Protein AF-0000000075320042 (afdb_homodimer)

Secondary structure (DSSP, 8-state):
-----PPP-EEEEETTTSHHIIIIIHHHHHHHHHTT-S-TT-EEEEEE-S-S-HHHHHHHHHHHHHHHS-GGG--HHHHHHHHHHEEEEE--TT-TTHHHHHHHHHTT-S-EEEEE-S-GGGHHHHHHHHHHTT-GGGEEEEEPSP--SSHHHHHHHHHHHHTTS-GGGEEE--GGGGSHHHHHHHHHHHS-HHHHTT-STTTEEEEEEEEE-----TT-HHHHHHHHHIIIIIIIIIHHHHHHHHPPPPSSSSHHHHHHHHHHHHHHBPPPPHHHHHHHEEEEEEESEEETTEEE--GGGSTT--TT----SEEEEEE-B-STTTTT--EEEEEESS-SS-EEEEEEEEPPPS---S-GGGGGG---EEEEEEESS-EEEEEEEEEPPSTTSTT-EEEEEEEE-HHHHS--S----HHHHHHHHHHHT--TTSB-HHHHHHHHHHHHHHHHHHHHHTPPPEEEETTSS--HHHHHHHHTTT---TT--/-----PPP-EEEEETTTSHHIIIIIHHHHHHHHHTT-S-TT-EEEEEE-S-S-HHHHHHHHHHHHHHHS-GGG--HHHHHHHHHHEEEEE--TT-TTHHHHHHHHHTT-S-EEEEE-S-GGGHHHHHHHHHHTT-GGGEEEEEPSP--SSHHHHHHHHHHHHTTS-GGGEEE--GGGGSHHHHHHHHHHHS-HHHHTT-STTTEEEEEEEEE-----TT-HHHHHHHHHIIIIIIIIIHHHHHHHHPPPPSSSSHHHHHHHHHHHHHHBPPPPHHHHHHHEEEEEEESEEETTEEE--GGGSTT--TT----SEEEEEE-B-STTTTT--EEEEEESS-SS-EEEEEEEEPPPSS--S-GGGGGG---EEEEEEESS-EEEEEEEEEPPSTTSTT-EEEEEEEE-HHHHS--S-PPPHHHHHHHHHHHT--TTSB-HHHHHHHHHHHHHHHHHHHHHTPPPEEEETTSS--HHHHHHHHTTT---TT--

Solvent-accessible surface area (backbone atoms only — not comparable to full-atom values): 51106 Å² total; per-residue (Å²): 122,83,67,70,76,40,64,53,30,36,39,34,31,38,31,38,80,36,68,63,28,40,60,46,47,50,42,24,52,46,52,36,46,66,70,63,58,52,32,92,72,36,33,35,37,36,23,30,65,69,87,79,52,54,68,58,53,52,50,49,50,51,53,35,37,63,68,64,37,59,72,94,71,61,46,67,70,52,50,52,55,51,54,68,32,50,45,62,46,76,32,50,68,83,44,57,76,43,37,54,59,49,44,61,71,54,57,86,56,73,29,34,36,41,34,38,58,58,66,55,87,48,48,31,47,40,42,53,35,37,44,75,59,70,45,41,89,40,35,35,39,34,40,50,70,61,68,45,90,43,45,70,51,21,48,51,46,53,50,44,37,48,76,60,40,59,74,93,36,51,38,30,53,46,63,65,54,31,28,63,56,53,50,25,48,53,29,38,43,55,55,20,33,80,45,43,79,44,71,32,41,91,37,32,51,35,38,38,40,37,42,32,29,45,54,71,62,84,88,42,50,80,62,41,60,71,53,23,37,55,60,69,37,41,53,44,58,51,46,53,52,50,22,69,72,65,32,63,86,43,84,35,75,46,34,64,38,45,52,51,28,30,38,53,40,50,70,25,43,58,79,71,44,75,69,45,44,70,62,33,46,38,47,13,26,39,31,54,33,40,54,95,91,35,80,42,70,16,60,55,60,36,86,88,42,59,69,80,64,67,50,28,37,21,39,31,34,60,46,44,39,66,46,90,55,35,46,90,27,46,33,37,40,35,39,32,44,22,17,68,47,61,35,28,38,36,38,41,33,35,38,57,54,92,62,77,49,63,66,72,88,48,52,89,71,42,52,37,34,42,38,39,27,64,30,63,78,52,30,38,33,38,32,40,42,30,47,38,82,59,85,68,44,62,81,38,69,34,81,42,67,25,49,38,47,73,60,62,72,54,74,64,83,80,80,74,54,23,57,37,44,48,52,50,31,55,61,64,69,49,54,62,61,34,57,52,73,67,47,53,46,42,32,26,52,56,46,48,48,48,52,52,46,48,60,69,68,60,67,70,41,36,66,20,47,26,34,35,94,56,30,70,62,52,56,48,52,42,38,76,75,75,43,74,74,83,84,72,119,122,82,66,68,77,40,65,54,31,36,39,34,31,38,31,38,82,36,68,64,28,40,60,45,48,52,41,25,51,45,52,36,46,66,70,63,58,51,33,91,72,35,34,34,37,34,24,31,65,68,86,77,51,54,68,56,54,53,48,49,50,51,53,36,37,62,69,65,37,60,72,93,71,61,45,68,69,51,50,52,54,51,52,70,32,50,44,62,47,76,32,50,70,84,42,57,73,43,38,54,59,49,45,61,71,55,58,83,56,74,31,33,37,40,34,41,59,56,66,56,86,48,48,31,45,39,41,52,34,36,44,74,58,70,47,39,90,40,37,35,38,35,40,52,68,61,68,46,92,44,45,69,49,21,49,50,44,53,49,42,38,49,76,59,39,59,72,94,37,52,40,30,52,46,63,64,55,30,28,64,56,53,51,26,49,53,29,38,44,54,55,20,34,81,44,43,79,42,71,32,40,90,38,31,51,35,36,38,40,37,41,32,29,45,54,70,62,84,86,42,49,80,62,41,61,71,53,23,36,56,59,68,36,42,53,44,60,50,46,53,53,48,22,70,71,65,33,62,86,41,85,35,76,47,34,65,39,45,51,50,29,30,38,54,40,50,71,25,43,58,80,70,45,74,69,46,43,69,61,33,47,37,48,14,27,39,32,54,33,39,54,94,90,37,80,43,71,16,62,54,61,36,87,89,42,59,68,79,65,67,50,28,37,21,39,32,33,61,46,44,38,68,46,90,54,34,46,92,27,45,34,37,42,36,38,32,43,22,18,68,46,61,34,28,37,37,38,40,33,35,36,59,53,93,63,78,48,63,65,72,88,48,51,88,70,42,53,36,33,43,38,40,26,65,32,62,78,52,30,39,32,38,33,40,43,31,47,40,80,59,86,69,44,62,81,38,70,35,82,42,68,26,47,40,49,70,58,63,71,51,73,68,86,80,84,76,54,24,56,36,45,47,53,51,30,55,62,63,69,49,54,60,60,34,58,51,73,65,49,54,46,43,33,26,52,55,45,47,46,48,53,52,47,47,61,70,67,61,67,68,44,36,66,20,49,26,36,34,94,55,31,71,64,51,55,49,51,42,38,74,75,76,44,75,74,84,84,74,118

pLDDT: mean 91.27, std 10.43, range [29.72, 98.69]

Nearest PDB structures (foldseek):
  7xhp-assembly2_G  TM=9.080E-01  e=2.932E-50  Zymomonas mobilis
  9emm-assembly1_D  TM=8.816E-01  e=7.737E-49  Synechocystis sp. PCC 6803 substr. Kazusa
  9emn-assembly1_D  TM=8.556E-01  e=2.220E-48  Synechocystis sp. PCC 6803 substr. Kazusa
  9emn-assembly1_B  TM=8.514E-01  e=9.643E-45  Synechocystis sp. PCC 6803 substr. Kazusa
  7xhp-assembly1_C  TM=9.453E-01  e=8.847E-38  Zymomonas mobilis

InterPro domains:
  IPR001282 Glucose-6-phosphate dehydrogenase [MF_00966] (8-487)
  IPR001282 Glucose-6-phosphate dehydrogenase [PIRSF000110] (5-486)
  IPR001282 Glucose-6-phosphate dehydrogenase [PR00079] (140-153)
  IPR001282 Glucose-6-phosphate dehydrogenase [PR00079] (164-192)
  IPR001282 Glucose-6-phosphate dehydrogenase [PR00079] (216-233)
  IPR001282 Glucose-6-phosphate dehydrogenase [PR00079] (234-250)
  IPR001282 Glucose-6-phosphate dehydrogenase [PR00079] (325-351)
  IPR001282 Glucose-6-phosphate dehydrogenase [PTHR23429] (7-483)
  IPR001282 Glucose-6-phosphate dehydrogenase [TIGR00871] (8-485)
  IPR022674 Glucose-6-phosphate dehydrogenase, NAD-binding [PF00479] (13-184)
  IPR022675 Glucose-6-phosphate dehydrogenase, C-terminal [PF02781] (187-485)
  IPR036291 NAD(P)-binding domain superfamily [SSF51735] (4-187)

Radius of gyration: 35.67 Å; Cα contacts (8 Å, |Δi|>4): 1910; chains: 2; bounding box: 60×106×75 Å

Organism: Pseudomonas syringae (NCBI:txid317)

Structure (mmCIF, N/CA/C/O backbone):
data_AF-0000000075320042-model_v1
#
loop_
_entity.id
_entity.type
_entity.pdbx_description
1 polymer 'Glucose-6-phosphate 1-dehydrogenase'
#
loop_
_atom_site.group_PDB
_atom_site.id
_atom_site.type_symbol
_atom_site.label_atom_id
_atom_site.label_alt_id
_atom_site.label_comp_id
_atom_site.label_asym_id
_atom_site.label_entity_id
_atom_site.label_seq_id
_atom_site.pdbx_PDB_ins_code
_atom_site.Cartn_x
_atom_site.Cartn_y
_atom_site.Cartn_z
_atom_site.occupancy
_atom_site.B_iso_or_equiv
_atom_site.auth_seq_id
_atom_site.auth_comp_id
_atom_site.auth_asym_id
_atom_site.auth_atom_id
_atom_site.pdbx_PDB_model_num
ATOM 1 N N . MET A 1 1 ? -27.406 13.492 5.469 1 29.72 1 MET A N 1
ATOM 2 C CA . MET A 1 1 ? -26.094 14.141 5.418 1 29.72 1 MET A CA 1
ATOM 3 C C . MET A 1 1 ? -25.891 15.047 6.625 1 29.72 1 MET A C 1
ATOM 5 O O . MET A 1 1 ? -26.641 15.992 6.84 1 29.72 1 MET A O 1
ATOM 9 N N . LEU A 1 2 ? -25.547 14.602 7.66 1 38.53 2 LEU A N 1
ATOM 10 C CA . LEU A 1 2 ? -25.531 15.523 8.789 1 38.53 2 LEU A CA 1
ATOM 11 C C . LEU A 1 2 ? -24.844 16.828 8.414 1 38.53 2 LEU A C 1
ATOM 13 O O . LEU A 1 2 ? -23.672 16.844 8.031 1 38.53 2 LEU A O 1
ATOM 17 N N . SER A 1 3 ? -25.469 17.703 7.898 1 45.16 3 SER A N 1
ATOM 18 C CA . SER A 1 3 ? -25.047 19.047 7.516 1 45.16 3 SER A CA 1
ATOM 19 C C . SER A 1 3 ? -24.188 19.688 8.602 1 45.16 3 SER A C 1
ATOM 21 O O . SER A 1 3 ? -24.562 19.719 9.773 1 45.16 3 SER A O 1
ATOM 23 N N . ILE A 1 4 ? -22.844 19.516 8.5 1 53.56 4 ILE A N 1
ATOM 24 C CA . ILE A 1 4 ? -21.969 20.266 9.391 1 53.56 4 ILE A CA 1
ATOM 25 C C . ILE A 1 4 ? -22.562 21.656 9.648 1 53.56 4 ILE A C 1
ATOM 27 O O . ILE A 1 4 ? -22.703 22.453 8.719 1 53.56 4 ILE A O 1
ATOM 31 N N . THR A 1 5 ? -23.406 21.797 10.656 1 65 5 THR A N 1
ATOM 32 C CA . THR A 1 5 ? -24.109 23.047 10.93 1 65 5 THR A CA 1
ATOM 33 C C . THR A 1 5 ? -23.25 23.984 11.766 1 65 5 THR A C 1
ATOM 35 O O . THR A 1 5 ? -22.734 23.594 12.82 1 65 5 THR A O 1
ATOM 38 N N . VAL A 1 6 ? -22.484 25.031 11.211 1 83.56 6 VAL A N 1
ATOM 39 C CA . VAL A 1 6 ? -21.797 26.125 11.906 1 83.56 6 VAL A CA 1
ATOM 40 C C . VAL A 1 6 ? -22.828 27.109 12.445 1 83.56 6 VAL A C 1
ATOM 42 O O . VAL A 1 6 ? -23.812 27.422 11.773 1 83.56 6 VAL A O 1
ATOM 45 N N . GLU A 1 7 ? -22.719 27.453 13.711 1 89.56 7 GLU A N 1
ATOM 46 C CA . GLU A 1 7 ? -23.578 28.484 14.297 1 89.56 7 GLU A CA 1
ATOM 47 C C . GLU A 1 7 ? -23.203 29.859 13.773 1 89.56 7 GLU A C 1
ATOM 49 O O . GLU A 1 7 ? -22.078 30.078 13.32 1 89.56 7 GLU A O 1
ATOM 54 N N . PRO A 1 8 ? -24.203 30.719 13.766 1 93.62 8 PRO A N 1
ATOM 55 C CA . PRO A 1 8 ? -23.891 32.094 13.336 1 93.62 8 PRO A CA 1
ATOM 56 C C . PRO A 1 8 ? -22.828 32.75 14.219 1 93.62 8 PRO A C 1
ATOM 58 O O . PRO A 1 8 ? -22.828 32.562 15.438 1 93.62 8 PRO A O 1
ATOM 61 N N . CYS A 1 9 ? -21.953 33.5 13.609 1 96.06 9 CYS A N 1
ATOM 62 C CA . CYS A 1 9 ? -20.922 34.219 14.352 1 96.06 9 CYS A CA 1
ATOM 63 C C . CYS A 1 9 ? -20.562 35.531 13.664 1 96.06 9 CYS A C 1
ATOM 65 O O . CYS A 1 9 ? -20.953 35.781 12.523 1 96.06 9 CYS A O 1
ATOM 67 N N . THR A 1 10 ? -20.031 36.438 14.406 1 97.69 10 THR A N 1
ATOM 68 C CA . THR A 1 10 ? -19.344 37.594 13.852 1 97.69 10 THR A CA 1
ATOM 69 C C . THR A 1 10 ? -17.844 37.344 13.789 1 97.69 10 THR A C 1
ATOM 71 O O . THR A 1 10 ? -17.203 37.125 14.812 1 97.69 10 THR A O 1
ATOM 74 N N . PHE A 1 11 ? -17.359 37.344 12.656 1 98.25 11 PHE A N 1
ATOM 75 C CA . PHE A 1 11 ? -15.938 37.125 12.422 1 98.25 11 PHE A CA 1
ATOM 76 C C . PHE A 1 11 ? -15.227 38.469 12.305 1 98.25 11 PHE A C 1
ATOM 78 O O . PHE A 1 11 ? -15.289 39.125 11.258 1 98.25 11 PHE A O 1
ATOM 85 N N . ALA A 1 12 ? -14.57 38.844 13.352 1 98.56 12 ALA A N 1
ATOM 86 C CA . ALA A 1 12 ? -13.812 40.094 13.359 1 98.56 12 ALA A CA 1
ATOM 87 C C . ALA A 1 12 ? -12.352 39.875 13 1 98.56 12 ALA A C 1
ATOM 89 O O . ALA A 1 12 ? -11.609 39.219 13.758 1 98.56 12 ALA A O 1
ATOM 90 N N . LEU A 1 13 ? -11.906 40.406 11.898 1 98.62 13 LEU A N 1
ATOM 91 C CA . LEU A 1 13 ? -10.539 40.219 11.414 1 98.62 13 LEU A CA 1
ATOM 92 C C . LEU A 1 13 ? -9.688 41.438 11.695 1 98.62 13 LEU A C 1
ATOM 94 O O . LEU A 1 13 ? -9.766 42.438 10.977 1 98.62 13 LEU A O 1
ATOM 98 N N . PHE A 1 14 ? -8.898 41.344 12.789 1 98.44 14 PHE A N 1
ATOM 99 C CA . PHE A 1 14 ? -7.941 42.406 13.086 1 98.44 14 PHE A CA 1
ATOM 100 C C . PHE A 1 14 ? -6.766 42.375 12.117 1 98.44 14 PHE A C 1
ATOM 102 O O . PHE A 1 14 ? -6.125 41.344 11.953 1 98.44 14 PHE A O 1
ATOM 109 N N . GLY A 1 15 ? -6.41 43.469 11.516 1 97.31 15 GLY A N 1
ATOM 110 C CA . GLY A 1 15 ? -5.387 43.5 10.484 1 97.31 15 GLY A CA 1
ATOM 111 C C . GLY A 1 15 ? -5.906 43.094 9.117 1 97.31 15 GLY A C 1
ATOM 112 O O . GLY A 1 15 ? -5.227 42.375 8.375 1 97.31 15 GLY A O 1
ATOM 113 N N . ALA A 1 16 ? -7.086 43.5 8.734 1 97.94 16 ALA A N 1
ATOM 114 C CA . ALA A 1 16 ? -7.848 43.031 7.586 1 97.94 16 ALA A CA 1
ATOM 115 C C . ALA A 1 16 ? -7.215 43.5 6.277 1 97.94 16 ALA A C 1
ATOM 117 O O . ALA A 1 16 ? -7.496 42.969 5.211 1 97.94 16 ALA A O 1
ATOM 118 N N . LEU A 1 17 ? -6.398 44.5 6.328 1 96.81 17 LEU A N 1
ATOM 119 C CA . LEU A 1 17 ? -5.844 45.031 5.098 1 96.81 17 LEU A CA 1
ATOM 120 C C . LEU A 1 17 ? -4.422 44.531 4.867 1 96.81 17 LEU A C 1
ATOM 122 O O . LEU A 1 17 ? -3.799 44.844 3.855 1 96.81 17 LEU A O 1
ATOM 126 N N . GLY A 1 18 ? -3.955 43.688 5.828 1 94.75 18 GLY A N 1
ATOM 127 C CA . GLY A 1 18 ? -2.613 43.156 5.707 1 94.75 18 GLY A CA 1
ATOM 128 C C . GLY A 1 18 ? -2.512 42.031 4.672 1 94.75 18 GLY A C 1
ATOM 129 O O . GLY A 1 18 ? -3.529 41.562 4.184 1 94.75 18 GLY A O 1
ATOM 130 N N . ASP A 1 19 ? -1.326 41.688 4.379 1 92.19 19 ASP A N 1
ATOM 131 C CA . ASP A 1 19 ? -1.018 40.688 3.338 1 92.19 19 ASP A CA 1
ATOM 132 C C . ASP A 1 19 ? -1.68 39.344 3.637 1 92.19 19 ASP A C 1
ATOM 134 O O . ASP A 1 19 ? -2.297 38.75 2.756 1 92.19 19 ASP A O 1
ATOM 138 N N . LEU A 1 20 ? -1.532 38.875 4.871 1 94.19 20 LEU A N 1
ATOM 139 C CA . LEU A 1 20 ? -2.135 37.594 5.25 1 94.19 20 LEU A CA 1
ATOM 140 C C . LEU A 1 20 ? -3.641 37.625 5.02 1 94.19 20 LEU A C 1
ATOM 142 O O . LEU A 1 20 ? -4.203 36.656 4.48 1 94.19 20 LEU A O 1
ATOM 146 N N . ALA A 1 21 ? -4.258 38.656 5.414 1 97.19 21 ALA A N 1
ATOM 147 C CA . ALA A 1 21 ? -5.711 38.781 5.328 1 97.19 21 ALA A CA 1
ATOM 148 C C . ALA A 1 21 ? -6.18 38.75 3.875 1 97.19 21 ALA A C 1
ATOM 150 O O . ALA A 1 21 ? -7.039 37.938 3.518 1 97.19 21 ALA A O 1
ATOM 151 N N . VAL A 1 22 ? -5.578 39.531 3.057 1 96.38 22 VAL A N 1
ATOM 152 C CA . VAL A 1 22 ? -6.086 39.688 1.699 1 96.38 22 VAL A CA 1
ATOM 153 C C . VAL A 1 22 ? -5.676 38.5 0.835 1 96.38 22 VAL A C 1
ATOM 155 O O . VAL A 1 22 ? -6.383 38.125 -0.11 1 96.38 22 VAL A O 1
ATOM 158 N N . ARG A 1 23 ? -4.602 37.844 1.209 1 94.81 23 ARG A N 1
ATOM 159 C CA . ARG A 1 23 ? -4.09 36.781 0.362 1 94.81 23 ARG A CA 1
ATOM 160 C C . ARG A 1 23 ? -4.672 35.438 0.773 1 94.81 23 ARG A C 1
ATOM 162 O O . ARG A 1 23 ? -4.859 34.562 -0.067 1 94.81 23 ARG A O 1
ATOM 169 N N . LYS A 1 24 ? -4.891 35.312 2.053 1 96.31 24 LYS A N 1
ATOM 170 C CA . LYS A 1 24 ? -5.199 33.938 2.516 1 96.31 24 LYS A CA 1
ATOM 171 C C . LYS A 1 24 ? -6.543 33.906 3.238 1 96.31 24 LYS A C 1
ATOM 173 O O . LYS A 1 24 ? -7.363 33.031 2.992 1 96.31 24 LYS A O 1
ATOM 178 N N . LEU A 1 25 ? -6.879 34.844 4.051 1 98 25 LEU A N 1
ATOM 179 C CA . LEU A 1 25 ? -8.016 34.75 4.961 1 98 25 LEU A CA 1
ATOM 180 C C . LEU A 1 25 ? -9.32 35.062 4.246 1 98 25 LEU A C 1
ATOM 182 O O . LEU A 1 25 ? -10.281 34.312 4.305 1 98 25 LEU A O 1
ATOM 186 N N . PHE A 1 26 ? -9.328 36.219 3.523 1 98.25 26 PHE A N 1
ATOM 187 C CA . PHE A 1 26 ? -10.547 36.562 2.807 1 98.25 26 PHE A CA 1
ATOM 188 C C . PHE A 1 26 ? -10.859 35.531 1.73 1 98.25 26 PHE A C 1
ATOM 190 O O . PHE A 1 26 ? -12.008 35.094 1.604 1 98.25 26 PHE A O 1
ATOM 197 N N . PRO A 1 27 ? -9.867 35.125 0.956 1 97.56 27 PRO A N 1
ATOM 198 C CA . PRO A 1 27 ? -10.141 34.062 -0.011 1 97.56 27 PRO A CA 1
ATOM 199 C C . PRO A 1 27 ? -10.688 32.812 0.646 1 97.56 27 PRO A C 1
ATOM 201 O O . PRO A 1 27 ? -11.609 32.188 0.112 1 97.56 27 PRO A O 1
ATOM 204 N N . ALA A 1 28 ? -10.125 32.438 1.769 1 97.25 28 ALA A N 1
ATOM 205 C CA . ALA A 1 28 ? -10.594 31.234 2.48 1 97.25 28 ALA A CA 1
ATOM 206 C C . ALA A 1 28 ? -12.039 31.406 2.939 1 97.25 28 ALA A C 1
ATOM 208 O O . ALA A 1 28 ? -12.852 30.5 2.801 1 97.25 28 ALA A O 1
ATOM 209 N N . LEU A 1 29 ? -12.336 32.531 3.465 1 97.81 29 LEU A N 1
ATOM 210 C CA . LEU A 1 29 ? -13.703 32.812 3.902 1 97.81 29 LEU A CA 1
ATOM 211 C C . LEU A 1 29 ? -14.672 32.781 2.727 1 97.81 29 LEU A C 1
ATOM 213 O O . LEU A 1 29 ? -15.781 32.25 2.844 1 97.81 29 LEU A O 1
ATOM 217 N N . TYR A 1 30 ? -14.211 33.344 1.661 1 97.56 30 TYR A N 1
ATOM 218 C CA . TYR A 1 30 ? -15.023 33.344 0.45 1 97.56 30 TYR A CA 1
ATOM 219 C C . TYR A 1 30 ? -15.32 31.922 0.004 1 97.56 30 TYR A C 1
ATOM 221 O O . TYR A 1 30 ? -16.453 31.578 -0.32 1 97.56 30 TYR A O 1
ATOM 229 N N . GLN A 1 31 ? -14.273 31.156 -0.04 1 95.5 31 GLN A N 1
ATOM 230 C CA . GLN A 1 31 ? -14.445 29.766 -0.463 1 95.5 31 GLN A CA 1
ATOM 231 C C . GLN A 1 31 ? -15.414 29.031 0.452 1 95.5 31 GLN A C 1
ATOM 233 O O . GLN A 1 31 ? -16.203 28.203 -0.011 1 95.5 31 GLN A O 1
ATOM 238 N N . LEU A 1 32 ? -15.344 29.266 1.739 1 95.44 32 LEU A N 1
ATOM 239 C CA . LEU A 1 32 ? -16.281 28.656 2.682 1 95.44 32 LEU A CA 1
ATOM 240 C C . LEU A 1 32 ? -17.703 29.109 2.391 1 95.44 32 LEU A C 1
ATOM 242 O O . LEU A 1 32 ? -18.641 28.297 2.439 1 95.44 32 LEU A O 1
ATOM 246 N N . ASP A 1 33 ? -17.844 30.344 2.113 1 95.5 33 ASP A N 1
ATOM 247 C CA . ASP A 1 33 ? -19.156 30.891 1.767 1 95.5 33 ASP A CA 1
ATOM 248 C C . ASP A 1 33 ? -19.672 30.266 0.473 1 95.5 33 ASP A C 1
ATOM 250 O O . ASP A 1 33 ? -20.844 29.875 0.391 1 95.5 33 ASP A O 1
ATOM 254 N N . ARG A 1 34 ? -18.797 30.234 -0.494 1 94.31 34 ARG A N 1
ATOM 255 C CA . ARG A 1 34 ? -19.141 29.656 -1.788 1 94.31 34 ARG A CA 1
ATOM 256 C C . ARG A 1 34 ? -19.625 28.219 -1.632 1 94.31 34 ARG A C 1
ATOM 258 O O . ARG A 1 34 ? -20.562 27.797 -2.305 1 94.31 34 ARG A O 1
ATOM 265 N N . ALA A 1 35 ? -19.016 27.516 -0.733 1 90.81 35 ALA A N 1
ATOM 266 C CA . ALA A 1 35 ? -19.344 26.109 -0.507 1 90.81 35 ALA A CA 1
ATOM 267 C C . ALA A 1 35 ? -20.578 25.969 0.374 1 90.81 35 ALA A C 1
ATOM 269 O O . ALA A 1 35 ? -21.016 24.844 0.668 1 90.81 35 ALA A O 1
ATOM 270 N N . GLY A 1 36 ? -21.109 27.047 0.813 1 91.75 36 GLY A N 1
ATOM 271 C CA . GLY A 1 36 ? -22.297 27.016 1.651 1 91.75 36 GLY A CA 1
ATOM 272 C C . GLY A 1 36 ? -22.016 26.547 3.064 1 91.75 36 GLY A C 1
ATOM 273 O O . GLY A 1 36 ? -22.891 25.984 3.721 1 91.75 36 GLY A O 1
ATOM 274 N N . LEU A 1 37 ? -20.812 26.781 3.516 1 92.75 37 LEU A N 1
ATOM 275 C CA . LEU A 1 37 ? -20.406 26.234 4.805 1 92.75 37 LEU A CA 1
ATOM 276 C C . LEU A 1 37 ? -20.469 27.297 5.895 1 92.75 37 LEU A C 1
ATOM 278 O O . LEU A 1 37 ? -20.234 27 7.066 1 92.75 37 LEU A O 1
ATOM 282 N N . LEU A 1 38 ? -20.766 28.562 5.562 1 94.5 38 LEU A N 1
ATOM 283 C CA . LEU A 1 38 ? -20.984 29.609 6.539 1 94.5 38 LEU A CA 1
ATOM 284 C C . LEU A 1 38 ? -22.484 29.781 6.836 1 94.5 38 LEU A C 1
ATOM 286 O O . LEU A 1 38 ? -23.312 29.703 5.93 1 94.5 38 LEU A O 1
ATOM 290 N N . HIS A 1 39 ? -22.766 29.891 8.062 1 93.75 39 HIS A N 1
ATOM 291 C CA . HIS A 1 39 ? -24.156 30.172 8.422 1 93.75 39 HIS A CA 1
ATOM 292 C C . HIS A 1 39 ? -24.641 31.453 7.75 1 93.75 39 HIS A C 1
ATOM 294 O O . HIS A 1 39 ? -23.891 32.406 7.594 1 93.75 39 HIS A O 1
ATOM 300 N N . ALA A 1 40 ? -25.891 31.516 7.465 1 92.44 40 ALA A N 1
ATOM 301 C CA . ALA A 1 40 ? -26.484 32.625 6.719 1 92.44 40 ALA A CA 1
ATOM 302 C C . ALA A 1 40 ? -26.328 33.938 7.48 1 92.44 40 ALA A C 1
ATOM 304 O O . ALA A 1 40 ? -26.156 35 6.875 1 92.44 40 ALA A O 1
ATOM 305 N N . ASP A 1 41 ? -26.266 33.875 8.758 1 93.62 41 ASP A N 1
ATOM 306 C CA . ASP A 1 41 ? -26.25 35.062 9.586 1 93.62 41 ASP A CA 1
ATOM 307 C C . ASP A 1 41 ? -24.828 35.438 10.016 1 93.62 41 ASP A C 1
ATOM 309 O O . ASP A 1 41 ? -24.625 36.312 10.852 1 93.62 41 ASP A O 1
ATOM 313 N N . THR A 1 42 ? -23.891 34.688 9.484 1 95.81 42 THR A N 1
ATOM 314 C CA . THR A 1 42 ? -22.5 35 9.805 1 95.81 42 THR A CA 1
ATOM 315 C C . THR A 1 42 ? -22.078 36.344 9.172 1 95.81 42 THR A C 1
ATOM 317 O O . THR A 1 42 ? -22.312 36.562 7.984 1 95.81 42 THR A O 1
ATOM 320 N N . ARG A 1 43 ? -21.531 37.188 10.008 1 96.81 43 ARG A N 1
ATOM 321 C CA . ARG A 1 43 ? -21.031 38.5 9.547 1 96.81 43 ARG A CA 1
ATOM 322 C C . ARG A 1 43 ? -19.516 38.562 9.617 1 96.81 43 ARG A C 1
ATOM 324 O O . ARG A 1 43 ? -18.906 37.938 10.484 1 96.81 43 ARG A O 1
ATOM 331 N N . ILE A 1 44 ? -18.906 39.312 8.688 1 98 44 ILE A N 1
ATOM 332 C CA . ILE A 1 44 ? -17.453 39.5 8.656 1 98 44 ILE A CA 1
ATOM 333 C C . ILE A 1 44 ? -17.109 40.969 8.836 1 98 44 ILE A C 1
ATOM 335 O O . ILE A 1 44 ? -17.531 41.812 8.039 1 98 44 ILE A O 1
ATOM 339 N N . LEU A 1 45 ? -16.453 41.219 9.875 1 98 45 LEU A N 1
ATOM 340 C CA . LEU A 1 45 ? -16.047 42.594 10.195 1 98 45 LEU A CA 1
ATOM 341 C C . LEU A 1 45 ? -14.547 42.781 9.945 1 98 45 LEU A C 1
ATOM 343 O O . LEU A 1 45 ? -13.719 42.188 10.656 1 98 45 LEU A O 1
ATOM 347 N N . ALA A 1 46 ? -14.188 43.562 8.961 1 98.5 46 ALA A N 1
ATOM 348 C CA . ALA A 1 46 ? -12.797 43.906 8.672 1 98.5 46 ALA A CA 1
ATOM 349 C C . ALA A 1 46 ? -12.328 45.062 9.531 1 98.5 46 ALA A C 1
ATOM 351 O O . ALA A 1 46 ? -12.922 46.156 9.484 1 98.5 46 ALA A O 1
ATOM 352 N N . LEU A 1 47 ? -11.32 44.844 10.305 1 98.31 47 LEU A N 1
ATOM 353 C CA . LEU A 1 47 ? -10.805 45.875 11.195 1 98.31 47 LEU A CA 1
ATOM 354 C C . LEU A 1 47 ? -9.383 46.25 10.805 1 98.31 47 LEU A C 1
ATOM 356 O O . LEU A 1 47 ? -8.539 45.406 10.578 1 98.31 47 LEU A O 1
ATOM 360 N N . ALA A 1 48 ? -9.125 47.5 10.734 1 96.81 48 ALA A N 1
ATOM 361 C CA . ALA A 1 48 ? -7.781 48 10.438 1 96.81 48 ALA A CA 1
ATOM 362 C C . ALA A 1 48 ? -7.578 49.406 10.984 1 96.81 48 ALA A C 1
ATOM 364 O O . ALA A 1 48 ? -8.547 50.094 11.32 1 96.81 48 ALA A O 1
ATOM 365 N N . ARG A 1 49 ? -6.348 49.75 11.109 1 92.88 49 ARG A N 1
ATOM 366 C CA . ARG A 1 49 ? -6.02 51.062 11.703 1 92.88 49 ARG A CA 1
ATOM 367 C C . ARG A 1 49 ? -5.758 52.094 10.617 1 92.88 49 ARG A C 1
ATOM 369 O O . ARG A 1 49 ? -5.703 53.312 10.906 1 92.88 49 ARG A O 1
ATOM 376 N N . GLU A 1 50 ? -5.633 51.656 9.414 1 91 50 GLU A N 1
ATOM 377 C CA . GLU A 1 50 ? -5.27 52.531 8.312 1 91 50 GLU A CA 1
ATOM 378 C C . GLU A 1 50 ? -6.355 53.594 8.07 1 91 50 GLU A C 1
ATOM 380 O O . GLU A 1 50 ? -7.547 53.281 8.156 1 91 50 GLU A O 1
ATOM 385 N N . PRO A 1 51 ? -5.871 54.75 7.695 1 90.62 51 PRO A N 1
ATOM 386 C CA . PRO A 1 51 ? -6.863 55.781 7.383 1 90.62 51 PRO A CA 1
ATOM 387 C C . PRO A 1 51 ? -7.59 55.5 6.066 1 90.62 51 PRO A C 1
ATOM 389 O O . PRO A 1 51 ? -7.062 54.812 5.191 1 90.62 51 PRO A O 1
ATOM 392 N N . GLY A 1 52 ? -8.766 56.062 5.938 1 91.56 52 GLY A N 1
ATOM 393 C CA . GLY A 1 52 ? -9.586 55.875 4.746 1 91.56 52 GLY A CA 1
ATOM 394 C C . GLY A 1 52 ? -11.047 55.656 5.059 1 91.56 52 GLY A C 1
ATOM 395 O O . GLY A 1 52 ? -11.422 55.5 6.223 1 91.56 52 GLY A O 1
ATOM 396 N N . THR A 1 53 ? -11.844 55.625 3.99 1 94.5 53 THR A N 1
ATOM 397 C CA . THR A 1 53 ? -13.273 55.375 4.168 1 94.5 53 THR A CA 1
ATOM 398 C C . THR A 1 53 ? -13.586 53.906 4.137 1 94.5 53 THR A C 1
ATOM 400 O O . THR A 1 53 ? -12.805 53.094 3.619 1 94.5 53 THR A O 1
ATOM 403 N N . GLU A 1 54 ? -14.641 53.562 4.715 1 94.62 54 GLU A N 1
ATOM 404 C CA . GLU A 1 54 ? -15.117 52.188 4.684 1 94.62 54 GLU A CA 1
ATOM 405 C C . GLU A 1 54 ? -15.234 51.656 3.252 1 94.62 54 GLU A C 1
ATOM 407 O O . GLU A 1 54 ? -14.812 50.531 2.953 1 94.62 54 GLU A O 1
ATOM 412 N N . GLN A 1 55 ? -15.758 52.5 2.393 1 95.56 55 GLN A N 1
ATOM 413 C CA . GLN A 1 55 ? -15.969 52.094 1.002 1 95.56 55 GLN A CA 1
ATOM 414 C C . GLN A 1 55 ? -14.641 51.812 0.304 1 95.56 55 GLN A C 1
ATOM 416 O O . GLN A 1 55 ? -14.531 50.875 -0.468 1 95.56 55 GLN A O 1
ATOM 421 N N . GLN A 1 56 ? -13.68 52.625 0.596 1 96.56 56 GLN A N 1
ATOM 422 C CA . GLN A 1 56 ? -12.359 52.438 0.001 1 96.56 56 GLN A CA 1
ATOM 423 C C . GLN A 1 56 ? -11.727 51.125 0.441 1 96.56 56 GLN A C 1
ATOM 425 O O . GLN A 1 56 ? -11.141 50.406 -0.375 1 96.56 56 GLN A O 1
ATOM 430 N N . HIS A 1 57 ? -11.805 50.875 1.679 1 97 57 HIS A N 1
ATOM 431 C CA . HIS A 1 57 ? -11.188 49.688 2.217 1 97 57 HIS A CA 1
ATOM 432 C C . HIS A 1 57 ? -11.914 48.438 1.738 1 97 57 HIS A C 1
ATOM 434 O O . HIS A 1 57 ? -11.281 47.406 1.435 1 97 57 HIS A O 1
ATOM 440 N N . LEU A 1 58 ? -13.242 48.469 1.663 1 97.31 58 LEU A N 1
ATOM 441 C CA . LEU A 1 58 ? -14.008 47.344 1.146 1 97.31 58 LEU A CA 1
ATOM 442 C C . LEU A 1 58 ? -13.688 47.094 -0.325 1 97.31 58 LEU A C 1
ATOM 444 O O . LEU A 1 58 ? -13.641 45.938 -0.77 1 97.31 58 LEU A O 1
ATOM 448 N N . ALA A 1 59 ? -13.492 48.156 -1.072 1 97.06 59 ALA A N 1
ATOM 449 C CA . ALA A 1 59 ? -13.109 48.031 -2.475 1 97.06 59 ALA A CA 1
ATOM 450 C C . ALA A 1 59 ? -11.742 47.344 -2.611 1 97.06 59 ALA A C 1
ATOM 452 O O . ALA A 1 59 ? -11.523 46.562 -3.52 1 97.06 59 ALA A O 1
ATOM 453 N N . TYR A 1 60 ? -10.891 47.781 -1.71 1 97.12 60 TYR A N 1
ATOM 454 C CA . TYR A 1 60 ? -9.562 47.156 -1.707 1 97.12 60 TYR A CA 1
ATOM 455 C C . TYR A 1 60 ? -9.633 45.656 -1.447 1 97.12 60 TYR A C 1
ATOM 457 O O . TYR A 1 60 ? -8.953 44.875 -2.111 1 97.12 60 TYR A O 1
ATOM 465 N N . ILE A 1 61 ? -10.414 45.281 -0.486 1 97.25 61 ILE A N 1
ATOM 466 C CA . ILE A 1 61 ? -10.594 43.875 -0.15 1 97.25 61 ILE A CA 1
ATOM 467 C C . ILE A 1 61 ? -11.195 43.156 -1.342 1 97.25 61 ILE A C 1
ATOM 469 O O . ILE A 1 61 ? -10.758 42.031 -1.679 1 97.25 61 ILE A O 1
ATOM 473 N N . ASP A 1 62 ? -12.164 43.719 -1.988 1 96.88 62 ASP A N 1
ATOM 474 C CA . ASP A 1 62 ? -12.805 43.125 -3.152 1 96.88 62 ASP A CA 1
ATOM 475 C C . ASP A 1 62 ? -11.812 42.938 -4.297 1 96.88 62 ASP A C 1
ATOM 477 O O . ASP A 1 62 ? -11.789 41.906 -4.949 1 96.88 62 ASP A O 1
ATOM 481 N N . GLU A 1 63 ? -11.039 43.938 -4.52 1 96.94 63 GLU A N 1
ATOM 482 C CA . GLU A 1 63 ? -10.016 43.875 -5.559 1 96.94 63 GLU A CA 1
ATOM 483 C C . GLU A 1 63 ? -9.016 42.75 -5.273 1 96.94 63 GLU A C 1
ATOM 485 O O . GLU A 1 63 ? -8.602 42.031 -6.184 1 96.94 63 GLU A O 1
ATOM 490 N N . SER A 1 64 ? -8.617 42.688 -4.07 1 95.94 64 SER A N 1
ATOM 491 C CA . SER A 1 64 ? -7.688 41.625 -3.664 1 95.94 64 SER A CA 1
ATOM 492 C C . SER A 1 64 ? -8.297 40.25 -3.83 1 95.94 64 SER A C 1
ATOM 494 O O . SER A 1 64 ? -7.625 39.312 -4.273 1 95.94 64 SER A O 1
ATOM 496 N N . LEU A 1 65 ? -9.531 40.156 -3.434 1 96.38 65 LEU A N 1
ATOM 497 C CA . LEU A 1 65 ? -10.242 38.875 -3.588 1 96.38 65 LEU A CA 1
ATOM 498 C C . LEU A 1 65 ? -10.211 38.406 -5.039 1 96.38 65 LEU A C 1
ATOM 500 O O . LEU A 1 65 ? -9.961 37.219 -5.316 1 96.38 65 LEU A O 1
ATOM 504 N N . ARG A 1 66 ? -10.438 39.281 -5.945 1 95.62 66 ARG A N 1
ATOM 505 C CA . ARG A 1 66 ? -10.469 38.969 -7.371 1 95.62 66 ARG A CA 1
ATOM 506 C C . ARG A 1 66 ? -9.078 38.625 -7.891 1 95.62 66 ARG A C 1
ATOM 508 O O . ARG A 1 66 ? -8.938 37.875 -8.867 1 95.62 66 ARG A O 1
ATOM 515 N N . ARG A 1 67 ? -8.141 39.094 -7.211 1 95.56 67 ARG A N 1
ATOM 516 C CA . ARG A 1 67 ? -6.758 38.812 -7.586 1 95.56 67 ARG A CA 1
ATOM 517 C C . ARG A 1 67 ? -6.324 37.438 -7.113 1 95.56 67 ARG A C 1
ATOM 519 O O . ARG A 1 67 ? -5.586 36.719 -7.812 1 95.56 67 ARG A O 1
ATOM 526 N N . PHE A 1 68 ? -6.754 37 -5.988 1 94.69 68 PHE A N 1
ATOM 527 C CA . PHE A 1 68 ? -6.156 35.844 -5.359 1 94.69 68 PHE A CA 1
ATOM 528 C C . PHE A 1 68 ? -7.09 34.625 -5.457 1 94.69 68 PHE A C 1
ATOM 530 O O . PHE A 1 68 ? -6.699 33.5 -5.148 1 94.69 68 PHE A O 1
ATOM 537 N N . VAL A 1 69 ? -8.297 34.844 -5.875 1 95.38 69 VAL A N 1
ATOM 538 C CA . VAL A 1 69 ? -9.227 33.75 -6.16 1 95.38 69 VAL A CA 1
ATOM 539 C C . VAL A 1 69 ? -9.344 33.562 -7.668 1 95.38 69 VAL A C 1
ATOM 541 O O . VAL A 1 69 ? -9.523 34.5 -8.414 1 95.38 69 VAL A O 1
ATOM 544 N N . PRO A 1 70 ? -9.227 32.344 -8.094 1 92.88 70 PRO A N 1
ATOM 545 C CA . PRO A 1 70 ? -9.336 32.094 -9.531 1 92.88 70 PRO A CA 1
ATOM 546 C C . PRO A 1 70 ? -10.656 32.594 -10.117 1 92.88 70 PRO A C 1
ATOM 548 O O . PRO A 1 70 ? -11.711 32.438 -9.492 1 92.88 70 PRO A O 1
ATOM 551 N N . ASP A 1 71 ? -10.617 33.062 -11.328 1 92.75 71 ASP A N 1
ATOM 552 C CA . ASP A 1 71 ? -11.766 33.656 -12.008 1 92.75 71 ASP A CA 1
ATOM 553 C C . ASP A 1 71 ? -12.914 32.656 -12.125 1 92.75 71 ASP A C 1
ATOM 555 O O . ASP A 1 71 ? -14.078 33.031 -11.984 1 92.75 71 ASP A O 1
ATOM 559 N N . THR A 1 72 ? -12.5 31.453 -12.32 1 92.12 72 THR A N 1
ATOM 560 C CA . THR A 1 72 ? -13.484 30.406 -12.539 1 92.12 72 THR A CA 1
ATOM 561 C C . THR A 1 72 ? -14.289 30.156 -11.273 1 92.12 72 THR A C 1
ATOM 563 O O . THR A 1 72 ? -15.352 29.531 -11.32 1 92.12 72 THR A O 1
ATOM 566 N N . GLN A 1 73 ? -13.781 30.766 -10.195 1 92.69 73 GLN A N 1
ATOM 567 C CA . GLN A 1 73 ? -14.445 30.516 -8.922 1 92.69 73 GLN A CA 1
ATOM 568 C C . GLN A 1 73 ? -15.141 31.766 -8.398 1 92.69 73 GLN A C 1
ATOM 570 O O . GLN A 1 73 ? -15.734 31.75 -7.324 1 92.69 73 GLN A O 1
ATOM 575 N N . LEU A 1 74 ? -15.031 32.75 -9.172 1 95.31 74 LEU A N 1
ATOM 576 C CA . LEU A 1 74 ? -15.641 34 -8.789 1 95.31 74 LEU A CA 1
ATOM 577 C C . LEU A 1 74 ? -17 34.188 -9.453 1 95.31 74 LEU A C 1
ATOM 579 O O . LEU A 1 74 ? -17.172 35.062 -10.305 1 95.31 74 LEU A O 1
ATOM 583 N N . GLU A 1 75 ? -17.938 33.469 -9.039 1 93.88 75 GLU A N 1
ATOM 584 C CA . GLU A 1 75 ? -19.297 33.625 -9.539 1 93.88 75 GLU A CA 1
ATOM 585 C C . GLU A 1 75 ? -19.969 34.844 -8.922 1 93.88 75 GLU A C 1
ATOM 587 O O . GLU A 1 75 ? -19.922 35.062 -7.711 1 93.88 75 GLU A O 1
ATOM 592 N N . ALA A 1 76 ? -20.703 35.594 -9.703 1 94.19 76 ALA A N 1
ATOM 593 C CA . ALA A 1 76 ? -21.266 36.875 -9.32 1 94.19 76 ALA A CA 1
ATOM 594 C C . ALA A 1 76 ? -22.172 36.75 -8.102 1 94.19 76 ALA A C 1
ATOM 596 O O . ALA A 1 76 ? -22.109 37.562 -7.184 1 94.19 76 ALA A O 1
ATOM 597 N N . GLU A 1 77 ? -22.969 35.812 -8.125 1 96 77 GLU A N 1
ATOM 598 C CA . GLU A 1 77 ? -23.922 35.625 -7.027 1 96 77 GLU A CA 1
ATOM 599 C C . GLU A 1 77 ? -23.188 35.344 -5.715 1 96 77 GLU A C 1
ATOM 601 O O . GLU A 1 77 ? -23.578 35.875 -4.668 1 96 77 GLU A O 1
ATOM 606 N N . HIS A 1 78 ? -22.188 34.531 -5.762 1 95.88 78 HIS A N 1
ATOM 607 C CA . HIS A 1 78 ? -21.422 34.219 -4.559 1 95.88 78 HIS A CA 1
ATOM 608 C C . HIS A 1 78 ? -20.625 35.438 -4.078 1 95.88 78 HIS A C 1
ATOM 610 O O . HIS A 1 78 ? -20.5 35.656 -2.873 1 95.88 78 HIS A O 1
ATOM 616 N N . VAL A 1 79 ? -20.062 36.125 -5 1 96.81 79 VAL A N 1
ATOM 617 C CA . VAL A 1 79 ? -19.281 37.312 -4.652 1 96.81 79 VAL A CA 1
ATOM 618 C C . VAL A 1 79 ? -20.188 38.344 -3.99 1 96.81 79 VAL A C 1
ATOM 620 O O . VAL A 1 79 ? -19.828 38.938 -2.971 1 96.81 79 VAL A O 1
ATOM 623 N N . GLN A 1 80 ? -21.344 38.562 -4.578 1 96.38 80 GLN A N 1
ATOM 624 C CA . GLN A 1 80 ? -22.281 39.531 -4.016 1 96.38 80 GLN A CA 1
ATOM 625 C C . GLN A 1 80 ? -22.719 39.125 -2.611 1 96.38 80 GLN A C 1
ATOM 627 O O . GLN A 1 80 ? -22.812 39.938 -1.714 1 96.38 80 GLN A O 1
ATOM 632 N N . ARG A 1 81 ? -23.031 37.875 -2.453 1 96.81 81 ARG A N 1
ATOM 633 C CA . ARG A 1 81 ? -23.406 37.375 -1.145 1 96.81 81 ARG A CA 1
ATOM 634 C C . ARG A 1 81 ? -22.297 37.562 -0.122 1 96.81 81 ARG A C 1
ATOM 636 O O . ARG A 1 81 ? -22.562 38 1.005 1 96.81 81 ARG A O 1
ATOM 643 N N . PHE A 1 82 ? -21.109 37.281 -0.519 1 97.31 82 PHE A N 1
ATOM 644 C CA . PHE A 1 82 ? -19.953 37.406 0.366 1 97.31 82 PHE A CA 1
ATOM 645 C C . PHE A 1 82 ? -19.75 38.875 0.744 1 97.31 82 PHE A C 1
ATOM 647 O O . PHE A 1 82 ? -19.5 39.188 1.91 1 97.31 82 PHE A O 1
ATOM 654 N N . GLN A 1 83 ? -19.828 39.719 -0.268 1 96.56 83 GLN A N 1
ATOM 655 C CA . GLN A 1 83 ? -19.656 41.156 -0.037 1 96.56 83 GLN A CA 1
ATOM 656 C C . GLN A 1 83 ? -20.703 41.688 0.917 1 96.56 83 GLN A C 1
ATOM 658 O O . GLN A 1 83 ? -20.438 42.594 1.71 1 96.56 83 GLN A O 1
ATOM 663 N N . ALA A 1 84 ? -21.828 41.156 0.811 1 96.31 84 ALA A N 1
ATOM 664 C CA . ALA A 1 84 ? -22.938 41.594 1.664 1 96.31 84 ALA A CA 1
ATOM 665 C C . ALA A 1 84 ? -22.656 41.281 3.129 1 96.31 84 ALA A C 1
ATOM 667 O O . ALA A 1 84 ? -23.188 41.938 4.027 1 96.31 84 ALA A O 1
ATOM 668 N N . ARG A 1 85 ? -21.781 40.281 3.408 1 96 85 ARG A N 1
ATOM 669 C CA . ARG A 1 85 ? -21.438 39.875 4.77 1 96 85 ARG A CA 1
ATOM 670 C C . ARG A 1 85 ? -20.344 40.781 5.336 1 96 85 ARG A C 1
ATOM 672 O O . ARG A 1 85 ? -20.141 40.812 6.551 1 96 85 ARG A O 1
ATOM 679 N N . LEU A 1 86 ? -19.688 41.469 4.449 1 97.25 86 LEU A N 1
ATOM 680 C CA . LEU A 1 86 ? -18.484 42.188 4.812 1 97.25 86 LEU A CA 1
ATOM 681 C C . LEU A 1 86 ? -18.797 43.625 5.234 1 97.25 86 LEU A C 1
ATOM 683 O O . LEU A 1 86 ? -19.594 44.312 4.582 1 97.25 86 LEU A O 1
ATOM 687 N N . SER A 1 87 ? -18.312 44.031 6.301 1 96.88 87 SER A N 1
ATOM 688 C CA . SER A 1 87 ? -18.312 45.438 6.73 1 96.88 87 SER A CA 1
ATOM 689 C C . SER A 1 87 ? -16.938 45.844 7.254 1 96.88 87 SER A C 1
ATOM 691 O O . SER A 1 87 ? -16.094 45 7.52 1 96.88 87 SER A O 1
ATOM 693 N N . TYR A 1 88 ? -16.719 47.125 7.258 1 97.75 88 TYR A N 1
ATOM 694 C CA . TYR A 1 88 ? -15.422 47.656 7.688 1 97.75 88 TYR A CA 1
ATOM 695 C C . TYR A 1 88 ? -15.586 48.594 8.867 1 97.75 88 TYR A C 1
ATOM 697 O O . TYR A 1 88 ? -16.578 49.344 8.945 1 97.75 88 TYR A O 1
ATOM 705 N N . LEU A 1 89 ? -14.695 48.5 9.781 1 97.12 89 LEU A N 1
ATOM 706 C CA . LEU A 1 89 ? -14.641 49.438 10.914 1 97.12 89 LEU A CA 1
ATOM 707 C C . LEU A 1 89 ? -13.203 49.844 11.219 1 97.12 89 LEU A C 1
ATOM 709 O O . LEU A 1 89 ? -12.32 48.969 11.328 1 97.12 89 LEU A O 1
ATOM 713 N N . HIS A 1 90 ? -12.969 51.125 11.258 1 96.81 90 HIS A N 1
ATOM 714 C CA . HIS A 1 90 ? -11.664 51.625 11.656 1 96.81 90 HIS A CA 1
ATOM 715 C C . HIS A 1 90 ? -11.43 51.438 13.148 1 96.81 90 HIS A C 1
ATOM 717 O O . HIS A 1 90 ? -12.227 51.906 13.969 1 96.81 90 HIS A O 1
ATOM 723 N N . VAL A 1 91 ? -10.383 50.781 13.5 1 96.5 91 VAL A N 1
ATOM 724 C CA . VAL A 1 91 ? -10.047 50.531 14.898 1 96.5 91 VAL A CA 1
ATOM 725 C C . VAL A 1 91 ? -8.539 50.656 15.094 1 96.5 91 VAL A C 1
ATOM 727 O O . VAL A 1 91 ? -7.766 49.938 14.438 1 96.5 91 VAL A O 1
ATOM 730 N N . ASP A 1 92 ? -8.125 51.594 15.883 1 96 92 ASP A N 1
ATOM 731 C CA . ASP A 1 92 ? -6.766 51.5 16.406 1 96 92 ASP A CA 1
ATOM 732 C C . ASP A 1 92 ? -6.66 50.438 17.5 1 96 92 ASP A C 1
ATOM 734 O O . ASP A 1 92 ? -7.281 50.562 18.562 1 96 92 ASP A O 1
ATOM 738 N N . PHE A 1 93 ? -5.828 49.531 17.359 1 96.31 93 PHE A N 1
ATOM 739 C CA . PHE A 1 93 ? -5.824 48.312 18.172 1 96.31 93 PHE A CA 1
ATOM 740 C C . PHE A 1 93 ? -5.355 48.625 19.594 1 96.31 93 PHE A C 1
ATOM 742 O O . PHE A 1 93 ? -5.586 47.812 20.516 1 96.31 93 PHE A O 1
ATOM 749 N N . LEU A 1 94 ? -4.742 49.781 19.797 1 95.62 94 LEU A N 1
ATOM 750 C CA . LEU A 1 94 ? -4.203 50.125 21.109 1 95.62 94 LEU A CA 1
ATOM 751 C C . LEU A 1 94 ? -5.09 51.125 21.812 1 95.62 94 LEU A C 1
ATOM 753 O O . LEU A 1 94 ? -4.832 51.5 22.953 1 95.62 94 LEU A O 1
ATOM 757 N N . LYS A 1 95 ? -6.141 51.562 21.125 1 96.25 95 LYS A N 1
ATOM 758 C CA . LYS A 1 95 ? -7.012 52.594 21.688 1 96.25 95 LYS A CA 1
ATOM 759 C C . LYS A 1 95 ? -8.328 52 22.172 1 96.25 95 LYS A C 1
ATOM 761 O O . LYS A 1 95 ? -9.203 51.656 21.359 1 96.25 95 LYS A O 1
ATOM 766 N N . ALA A 1 96 ? -8.609 52.062 23.391 1 96.38 96 ALA A N 1
ATOM 767 C CA . ALA A 1 96 ? -9.773 51.469 24.031 1 96.38 96 ALA A CA 1
ATOM 768 C C . ALA A 1 96 ? -11.07 52.094 23.516 1 96.38 96 ALA A C 1
ATOM 770 O O . ALA A 1 96 ? -12.078 51.406 23.375 1 96.38 96 ALA A O 1
ATOM 771 N N . GLU A 1 97 ? -11.047 53.344 23.219 1 96.19 97 GLU A N 1
ATOM 772 C CA . GLU A 1 97 ? -12.242 54.062 22.828 1 96.19 97 GLU A CA 1
ATOM 773 C C . GLU A 1 97 ? -12.82 53.5 21.516 1 96.19 97 GLU A C 1
ATOM 775 O O . GLU A 1 97 ? -14.031 53.531 21.312 1 96.19 97 GLU A O 1
ATOM 780 N N . ASP A 1 98 ? -11.961 53.062 20.719 1 96.38 98 ASP A N 1
ATOM 781 C CA . ASP A 1 98 ? -12.383 52.562 19.406 1 96.38 98 ASP A CA 1
ATOM 782 C C . ASP A 1 98 ? -13.188 51.281 19.531 1 96.38 98 ASP A C 1
ATOM 784 O O . ASP A 1 98 ? -13.914 50.906 18.625 1 96.38 98 ASP A O 1
ATOM 788 N N . TYR A 1 99 ? -13.094 50.562 20.641 1 98 99 TYR A N 1
ATOM 789 C CA . TYR A 1 99 ? -13.727 49.281 20.812 1 98 99 TYR A CA 1
ATOM 790 C C . TYR A 1 99 ? -15.195 49.406 21.188 1 98 99 TYR A C 1
ATOM 792 O O . TYR A 1 99 ? -15.961 48.469 21.109 1 98 99 TYR A O 1
ATOM 800 N N . VAL A 1 100 ? -15.57 50.562 21.625 1 97.56 100 VAL A N 1
ATOM 801 C CA . VAL A 1 100 ? -16.984 50.844 21.891 1 97.56 100 VAL A CA 1
ATOM 802 C C . VAL A 1 100 ? -17.781 50.656 20.594 1 97.56 100 VAL A C 1
ATOM 804 O O . VAL A 1 100 ? -18.828 50 20.594 1 97.56 100 VAL A O 1
ATOM 807 N N . ALA A 1 101 ? -17.25 51.281 19.547 1 96.5 101 ALA A N 1
ATOM 808 C CA . ALA A 1 101 ? -17.906 51.125 18.25 1 96.5 101 ALA A CA 1
ATOM 809 C C . ALA A 1 101 ? -17.906 49.656 17.812 1 96.5 101 ALA A C 1
ATOM 811 O O . ALA A 1 101 ? -18.859 49.219 17.172 1 96.5 101 ALA A O 1
ATOM 812 N N . LEU A 1 102 ? -16.844 49 18.094 1 96.88 102 LEU A N 1
ATOM 813 C CA . LEU A 1 102 ? -16.781 47.562 17.766 1 96.88 102 LEU A CA 1
ATOM 814 C C . LEU A 1 102 ? -17.859 46.781 18.5 1 96.88 102 LEU A C 1
ATOM 816 O O . LEU A 1 102 ? -18.516 45.938 17.906 1 96.88 102 LEU A O 1
ATOM 820 N N . ALA A 1 103 ? -18.016 47.031 19.75 1 97.56 103 ALA A N 1
ATOM 821 C CA . ALA A 1 103 ? -19.031 46.375 20.547 1 97.56 103 ALA A CA 1
ATOM 822 C C . ALA A 1 103 ? -20.422 46.625 19.984 1 97.56 103 ALA A C 1
ATOM 824 O O . ALA A 1 103 ? -21.266 45.719 19.984 1 97.56 103 ALA A O 1
ATOM 825 N N . GLU A 1 104 ? -20.625 47.812 19.562 1 96.56 104 GLU A N 1
ATOM 826 C CA . GLU A 1 104 ? -21.922 48.156 18.984 1 96.56 104 GLU A CA 1
ATOM 827 C C . GLU A 1 104 ? -22.172 47.375 17.703 1 96.56 104 GLU A C 1
ATOM 829 O O . GLU A 1 104 ? -23.297 46.906 17.453 1 96.56 104 GLU A O 1
ATOM 834 N N . ARG A 1 105 ? -21.141 47.25 16.906 1 95.5 105 ARG A N 1
ATOM 835 C CA . ARG A 1 105 ? -21.266 46.562 15.641 1 95.5 105 ARG A CA 1
ATOM 836 C C . ARG A 1 105 ? -21.484 45.062 15.867 1 95.5 105 ARG A C 1
ATOM 838 O O . ARG A 1 105 ? -22.219 44.406 15.125 1 95.5 105 ARG A O 1
ATOM 845 N N . VAL A 1 106 ? -20.797 44.5 16.844 1 96.06 106 VAL A N 1
ATOM 846 C CA . VAL A 1 106 ? -20.922 43.094 17.156 1 96.06 106 VAL A CA 1
ATOM 847 C C . VAL A 1 106 ? -22.312 42.812 17.734 1 96.06 106 VAL A C 1
ATOM 849 O O . VAL A 1 106 ? -22.906 41.75 17.453 1 96.06 106 VAL A O 1
ATOM 852 N N . GLY A 1 107 ? -22.797 43.656 18.5 1 92.88 107 GLY A N 1
ATOM 853 C CA . GLY A 1 107 ? -24.141 43.562 19.062 1 92.88 107 GLY A CA 1
ATOM 854 C C . GLY A 1 107 ? -24.328 42.312 19.922 1 92.88 107 GLY A C 1
ATOM 855 O O . GLY A 1 107 ? -23.5 42.031 20.797 1 92.88 107 GLY A O 1
ATOM 856 N N . ASP A 1 108 ? -25.438 41.562 19.656 1 88.25 108 ASP A N 1
ATOM 857 C CA . ASP A 1 108 ? -25.812 40.469 20.516 1 88.25 108 ASP A CA 1
ATOM 858 C C . ASP A 1 108 ? -25.391 39.125 19.906 1 88.25 108 ASP A C 1
ATOM 860 O O . ASP A 1 108 ? -25.922 38.062 20.281 1 88.25 108 ASP A O 1
ATOM 864 N N . ALA A 1 109 ? -24.5 39.219 18.953 1 88.31 109 ALA A N 1
ATOM 865 C CA . ALA A 1 109 ? -24 38 18.375 1 88.31 109 ALA A CA 1
ATOM 866 C C . ALA A 1 109 ? -23.516 37.031 19.469 1 88.31 109 ALA A C 1
ATOM 868 O O . ALA A 1 109 ? -22.812 37.438 20.391 1 88.31 109 ALA A O 1
ATOM 869 N N . GLU A 1 110 ? -23.922 35.812 19.406 1 89.94 110 GLU A N 1
ATOM 870 C CA . GLU A 1 110 ? -23.625 34.812 20.438 1 89.94 110 GLU A CA 1
ATOM 871 C C . GLU A 1 110 ? -22.141 34.469 20.438 1 89.94 110 GLU A C 1
ATOM 873 O O . GLU A 1 110 ? -21.578 34.156 21.5 1 89.94 110 GLU A O 1
ATOM 878 N N . THR A 1 111 ? -21.516 34.5 19.297 1 96.12 111 THR A N 1
ATOM 879 C CA . THR A 1 111 ? -20.109 34.125 19.203 1 96.12 111 THR A CA 1
ATOM 880 C C . THR A 1 111 ? -19.328 35.156 18.375 1 96.12 111 THR A C 1
ATOM 882 O O . THR A 1 111 ? -19.75 35.531 17.281 1 96.12 111 THR A O 1
ATOM 885 N N . LEU A 1 112 ? -18.297 35.656 18.969 1 98.06 112 LEU A N 1
ATOM 886 C CA . LEU A 1 112 ? -17.344 36.531 18.281 1 98.06 112 LEU A CA 1
ATOM 887 C C . LEU A 1 112 ? -16.031 35.812 18.047 1 98.06 112 LEU A C 1
ATOM 889 O O . LEU A 1 112 ? -15.406 35.312 18.984 1 98.06 112 LEU A O 1
ATOM 893 N N . ILE A 1 113 ? -15.656 35.688 16.828 1 98.44 113 ILE A N 1
ATOM 894 C CA . ILE A 1 113 ? -14.32 35.188 16.484 1 98.44 113 ILE A CA 1
ATOM 895 C C . ILE A 1 113 ? -13.398 36.375 16.203 1 98.44 113 ILE A C 1
ATOM 897 O O . ILE A 1 113 ? -13.617 37.125 15.266 1 98.44 113 ILE A O 1
ATOM 901 N N . ALA A 1 114 ? -12.5 36.562 17.062 1 98.69 114 ALA A N 1
ATOM 902 C CA . ALA A 1 114 ? -11.5 37.594 16.875 1 98.69 114 ALA A CA 1
ATOM 903 C C . ALA A 1 114 ? -10.211 37.031 16.297 1 98.69 114 ALA A C 1
ATOM 905 O O . ALA A 1 114 ? -9.406 36.438 17.016 1 98.69 114 ALA A O 1
ATOM 906 N N . TYR A 1 115 ? -10.008 37.219 15.047 1 98.69 115 TYR A N 1
ATOM 907 C CA . TYR A 1 115 ? -8.812 36.75 14.359 1 98.69 115 TYR A CA 1
ATOM 908 C C . TYR A 1 115 ? -7.727 37.812 14.352 1 98.69 115 TYR A C 1
ATOM 910 O O . TYR A 1 115 ? -7.918 38.906 13.812 1 98.69 115 TYR A O 1
ATOM 918 N N . PHE A 1 116 ? -6.598 37.469 14.93 1 98.06 116 PHE A N 1
ATOM 919 C CA . PHE A 1 116 ? -5.504 38.438 15.039 1 98.06 116 PHE A CA 1
ATOM 920 C C . PHE A 1 116 ? -4.508 38.25 13.898 1 98.06 116 PHE A C 1
ATOM 922 O O . PHE A 1 116 ? -3.471 37.625 14.07 1 98.06 116 PHE A O 1
ATOM 929 N N . ALA A 1 117 ? -4.781 38.812 12.797 1 96.38 117 ALA A N 1
ATOM 930 C CA . ALA A 1 117 ? -3.811 38.906 11.711 1 96.38 117 ALA A CA 1
ATOM 931 C C . ALA A 1 117 ? -2.889 40.125 11.891 1 96.38 117 ALA A C 1
ATOM 933 O O . ALA A 1 117 ? -2.746 40.938 10.984 1 96.38 117 ALA A O 1
ATOM 934 N N . THR A 1 118 ? -2.285 40.219 13.117 1 94.69 118 THR A N 1
ATOM 935 C CA . THR A 1 118 ? -1.433 41.312 13.578 1 94.69 118 THR A CA 1
ATOM 936 C C . THR A 1 118 ? -0.158 40.781 14.219 1 94.69 118 THR A C 1
ATOM 938 O O . THR A 1 118 ? -0.031 39.562 14.438 1 94.69 118 THR A O 1
ATOM 941 N N . PRO A 1 119 ? 0.807 41.625 14.383 1 90.81 119 PRO A N 1
ATOM 942 C CA . PRO A 1 119 ? 1.969 41.156 15.148 1 90.81 119 PRO A CA 1
ATOM 943 C C . PRO A 1 119 ? 1.605 40.719 16.562 1 90.81 119 PRO A C 1
ATOM 945 O O . PRO A 1 119 ? 0.689 41.281 17.172 1 90.81 119 PRO A O 1
ATOM 948 N N . ALA A 1 120 ? 2.348 39.875 17.094 1 93.12 120 ALA A N 1
ATOM 949 C CA . ALA A 1 120 ? 2.066 39.281 18.391 1 93.12 120 ALA A CA 1
ATOM 950 C C . ALA A 1 120 ? 2.115 40.312 19.5 1 93.12 120 ALA A C 1
ATOM 952 O O . ALA A 1 120 ? 1.462 40.156 20.531 1 93.12 120 ALA A O 1
ATOM 953 N N . SER A 1 121 ? 2.771 41.344 19.266 1 91.06 121 SER A N 1
ATOM 954 C CA . SER A 1 121 ? 2.988 42.375 20.281 1 91.06 121 SER A CA 1
ATOM 955 C C . SER A 1 121 ? 1.682 43.062 20.656 1 91.06 121 SER A C 1
ATOM 957 O O . SER A 1 121 ? 1.578 43.688 21.719 1 91.06 121 SER A O 1
ATOM 959 N N . VAL A 1 122 ? 0.701 42.969 19.812 1 95 122 VAL A N 1
ATOM 960 C CA . VAL A 1 122 ? -0.514 43.75 20.078 1 95 122 VAL A CA 1
ATOM 961 C C . VAL A 1 122 ? -1.616 42.812 20.562 1 95 122 VAL A C 1
ATOM 963 O O . VAL A 1 122 ? -2.707 43.25 20.922 1 95 122 VAL A O 1
ATOM 966 N N . TYR A 1 123 ? -1.377 41.5 20.641 1 97.5 123 TYR A N 1
ATOM 967 C CA . TYR A 1 123 ? -2.387 40.531 21.031 1 97.5 123 TYR A CA 1
ATOM 968 C C . TYR A 1 123 ? -2.982 40.875 22.391 1 97.5 123 TYR A C 1
ATOM 970 O O . TYR A 1 123 ? -4.203 40.906 22.547 1 97.5 123 TYR A O 1
ATOM 978 N N . GLY A 1 124 ? -2.1 41.062 23.328 1 96.81 124 GLY A N 1
ATOM 979 C CA . GLY A 1 124 ? -2.543 41.375 24.688 1 96.81 124 GLY A CA 1
ATOM 980 C C . GLY A 1 124 ? -3.418 42.625 24.75 1 96.81 124 GLY A C 1
ATOM 981 O O . GLY A 1 124 ? -4.453 42.625 25.422 1 96.81 124 GLY A O 1
ATOM 982 N N . ALA A 1 125 ? -2.998 43.625 24.062 1 97.5 125 ALA A N 1
ATOM 983 C CA . ALA A 1 125 ? -3.74 44.875 24.047 1 97.5 125 ALA A CA 1
ATOM 984 C C . ALA A 1 125 ? -5.125 44.688 23.438 1 97.5 125 ALA A C 1
ATOM 986 O O . ALA A 1 125 ? -6.109 45.25 23.938 1 97.5 125 ALA A O 1
ATOM 987 N N . ILE A 1 126 ? -5.188 43.969 22.391 1 98.12 126 ILE A N 1
ATOM 988 C CA . ILE A 1 126 ? -6.477 43.688 21.766 1 98.12 126 ILE A CA 1
ATOM 989 C C . ILE A 1 126 ? -7.398 43 22.75 1 98.12 126 ILE A C 1
ATOM 991 O O . ILE A 1 126 ? -8.555 43.375 22.906 1 98.12 126 ILE A O 1
ATOM 995 N N . CYS A 1 127 ? -6.895 41.969 23.406 1 98.25 127 CYS A N 1
ATOM 996 C CA . CYS A 1 127 ? -7.695 41.219 24.359 1 98.25 127 CYS A CA 1
ATOM 997 C C . CYS A 1 127 ? -8.156 42.094 25.5 1 98.25 127 CYS A C 1
ATOM 999 O O . CYS A 1 127 ? -9.297 42 25.953 1 98.25 127 CYS A O 1
ATOM 1001 N N . GLU A 1 128 ? -7.254 42.906 26.016 1 98 128 GLU A N 1
ATOM 1002 C CA . GLU A 1 128 ? -7.582 43.812 27.094 1 98 128 GLU A CA 1
ATOM 1003 C C . GLU A 1 128 ? -8.711 44.75 26.688 1 98 128 GLU A C 1
ATOM 1005 O O . GLU A 1 128 ? -9.648 44.969 27.453 1 98 128 GLU A O 1
ATOM 1010 N N . ASN A 1 129 ? -8.578 45.312 25.484 1 98.19 129 ASN A N 1
ATOM 1011 C CA . ASN A 1 129 ? -9.586 46.25 25 1 98.19 129 ASN A CA 1
ATOM 1012 C C . ASN A 1 129 ? -10.914 45.562 24.719 1 98.19 129 ASN A C 1
ATOM 1014 O O . ASN A 1 129 ? -11.984 46.156 24.938 1 98.19 129 ASN A O 1
ATOM 1018 N N . LEU A 1 130 ? -10.914 44.344 24.203 1 98.25 130 LEU A N 1
ATOM 1019 C CA . LEU A 1 130 ? -12.141 43.562 24.047 1 98.25 130 LEU A CA 1
ATOM 1020 C C . LEU A 1 130 ? -12.812 43.344 25.391 1 98.25 130 LEU A C 1
ATOM 1022 O O . LEU A 1 130 ? -14.039 43.406 25.5 1 98.25 130 LEU A O 1
ATOM 1026 N N . ALA A 1 131 ? -11.992 43.031 26.375 1 97.88 131 ALA A N 1
ATOM 1027 C CA . ALA A 1 131 ? -12.5 42.812 27.734 1 97.88 131 ALA A CA 1
ATOM 1028 C C . ALA A 1 131 ? -13.148 44.062 28.281 1 97.88 131 ALA A C 1
ATOM 1030 O O . ALA A 1 131 ? -14.172 44 28.969 1 97.88 131 ALA A O 1
ATOM 1031 N N . SER A 1 132 ? -12.594 45.188 28.016 1 97.38 132 SER A N 1
ATOM 1032 C CA . SER A 1 132 ? -13.055 46.469 28.547 1 97.38 132 SER A CA 1
ATOM 1033 C C . SER A 1 132 ? -14.469 46.781 28.062 1 97.38 132 SER A C 1
ATOM 1035 O O . SER A 1 132 ? -15.188 47.562 28.688 1 97.38 132 SER A O 1
ATOM 1037 N N . VAL A 1 133 ? -14.844 46.25 26.938 1 97.19 133 VAL A N 1
ATOM 1038 C CA . VAL A 1 133 ? -16.188 46.5 26.422 1 97.19 133 VAL A CA 1
ATOM 1039 C C . VAL A 1 133 ? -17.047 45.25 26.562 1 97.19 133 VAL A C 1
ATOM 1041 O O . VAL A 1 133 ? -18.031 45.062 25.828 1 97.19 133 VAL A O 1
ATOM 1044 N N . ASN A 1 134 ? -16.641 44.281 27.328 1 96.25 134 ASN A N 1
ATOM 1045 C CA . ASN A 1 134 ? -17.375 43.062 27.734 1 96.25 134 ASN A CA 1
ATOM 1046 C C . ASN A 1 134 ? -17.625 42.156 26.547 1 96.25 134 ASN A C 1
ATOM 1048 O O . ASN A 1 134 ? -18.719 41.594 26.406 1 96.25 134 ASN A O 1
ATOM 1052 N N . LEU A 1 135 ? -16.641 41.969 25.672 1 97.12 135 LEU A N 1
ATOM 1053 C CA . LEU A 1 135 ? -16.797 41.094 24.516 1 97.12 135 LEU A CA 1
ATOM 1054 C C . LEU A 1 135 ? -16.062 39.75 24.734 1 97.12 135 LEU A C 1
ATOM 1056 O O . LEU A 1 135 ? -16.312 38.781 24.016 1 97.12 135 LEU A O 1
ATOM 1060 N N . THR A 1 136 ? -15.203 39.656 25.656 1 96.06 136 THR A N 1
ATOM 1061 C CA . THR A 1 136 ? -14.297 38.5 25.797 1 96.06 136 THR A CA 1
ATOM 1062 C C . THR A 1 136 ? -15.07 37.25 26.172 1 96.06 136 THR A C 1
ATOM 1064 O O . THR A 1 136 ? -14.672 36.125 25.812 1 96.06 136 THR A O 1
ATOM 1067 N N . ASP A 1 137 ? -16.234 37.344 26.812 1 94.94 137 ASP A N 1
ATOM 1068 C CA . ASP A 1 137 ? -16.969 36.188 27.344 1 94.94 137 ASP A CA 1
ATOM 1069 C C . ASP A 1 137 ? -17.531 35.344 26.219 1 94.94 137 ASP A C 1
ATOM 1071 O O . ASP A 1 137 ? -17.828 34.156 26.406 1 94.94 137 ASP A O 1
ATOM 1075 N N . ARG A 1 138 ? -17.672 35.812 25.078 1 95.88 138 ARG A N 1
ATOM 1076 C CA . ARG A 1 138 ? -18.219 35.062 23.953 1 95.88 138 ARG A CA 1
ATOM 1077 C C . ARG A 1 138 ? -17.266 35.094 22.766 1 95.88 138 ARG A C 1
ATOM 1079 O O . ARG A 1 138 ? -17.703 35.031 21.609 1 95.88 138 ARG A O 1
ATOM 1086 N N . THR A 1 139 ? -15.992 35.344 23.109 1 97.81 139 THR A N 1
ATOM 1087 C CA . THR A 1 139 ? -15.008 35.531 22.047 1 97.81 139 THR A CA 1
ATOM 1088 C C . THR A 1 139 ? -14.094 34.312 21.953 1 97.81 139 THR A C 1
ATOM 1090 O O . THR A 1 139 ? -13.648 33.781 22.969 1 97.81 139 THR A O 1
ATOM 1093 N N . ARG A 1 140 ? -13.883 33.812 20.781 1 98.19 140 ARG A N 1
ATOM 1094 C CA . ARG A 1 140 ? -12.773 32.906 20.422 1 98.19 140 ARG A CA 1
ATOM 1095 C C . ARG A 1 140 ? -11.648 33.688 19.75 1 98.19 140 ARG A C 1
ATOM 1097 O O . ARG A 1 140 ? -11.867 34.375 18.75 1 98.19 140 ARG A O 1
ATOM 1104 N N . ALA A 1 141 ? -10.508 33.625 20.297 1 98.62 141 ALA A N 1
ATOM 1105 C CA . ALA A 1 141 ? -9.375 34.375 19.75 1 98.62 141 ALA A CA 1
ATOM 1106 C C . ALA A 1 141 ? -8.484 33.469 18.906 1 98.62 141 ALA A C 1
ATOM 1108 O O . ALA A 1 141 ? -8.117 32.375 19.328 1 98.62 141 ALA A O 1
ATOM 1109 N N . VAL A 1 142 ? -8.164 33.875 17.703 1 98.56 142 VAL A N 1
ATOM 1110 C CA . VAL A 1 142 ? -7.293 33.156 16.797 1 98.56 142 VAL A CA 1
ATOM 1111 C C . VAL A 1 142 ? -5.957 33.875 16.656 1 98.56 142 VAL A C 1
ATOM 1113 O O . VAL A 1 142 ? -5.918 35.031 16.234 1 98.56 142 VAL A O 1
ATOM 1116 N N . LEU A 1 143 ? -4.922 33.219 17.016 1 97.81 143 LEU A N 1
ATOM 1117 C CA . LEU A 1 143 ? -3.58 33.781 16.984 1 97.81 143 LEU A CA 1
ATOM 1118 C C . LEU A 1 143 ? -2.744 33.188 15.867 1 97.81 143 LEU A C 1
ATOM 1120 O O . LEU A 1 143 ? -2.756 31.969 15.672 1 97.81 143 LEU A O 1
ATOM 1124 N N . GLU A 1 144 ? -2.072 33.969 15.188 1 93.31 144 GLU A N 1
ATOM 1125 C CA . GLU A 1 144 ? -1.17 33.531 14.125 1 93.31 144 GLU A CA 1
ATOM 1126 C C . GLU A 1 144 ? 0.256 33.375 14.648 1 93.31 144 GLU A C 1
ATOM 1128 O O . GLU A 1 144 ? 0.642 34.031 15.625 1 93.31 144 GLU A O 1
ATOM 1133 N N . LYS A 1 145 ? 0.907 32.531 14.023 1 88.25 145 LYS A N 1
ATOM 1134 C CA . LYS A 1 145 ? 2.33 32.406 14.32 1 88.25 145 LYS A CA 1
ATOM 1135 C C . LYS A 1 145 ? 3.113 33.594 13.773 1 88.25 145 LYS A C 1
ATOM 1137 O O . LYS A 1 145 ? 2.68 34.25 12.82 1 88.25 145 LYS A O 1
ATOM 1142 N N . PRO A 1 146 ? 4.18 33.906 14.266 1 90 146 PRO A N 1
ATOM 1143 C CA . PRO A 1 146 ? 4.852 33.281 15.414 1 90 146 PRO A CA 1
ATOM 1144 C C . PRO A 1 146 ? 4.355 33.812 16.75 1 90 146 PRO A C 1
ATOM 1146 O O . PRO A 1 146 ? 4.07 35.031 16.859 1 90 146 PRO A O 1
ATOM 1149 N N . ILE A 1 147 ? 4.305 33 17.656 1 93.06 147 ILE A N 1
ATOM 1150 C CA . ILE A 1 147 ? 3.998 33.406 19.031 1 93.06 147 ILE A CA 1
ATOM 1151 C C . ILE A 1 147 ? 5.285 33.469 19.844 1 93.06 147 ILE A C 1
ATOM 1153 O O . ILE A 1 147 ? 5.695 32.5 20.469 1 93.06 147 ILE A O 1
ATOM 1157 N N . GLY A 1 148 ? 5.898 34.656 19.797 1 92.19 148 GLY A N 1
ATOM 1158 C CA . GLY A 1 148 ? 7.184 34.875 20.438 1 92.19 148 GLY A CA 1
ATOM 1159 C C . GLY A 1 148 ? 8.367 34.562 19.531 1 92.19 148 GLY A C 1
ATOM 1160 O O . GLY A 1 148 ? 8.195 34 18.453 1 92.19 148 GLY A O 1
ATOM 1161 N N . HIS A 1 149 ? 9.562 35.062 19.953 1 94.25 149 HIS A N 1
ATOM 1162 C CA . HIS A 1 149 ? 10.797 34.75 19.25 1 94.25 149 HIS A CA 1
ATOM 1163 C C . HIS A 1 149 ? 11.742 33.906 20.109 1 94.25 149 HIS A C 1
ATOM 1165 O O . HIS A 1 149 ? 12.836 33.562 19.672 1 94.25 149 HIS A O 1
ATOM 1171 N N . ASP A 1 150 ? 11.422 33.594 21.234 1 96.25 150 ASP A N 1
ATOM 1172 C CA . ASP A 1 150 ? 12.031 32.688 22.203 1 96.25 150 ASP A CA 1
ATOM 1173 C C . ASP A 1 150 ? 11.031 32.281 23.281 1 96.25 150 ASP A C 1
ATOM 1175 O O . ASP A 1 150 ? 9.867 32.688 23.234 1 96.25 150 ASP A O 1
ATOM 1179 N N . LEU A 1 151 ? 11.453 31.469 24.188 1 97.56 151 LEU A N 1
ATOM 1180 C CA . LEU A 1 151 ? 10.555 30.969 25.219 1 97.56 151 LEU A CA 1
ATOM 1181 C C . LEU A 1 151 ? 10.016 32.094 26.078 1 97.56 151 LEU A C 1
ATOM 1183 O O . LEU A 1 151 ? 8.812 32.188 26.344 1 97.56 151 LEU A O 1
ATOM 1187 N N . ALA A 1 152 ? 10.859 33 26.484 1 97.81 152 ALA A N 1
ATOM 1188 C CA . ALA A 1 152 ? 10.469 34.094 27.359 1 97.81 152 ALA A CA 1
ATOM 1189 C C . ALA A 1 152 ? 9.43 35 26.688 1 97.81 152 ALA A C 1
ATOM 1191 O O . ALA A 1 152 ? 8.406 35.312 27.297 1 97.81 152 ALA A O 1
ATOM 1192 N N . SER A 1 153 ? 9.734 35.438 25.5 1 96.62 153 SER A N 1
ATOM 1193 C CA . SER A 1 153 ? 8.797 36.281 24.781 1 96.62 153 SER A CA 1
ATOM 1194 C C . SER A 1 153 ? 7.492 35.562 24.484 1 96.62 153 SER A C 1
ATOM 1196 O O . SER A 1 153 ? 6.418 36.156 24.484 1 96.62 153 SER A O 1
ATOM 1198 N N . SER A 1 154 ? 7.547 34.281 24.141 1 96.81 154 SER A N 1
ATOM 1199 C CA . SER A 1 154 ? 6.352 33.469 23.906 1 96.81 154 SER A CA 1
ATOM 1200 C C . SER A 1 154 ? 5.469 33.438 25.156 1 96.81 154 SER A C 1
ATOM 1202 O O . SER A 1 154 ? 4.25 33.594 25.047 1 96.81 154 SER A O 1
ATOM 1204 N N . ARG A 1 155 ? 6.047 33.219 26.312 1 97.69 155 ARG A N 1
ATOM 1205 C CA . ARG A 1 155 ? 5.312 33.188 27.578 1 97.69 155 ARG A CA 1
ATOM 1206 C C . ARG A 1 155 ? 4.629 34.531 27.828 1 97.69 155 ARG A C 1
ATOM 1208 O O . ARG A 1 155 ? 3.473 34.594 28.25 1 97.69 155 ARG A O 1
ATOM 1215 N N . ARG A 1 156 ? 5.332 35.562 27.531 1 97.38 156 ARG A N 1
ATOM 1216 C CA . ARG A 1 156 ? 4.766 36.906 27.719 1 97.38 156 ARG A CA 1
ATOM 1217 C C . ARG A 1 156 ? 3.518 37.094 26.859 1 97.38 156 ARG A C 1
ATOM 1219 O O . ARG A 1 156 ? 2.496 37.562 27.344 1 97.38 156 ARG A O 1
ATOM 1226 N N . VAL A 1 157 ? 3.66 36.719 25.641 1 96.69 157 VAL A N 1
ATOM 1227 C CA . VAL A 1 157 ? 2.543 36.875 24.703 1 96.69 157 VAL A CA 1
ATOM 1228 C C . VAL A 1 157 ? 1.37 36 25.172 1 96.69 157 VAL A C 1
ATOM 1230 O O . VAL A 1 157 ? 0.236 36.5 25.25 1 96.69 157 VAL A O 1
ATOM 1233 N N . ASN A 1 158 ? 1.61 34.781 25.469 1 97.06 158 ASN A N 1
ATOM 1234 C CA . ASN A 1 158 ? 0.563 33.844 25.875 1 97.06 158 ASN A CA 1
ATOM 1235 C C . ASN A 1 158 ? -0.073 34.25 27.188 1 97.06 158 ASN A C 1
ATOM 1237 O O . ASN A 1 158 ? -1.284 34.094 27.375 1 97.06 158 ASN A O 1
ATOM 1241 N N . ASP A 1 159 ? 0.735 34.688 28.109 1 97.38 159 ASP A N 1
ATOM 1242 C CA . ASP A 1 159 ? 0.224 35.125 29.406 1 97.38 159 ASP A CA 1
ATOM 1243 C C . ASP A 1 159 ? -0.658 36.344 29.266 1 97.38 159 ASP A C 1
ATOM 1245 O O . ASP A 1 159 ? -1.661 36.5 29.969 1 97.38 159 ASP A O 1
ATOM 1249 N N . ALA A 1 160 ? -0.219 37.25 28.375 1 97.38 160 ALA A N 1
ATOM 1250 C CA . ALA A 1 160 ? -1.008 38.438 28.125 1 97.38 160 ALA A CA 1
ATOM 1251 C C . ALA A 1 160 ? -2.404 38.094 27.625 1 97.38 160 ALA A C 1
ATOM 1253 O O . ALA A 1 160 ? -3.393 38.719 28.031 1 97.38 160 ALA A O 1
ATOM 1254 N N . VAL A 1 161 ? -2.492 37.125 26.781 1 97.69 161 VAL A N 1
ATOM 1255 C CA . VAL A 1 161 ? -3.768 36.688 26.234 1 97.69 161 VAL A CA 1
ATOM 1256 C C . VAL A 1 161 ? -4.562 35.969 27.312 1 97.69 161 VAL A C 1
ATOM 1258 O O . VAL A 1 161 ? -5.766 36.156 27.453 1 97.69 161 VAL A O 1
ATOM 1261 N N . ALA A 1 162 ? -3.896 35.188 28.109 1 97.25 162 ALA A N 1
ATOM 1262 C CA . ALA A 1 162 ? -4.512 34.312 29.109 1 97.25 162 ALA A CA 1
ATOM 1263 C C . ALA A 1 162 ? -5.156 35.125 30.234 1 97.25 162 ALA A C 1
ATOM 1265 O O . ALA A 1 162 ? -6.039 34.625 30.938 1 97.25 162 ALA A O 1
ATOM 1266 N N . GLN A 1 163 ? -4.742 36.281 30.391 1 97.62 163 GLN A N 1
ATOM 1267 C CA . GLN A 1 163 ? -5.328 37.156 31.406 1 97.62 163 GLN A CA 1
ATOM 1268 C C . GLN A 1 163 ? -6.805 37.438 31.109 1 97.62 163 GLN A C 1
ATOM 1270 O O . GLN A 1 163 ? -7.586 37.656 32.031 1 97.62 163 GLN A O 1
ATOM 1275 N N . PHE A 1 164 ? -7.152 37.281 29.828 1 97.81 164 PHE A N 1
ATOM 1276 C CA . PHE A 1 164 ? -8.484 37.75 29.453 1 97.81 164 PHE A CA 1
ATOM 1277 C C . PHE A 1 164 ? -9.297 36.594 28.844 1 97.81 164 PHE A C 1
ATOM 1279 O O . PHE A 1 164 ? -10.523 36.656 28.797 1 97.81 164 PHE A O 1
ATOM 1286 N N . LEU A 1 165 ? -8.625 35.625 28.328 1 97.75 165 LEU A N 1
ATOM 1287 C CA . LEU A 1 165 ? -9.289 34.5 27.641 1 97.75 165 LEU A CA 1
ATOM 1288 C C . LEU A 1 165 ? -8.789 33.156 28.172 1 97.75 165 LEU A C 1
ATOM 1290 O O . LEU A 1 165 ? -7.586 32.969 28.328 1 97.75 165 LEU A O 1
ATOM 1294 N N . PRO A 1 166 ? -9.719 32.281 28.453 1 97.12 166 PRO A N 1
ATOM 1295 C CA . PRO A 1 166 ? -9.281 30.922 28.812 1 97.12 166 PRO A CA 1
ATOM 1296 C C . PRO A 1 166 ? -8.688 30.156 27.625 1 97.12 166 PRO A C 1
ATOM 1298 O O . PRO A 1 166 ? -9.008 30.453 26.469 1 97.12 166 PRO A O 1
ATOM 1301 N N . GLU A 1 167 ? -7.871 29.172 27.922 1 96.62 167 GLU A N 1
ATOM 1302 C CA . GLU A 1 167 ? -7.188 28.391 26.906 1 96.62 167 GLU A CA 1
ATOM 1303 C C . GLU A 1 167 ? -8.188 27.719 25.969 1 96.62 167 GLU A C 1
ATOM 1305 O O . GLU A 1 167 ? -7.918 27.547 24.766 1 96.62 167 GLU A O 1
ATOM 1310 N N . SER A 1 168 ? -9.344 27.391 26.422 1 96.12 168 SER A N 1
ATOM 1311 C CA . SER A 1 168 ? -10.359 26.672 25.656 1 96.12 168 SER A CA 1
ATOM 1312 C C . SER A 1 168 ? -10.93 27.562 24.547 1 96.12 168 SER A C 1
ATOM 1314 O O . SER A 1 168 ? -11.625 27.062 23.656 1 96.12 168 SER A O 1
ATOM 1316 N N . ARG A 1 169 ? -10.617 28.828 24.531 1 97.44 169 ARG A N 1
ATOM 1317 C CA . ARG A 1 169 ? -11.148 29.734 23.516 1 97.44 169 ARG A CA 1
ATOM 1318 C C . ARG A 1 169 ? -10.016 30.422 22.766 1 97.44 169 ARG A C 1
ATOM 1320 O O . ARG A 1 169 ? -10.242 31.453 22.109 1 97.44 169 ARG A O 1
ATOM 1327 N N . VAL A 1 170 ? -8.789 29.938 22.969 1 98.12 170 VAL A N 1
ATOM 1328 C CA . VAL A 1 170 ? -7.633 30.453 22.234 1 98.12 170 VAL A CA 1
ATOM 1329 C C . VAL A 1 170 ? -7.203 29.453 21.172 1 98.12 170 VAL A C 1
ATOM 1331 O O . VAL A 1 170 ? -6.961 28.281 21.469 1 98.12 170 VAL A O 1
ATOM 1334 N N . TYR A 1 171 ? -7.172 29.859 19.922 1 98.25 171 TYR A N 1
ATOM 1335 C CA . TYR A 1 171 ? -6.816 29.031 18.781 1 98.25 171 TYR A CA 1
ATOM 1336 C C . TYR A 1 171 ? -5.516 29.516 18.141 1 98.25 171 TYR A C 1
ATOM 1338 O O . TYR A 1 171 ? -5.477 30.578 17.531 1 98.25 171 TYR A O 1
ATOM 1346 N N . ARG A 1 172 ? -4.492 28.781 18.328 1 97.81 172 ARG A N 1
ATOM 1347 C CA . ARG A 1 172 ? -3.207 29.141 17.734 1 97.81 172 ARG A CA 1
ATOM 1348 C C . ARG A 1 172 ? -2.99 28.422 16.422 1 97.81 172 ARG A C 1
ATOM 1350 O O . ARG A 1 172 ? -2.904 27.188 16.391 1 97.81 172 ARG A O 1
ATOM 1357 N N . ILE A 1 173 ? -2.785 29.125 15.367 1 96.06 173 ILE A N 1
ATOM 1358 C CA . ILE A 1 173 ? -2.811 28.578 14.008 1 96.06 173 ILE A CA 1
ATOM 1359 C C . ILE A 1 173 ? -1.414 28.109 13.617 1 96.06 173 ILE A C 1
ATOM 1361 O O . ILE A 1 173 ? -0.429 28.828 13.805 1 96.06 173 ILE A O 1
ATOM 1365 N N . ASP A 1 174 ? -1.35 26.969 13.117 1 94.25 174 ASP A N 1
ATOM 1366 C CA . ASP A 1 174 ? -0.324 26.422 12.219 1 94.25 174 ASP A CA 1
ATOM 1367 C C . ASP A 1 174 ? -0.944 25.859 10.945 1 94.25 174 ASP A C 1
ATOM 1369 O O . ASP A 1 174 ? -1.593 24.812 10.977 1 94.25 174 ASP A O 1
ATOM 1373 N N . HIS A 1 175 ? -0.701 26.469 9.859 1 91.94 175 HIS A N 1
ATOM 1374 C CA . HIS A 1 175 ? -1.468 26.188 8.656 1 91.94 175 HIS A CA 1
ATOM 1375 C C . HIS A 1 175 ? -1.107 24.828 8.086 1 91.94 175 HIS A C 1
ATOM 1377 O O . HIS A 1 175 ? -1.852 24.266 7.27 1 91.94 175 HIS A O 1
ATOM 1383 N N . TYR A 1 176 ? -0.019 24.188 8.492 1 91 176 TYR A N 1
ATOM 1384 C CA . TYR A 1 176 ? 0.283 22.828 8.055 1 91 176 TYR A CA 1
ATOM 1385 C C . TYR A 1 176 ? -0.724 21.828 8.633 1 91 176 TYR A C 1
ATOM 1387 O O . TYR A 1 176 ? -0.993 20.797 8.031 1 91 176 TYR A O 1
ATOM 1395 N N . LEU A 1 177 ? -1.234 22.156 9.766 1 92.81 177 LEU A N 1
ATOM 1396 C CA . LEU A 1 177 ? -2.164 21.266 10.445 1 92.81 177 LEU A CA 1
ATOM 1397 C C . LEU A 1 177 ? -3.518 21.25 9.742 1 92.81 177 LEU A C 1
ATOM 1399 O O . LEU A 1 177 ? -4.336 20.359 9.977 1 92.81 177 LEU A O 1
ATOM 1403 N N . GLY A 1 178 ? -3.721 22.234 8.898 1 91 178 GLY A N 1
ATOM 1404 C CA . GLY A 1 178 ? -4.969 22.312 8.148 1 91 178 GLY A CA 1
ATOM 1405 C C . GLY A 1 178 ? -4.91 21.578 6.82 1 91 178 GLY A C 1
ATOM 1406 O O . GLY A 1 178 ? -5.934 21.422 6.152 1 91 178 GLY A O 1
ATOM 1407 N N . LYS A 1 179 ? -3.719 21.125 6.465 1 88.5 179 LYS A N 1
ATOM 1408 C CA . LYS A 1 179 ? -3.562 20.422 5.191 1 88.5 179 LYS A CA 1
ATOM 1409 C C . LYS A 1 179 ? -4.188 19.031 5.25 1 88.5 179 LYS A C 1
ATOM 1411 O O . LYS A 1 179 ? -4.078 18.344 6.262 1 88.5 179 LYS A O 1
ATOM 1416 N N . ASP A 1 180 ? -4.773 18.672 4.156 1 84.25 180 ASP A N 1
ATOM 1417 C CA . ASP A 1 180 ? -5.492 17.406 4.07 1 84.25 180 ASP A CA 1
ATOM 1418 C C . ASP A 1 180 ? -4.547 16.219 4.293 1 84.25 180 ASP A C 1
ATOM 1420 O O . ASP A 1 180 ? -4.918 15.234 4.938 1 84.25 180 ASP A O 1
ATOM 1424 N N . THR A 1 181 ? -3.406 16.297 3.717 1 83.69 181 THR A N 1
ATOM 1425 C CA . THR A 1 181 ? -2.449 15.195 3.826 1 83.69 181 THR A CA 1
ATOM 1426 C C . THR A 1 181 ? -2.031 14.984 5.277 1 83.69 181 THR A C 1
ATOM 1428 O O . THR A 1 181 ? -1.758 13.859 5.695 1 83.69 181 THR A O 1
ATOM 1431 N N . VAL A 1 182 ? -1.967 16.094 5.988 1 87.56 182 VAL A N 1
ATOM 1432 C CA . VAL A 1 182 ? -1.605 15.992 7.398 1 87.56 182 VAL A CA 1
ATOM 1433 C C . VAL A 1 182 ? -2.732 15.312 8.172 1 87.56 182 VAL A C 1
ATOM 1435 O O . VAL A 1 182 ? -2.48 14.484 9.047 1 87.56 182 VAL A O 1
ATOM 1438 N N . GLN A 1 183 ? -3.924 15.625 7.844 1 86.69 183 GLN A N 1
ATOM 1439 C CA . GLN A 1 183 ? -5.07 14.953 8.445 1 86.69 183 GLN A CA 1
ATOM 1440 C C . GLN A 1 183 ? -5.09 13.469 8.086 1 86.69 183 GLN A C 1
ATOM 1442 O O . GLN A 1 183 ? -5.414 12.625 8.93 1 86.69 183 GLN A O 1
ATOM 1447 N N . ASN A 1 184 ? -4.781 13.242 6.992 1 86.44 184 ASN A N 1
ATOM 1448 C CA . ASN A 1 184 ? -4.762 11.852 6.539 1 86.44 184 ASN A CA 1
ATOM 1449 C C . ASN A 1 184 ? -3.682 11.039 7.254 1 86.44 184 ASN A C 1
ATOM 1451 O O . ASN A 1 184 ? -3.805 9.828 7.395 1 86.44 184 ASN A O 1
ATOM 14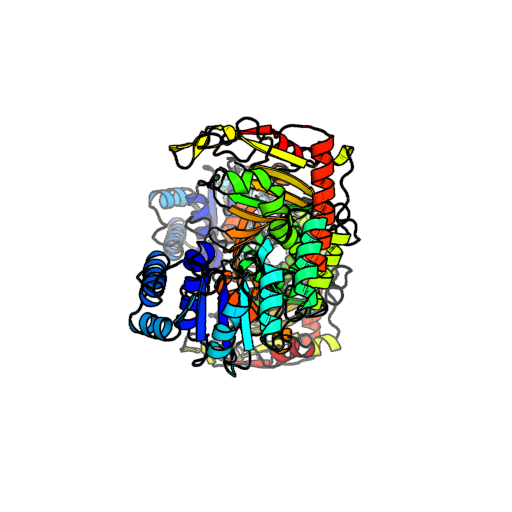55 N N . LEU A 1 185 ? -2.635 11.742 7.574 1 88.69 185 LEU A N 1
ATOM 1456 C CA . LEU A 1 185 ? -1.59 11.07 8.336 1 88.69 185 LEU A CA 1
ATOM 1457 C C . LEU A 1 185 ? -2.158 10.461 9.617 1 88.69 185 LEU A C 1
ATOM 1459 O O . LEU A 1 185 ? -1.794 9.344 9.984 1 88.69 185 LEU A O 1
ATOM 1463 N N . ILE A 1 186 ? -3.088 11.109 10.203 1 88.94 186 ILE A N 1
ATOM 1464 C CA . ILE A 1 186 ? -3.715 10.609 11.422 1 88.94 186 ILE A CA 1
ATOM 1465 C C . ILE A 1 186 ? -4.539 9.359 11.102 1 88.94 186 ILE A C 1
ATOM 1467 O O . ILE A 1 186 ? -4.441 8.352 11.797 1 88.94 186 ILE A O 1
ATOM 1471 N N . ALA A 1 187 ? -5.309 9.445 10.062 1 87.62 187 ALA A N 1
ATOM 1472 C CA . ALA A 1 187 ? -6.113 8.297 9.648 1 87.62 187 ALA A CA 1
ATOM 1473 C C . ALA A 1 187 ? -5.227 7.109 9.281 1 87.62 187 ALA A C 1
ATOM 1475 O O . ALA A 1 187 ? -5.488 5.98 9.703 1 87.62 187 ALA A O 1
ATOM 1476 N N . LEU A 1 188 ? -4.223 7.352 8.562 1 88.19 188 LEU A N 1
ATOM 1477 C CA . LEU A 1 188 ? -3.312 6.309 8.102 1 88.19 188 LEU A CA 1
ATOM 1478 C C . LEU A 1 188 ? -2.697 5.566 9.281 1 88.19 188 LEU A C 1
ATOM 1480 O O . LEU A 1 188 ? -2.588 4.336 9.266 1 88.19 188 LEU A O 1
ATOM 1484 N N . ARG A 1 189 ? -2.316 6.285 10.297 1 92 189 ARG A N 1
ATOM 1485 C CA . ARG A 1 189 ? -1.608 5.719 11.438 1 92 189 ARG A CA 1
ATOM 1486 C C . ARG A 1 189 ? -2.559 4.926 12.328 1 92 189 ARG A C 1
ATOM 1488 O O . ARG A 1 189 ? -2.207 3.85 12.82 1 92 189 ARG A O 1
ATOM 1495 N N . PHE A 1 190 ? -3.779 5.516 12.492 1 91.19 190 PHE A N 1
ATOM 1496 C CA . PHE A 1 190 ? -4.52 4.988 13.633 1 91.19 190 PHE A CA 1
ATOM 1497 C C . PHE A 1 190 ? -5.746 4.215 13.172 1 91.19 190 PHE A C 1
ATOM 1499 O O . PHE A 1 190 ? -6.402 3.541 13.969 1 91.19 190 PHE A O 1
ATOM 1506 N N . ALA A 1 191 ? -6.059 4.34 11.883 1 88.56 191 ALA A N 1
ATOM 1507 C CA . ALA A 1 191 ? -7.195 3.572 11.383 1 88.56 191 ALA A CA 1
ATOM 1508 C C . ALA A 1 191 ? -6.734 2.303 10.672 1 88.56 191 ALA A C 1
ATOM 1510 O O . ALA A 1 191 ? -7.555 1.466 10.289 1 88.56 191 ALA A O 1
ATOM 1511 N N . ASN A 1 192 ? -5.445 2.119 10.492 1 89.75 192 ASN A N 1
ATOM 1512 C CA . ASN A 1 192 ? -4.902 0.985 9.75 1 89.75 192 ASN A CA 1
ATOM 1513 C C . ASN A 1 192 ? -3.949 0.16 10.609 1 89.75 192 ASN A C 1
ATOM 1515 O O . ASN A 1 192 ? -2.83 0.593 10.898 1 89.75 192 ASN A O 1
ATOM 1519 N N . SER A 1 193 ? -4.348 -1.028 10.883 1 90 193 SER A N 1
ATOM 1520 C CA . SER A 1 193 ? -3.52 -1.904 11.703 1 90 193 SER A CA 1
ATOM 1521 C C . SER A 1 193 ? -2.209 -2.244 11 1 90 193 SER A C 1
ATOM 1523 O O . SER A 1 193 ? -1.173 -2.4 11.648 1 90 193 SER A O 1
ATOM 1525 N N . LEU A 1 194 ? -2.234 -2.328 9.727 1 88.94 194 LEU A N 1
ATOM 1526 C CA . LEU A 1 194 ? -1.062 -2.65 8.922 1 88.94 194 LEU A CA 1
ATOM 1527 C C . LEU A 1 194 ? 0.075 -1.674 9.203 1 88.94 194 LEU A C 1
ATOM 1529 O O . LEU A 1 194 ? 1.244 -2.066 9.219 1 88.94 194 LEU A O 1
ATOM 1533 N N . PHE A 1 195 ? -0.26 -0.44 9.453 1 90.62 195 PHE A N 1
ATOM 1534 C CA . PHE A 1 195 ? 0.763 0.579 9.656 1 90.62 195 PHE A CA 1
ATOM 1535 C C . PHE A 1 195 ? 1.06 0.766 11.141 1 90.62 195 PHE A C 1
ATOM 1537 O O . PHE A 1 195 ? 2.223 0.806 11.547 1 90.62 195 PHE A O 1
ATOM 1544 N N . GLU A 1 196 ? 0.045 0.841 11.906 1 91.38 196 GLU A N 1
ATOM 1545 C CA . GLU A 1 196 ? 0.238 1.186 13.312 1 91.38 196 GLU A CA 1
ATOM 1546 C C . GLU A 1 196 ? 1.082 0.135 14.023 1 91.38 196 GLU A C 1
ATOM 1548 O O . GLU A 1 196 ? 1.884 0.466 14.906 1 91.38 196 GLU A O 1
ATOM 1553 N N . THR A 1 197 ? 0.925 -1.116 13.656 1 91.38 197 THR A N 1
ATOM 1554 C CA . THR A 1 197 ? 1.66 -2.188 14.32 1 91.38 197 THR A CA 1
ATOM 1555 C C . THR A 1 197 ? 3.152 -2.088 14.016 1 91.38 197 THR A C 1
ATOM 1557 O O . THR A 1 197 ? 3.979 -2.643 14.75 1 91.38 197 THR A O 1
ATOM 1560 N N . GLN A 1 198 ? 3.479 -1.356 12.992 1 93.5 198 GLN A N 1
ATOM 1561 C CA . GLN A 1 198 ? 4.871 -1.244 12.562 1 93.5 198 GLN A CA 1
ATOM 1562 C C . GLN A 1 198 ? 5.41 0.161 12.82 1 93.5 198 GLN A C 1
ATOM 1564 O O . GLN A 1 198 ? 6.551 0.465 12.461 1 93.5 198 GLN A O 1
ATOM 1569 N N . TRP A 1 199 ? 4.637 0.991 13.469 1 95.69 199 TRP A N 1
ATOM 1570 C CA . TRP A 1 199 ? 4.969 2.404 13.609 1 95.69 199 TRP A CA 1
ATOM 1571 C C . TRP A 1 199 ? 5.84 2.641 14.836 1 95.69 199 TRP A C 1
ATOM 1573 O O . TRP A 1 199 ? 5.465 3.396 15.742 1 95.69 199 TRP A O 1
ATOM 1583 N N . ASN A 1 200 ? 7.023 2.014 14.859 1 96.75 200 ASN A N 1
ATOM 1584 C CA . ASN A 1 200 ? 7.91 2.113 16.016 1 96.75 200 ASN A CA 1
ATOM 1585 C C . ASN A 1 200 ? 9.352 1.791 15.641 1 96.75 200 ASN A C 1
ATOM 1587 O O . ASN A 1 200 ? 9.648 1.514 14.477 1 96.75 200 ASN A O 1
ATOM 1591 N N . GLN A 1 201 ? 10.203 1.795 16.641 1 96.88 201 GLN A N 1
ATOM 1592 C CA . GLN A 1 201 ? 11.648 1.665 16.453 1 96.88 201 GLN A CA 1
ATOM 1593 C C . GLN A 1 201 ? 12.016 0.264 15.977 1 96.88 201 GLN A C 1
ATOM 1595 O O . GLN A 1 201 ? 13.102 0.056 15.43 1 96.88 201 GLN A O 1
ATOM 1600 N N . ASN A 1 202 ? 11.164 -0.707 16.094 1 95.19 202 ASN A N 1
ATOM 1601 C CA . ASN A 1 202 ? 11.461 -2.07 15.68 1 95.19 202 ASN A CA 1
ATOM 1602 C C . ASN A 1 202 ? 11.383 -2.223 14.164 1 95.19 202 ASN A C 1
ATOM 1604 O O . ASN A 1 202 ? 12.031 -3.104 13.586 1 95.19 202 ASN A O 1
ATOM 1608 N N . HIS A 1 203 ? 10.609 -1.354 13.555 1 95.44 203 HIS A N 1
ATOM 1609 C CA . HIS A 1 203 ? 10.336 -1.577 12.141 1 95.44 203 HIS A CA 1
ATOM 1610 C C . HIS A 1 203 ? 10.758 -0.373 11.297 1 95.44 203 HIS A C 1
ATOM 1612 O O . HIS A 1 203 ? 10.969 -0.495 10.094 1 95.44 203 HIS A O 1
ATOM 1618 N N . ILE A 1 204 ? 10.797 0.796 11.852 1 96.69 204 ILE A N 1
ATOM 1619 C CA . ILE A 1 204 ? 11.156 2.012 11.125 1 96.69 204 ILE A CA 1
ATOM 1620 C C . ILE A 1 204 ? 12.633 2.334 11.352 1 96.69 204 ILE A C 1
ATOM 1622 O O . ILE A 1 204 ? 13.094 2.391 12.492 1 96.69 204 ILE A O 1
ATOM 1626 N N . SER A 1 205 ? 13.391 2.498 10.242 1 95.69 205 SER A N 1
ATOM 1627 C CA . SER A 1 205 ? 14.812 2.814 10.289 1 95.69 205 SER A CA 1
ATOM 1628 C C . SER A 1 205 ? 15.039 4.285 10.625 1 95.69 205 SER A C 1
ATOM 1630 O O . SER A 1 205 ? 15.883 4.609 11.469 1 95.69 205 SER A O 1
ATOM 1632 N N . HIS A 1 206 ? 14.391 5.148 9.969 1 97.12 206 HIS A N 1
ATOM 1633 C CA . HIS A 1 206 ? 14.469 6.586 10.203 1 97.12 206 HIS A CA 1
ATOM 1634 C C . HIS A 1 206 ? 13.359 7.328 9.477 1 97.12 206 HIS A C 1
ATOM 1636 O O . HIS A 1 206 ? 12.672 6.754 8.625 1 97.12 206 HIS A O 1
ATOM 1642 N N . VAL A 1 207 ? 13.156 8.578 9.852 1 98.12 207 VAL A N 1
ATOM 1643 C CA . VAL A 1 207 ? 12.125 9.43 9.266 1 98.12 207 VAL A CA 1
ATOM 1644 C C . VAL A 1 207 ? 12.758 10.727 8.758 1 98.12 207 VAL A C 1
ATOM 1646 O O . VAL A 1 207 ? 13.617 11.305 9.422 1 98.12 207 VAL A O 1
ATOM 1649 N N . GLU A 1 208 ? 12.375 11.148 7.539 1 98 208 GLU A N 1
ATOM 1650 C CA . GLU A 1 208 ? 12.805 12.422 6.973 1 98 208 GLU A CA 1
ATOM 1651 C C . GLU A 1 208 ? 11.633 13.391 6.844 1 98 208 GLU A C 1
ATOM 1653 O O . GLU A 1 208 ? 10.578 13.023 6.324 1 98 208 GLU A O 1
ATOM 1658 N N . ILE A 1 209 ? 11.797 14.516 7.34 1 97.94 209 ILE A N 1
ATOM 1659 C CA . ILE A 1 209 ? 10.852 15.602 7.117 1 97.94 209 ILE A CA 1
ATOM 1660 C C . ILE A 1 209 ? 11.555 16.766 6.41 1 97.94 209 ILE A C 1
ATOM 1662 O O . ILE A 1 209 ? 12.461 17.375 6.973 1 97.94 209 ILE A O 1
ATOM 1666 N N . THR A 1 210 ? 11.156 17.047 5.168 1 97.69 210 THR A N 1
ATOM 1667 C CA . THR A 1 210 ? 11.789 18.094 4.375 1 97.69 210 THR A CA 1
ATOM 1668 C C . THR A 1 210 ? 10.766 19.156 3.963 1 97.69 210 THR A C 1
ATOM 1670 O O . THR A 1 210 ? 9.703 18.828 3.426 1 97.69 210 THR A O 1
ATOM 1673 N N . VAL A 1 211 ? 11.047 20.328 4.277 1 97.19 211 VAL A N 1
ATOM 1674 C CA . VAL A 1 211 ? 10.289 21.469 3.779 1 97.19 211 VAL A CA 1
ATOM 1675 C C . VAL A 1 211 ? 11.219 22.422 3.033 1 97.19 211 VAL A C 1
ATOM 1677 O O . VAL A 1 211 ? 11.969 23.188 3.654 1 97.19 211 VAL A O 1
ATOM 1680 N N . ALA A 1 212 ? 11.148 22.406 1.725 1 96.75 212 ALA A N 1
ATOM 1681 C CA . ALA A 1 212 ? 12 23.203 0.851 1 96.75 212 ALA A CA 1
ATOM 1682 C C . ALA A 1 212 ? 11.203 24.328 0.188 1 96.75 212 ALA A C 1
ATOM 1684 O O . ALA A 1 212 ? 10.109 24.094 -0.328 1 96.75 212 ALA A O 1
ATOM 1685 N N . GLU A 1 213 ? 11.75 25.484 0.285 1 95.25 213 GLU A N 1
ATOM 1686 C CA . GLU A 1 213 ? 11.156 26.641 -0.396 1 95.25 213 GLU A CA 1
ATOM 1687 C C . GLU A 1 213 ? 12.031 27.109 -1.549 1 95.25 213 GLU A C 1
ATOM 1689 O O . GLU A 1 213 ? 13.258 27.172 -1.416 1 95.25 213 GLU A O 1
ATOM 1694 N N . LYS A 1 214 ? 11.383 27.422 -2.559 1 93.5 214 LYS A N 1
ATOM 1695 C CA . LYS A 1 214 ? 12.109 27.938 -3.717 1 93.5 214 LYS A CA 1
ATOM 1696 C C . LYS A 1 214 ? 12.367 29.438 -3.59 1 93.5 214 LYS A C 1
ATOM 1698 O O . LYS A 1 214 ? 13.352 29.938 -4.121 1 93.5 214 LYS A O 1
ATOM 1703 N N . VAL A 1 215 ? 11.562 30.125 -2.83 1 90.94 215 VAL A N 1
ATOM 1704 C CA . VAL A 1 215 ? 11.594 31.578 -2.729 1 90.94 215 VAL A CA 1
ATOM 1705 C C . VAL A 1 215 ? 12.664 32 -1.727 1 90.94 215 VAL A C 1
ATOM 1707 O O . VAL A 1 215 ? 13.023 31.234 -0.833 1 90.94 215 VAL A O 1
ATOM 1710 N N . GLY A 1 216 ? 13.164 33.156 -2.008 1 91.44 216 GLY A N 1
ATOM 1711 C CA . GLY A 1 216 ? 14.094 33.75 -1.058 1 91.44 216 GLY A CA 1
ATOM 1712 C C . GLY A 1 216 ? 13.406 34.562 0.021 1 91.44 216 GLY A C 1
ATOM 1713 O O . GLY A 1 216 ? 12.461 34.094 0.653 1 91.44 216 GLY A O 1
ATOM 1714 N N . ILE A 1 217 ? 13.977 35.75 0.279 1 88.62 217 ILE A N 1
ATOM 1715 C CA . ILE A 1 217 ? 13.461 36.562 1.371 1 88.62 217 ILE A CA 1
ATOM 1716 C C . ILE A 1 217 ? 12.383 37.5 0.843 1 88.62 217 ILE A C 1
ATOM 1718 O O . ILE A 1 217 ? 11.586 38.031 1.616 1 88.62 217 ILE A O 1
ATOM 1722 N N . GLU A 1 218 ? 12.266 37.625 -0.363 1 82.44 218 GLU A N 1
ATOM 1723 C CA . GLU A 1 218 ? 11.219 38.375 -1.043 1 82.44 218 GLU A CA 1
ATOM 1724 C C . GLU A 1 218 ? 10.945 39.719 -0.344 1 82.44 218 GLU A C 1
ATOM 1726 O O . GLU A 1 218 ? 9.797 40.031 -0.039 1 82.44 218 GLU A O 1
ATOM 1731 N N . GLY A 1 219 ? 11.945 40.406 -0.119 1 79 219 GLY A N 1
ATOM 1732 C CA . GLY A 1 219 ? 11.812 41.75 0.397 1 79 219 GLY A CA 1
ATOM 1733 C C . GLY A 1 219 ? 11.539 41.812 1.889 1 79 219 GLY A C 1
ATOM 1734 O O . GLY A 1 219 ? 11.336 42.875 2.455 1 79 219 GLY A O 1
ATOM 1735 N N . ARG A 1 220 ? 11.469 40.719 2.607 1 82.38 220 ARG A N 1
ATOM 1736 C CA . ARG A 1 220 ? 11.195 40.688 4.039 1 82.38 220 ARG A CA 1
ATOM 1737 C C . ARG A 1 220 ? 12.484 40.5 4.84 1 82.38 220 ARG A C 1
ATOM 1739 O O . ARG A 1 220 ? 12.508 39.719 5.805 1 82.38 220 ARG A O 1
ATOM 1746 N N . TRP A 1 221 ? 13.5 41.156 4.43 1 85.06 221 TRP A N 1
ATOM 1747 C CA . TRP A 1 221 ? 14.828 40.969 5.012 1 85.06 221 TRP A CA 1
ATOM 1748 C C . TRP A 1 221 ? 14.828 41.375 6.484 1 85.06 221 TRP A C 1
ATOM 1750 O O . TRP A 1 221 ? 15.391 40.656 7.324 1 85.06 221 TRP A O 1
ATOM 1760 N N . GLY A 1 222 ? 14.266 42.531 6.816 1 82 222 GLY A N 1
ATOM 1761 C CA . GLY A 1 222 ? 14.273 43 8.188 1 82 222 GLY A CA 1
ATOM 1762 C C . GLY A 1 222 ? 13.664 42 9.172 1 82 222 GLY A C 1
ATOM 1763 O O . GLY A 1 222 ? 14.234 41.75 10.227 1 82 222 GLY A O 1
ATOM 1764 N N . TYR A 1 223 ? 12.648 41.406 8.914 1 81.69 223 TYR A N 1
ATOM 1765 C CA . TYR A 1 223 ? 11.961 40.438 9.742 1 81.69 223 TYR A CA 1
ATOM 1766 C C . TYR A 1 223 ? 12.727 39.125 9.773 1 81.69 223 TYR A C 1
ATOM 1768 O O . TYR A 1 223 ? 13.016 38.594 10.844 1 81.69 223 TYR A O 1
ATOM 1776 N N . PHE A 1 224 ? 13.086 38.656 8.602 1 90.38 224 PHE A N 1
ATOM 1777 C CA . PHE A 1 224 ? 13.688 37.312 8.492 1 90.38 224 PHE A CA 1
ATOM 1778 C C . PHE A 1 224 ? 15.047 37.281 9.18 1 90.38 224 PHE A C 1
ATOM 1780 O O . PHE A 1 224 ? 15.422 36.281 9.773 1 90.38 224 PHE A O 1
ATOM 1787 N N . ASP A 1 225 ? 15.789 38.375 9.031 1 92 225 ASP A N 1
ATOM 1788 C CA . ASP A 1 225 ? 17.141 38.406 9.586 1 92 225 ASP A CA 1
ATOM 1789 C C . ASP A 1 225 ? 17.125 38.25 11.102 1 92 225 ASP A C 1
ATOM 1791 O O . ASP A 1 225 ? 18.125 37.875 11.711 1 92 225 ASP A O 1
ATOM 1795 N N . GLN A 1 226 ? 16 38.531 11.648 1 87.19 226 GLN A N 1
ATOM 1796 C CA . GLN A 1 226 ? 15.859 38.375 13.094 1 87.19 226 GLN A CA 1
ATOM 1797 C C . GLN A 1 226 ? 15.328 37 13.445 1 87.19 226 GLN A C 1
ATOM 1799 O O . GLN A 1 226 ? 15.531 36.5 14.562 1 87.19 226 GLN A O 1
ATOM 1804 N N . ALA A 1 227 ? 14.641 36.406 12.656 1 90.62 227 ALA A N 1
ATOM 1805 C CA . ALA A 1 227 ? 13.969 35.125 12.93 1 90.62 227 ALA A CA 1
ATOM 1806 C C . ALA A 1 227 ? 14.844 33.938 12.523 1 90.62 227 ALA A C 1
ATOM 1808 O O . ALA A 1 227 ? 15.297 33.188 13.375 1 90.62 227 ALA A O 1
ATOM 1809 N N . GLY A 1 228 ? 15.195 33.906 11.148 1 93.81 228 GLY A N 1
ATOM 1810 C CA . GLY A 1 228 ? 15.906 32.75 10.609 1 93.81 228 GLY A CA 1
ATOM 1811 C C . GLY A 1 228 ? 15 31.578 10.336 1 93.81 228 GLY A C 1
ATOM 1812 O O . GLY A 1 228 ? 13.836 31.578 10.734 1 93.81 228 GLY A O 1
ATOM 1813 N N . GLN A 1 229 ? 15.57 30.625 9.719 1 95.38 229 GLN A N 1
ATOM 1814 C CA . GLN A 1 229 ? 14.805 29.453 9.289 1 95.38 229 GLN A CA 1
ATOM 1815 C C . GLN A 1 229 ? 14.414 28.578 10.484 1 95.38 229 GLN A C 1
ATOM 1817 O O . GLN A 1 229 ? 13.367 27.938 10.469 1 95.38 229 GLN A O 1
ATOM 1822 N N . LEU A 1 230 ? 15.211 28.516 11.492 1 95.81 230 LEU A N 1
ATOM 1823 C CA . LEU A 1 230 ? 14.93 27.719 12.68 1 95.81 230 LEU A CA 1
ATOM 1824 C C . LEU A 1 230 ? 13.641 28.188 13.359 1 95.81 230 LEU A C 1
ATOM 1826 O O . LEU A 1 230 ? 12.75 27.375 13.633 1 95.81 230 LEU A O 1
ATOM 1830 N N . ARG A 1 231 ? 13.484 29.484 13.547 1 95.12 231 ARG A N 1
ATOM 1831 C CA . ARG A 1 231 ? 12.297 30.047 14.195 1 95.12 231 ARG A CA 1
ATOM 1832 C C . ARG A 1 231 ? 11.102 30.031 13.25 1 95.12 231 ARG A C 1
ATOM 1834 O O . ARG A 1 231 ? 9.969 29.828 13.68 1 95.12 231 ARG A O 1
ATOM 1841 N N . ASP A 1 232 ? 11.359 30.141 12.023 1 93 232 ASP A N 1
ATOM 1842 C CA . ASP A 1 232 ? 10.289 30.297 11.039 1 93 232 ASP A CA 1
ATOM 1843 C C . ASP A 1 232 ? 9.664 28.953 10.688 1 93 232 ASP A C 1
ATOM 1845 O O . ASP A 1 232 ? 8.477 28.875 10.344 1 93 232 ASP A O 1
ATOM 1849 N N . MET A 1 233 ? 10.508 27.906 10.711 1 95.88 233 MET A N 1
ATOM 1850 C CA . MET A 1 233 ? 10.008 26.672 10.125 1 95.88 233 MET A CA 1
ATOM 1851 C C . MET A 1 233 ? 10.156 25.516 11.102 1 95.88 233 MET A C 1
ATOM 1853 O O . MET A 1 233 ? 9.266 24.672 11.211 1 95.88 233 MET A O 1
ATOM 1857 N N . ILE A 1 234 ? 11.195 25.406 11.82 1 97 234 ILE A N 1
ATOM 1858 C CA . ILE A 1 234 ? 11.469 24.25 12.664 1 97 234 ILE A CA 1
ATOM 1859 C C . ILE A 1 234 ? 10.617 24.328 13.93 1 97 234 ILE A C 1
ATOM 1861 O O . ILE A 1 234 ? 9.898 23.375 14.266 1 97 234 ILE A O 1
ATOM 1865 N N . GLN A 1 235 ? 10.703 25.438 14.617 1 96.12 235 GLN A N 1
ATOM 1866 C CA . GLN A 1 235 ? 10.07 25.625 15.922 1 96.12 235 GLN A CA 1
ATOM 1867 C C . GLN A 1 235 ? 8.57 25.359 15.844 1 96.12 235 GLN A C 1
ATOM 1869 O O . GLN A 1 235 ? 7.969 24.875 16.812 1 96.12 235 GLN A O 1
ATOM 1874 N N . ASN A 1 236 ? 7.949 25.438 14.727 1 94.56 236 ASN A N 1
ATOM 1875 C CA . ASN A 1 236 ? 6.512 25.266 14.547 1 94.56 236 ASN A CA 1
ATOM 1876 C C . ASN A 1 236 ? 6.203 24.125 13.586 1 94.56 236 ASN A C 1
ATOM 1878 O O . ASN A 1 236 ? 6.23 22.953 13.969 1 94.56 236 ASN A O 1
ATOM 1882 N N . HIS A 1 237 ? 6.246 24.422 12.281 1 95.38 237 HIS A N 1
ATOM 1883 C CA . HIS A 1 237 ? 5.758 23.5 11.25 1 95.38 237 HIS A CA 1
ATOM 1884 C C . HIS A 1 237 ? 6.414 22.141 11.367 1 95.38 237 HIS A C 1
ATOM 1886 O O . HIS A 1 237 ? 5.73 21.125 11.523 1 95.38 237 HIS A O 1
ATOM 1892 N N . LEU A 1 238 ? 7.695 22.109 11.359 1 97.94 238 LEU A N 1
ATOM 1893 C CA . LEU A 1 238 ? 8.383 20.828 11.289 1 97.94 238 LEU A CA 1
ATOM 1894 C C . LEU A 1 238 ? 8.234 20.062 12.602 1 97.94 238 LEU A C 1
ATOM 1896 O O . LEU A 1 238 ? 8.102 18.844 12.594 1 97.94 238 LEU A O 1
ATOM 1900 N N . LEU A 1 239 ? 8.297 20.781 13.734 1 97.94 239 LEU A N 1
ATOM 1901 C CA . LEU A 1 239 ? 8.102 20.078 15.008 1 97.94 239 LEU A CA 1
ATOM 1902 C C . LEU A 1 239 ? 6.672 19.562 15.125 1 97.94 239 LEU A C 1
ATOM 1904 O O . LEU A 1 239 ? 6.441 18.5 15.711 1 97.94 239 LEU A O 1
ATOM 1908 N N . GLN A 1 240 ? 5.68 20.312 14.609 1 97 240 GLN A N 1
ATOM 1909 C CA . GLN A 1 240 ? 4.305 19.812 14.602 1 97 240 GLN A CA 1
ATOM 1910 C C . GLN A 1 240 ? 4.184 18.531 13.781 1 97 240 GLN A C 1
ATOM 1912 O O . GLN A 1 240 ? 3.531 17.578 14.211 1 97 240 GLN A O 1
ATOM 1917 N N . LEU A 1 241 ? 4.805 18.547 12.641 1 97.5 241 LEU A N 1
ATOM 1918 C CA . LEU A 1 241 ? 4.793 17.344 11.812 1 97.5 241 LEU A CA 1
ATOM 1919 C C . LEU A 1 241 ? 5.48 16.188 12.531 1 97.5 241 LEU A C 1
ATOM 1921 O O . LEU A 1 241 ? 4.98 15.055 12.516 1 97.5 241 LEU A O 1
ATOM 1925 N N . LEU A 1 242 ? 6.621 16.484 13.117 1 98.5 242 LEU A N 1
ATOM 1926 C CA . LEU A 1 242 ? 7.344 15.477 13.875 1 98.5 242 LEU A CA 1
ATOM 1927 C C . LEU A 1 242 ? 6.453 14.875 14.953 1 98.5 242 LEU A C 1
ATOM 1929 O O . LEU A 1 242 ? 6.395 13.648 15.109 1 98.5 242 LEU A O 1
ATOM 1933 N N . CYS A 1 243 ? 5.738 15.719 15.68 1 98.06 243 CYS A N 1
ATOM 1934 C CA . CYS A 1 243 ? 4.863 15.266 16.75 1 98.06 243 CYS A CA 1
ATOM 1935 C C . CYS A 1 243 ? 3.76 14.359 16.219 1 98.06 243 CYS A C 1
ATOM 1937 O O . CYS A 1 243 ? 3.467 13.312 16.797 1 98.06 243 CYS A O 1
ATOM 1939 N N . LEU A 1 244 ? 3.158 14.719 15.109 1 96.88 244 LEU A N 1
ATOM 1940 C CA . LEU A 1 244 ? 2.066 13.953 14.531 1 96.88 244 LEU A CA 1
ATOM 1941 C C . LEU A 1 244 ? 2.551 12.578 14.086 1 96.88 244 LEU A C 1
ATOM 1943 O O . LEU A 1 244 ? 1.82 11.586 14.203 1 96.88 244 LEU A O 1
ATOM 1947 N N . ILE A 1 245 ? 3.754 12.516 13.641 1 97.5 245 ILE A N 1
ATOM 1948 C CA . ILE A 1 245 ? 4.332 11.258 13.195 1 97.5 245 ILE A CA 1
ATOM 1949 C C . ILE A 1 245 ? 4.695 10.398 14.398 1 97.5 245 ILE A C 1
ATOM 1951 O O . ILE A 1 245 ? 4.5 9.18 14.391 1 97.5 245 ILE A O 1
ATOM 1955 N N . ALA A 1 246 ? 5.129 11.023 15.477 1 98.31 246 ALA A N 1
ATOM 1956 C CA . ALA A 1 246 ? 5.801 10.273 16.531 1 98.31 246 ALA A CA 1
ATOM 1957 C C . ALA A 1 246 ? 4.859 10.008 17.703 1 98.31 246 ALA A C 1
ATOM 1959 O O . ALA A 1 246 ? 5.152 9.18 18.562 1 98.31 246 ALA A O 1
ATOM 1960 N N . MET A 1 247 ? 3.76 10.688 17.797 1 97.38 247 MET A N 1
ATOM 1961 C CA . MET A 1 247 ? 2.922 10.594 19 1 97.38 247 MET A CA 1
ATOM 1962 C C . MET A 1 247 ? 2.301 9.211 19.125 1 97.38 247 MET A C 1
ATOM 1964 O O . MET A 1 247 ? 2.17 8.492 18.125 1 97.38 247 MET A O 1
ATOM 1968 N N . ASP A 1 248 ? 1.954 8.859 20.344 1 96 248 ASP A N 1
ATOM 1969 C CA . ASP A 1 248 ? 1.187 7.648 20.625 1 96 248 ASP A CA 1
ATOM 1970 C C . ASP A 1 248 ? -0.274 7.82 20.203 1 96 248 ASP A C 1
ATOM 1972 O O . ASP A 1 248 ? -0.734 8.945 19.984 1 96 248 ASP A O 1
ATOM 1976 N N . PRO A 1 249 ? -0.975 6.699 20.016 1 92.31 249 PRO A N 1
ATOM 1977 C CA . PRO A 1 249 ? -2.404 6.836 19.719 1 92.31 249 PRO A CA 1
ATOM 1978 C C . PRO A 1 249 ? -3.164 7.562 20.828 1 92.31 249 PRO A C 1
ATOM 1980 O O . PRO A 1 249 ? -3.066 7.188 22 1 92.31 249 PRO A O 1
ATOM 1983 N N . PRO A 1 250 ? -3.816 8.594 20.438 1 93.62 250 PRO A N 1
ATOM 1984 C CA . PRO A 1 250 ? -4.641 9.258 21.453 1 93.62 250 PRO A CA 1
ATOM 1985 C C . PRO A 1 250 ? -5.836 8.406 21.891 1 93.62 250 PRO A C 1
ATOM 1987 O O . PRO A 1 250 ? -6.227 7.477 21.172 1 93.62 250 PRO A O 1
ATOM 1990 N N . SER A 1 251 ? -6.375 8.727 23.062 1 91.94 251 SER A N 1
ATOM 1991 C CA . SER A 1 251 ? -7.52 7.977 23.578 1 91.94 251 SER A CA 1
ATOM 1992 C C . SER A 1 251 ? -8.758 8.211 22.719 1 91.94 251 SER A C 1
ATOM 1994 O O . SER A 1 251 ? -9.617 7.336 22.609 1 91.94 251 SER A O 1
ATOM 1996 N N . ASP A 1 252 ? -8.852 9.352 22.141 1 90.12 252 ASP A N 1
ATOM 1997 C CA . ASP A 1 252 ? -9.906 9.758 21.203 1 90.12 252 ASP A CA 1
ATOM 1998 C C . ASP A 1 252 ? -9.453 10.93 20.344 1 90.12 252 ASP A C 1
ATOM 2000 O O . ASP A 1 252 ? -8.297 11.352 20.422 1 90.12 252 ASP A O 1
ATOM 2004 N N . LEU A 1 253 ? -10.375 11.484 19.531 1 88.56 253 LEU A N 1
ATOM 2005 C CA . LEU A 1 253 ? -9.984 12.523 18.578 1 88.56 253 LEU A CA 1
ATOM 2006 C C . LEU A 1 253 ? -10.242 13.906 19.156 1 88.56 253 LEU A C 1
ATOM 2008 O O . LEU A 1 253 ? -10.258 14.898 18.406 1 88.56 253 LEU A O 1
ATOM 2012 N N . SER A 1 254 ? -10.414 13.938 20.422 1 91.5 254 SER A N 1
ATOM 2013 C CA . SER A 1 254 ? -10.562 15.25 21.031 1 91.5 254 SER A CA 1
ATOM 2014 C C . SER A 1 254 ? -9.266 16.047 20.984 1 91.5 254 SER A C 1
ATOM 2016 O O . SER A 1 254 ? -8.18 15.461 20.906 1 91.5 254 SER A O 1
ATOM 2018 N N . ALA A 1 255 ? -9.391 17.344 21.062 1 93.62 255 ALA A N 1
ATOM 2019 C CA . ALA A 1 255 ? -8.234 18.234 20.984 1 93.62 255 ALA A CA 1
ATOM 2020 C C . ALA A 1 255 ? -7.223 17.922 22.078 1 93.62 255 ALA A C 1
ATOM 2022 O O . ALA A 1 255 ? -6.027 17.781 21.812 1 93.62 255 ALA A O 1
ATOM 2023 N N . ASP A 1 256 ? -7.672 17.781 23.25 1 94.44 256 ASP A N 1
ATOM 2024 C CA . ASP A 1 256 ? -6.773 17.578 24.375 1 94.44 256 ASP A CA 1
ATOM 2025 C C . ASP A 1 256 ? -6.051 16.234 24.266 1 94.44 256 ASP A C 1
ATOM 2027 O O . ASP A 1 256 ? -4.871 16.125 24.594 1 94.44 256 ASP A O 1
ATOM 2031 N N . SER A 1 257 ? -6.773 15.234 23.859 1 94.62 257 SER A N 1
ATOM 2032 C CA . SER A 1 257 ? -6.16 13.922 23.719 1 94.62 257 SER A CA 1
ATOM 2033 C C . SER A 1 257 ? -5.023 13.945 22.703 1 94.62 257 SER A C 1
ATOM 2035 O O . SER A 1 257 ? -3.965 13.359 22.922 1 94.62 257 SER A O 1
ATOM 2037 N N . ILE A 1 258 ? -5.25 14.594 21.625 1 94.19 258 ILE A N 1
ATOM 2038 C CA . ILE A 1 258 ? -4.242 14.688 20.578 1 94.19 258 ILE A CA 1
ATOM 2039 C C . ILE A 1 258 ? -3.072 15.547 21.062 1 94.19 258 ILE A C 1
ATOM 2041 O O . ILE A 1 258 ? -1.913 15.141 20.953 1 94.19 258 ILE A O 1
ATOM 2045 N N . ARG A 1 259 ? -3.346 16.719 21.609 1 96.94 259 ARG A N 1
ATOM 2046 C CA . ARG A 1 259 ? -2.318 17.656 22.047 1 96.94 259 ARG A CA 1
ATOM 2047 C C . ARG A 1 259 ? -1.488 17.078 23.188 1 96.94 259 ARG A C 1
ATOM 2049 O O . ARG A 1 259 ? -0.285 17.344 23.281 1 96.94 259 ARG A O 1
ATOM 2056 N N . ASP A 1 260 ? -2.119 16.25 24.016 1 97.31 260 ASP A N 1
ATOM 2057 C CA . ASP A 1 260 ? -1.388 15.594 25.078 1 97.31 260 ASP A CA 1
ATOM 2058 C C . ASP A 1 260 ? -0.31 14.664 24.531 1 97.31 260 ASP A C 1
ATOM 2060 O O . ASP A 1 260 ? 0.82 14.648 25.016 1 97.31 260 ASP A O 1
ATOM 2064 N N . GLU A 1 261 ? -0.692 13.93 23.578 1 97.44 261 GLU A N 1
ATOM 2065 C CA . GLU A 1 261 ? 0.259 12.992 22.984 1 97.44 261 GLU A CA 1
ATOM 2066 C C . GLU A 1 261 ? 1.375 13.734 22.25 1 97.44 261 GLU A C 1
ATOM 2068 O O . GLU A 1 261 ? 2.523 13.289 22.25 1 97.44 261 GLU A O 1
ATOM 2073 N N . LYS A 1 262 ? 1.051 14.859 21.656 1 97.88 262 LYS A N 1
ATOM 2074 C CA . LYS A 1 262 ? 2.072 15.672 21 1 97.88 262 LYS A CA 1
ATOM 2075 C C . LYS A 1 262 ? 3.074 16.219 22.016 1 97.88 262 LYS A C 1
ATOM 2077 O O . LYS A 1 262 ? 4.281 16.203 21.781 1 97.88 262 LYS A O 1
ATOM 2082 N N . VAL A 1 263 ? 2.596 16.672 23.094 1 98.12 263 VAL A N 1
ATOM 2083 C CA . VAL A 1 263 ? 3.438 17.266 24.141 1 98.12 263 VAL A CA 1
ATOM 2084 C C . VAL A 1 263 ? 4.398 16.203 24.688 1 98.12 263 VAL A C 1
ATOM 2086 O O . VAL A 1 263 ? 5.559 16.516 24.984 1 98.12 263 VAL A O 1
ATOM 2089 N N . LYS A 1 264 ? 3.91 14.969 24.797 1 98.12 264 LYS A N 1
ATOM 2090 C CA . LYS A 1 264 ? 4.773 13.883 25.25 1 98.12 264 LYS A CA 1
ATOM 2091 C C . LYS A 1 264 ? 5.992 13.734 24.344 1 98.12 264 LYS A C 1
ATOM 2093 O O . LYS A 1 264 ? 7.102 13.5 24.812 1 98.12 264 LYS A O 1
ATOM 2098 N N . VAL A 1 265 ? 5.781 13.898 23.094 1 98.44 265 VAL A N 1
ATOM 2099 C CA . VAL A 1 265 ? 6.871 13.789 22.125 1 98.44 265 VAL A CA 1
ATOM 2100 C C . VAL A 1 265 ? 7.859 14.93 22.328 1 98.44 265 VAL A C 1
ATOM 2102 O O . VAL A 1 265 ? 9.07 14.711 22.375 1 98.44 265 VAL A O 1
ATOM 2105 N N . LEU A 1 266 ? 7.375 16.141 22.469 1 98.44 266 LEU A N 1
ATOM 2106 C CA . LEU A 1 266 ? 8.227 17.312 22.656 1 98.44 266 LEU A CA 1
ATOM 2107 C C . LEU A 1 266 ? 9.055 17.188 23.938 1 98.44 266 LEU A C 1
ATOM 2109 O O . LEU A 1 266 ? 10.242 17.516 23.938 1 98.44 266 LEU A O 1
ATOM 2113 N N . LYS A 1 267 ? 8.414 16.625 24.969 1 97.94 267 LYS A N 1
ATOM 2114 C CA . LYS A 1 267 ? 9.109 16.438 26.234 1 97.94 267 LYS A CA 1
ATOM 2115 C C . LYS A 1 267 ? 10.211 15.398 26.109 1 97.94 267 LYS A C 1
ATOM 2117 O O . LYS A 1 267 ? 11.211 15.453 26.828 1 97.94 267 LYS A O 1
ATOM 2122 N N . ALA A 1 268 ? 10.023 14.547 25.156 1 98.19 268 ALA A N 1
ATOM 2123 C CA . ALA A 1 268 ? 10.938 13.406 25.031 1 98.19 268 ALA A CA 1
ATOM 2124 C C . ALA A 1 268 ? 12.062 13.719 24.047 1 98.19 268 ALA A C 1
ATOM 2126 O O . ALA A 1 268 ? 12.977 12.914 23.859 1 98.19 268 ALA A O 1
ATOM 2127 N N . LEU A 1 269 ? 12.055 14.859 23.406 1 98.06 269 LEU A N 1
ATOM 2128 C CA . LEU A 1 269 ? 13.133 15.227 22.5 1 98.06 269 LEU A CA 1
ATOM 2129 C C . LEU A 1 269 ? 14.461 15.32 23.25 1 98.06 269 LEU A C 1
ATOM 2131 O O . LEU A 1 269 ? 14.539 15.961 24.297 1 98.06 269 LEU A O 1
ATOM 2135 N N . ALA A 1 270 ? 15.445 14.68 22.703 1 97.19 270 ALA A N 1
ATOM 2136 C CA . ALA A 1 270 ? 16.766 14.727 23.328 1 97.19 270 ALA A CA 1
ATOM 2137 C C . ALA A 1 270 ? 17.344 16.141 23.297 1 97.19 270 ALA A C 1
ATOM 2139 O O . ALA A 1 270 ? 17.312 16.797 22.25 1 97.19 270 ALA A O 1
ATOM 2140 N N . PRO A 1 271 ? 17.828 16.594 24.375 1 94.56 271 PRO A N 1
ATOM 2141 C CA . PRO A 1 271 ? 18.469 17.906 24.375 1 94.56 271 PRO A CA 1
ATOM 2142 C C . PRO A 1 271 ? 19.766 17.938 23.562 1 94.56 271 PRO A C 1
ATOM 2144 O O . PRO A 1 271 ? 20.344 16.875 23.297 1 94.56 271 PRO A O 1
ATOM 2147 N N . PHE A 1 272 ? 20.141 19.156 23.203 1 91 272 PHE A N 1
ATOM 2148 C CA . PHE A 1 272 ? 21.375 19.312 22.438 1 91 272 PHE A CA 1
ATOM 2149 C C . PHE A 1 272 ? 22.547 19.625 23.359 1 91 272 PHE A C 1
ATOM 2151 O O . PHE A 1 272 ? 22.516 20.609 24.109 1 91 272 PHE A O 1
ATOM 2158 N N . THR A 1 273 ? 23.5 18.766 23.406 1 89.75 273 THR A N 1
ATOM 2159 C CA . THR A 1 273 ? 24.797 19.047 24 1 89.75 273 THR A CA 1
ATOM 2160 C C . THR A 1 273 ? 25.719 19.719 23 1 89.75 273 THR A C 1
ATOM 2162 O O . THR A 1 273 ? 25.453 19.703 21.797 1 89.75 273 THR A O 1
ATOM 2165 N N . PRO A 1 274 ? 26.703 20.344 23.531 1 88.69 274 PRO A N 1
ATOM 2166 C CA . PRO A 1 274 ? 27.641 20.953 22.594 1 88.69 274 PRO A CA 1
ATOM 2167 C C . PRO A 1 274 ? 28.156 19.953 21.547 1 88.69 274 PRO A C 1
ATOM 2169 O O . PRO A 1 274 ? 28.281 20.297 20.375 1 88.69 274 PRO A O 1
ATOM 2172 N N . GLU A 1 275 ? 28.375 18.812 21.984 1 88.44 275 GLU A N 1
ATOM 2173 C CA . GLU A 1 275 ? 28.844 17.766 21.078 1 88.44 275 GLU A CA 1
ATOM 2174 C C . GLU A 1 275 ? 27.797 17.438 20.031 1 88.44 275 GLU A C 1
ATOM 2176 O O . GLU A 1 275 ? 28.109 17.312 18.844 1 88.44 275 GLU A O 1
ATOM 2181 N N . ARG A 1 276 ? 26.594 17.297 20.406 1 89.69 276 ARG A N 1
ATOM 2182 C CA . ARG A 1 276 ? 25.516 16.953 19.484 1 89.69 276 ARG A CA 1
ATOM 2183 C C . ARG A 1 276 ? 25.234 18.094 18.516 1 89.69 276 ARG A C 1
ATOM 2185 O O . ARG A 1 276 ? 24.906 17.859 17.344 1 89.69 276 ARG A O 1
ATOM 2192 N N . LEU A 1 277 ? 25.406 19.266 19.016 1 91.25 277 LEU A N 1
ATOM 2193 C CA . LEU A 1 277 ? 25.188 20.438 18.172 1 91.25 277 LEU A CA 1
ATOM 2194 C C . LEU A 1 277 ? 26.156 20.453 17 1 91.25 277 LEU A C 1
ATOM 2196 O O . LEU A 1 277 ? 25.781 20.812 15.883 1 91.25 277 LEU A O 1
ATOM 2200 N N . ALA A 1 278 ? 27.312 20.031 17.297 1 88.5 278 ALA A N 1
ATOM 2201 C CA . ALA A 1 278 ? 28.359 20.062 16.281 1 88.5 278 ALA A CA 1
ATOM 2202 C C . ALA A 1 278 ? 28.141 18.984 15.234 1 88.5 278 ALA A C 1
ATOM 2204 O O . ALA A 1 278 ? 28.5 19.156 14.07 1 88.5 278 ALA A O 1
ATOM 2205 N N . THR A 1 279 ? 27.484 17.969 15.656 1 90.69 279 THR A N 1
ATOM 2206 C CA . THR A 1 279 ? 27.422 16.828 14.758 1 90.69 279 THR A CA 1
ATOM 2207 C C . THR A 1 279 ? 26 16.641 14.219 1 90.69 279 THR A C 1
ATOM 2209 O O . THR A 1 279 ? 25.797 15.984 13.195 1 90.69 279 THR A O 1
ATOM 2212 N N . GLN A 1 280 ? 25.016 17.25 14.852 1 94.25 280 GLN A N 1
ATOM 2213 C CA . GLN A 1 280 ? 23.656 16.875 14.508 1 94.25 280 GLN A CA 1
ATOM 2214 C C . GLN A 1 280 ? 22.875 18.094 13.984 1 94.25 280 GLN A C 1
ATOM 2216 O O . GLN A 1 280 ? 21.688 17.984 13.703 1 94.25 280 GLN A O 1
ATOM 2221 N N . VAL A 1 281 ? 23.547 19.219 13.836 1 95.62 281 VAL A N 1
ATOM 2222 C CA . VAL A 1 281 ? 22.859 20.406 13.344 1 95.62 281 VAL A CA 1
ATOM 2223 C C . VAL A 1 281 ? 23.703 21.094 12.281 1 95.62 281 VAL A C 1
ATOM 2225 O O . VAL A 1 281 ? 24.906 21.266 12.461 1 95.62 281 VAL A O 1
ATOM 2228 N N . VAL A 1 282 ? 23.094 21.422 11.203 1 96.38 282 VAL A N 1
ATOM 2229 C CA . VAL A 1 282 ? 23.75 22.156 10.117 1 96.38 282 VAL A CA 1
ATOM 2230 C C . VAL A 1 282 ? 22.953 23.422 9.797 1 96.38 282 VAL A C 1
ATOM 2232 O O . VAL A 1 282 ? 21.75 23.359 9.539 1 96.38 282 VAL A O 1
ATOM 2235 N N . ARG A 1 283 ? 23.594 24.547 9.852 1 96.75 283 ARG A N 1
ATOM 2236 C CA . ARG A 1 283 ? 23.031 25.828 9.43 1 96.75 283 ARG A CA 1
ATOM 2237 C C . ARG A 1 283 ? 23.656 26.297 8.117 1 96.75 283 ARG A C 1
ATOM 2239 O O . ARG A 1 283 ? 24.859 26.109 7.902 1 96.75 283 ARG A O 1
ATOM 2246 N N . GLY A 1 284 ? 22.844 26.828 7.27 1 97.69 284 GLY A N 1
ATOM 2247 C CA . GLY A 1 284 ? 23.328 27.328 6 1 97.69 284 GLY A CA 1
ATOM 2248 C C . GLY A 1 284 ? 22.781 28.703 5.645 1 97.69 284 GLY A C 1
ATOM 2249 O O . GLY A 1 284 ? 21.812 29.156 6.262 1 97.69 284 GLY A O 1
ATOM 2250 N N . GLN A 1 285 ? 23.422 29.344 4.73 1 97.88 285 GLN A N 1
ATOM 2251 C CA . GLN A 1 285 ? 23.016 30.625 4.172 1 97.88 285 GLN A CA 1
ATOM 2252 C C . GLN A 1 285 ? 23.281 30.672 2.672 1 97.88 285 GLN A C 1
ATOM 2254 O O . GLN A 1 285 ? 24.406 30.391 2.225 1 97.88 285 GLN A O 1
ATOM 2259 N N . TYR A 1 286 ? 22.25 30.984 1.943 1 97.56 286 TYR A N 1
ATOM 2260 C CA . TYR A 1 286 ? 22.422 30.812 0.504 1 97.56 286 TYR A CA 1
ATOM 2261 C C . TYR A 1 286 ? 23.25 31.938 -0.089 1 97.56 286 TYR A C 1
ATOM 2263 O O . TYR A 1 286 ? 23.172 33.094 0.363 1 97.56 286 TYR A O 1
ATOM 2271 N N . THR A 1 287 ? 24.141 31.609 -0.993 1 97.44 287 THR A N 1
ATOM 2272 C CA . THR A 1 287 ? 24.906 32.531 -1.83 1 97.44 287 THR A CA 1
ATOM 2273 C C . THR A 1 287 ? 24.266 32.656 -3.209 1 97.44 287 THR A C 1
ATOM 2275 O O . THR A 1 287 ? 23.25 32.031 -3.496 1 97.44 287 THR A O 1
ATOM 2278 N N . ALA A 1 288 ? 24.844 33.531 -3.938 1 97.38 288 ALA A N 1
ATOM 2279 C CA . ALA A 1 288 ? 24.312 33.75 -5.281 1 97.38 288 ALA A CA 1
ATOM 2280 C C . ALA A 1 288 ? 24.297 32.438 -6.074 1 97.38 288 ALA A C 1
ATOM 2282 O O . ALA A 1 288 ? 25.172 31.594 -5.914 1 97.38 288 ALA A O 1
ATOM 2283 N N . GLY A 1 289 ? 23.25 32.312 -6.824 1 96.5 289 GLY A N 1
ATOM 2284 C CA . GLY A 1 289 ? 23.078 31.141 -7.676 1 96.5 289 GLY A CA 1
ATOM 2285 C C . GLY A 1 289 ? 21.969 31.297 -8.695 1 96.5 289 GLY A C 1
ATOM 2286 O O . GLY A 1 289 ? 21.812 32.375 -9.289 1 96.5 289 GLY A O 1
ATOM 2287 N N . TYR A 1 290 ? 21.328 30.188 -9 1 94.88 290 TYR A N 1
ATOM 2288 C CA . TYR A 1 290 ? 20.266 30.234 -9.992 1 94.88 290 TYR A CA 1
ATOM 2289 C C . TYR A 1 290 ? 18.984 29.609 -9.445 1 94.88 290 TYR A C 1
ATOM 2291 O O . TYR A 1 290 ? 19.031 28.625 -8.719 1 94.88 290 TYR A O 1
ATOM 2299 N N . SER A 1 291 ? 17.906 30.234 -9.68 1 91.12 291 SER A N 1
ATOM 2300 C CA . SER A 1 291 ? 16.578 29.734 -9.375 1 91.12 291 SER A CA 1
ATOM 2301 C C . SER A 1 291 ? 15.641 29.891 -10.562 1 91.12 291 SER A C 1
ATOM 2303 O O . SER A 1 291 ? 15.461 31 -11.078 1 91.12 291 SER A O 1
ATOM 2305 N N . ASP A 1 292 ? 15.086 28.766 -11.016 1 89.06 292 ASP A N 1
ATOM 2306 C CA . ASP A 1 292 ? 14.219 28.734 -12.188 1 89.06 292 ASP A CA 1
ATOM 2307 C C . ASP A 1 292 ? 14.906 29.359 -13.398 1 89.06 292 ASP A C 1
ATOM 2309 O O . ASP A 1 292 ? 14.32 30.188 -14.102 1 89.06 292 ASP A O 1
ATOM 2313 N N . GLY A 1 293 ? 16.141 29.094 -13.57 1 89.56 293 GLY A N 1
ATOM 2314 C CA . GLY A 1 293 ? 16.906 29.516 -14.734 1 89.56 293 GLY A CA 1
ATOM 2315 C C . GLY A 1 293 ? 17.359 30.969 -14.648 1 89.56 293 GLY A C 1
ATOM 2316 O O . GLY A 1 293 ? 18 31.484 -15.57 1 89.56 293 GLY A O 1
ATOM 2317 N N . LYS A 1 294 ? 17.062 31.672 -13.625 1 94.5 294 LYS A N 1
ATOM 2318 C CA . LYS A 1 294 ? 17.453 33.062 -13.469 1 94.5 294 LYS A CA 1
ATOM 2319 C C . LYS A 1 294 ? 18.469 33.25 -12.344 1 94.5 294 LYS A C 1
ATOM 2321 O O . LYS A 1 294 ? 18.391 32.562 -11.32 1 94.5 294 LYS A O 1
ATOM 2326 N N . ALA A 1 295 ? 19.344 34.156 -12.594 1 95.38 295 ALA A N 1
ATOM 2327 C CA . ALA A 1 295 ? 20.328 34.5 -11.555 1 95.38 295 ALA A CA 1
ATOM 2328 C C . ALA A 1 295 ? 19.656 35.188 -10.375 1 95.38 295 ALA A C 1
ATOM 2330 O O . ALA A 1 295 ? 18.828 36.094 -10.555 1 95.38 295 ALA A O 1
ATOM 2331 N N . VAL A 1 296 ? 19.953 34.812 -9.164 1 95.69 296 VAL A N 1
ATOM 2332 C CA . VAL A 1 296 ? 19.406 35.406 -7.953 1 95.69 296 VAL A CA 1
ATOM 2333 C C . VAL A 1 296 ? 20.531 35.75 -6.988 1 95.69 296 VAL A C 1
ATOM 2335 O O . VAL A 1 296 ? 21.547 35.062 -6.938 1 95.69 296 VAL A O 1
ATOM 2338 N N . PRO A 1 297 ? 20.438 36.812 -6.285 1 95.19 297 PRO A N 1
ATOM 2339 C CA . PRO A 1 297 ? 21.484 37.219 -5.355 1 95.19 297 PRO A CA 1
ATOM 2340 C C . PRO A 1 297 ? 21.547 36.312 -4.109 1 95.19 297 PRO A C 1
ATOM 2342 O O . PRO A 1 297 ? 20.594 35.625 -3.801 1 95.19 297 PRO A O 1
ATOM 2345 N N . GLY A 1 298 ? 22.734 36.406 -3.506 1 96 298 GLY A N 1
ATOM 2346 C CA . GLY A 1 298 ? 22.859 35.781 -2.197 1 96 298 GLY A CA 1
ATOM 2347 C C . GLY A 1 298 ? 22.141 36.531 -1.103 1 96 298 GLY A C 1
ATOM 2348 O O . GLY A 1 298 ? 21.719 37.688 -1.307 1 96 298 GLY A O 1
ATOM 2349 N N . TYR A 1 299 ? 22.047 35.844 0.037 1 96.5 299 TYR A N 1
ATOM 2350 C CA . TYR A 1 299 ? 21.344 36.406 1.174 1 96.5 299 TYR A CA 1
ATOM 2351 C C . TYR A 1 299 ? 21.969 37.75 1.581 1 96.5 299 TYR A C 1
ATOM 2353 O O . TYR A 1 299 ? 21.25 38.719 1.823 1 96.5 299 TYR A O 1
ATOM 2361 N N . LEU A 1 300 ? 23.281 37.812 1.63 1 95.19 300 LEU A N 1
ATOM 2362 C CA . LEU A 1 300 ? 23.984 39 2.082 1 95.19 300 LEU A CA 1
ATOM 2363 C C . LEU A 1 300 ? 24.062 40.031 0.971 1 95.19 300 LEU A C 1
ATOM 2365 O O . LEU A 1 300 ? 24.531 41.156 1.194 1 95.19 300 LEU A O 1
ATOM 2369 N N . GLU A 1 301 ? 23.531 39.625 -0.192 1 94.06 301 GLU A N 1
ATOM 2370 C CA . GLU A 1 301 ? 23.578 40.5 -1.351 1 94.06 301 GLU A CA 1
ATOM 2371 C C . GLU A 1 301 ? 22.188 41.031 -1.698 1 94.06 301 GLU A C 1
ATOM 2373 O O . GLU A 1 301 ? 22.031 41.812 -2.637 1 94.06 301 GLU A O 1
ATOM 2378 N N . GLU A 1 302 ? 21.234 40.594 -0.982 1 92.69 302 GLU A N 1
ATOM 2379 C CA . GLU A 1 302 ? 19.875 41.062 -1.215 1 92.69 302 GLU A CA 1
ATOM 2380 C C . GLU A 1 302 ? 19.75 42.562 -0.923 1 92.69 302 GLU A C 1
ATOM 2382 O O . GLU A 1 302 ? 20.594 43.125 -0.217 1 92.69 302 GLU A O 1
ATOM 2387 N N . GLU A 1 303 ? 18.734 43.094 -1.466 1 87.44 303 GLU A N 1
ATOM 2388 C CA . GLU A 1 303 ? 18.516 44.5 -1.247 1 87.44 303 GLU A CA 1
ATOM 2389 C C . GLU A 1 303 ? 18.312 44.812 0.234 1 87.44 303 GLU A C 1
ATOM 2391 O O . GLU A 1 303 ? 17.531 44.125 0.912 1 87.44 303 GLU A O 1
ATOM 2396 N N . ASN A 1 304 ? 19.047 45.781 0.772 1 85.44 304 ASN A N 1
ATOM 2397 C CA . ASN A 1 304 ? 18.953 46.25 2.146 1 85.44 304 ASN A CA 1
ATOM 2398 C C . ASN A 1 304 ? 19.422 45.219 3.143 1 85.44 304 ASN A C 1
ATOM 2400 O O . ASN A 1 304 ? 19.031 45.219 4.309 1 85.44 304 ASN A O 1
ATOM 2404 N N . SER A 1 305 ? 20.297 44.438 2.617 1 87.75 305 SER A N 1
ATOM 2405 C CA . SER A 1 305 ? 20.766 43.344 3.463 1 87.75 305 SER A CA 1
ATOM 2406 C C . SER A 1 305 ? 21.797 43.844 4.473 1 87.75 305 SER A C 1
ATOM 2408 O O . SER A 1 305 ? 22.5 44.812 4.223 1 87.75 305 SER A O 1
ATOM 2410 N N . ASN A 1 306 ? 21.719 43.25 5.613 1 88.5 306 ASN A N 1
ATOM 2411 C CA . ASN A 1 306 ? 22.859 43.281 6.527 1 88.5 306 ASN A CA 1
ATOM 2412 C C . ASN A 1 306 ? 23.984 42.375 6.051 1 88.5 306 ASN A C 1
ATOM 2414 O O . ASN A 1 306 ? 23.906 41.156 6.211 1 88.5 306 ASN A O 1
ATOM 2418 N N . THR A 1 307 ? 25 42.906 5.637 1 90.69 307 THR A N 1
ATOM 2419 C CA . THR A 1 307 ? 26.047 42.156 4.957 1 90.69 307 THR A CA 1
ATOM 2420 C C . THR A 1 307 ? 26.844 41.312 5.953 1 90.69 307 THR A C 1
ATOM 2422 O O . THR A 1 307 ? 27.625 40.438 5.559 1 90.69 307 THR A O 1
ATOM 2425 N N . GLN A 1 308 ? 26.656 41.531 7.16 1 91.38 308 GLN A N 1
ATOM 2426 C CA . GLN A 1 308 ? 27.391 40.812 8.18 1 91.38 308 GLN A CA 1
ATOM 2427 C C . GLN A 1 308 ? 26.469 39.844 8.945 1 91.38 308 GLN A C 1
ATOM 2429 O O . GLN A 1 308 ? 26.828 39.344 10.016 1 91.38 308 GLN A O 1
ATOM 2434 N N . SER A 1 309 ? 25.297 39.594 8.398 1 94.31 309 SER A N 1
ATOM 2435 C CA . SER A 1 309 ? 24.297 38.781 9.078 1 94.31 309 SER A CA 1
ATOM 2436 C C . SER A 1 309 ? 24.766 37.312 9.18 1 94.31 309 SER A C 1
ATOM 2438 O O . SER A 1 309 ? 25.344 36.781 8.242 1 94.31 309 SER A O 1
ATOM 2440 N N . ASP A 1 310 ? 24.547 36.75 10.336 1 93.06 310 ASP A N 1
ATOM 2441 C CA . ASP A 1 310 ? 24.797 35.312 10.539 1 93.06 310 ASP A CA 1
ATOM 2442 C C . ASP A 1 310 ? 23.5 34.531 10.625 1 93.06 310 ASP A C 1
ATOM 2444 O O . ASP A 1 310 ? 23.469 33.438 11.188 1 93.06 310 ASP A O 1
ATOM 2448 N N . THR A 1 311 ? 22.453 35.094 10.062 1 94.94 311 THR A N 1
ATOM 2449 C CA . THR A 1 311 ? 21.156 34.438 10.102 1 94.94 311 THR A CA 1
ATOM 2450 C C . THR A 1 311 ? 21.094 33.281 9.125 1 94.94 311 THR A C 1
ATOM 2452 O O . THR A 1 311 ? 21.578 33.375 7.996 1 94.94 311 THR A O 1
ATOM 2455 N N . GLU A 1 312 ? 20.625 32.125 9.594 1 96.56 312 GLU A N 1
ATOM 2456 C CA . GLU A 1 312 ? 20.562 30.922 8.758 1 96.56 312 GLU A CA 1
ATOM 2457 C C . GLU A 1 312 ? 19.328 30.922 7.867 1 96.56 312 GLU A C 1
ATOM 2459 O O . GLU A 1 312 ? 18.234 31.266 8.32 1 96.56 312 GLU A O 1
ATOM 2464 N N . THR A 1 313 ? 19.5 30.609 6.605 1 97.5 313 THR A N 1
ATOM 2465 C CA . THR A 1 313 ? 18.406 30.453 5.656 1 97.5 313 THR A CA 1
ATOM 2466 C C . THR A 1 313 ? 18.141 28.984 5.367 1 97.5 313 THR A C 1
ATOM 2468 O O . THR A 1 313 ? 17.312 28.641 4.531 1 97.5 313 THR A O 1
ATOM 2471 N N . PHE A 1 314 ? 18.922 28.141 6.016 1 97.69 314 PHE A N 1
ATOM 2472 C CA . PHE A 1 314 ? 18.844 26.688 5.914 1 97.69 314 PHE A CA 1
ATOM 2473 C C . PHE A 1 314 ? 19.172 26.047 7.254 1 97.69 314 PHE A C 1
ATOM 2475 O O . PHE A 1 314 ? 20.094 26.469 7.949 1 97.69 314 PHE A O 1
ATOM 2482 N N . VAL A 1 315 ? 18.406 25 7.586 1 97.81 315 VAL A N 1
ATOM 2483 C CA . VAL A 1 315 ? 18.688 24.203 8.781 1 97.81 315 VAL A CA 1
ATOM 2484 C C . VAL A 1 315 ? 18.422 22.719 8.492 1 97.81 315 VAL A C 1
ATOM 2486 O O . VAL A 1 315 ? 17.391 22.375 7.914 1 97.81 315 VAL A O 1
ATOM 2489 N N . ALA A 1 316 ? 19.344 21.891 8.773 1 97.69 316 ALA A N 1
ATOM 2490 C CA . ALA A 1 316 ? 19.172 20.453 8.836 1 97.69 316 ALA A CA 1
ATOM 2491 C C . ALA A 1 316 ? 19.625 19.891 10.18 1 97.69 316 ALA A C 1
ATOM 2493 O O . ALA A 1 316 ? 20.641 20.328 10.727 1 97.69 316 ALA A O 1
ATOM 2494 N N . LEU A 1 317 ? 18.859 19.016 10.734 1 97.38 317 LEU A N 1
ATOM 2495 C CA . LEU A 1 317 ? 19.281 18.469 12.023 1 97.38 317 LEU A CA 1
ATOM 2496 C C . LEU A 1 317 ? 18.75 17.062 12.219 1 97.38 317 LEU A C 1
ATOM 2498 O O . LEU A 1 317 ? 17.828 16.625 11.508 1 97.38 317 LEU A O 1
ATOM 2502 N N . ARG A 1 318 ? 19.375 16.312 13.039 1 97.38 318 ARG A N 1
ATOM 2503 C CA . ARG A 1 318 ? 18.922 15.016 13.523 1 97.38 318 ARG A CA 1
ATOM 2504 C C . ARG A 1 318 ? 18.297 15.141 14.906 1 97.38 318 ARG A C 1
ATOM 2506 O O . ARG A 1 318 ? 18.922 15.664 15.836 1 97.38 318 ARG A O 1
ATOM 2513 N N . ALA A 1 319 ? 17.047 14.812 15.039 1 97.88 319 ALA A N 1
ATOM 2514 C CA . ALA A 1 319 ? 16.359 14.781 16.312 1 97.88 319 ALA A CA 1
ATOM 2515 C C . ALA A 1 319 ? 16.172 13.352 16.812 1 97.88 319 ALA A C 1
ATOM 2517 O O . ALA A 1 319 ? 15.867 12.453 16.031 1 97.88 319 ALA A O 1
ATOM 2518 N N . ASP A 1 320 ? 16.422 13.203 18.094 1 97.56 320 ASP A N 1
ATOM 2519 C CA . ASP A 1 320 ? 16.188 11.922 18.75 1 97.56 320 ASP A CA 1
ATOM 2520 C C . ASP A 1 320 ? 15.07 12.039 19.797 1 97.56 320 ASP A C 1
ATOM 2522 O O . ASP A 1 320 ? 14.984 13.047 20.5 1 97.56 320 ASP A O 1
ATOM 2526 N N . ILE A 1 321 ? 14.234 11.125 19.781 1 98.25 321 ILE A N 1
ATOM 2527 C CA . ILE A 1 321 ? 13.148 11.07 20.75 1 98.25 321 ILE A CA 1
ATOM 2528 C C . ILE A 1 321 ? 13.438 9.984 21.781 1 98.25 321 ILE A C 1
ATOM 2530 O O . ILE A 1 321 ? 13.586 8.812 21.438 1 98.25 321 ILE A O 1
ATOM 2534 N N . ARG A 1 322 ? 13.5 10.312 23.078 1 97.44 322 ARG A N 1
ATOM 2535 C CA . ARG A 1 322 ? 13.891 9.414 24.156 1 97.44 322 ARG A CA 1
ATOM 2536 C C . ARG A 1 322 ? 12.664 8.781 24.812 1 97.44 322 ARG A C 1
ATOM 2538 O O . ARG A 1 322 ? 12.359 9.062 25.984 1 97.44 322 ARG A O 1
ATOM 2545 N N . ASN A 1 323 ? 12.016 7.863 24.188 1 97.12 323 ASN A N 1
ATOM 2546 C CA . ASN A 1 323 ? 10.914 7.082 24.734 1 97.12 323 ASN A CA 1
ATOM 2547 C C . ASN A 1 323 ? 10.906 5.66 24.188 1 97.12 323 ASN A C 1
ATOM 2549 O O . ASN A 1 323 ? 11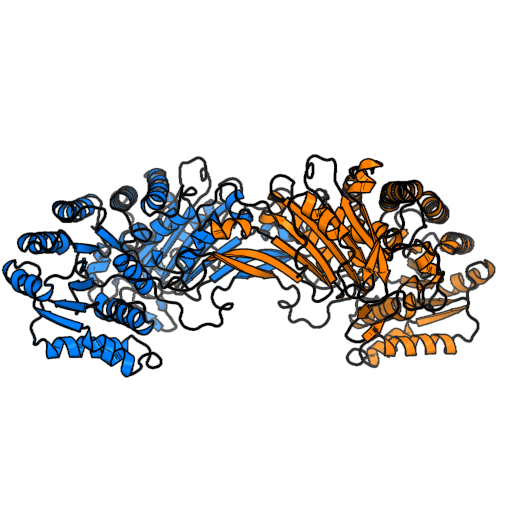.766 5.293 23.375 1 97.12 323 ASN A O 1
ATOM 2553 N N . TRP A 1 324 ? 10.047 4.887 24.672 1 95.06 324 TRP A N 1
ATOM 2554 C CA . TRP A 1 324 ? 10.023 3.467 24.344 1 95.06 324 TRP A CA 1
ATOM 2555 C C . TRP A 1 324 ? 9.734 3.252 22.859 1 95.06 324 TRP A C 1
ATOM 2557 O O . TRP A 1 324 ? 10.289 2.348 22.234 1 95.06 324 TRP A O 1
ATOM 2567 N N . ARG A 1 325 ? 8.914 4.039 22.25 1 96.94 325 ARG A N 1
ATOM 2568 C CA . ARG A 1 325 ? 8.43 3.844 20.891 1 96.94 325 ARG A CA 1
ATOM 2569 C C . ARG A 1 325 ? 9.523 4.168 19.875 1 96.94 325 ARG A C 1
ATOM 2571 O O . ARG A 1 325 ? 9.609 3.523 18.828 1 96.94 325 ARG A O 1
ATOM 2578 N N . TRP A 1 326 ? 10.375 5.152 20.188 1 98 326 TRP A N 1
ATOM 2579 C CA . TRP A 1 326 ? 11.195 5.715 19.109 1 98 326 TRP A CA 1
ATOM 2580 C C . TRP A 1 326 ? 12.672 5.656 19.469 1 98 326 TRP A C 1
ATOM 2582 O O . TRP A 1 326 ? 13.531 6.086 18.688 1 98 326 TRP A O 1
ATOM 2592 N N . SER A 1 327 ? 13 5.141 20.656 1 96.69 327 SER A N 1
ATOM 2593 C CA . SER A 1 327 ? 14.398 5.117 21.062 1 96.69 327 SER A CA 1
ATOM 2594 C C . SER A 1 327 ? 15.281 4.48 19.984 1 96.69 327 SER A C 1
ATOM 2596 O O . SER A 1 327 ? 14.969 3.4 19.484 1 96.69 327 SER A O 1
ATOM 2598 N N . GLY A 1 328 ? 16.312 5.254 19.578 1 95.62 328 GLY A N 1
ATOM 2599 C CA . GLY A 1 328 ? 17.266 4.734 18.609 1 95.62 328 GLY A CA 1
ATOM 2600 C C . GLY A 1 328 ? 16.906 5.066 17.188 1 95.62 328 GLY A C 1
ATOM 2601 O O . GLY A 1 328 ? 17.703 4.855 16.266 1 95.62 328 GLY A O 1
ATOM 2602 N N . THR A 1 329 ? 15.75 5.555 16.891 1 97.62 329 THR A N 1
ATOM 2603 C CA . THR A 1 329 ? 15.305 5.91 15.547 1 97.62 329 THR A CA 1
ATOM 2604 C C . THR A 1 329 ? 15.492 7.402 15.289 1 97.62 329 THR A C 1
ATOM 2606 O O . THR A 1 329 ? 14.828 8.234 15.906 1 97.62 329 THR A O 1
ATOM 2609 N N . PRO A 1 330 ? 16.328 7.738 14.367 1 98 330 PRO A N 1
ATOM 2610 C CA . PRO A 1 330 ? 16.578 9.156 14.117 1 98 330 PRO A CA 1
ATOM 2611 C C . PRO A 1 330 ? 15.484 9.812 13.273 1 98 330 PRO A C 1
ATOM 2613 O O . PRO A 1 330 ? 14.953 9.188 12.352 1 98 330 PRO A O 1
ATOM 2616 N N . PHE A 1 331 ? 15.18 11.023 13.562 1 98.56 331 PHE A N 1
ATOM 2617 C CA . PHE A 1 331 ? 14.352 11.906 12.758 1 98.56 331 PHE A CA 1
ATOM 2618 C C . PHE A 1 331 ? 15.188 13.016 12.125 1 98.56 331 PHE A C 1
ATOM 2620 O O . PHE A 1 331 ? 15.789 13.82 12.836 1 98.56 331 PHE A O 1
ATOM 2627 N N . TYR A 1 332 ? 15.266 13.055 10.82 1 98.38 332 TYR A N 1
ATOM 2628 C CA . TYR A 1 332 ? 16.016 14.094 10.125 1 98.38 332 TYR A CA 1
ATOM 2629 C C . TYR A 1 332 ? 15.086 15.195 9.625 1 98.38 332 TYR A C 1
ATOM 2631 O O . TYR A 1 332 ? 14.156 14.93 8.859 1 98.38 332 TYR A O 1
ATOM 2639 N N . LEU A 1 333 ? 15.32 16.359 10.07 1 98.31 333 LEU A N 1
ATOM 2640 C CA . LEU A 1 333 ? 14.555 17.531 9.648 1 98.31 333 LEU A CA 1
ATOM 2641 C C . LEU A 1 333 ? 15.398 18.438 8.766 1 98.31 333 LEU A C 1
ATOM 2643 O O . LEU A 1 333 ? 16.578 18.672 9.047 1 98.31 333 LEU A O 1
ATOM 2647 N N . ARG A 1 334 ? 14.805 18.875 7.711 1 97.62 334 ARG A N 1
ATOM 2648 C CA . ARG A 1 334 ? 15.516 19.75 6.781 1 97.62 334 ARG A CA 1
ATOM 2649 C C . ARG A 1 334 ? 14.586 20.812 6.211 1 97.62 334 ARG A C 1
ATOM 2651 O O . ARG A 1 334 ? 13.469 20.516 5.797 1 97.62 334 ARG A O 1
ATOM 2658 N N . THR A 1 335 ? 15.016 22.062 6.262 1 98 335 THR A N 1
ATOM 2659 C CA . THR A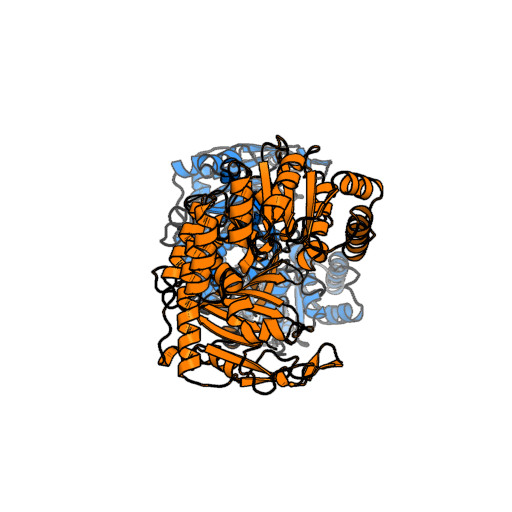 1 335 ? 14.273 23.156 5.668 1 98 335 THR A CA 1
ATOM 2660 C C . THR A 1 335 ? 15.219 24.25 5.184 1 98 335 THR A C 1
ATOM 2662 O O . THR A 1 335 ? 16.328 24.406 5.719 1 98 335 THR A O 1
ATOM 2665 N N . GLY A 1 336 ? 14.797 24.953 4.109 1 97.69 336 GLY A N 1
ATOM 2666 C CA . GLY A 1 336 ? 15.641 26.031 3.594 1 97.69 336 GLY A CA 1
ATOM 2667 C C . GLY A 1 336 ? 14.945 26.875 2.543 1 97.69 336 GLY A C 1
ATOM 2668 O O . GLY A 1 336 ? 13.906 26.484 2.014 1 97.69 336 GLY A O 1
ATOM 2669 N N . LYS A 1 337 ? 15.539 28.047 2.299 1 97 337 LYS A N 1
ATOM 2670 C CA . LYS A 1 337 ? 15.125 28.953 1.24 1 97 337 LYS A CA 1
ATOM 2671 C C . LYS A 1 337 ? 16.047 28.859 0.034 1 97 337 LYS A C 1
ATOM 2673 O O . LYS A 1 337 ? 17.203 28.438 0.162 1 97 337 LYS A O 1
ATOM 2678 N N . ARG A 1 338 ? 15.555 29.266 -1.127 1 97 338 ARG A N 1
ATOM 2679 C CA . ARG A 1 338 ? 16.297 29.203 -2.385 1 97 338 ARG A CA 1
ATOM 2680 C C . ARG A 1 338 ? 16.781 27.781 -2.652 1 97 338 ARG A C 1
ATOM 2682 O O . ARG A 1 338 ? 17.938 27.578 -3.029 1 97 338 ARG A O 1
ATOM 2689 N N . MET A 1 339 ? 15.945 26.812 -2.27 1 96.12 339 MET A N 1
ATOM 2690 C CA . MET A 1 339 ? 16.203 25.422 -2.602 1 96.12 339 MET A CA 1
ATOM 2691 C C . MET A 1 339 ? 15.742 25.094 -4.02 1 96.12 339 MET A C 1
ATOM 2693 O O . MET A 1 339 ? 15.094 25.922 -4.664 1 96.12 339 MET A O 1
ATOM 2697 N N . PRO A 1 340 ? 16.047 23.953 -4.582 1 94.12 340 PRO A N 1
ATOM 2698 C CA . PRO A 1 340 ? 15.805 23.719 -6.004 1 94.12 340 PRO A CA 1
ATOM 2699 C C . PRO A 1 340 ? 14.32 23.703 -6.355 1 94.12 340 PRO A C 1
ATOM 2701 O O . PRO A 1 340 ? 13.953 23.984 -7.5 1 94.12 340 PRO A O 1
ATOM 2704 N N . GLN A 1 341 ? 13.469 23.328 -5.402 1 93.62 341 GLN A N 1
ATOM 2705 C CA . GLN A 1 341 ? 12.031 23.25 -5.66 1 93.62 341 GLN A CA 1
ATOM 2706 C C . GLN A 1 341 ? 11.234 23.453 -4.375 1 93.62 341 GLN A C 1
ATOM 2708 O O . GLN A 1 341 ? 11.781 23.375 -3.275 1 93.62 341 GLN A O 1
ATOM 2713 N N . LYS A 1 342 ? 10.008 23.859 -4.523 1 94.19 342 LYS A N 1
ATOM 2714 C CA . LYS A 1 342 ? 9.062 23.828 -3.408 1 94.19 342 LYS A CA 1
ATOM 2715 C C . LYS A 1 342 ? 8.633 22.406 -3.086 1 94.19 342 LYS A C 1
ATOM 2717 O O . LYS A 1 342 ? 8.102 21.703 -3.949 1 94.19 342 LYS A O 1
ATOM 2722 N N . LEU A 1 343 ? 8.93 22.031 -1.886 1 94.38 343 LEU A N 1
ATOM 2723 C CA . LEU A 1 343 ? 8.664 20.641 -1.525 1 94.38 343 LEU A CA 1
ATOM 2724 C C . LEU A 1 343 ? 8.422 20.5 -0.026 1 94.38 343 LEU A C 1
ATOM 2726 O O . LEU A 1 343 ? 9.211 21 0.782 1 94.38 343 LEU A O 1
ATOM 2730 N N . SER A 1 344 ? 7.363 19.969 0.369 1 95.12 344 SER A N 1
ATOM 2731 C CA . SER A 1 344 ? 7.094 19.484 1.723 1 95.12 344 SER A CA 1
ATOM 2732 C C . SER A 1 344 ? 6.742 18 1.729 1 95.12 344 SER A C 1
ATOM 2734 O O . SER A 1 344 ? 5.715 17.609 1.183 1 95.12 344 SER A O 1
ATOM 2736 N N . GLN A 1 345 ? 7.629 17.25 2.381 1 95.38 345 GLN A N 1
ATOM 2737 C CA . GLN A 1 345 ? 7.504 15.797 2.238 1 95.38 345 GLN A CA 1
ATOM 2738 C C . GLN A 1 345 ? 7.988 15.078 3.494 1 95.38 345 GLN A C 1
ATOM 2740 O O . GLN A 1 345 ? 8.961 15.508 4.121 1 95.38 345 GLN A O 1
ATOM 2745 N N . ILE A 1 346 ? 7.277 14.078 3.848 1 96.56 346 ILE A N 1
ATOM 2746 C CA . ILE A 1 346 ? 7.672 13.148 4.898 1 96.56 346 ILE A CA 1
ATOM 2747 C C . ILE A 1 346 ? 7.973 11.781 4.293 1 96.56 346 ILE A C 1
ATOM 2749 O O . ILE A 1 346 ? 7.168 11.242 3.527 1 96.56 346 ILE A O 1
ATOM 2753 N N . VAL A 1 347 ? 9.141 11.258 4.59 1 96.12 347 VAL A N 1
ATOM 2754 C CA . VAL A 1 347 ? 9.492 9.922 4.117 1 96.12 347 VAL A CA 1
ATOM 2755 C C . VAL A 1 347 ? 9.797 9.023 5.309 1 96.12 347 VAL A C 1
ATOM 2757 O O . VAL A 1 347 ? 10.695 9.305 6.102 1 96.12 347 VAL A O 1
ATOM 2760 N N . ILE A 1 348 ? 9.062 8.016 5.492 1 96.44 348 ILE A N 1
ATOM 2761 C CA . ILE A 1 348 ? 9.289 6.988 6.508 1 96.44 348 ILE A CA 1
ATOM 2762 C C . ILE A 1 348 ? 10.008 5.797 5.883 1 96.44 348 ILE A C 1
ATOM 2764 O O . ILE A 1 348 ? 9.477 5.148 4.977 1 96.44 348 ILE A O 1
ATOM 2768 N N . HIS A 1 349 ? 11.195 5.574 6.363 1 95.38 349 HIS A N 1
ATOM 2769 C CA . HIS A 1 349 ? 11.992 4.445 5.883 1 95.38 349 HIS A CA 1
ATOM 2770 C C . HIS A 1 349 ? 11.852 3.24 6.805 1 95.38 349 HIS A C 1
ATOM 2772 O O . HIS A 1 349 ? 12.18 3.316 7.992 1 95.38 349 HIS A O 1
ATOM 2778 N N . PHE A 1 350 ? 11.367 2.16 6.25 1 94.19 350 PHE A N 1
ATOM 2779 C CA . PHE A 1 350 ? 11.266 0.93 7.027 1 94.19 350 PHE A CA 1
ATOM 2780 C C . PHE A 1 350 ? 12.578 0.161 7 1 94.19 350 PHE A C 1
ATOM 2782 O O . PHE A 1 350 ? 13.391 0.343 6.094 1 94.19 350 PHE A O 1
ATOM 2789 N N . LYS A 1 351 ? 12.766 -0.578 8.047 1 92.31 351 LYS A N 1
ATOM 2790 C CA . LYS A 1 351 ? 13.961 -1.42 8.102 1 92.31 351 LYS A CA 1
ATOM 2791 C C . LYS A 1 351 ? 13.922 -2.498 7.023 1 92.31 351 LYS A C 1
ATOM 2793 O O . LYS A 1 351 ? 12.852 -2.922 6.598 1 92.31 351 LYS A O 1
ATOM 2798 N N . GLU A 1 352 ? 15.086 -2.887 6.594 1 87.25 352 GLU A N 1
ATOM 2799 C CA . GLU A 1 352 ? 15.203 -3.98 5.633 1 87.25 352 GLU A CA 1
ATOM 2800 C C . GLU A 1 352 ? 14.844 -5.32 6.273 1 87.25 352 GLU A C 1
ATOM 2802 O O . GLU A 1 352 ? 14.961 -5.48 7.492 1 87.25 352 GLU A O 1
ATOM 2807 N N . PRO A 1 353 ? 14.367 -6.238 5.449 1 83.62 353 PRO A N 1
ATOM 2808 C CA . PRO A 1 353 ? 14.156 -7.578 6.008 1 83.62 353 PRO A CA 1
ATOM 2809 C C . PRO A 1 353 ? 15.445 -8.211 6.527 1 83.62 353 PRO A C 1
ATOM 2811 O O . PRO A 1 353 ? 16.516 -8.023 5.93 1 83.62 353 PRO A O 1
ATOM 2814 N N . PRO A 1 354 ? 15.312 -8.875 7.629 1 81.06 354 PRO A N 1
ATOM 2815 C CA . PRO A 1 354 ? 16.516 -9.492 8.203 1 81.06 354 PRO A CA 1
ATOM 2816 C C . PRO A 1 354 ? 17.125 -10.562 7.297 1 81.06 354 PRO A C 1
ATOM 2818 O O . PRO A 1 354 ? 18.328 -10.805 7.34 1 81.06 354 PRO A O 1
ATOM 2821 N N . HIS A 1 355 ? 16.219 -11.258 6.609 1 82.31 355 HIS A N 1
ATOM 2822 C CA . HIS A 1 355 ? 16.672 -12.32 5.723 1 82.31 355 HIS A CA 1
ATOM 2823 C C . HIS A 1 355 ? 16.312 -12.016 4.27 1 82.31 355 HIS A C 1
ATOM 2825 O O . HIS A 1 355 ? 15.156 -11.688 3.969 1 82.31 355 HIS A O 1
ATOM 2831 N N . TYR A 1 356 ? 17.344 -12.023 3.395 1 81.12 356 TYR A N 1
ATOM 2832 C CA . TYR A 1 356 ? 17.203 -11.664 1.987 1 81.12 356 TYR A CA 1
ATOM 2833 C C . TYR A 1 356 ? 17.531 -12.852 1.085 1 81.12 356 TYR A C 1
ATOM 2835 O O . TYR A 1 356 ? 18.625 -13.406 1.155 1 81.12 356 TYR A O 1
ATOM 2843 N N . ILE A 1 357 ? 16.5 -13.234 0.334 1 83.06 357 ILE A N 1
ATOM 2844 C CA . ILE A 1 357 ? 16.672 -14.477 -0.408 1 83.06 357 ILE A CA 1
ATOM 2845 C C . ILE A 1 357 ? 16.734 -14.18 -1.904 1 83.06 357 ILE A C 1
ATOM 2847 O O . ILE A 1 357 ? 16.719 -15.094 -2.727 1 83.06 357 ILE A O 1
ATOM 2851 N N . PHE A 1 358 ? 16.766 -12.945 -2.365 1 82.88 358 PHE A N 1
ATOM 2852 C CA . PHE A 1 358 ? 16.812 -12.57 -3.775 1 82.88 358 PHE A CA 1
ATOM 2853 C C . PHE A 1 358 ? 18.234 -12.211 -4.199 1 82.88 358 PHE A C 1
ATOM 2855 O O . PHE A 1 358 ? 19.188 -12.516 -3.496 1 82.88 358 PHE A O 1
ATOM 2862 N N . ALA A 1 359 ? 18.375 -11.695 -5.43 1 78.25 359 ALA A N 1
ATOM 2863 C CA . ALA A 1 359 ? 19.703 -11.375 -5.949 1 78.25 359 ALA A CA 1
ATOM 2864 C C . ALA A 1 359 ? 20.438 -10.406 -5.02 1 78.25 359 ALA A C 1
ATOM 2866 O O . ALA A 1 359 ? 19.938 -9.32 -4.727 1 78.25 359 ALA A O 1
ATOM 2867 N N . PRO A 1 360 ? 21.547 -10.773 -4.566 1 73.69 360 PRO A N 1
ATOM 2868 C CA . PRO A 1 360 ? 22.281 -9.984 -3.582 1 73.69 360 PRO A CA 1
ATOM 2869 C C . PRO A 1 360 ? 22.531 -8.547 -4.043 1 73.69 360 PRO A C 1
ATOM 2871 O O . PRO A 1 360 ? 22.578 -7.629 -3.219 1 73.69 360 PRO A O 1
ATOM 2874 N N . GLU A 1 361 ? 22.594 -8.391 -5.324 1 72.88 361 GLU A N 1
ATOM 2875 C CA . GLU A 1 361 ? 22.922 -7.066 -5.855 1 72.88 361 GLU A CA 1
ATOM 2876 C C . GLU A 1 361 ? 21.781 -6.082 -5.609 1 72.88 361 GLU A C 1
ATOM 2878 O O . GLU A 1 361 ? 21.969 -4.867 -5.684 1 72.88 361 GLU A O 1
ATOM 2883 N N . GLN A 1 362 ? 20.672 -6.707 -5.25 1 75.25 362 GLN A N 1
ATOM 2884 C CA . GLN A 1 362 ? 19.516 -5.828 -5.113 1 75.25 362 GLN A CA 1
ATOM 2885 C C . GLN A 1 362 ? 19.188 -5.555 -3.646 1 75.25 362 GLN A C 1
ATOM 2887 O O . GLN A 1 362 ? 18.281 -4.785 -3.336 1 75.25 362 GLN A O 1
ATOM 2892 N N . ARG A 1 363 ? 19.984 -6.039 -2.799 1 74.69 363 ARG A N 1
ATOM 2893 C CA . ARG A 1 363 ? 19.703 -5.973 -1.371 1 74.69 363 ARG A CA 1
ATOM 2894 C C . ARG A 1 363 ? 19.641 -4.531 -0.887 1 74.69 363 ARG A C 1
ATOM 2896 O O . ARG A 1 363 ? 18.75 -4.16 -0.122 1 74.69 363 ARG A O 1
ATOM 2903 N N . MET A 1 364 ? 20.594 -3.742 -1.345 1 65.19 364 MET A N 1
ATOM 2904 C CA . MET A 1 364 ? 20.719 -2.379 -0.835 1 65.19 364 MET A CA 1
ATOM 2905 C C . MET A 1 364 ? 19.562 -1.513 -1.316 1 65.19 364 MET A C 1
ATOM 2907 O O . MET A 1 364 ? 19.312 -0.434 -0.772 1 65.19 364 MET A O 1
ATOM 2911 N N . GLN A 1 365 ? 18.844 -2.109 -2.238 1 67.12 365 GLN A N 1
ATOM 2912 C CA . GLN A 1 365 ? 17.781 -1.3 -2.838 1 67.12 365 GLN A CA 1
ATOM 2913 C C . GLN A 1 365 ? 16.422 -1.648 -2.248 1 67.12 365 GLN A C 1
ATOM 2915 O O . GLN A 1 365 ? 15.422 -0.981 -2.533 1 67.12 365 GLN A O 1
ATOM 2920 N N . ILE A 1 366 ? 16.625 -2.576 -1.321 1 71.94 366 ILE A N 1
ATOM 2921 C CA . ILE A 1 366 ? 15.336 -3.121 -0.905 1 71.94 366 ILE A CA 1
ATOM 2922 C C . ILE A 1 366 ? 14.898 -2.469 0.405 1 71.94 366 ILE A C 1
ATOM 2924 O O . ILE A 1 366 ? 15.516 -2.688 1.451 1 71.94 366 ILE A O 1
ATOM 2928 N N . SER A 1 367 ? 14.172 -1.39 0.398 1 79.62 367 SER A N 1
ATOM 2929 C CA . SER A 1 367 ? 13.539 -0.814 1.582 1 79.62 367 SER A CA 1
ATOM 2930 C C . SER A 1 367 ? 12.18 -0.206 1.247 1 79.62 367 SER A C 1
ATOM 2932 O O . SER A 1 367 ? 12.023 0.444 0.212 1 79.62 367 SER A O 1
ATOM 2934 N N . ASN A 1 368 ? 11.273 -0.667 2.088 1 89.5 368 ASN A N 1
ATOM 2935 C CA . ASN A 1 368 ? 9.961 -0.037 1.931 1 89.5 368 ASN A CA 1
ATOM 2936 C C . ASN A 1 368 ? 9.977 1.411 2.41 1 89.5 368 ASN A C 1
ATOM 2938 O O . ASN A 1 368 ? 10.656 1.739 3.387 1 89.5 368 ASN A O 1
ATOM 2942 N N . ARG A 1 369 ? 9.328 2.234 1.672 1 91.75 369 ARG A N 1
ATOM 2943 C CA . ARG A 1 369 ? 9.219 3.641 2.051 1 91.75 369 ARG A CA 1
ATOM 2944 C C . ARG A 1 369 ? 7.781 4.129 1.944 1 91.75 369 ARG A C 1
ATOM 2946 O O . ARG A 1 369 ? 7.07 3.783 0.998 1 91.75 369 ARG A O 1
ATOM 2953 N N . LEU A 1 370 ? 7.344 4.742 2.928 1 91.62 370 LEU A N 1
ATOM 2954 C CA . LEU A 1 370 ? 6.086 5.484 2.885 1 91.62 370 LEU A CA 1
ATOM 2955 C C . LEU A 1 370 ? 6.344 6.977 2.695 1 91.62 370 LEU A C 1
ATOM 2957 O O . LEU A 1 370 ? 6.965 7.617 3.547 1 91.62 370 LEU A O 1
ATOM 2961 N N . ILE A 1 371 ? 5.895 7.531 1.567 1 91.5 371 ILE A N 1
ATOM 2962 C CA . ILE A 1 371 ? 6.152 8.922 1.206 1 91.5 371 ILE A CA 1
ATOM 2963 C C . ILE A 1 371 ? 4.855 9.727 1.305 1 91.5 371 ILE A C 1
ATOM 2965 O O . ILE A 1 371 ? 3.867 9.406 0.642 1 91.5 371 ILE A O 1
ATOM 2969 N N . ILE A 1 372 ? 4.863 10.719 2.127 1 91.31 372 ILE A N 1
ATOM 2970 C CA . ILE A 1 372 ? 3.738 11.633 2.287 1 91.31 372 ILE A CA 1
ATOM 2971 C C . ILE A 1 372 ? 4.125 13.016 1.775 1 91.31 372 ILE A C 1
ATOM 2973 O O . ILE A 1 372 ? 4.918 13.719 2.406 1 91.31 372 ILE A O 1
ATOM 2977 N N . ARG A 1 373 ? 3.523 13.375 0.693 1 91.12 373 ARG A N 1
ATOM 2978 C CA . ARG A 1 373 ? 3.807 14.672 0.091 1 91.12 373 ARG A CA 1
ATOM 2979 C C . ARG A 1 373 ? 2.732 15.695 0.457 1 91.12 373 ARG A C 1
ATOM 2981 O O . ARG A 1 373 ? 1.555 15.5 0.154 1 91.12 373 ARG A O 1
ATOM 2988 N N . LEU A 1 374 ? 3.154 16.703 1.134 1 90.38 374 LEU A N 1
ATOM 2989 C CA . LEU A 1 374 ? 2.227 17.75 1.569 1 90.38 374 LEU A CA 1
ATOM 2990 C C . LEU A 1 374 ? 2.064 18.812 0.494 1 90.38 374 LEU A C 1
ATOM 2992 O O . LEU A 1 374 ? 1.008 19.438 0.391 1 90.38 374 LEU A O 1
ATOM 2996 N N . GLN A 1 375 ? 3.131 19.125 -0.271 1 87.62 375 GLN A N 1
ATOM 2997 C CA . GLN A 1 375 ? 3.096 20.078 -1.383 1 87.62 375 GLN A CA 1
ATOM 2998 C C . GLN A 1 375 ? 4.383 20.016 -2.201 1 87.62 375 GLN A C 1
ATOM 3000 O O . GLN A 1 375 ? 5.457 19.75 -1.657 1 87.62 375 GLN A O 1
ATOM 3005 N N . PRO A 1 376 ? 4.406 20.172 -3.398 1 87.38 376 PRO A N 1
ATOM 3006 C CA . PRO A 1 376 ? 3.219 20.219 -4.258 1 87.38 376 PRO A CA 1
ATOM 3007 C C . PRO A 1 376 ? 2.619 18.844 -4.504 1 87.38 376 PRO A C 1
ATOM 3009 O O . PRO A 1 376 ? 3.145 17.844 -4.012 1 87.38 376 PRO A O 1
ATOM 3012 N N . ASP A 1 377 ? 1.521 18.75 -5.148 1 80.56 377 ASP A N 1
ATOM 3013 C CA . ASP A 1 377 ? 0.877 17.5 -5.543 1 80.56 377 ASP A CA 1
ATOM 3014 C C . ASP A 1 377 ? 0.663 16.594 -4.336 1 80.56 377 ASP A C 1
ATOM 3016 O O . ASP A 1 377 ? 1.242 15.5 -4.262 1 80.56 377 ASP A O 1
ATOM 3020 N N . GLU A 1 378 ? -0.146 16.984 -3.566 1 84.81 378 GLU A N 1
ATOM 3021 C CA . GLU A 1 378 ? -0.431 16.266 -2.324 1 84.81 378 GLU A CA 1
ATOM 3022 C C . GLU A 1 378 ? -0.786 14.805 -2.592 1 84.81 378 GLU A C 1
ATOM 3024 O O . GLU A 1 378 ? -1.499 14.5 -3.549 1 84.81 378 GLU A O 1
ATOM 3029 N N . GLY A 1 379 ? -0.122 13.922 -1.806 1 82.88 379 GLY A N 1
ATOM 3030 C CA . GLY A 1 379 ? -0.412 12.508 -1.969 1 82.88 379 GLY A CA 1
ATOM 3031 C C . GLY A 1 379 ? 0.399 11.625 -1.043 1 82.88 379 GLY A C 1
ATOM 3032 O O . GLY A 1 379 ? 1.275 12.102 -0.323 1 82.88 379 GLY A O 1
ATOM 3033 N N . ILE A 1 380 ? 0.017 10.375 -1.006 1 85.56 380 ILE A N 1
ATOM 3034 C CA . ILE A 1 380 ? 0.714 9.352 -0.235 1 85.56 380 ILE A CA 1
ATOM 3035 C C . ILE A 1 380 ? 1.12 8.203 -1.153 1 85.56 380 ILE A C 1
ATOM 3037 O O . ILE A 1 380 ? 0.33 7.758 -1.991 1 85.56 380 ILE A O 1
ATOM 3041 N N . SER A 1 381 ? 2.328 7.797 -1.062 1 85.44 381 SER A N 1
ATOM 3042 C CA . SER A 1 381 ? 2.84 6.691 -1.864 1 85.44 381 SER A CA 1
ATOM 3043 C C . SER A 1 381 ? 3.562 5.668 -0.997 1 85.44 381 SER A C 1
ATOM 3045 O O . SER A 1 381 ? 4.293 6.035 -0.072 1 85.44 381 SER A O 1
ATOM 3047 N N . LEU A 1 382 ? 3.283 4.48 -1.275 1 87.69 382 LEU A N 1
ATOM 3048 C CA . LEU A 1 382 ? 3.996 3.377 -0.637 1 87.69 382 LEU A CA 1
ATOM 3049 C C . LEU A 1 382 ? 4.879 2.646 -1.642 1 87.69 382 LEU A C 1
ATOM 3051 O O . LEU A 1 382 ? 4.391 2.123 -2.643 1 87.69 382 LEU A O 1
ATOM 3055 N N . GLN A 1 383 ? 6.125 2.666 -1.41 1 86.75 383 GLN A N 1
ATOM 3056 C CA . GLN A 1 383 ? 7.055 1.958 -2.283 1 86.75 383 GLN A CA 1
ATOM 3057 C C . GLN A 1 383 ? 7.336 0.551 -1.762 1 86.75 383 GLN A C 1
ATOM 3059 O O . GLN A 1 383 ? 7.836 0.385 -0.646 1 86.75 383 GLN A O 1
ATOM 3064 N N . VAL A 1 384 ? 7.004 -0.421 -2.58 1 86.38 384 VAL A N 1
ATOM 3065 C CA . VAL A 1 384 ? 7.219 -1.819 -2.223 1 86.38 384 VAL A CA 1
ATOM 3066 C C . VAL A 1 384 ? 7.984 -2.525 -3.34 1 86.38 384 VAL A C 1
ATOM 3068 O O . VAL A 1 384 ? 8 -2.059 -4.48 1 86.38 384 VAL A O 1
ATOM 3071 N N . MET A 1 385 ? 8.609 -3.555 -2.945 1 84 385 MET A N 1
ATOM 3072 C CA . MET A 1 385 ? 9.312 -4.371 -3.93 1 84 385 MET A CA 1
ATOM 3073 C C . MET A 1 385 ? 8.359 -5.367 -4.586 1 84 385 MET A C 1
ATOM 3075 O O . MET A 1 385 ? 7.523 -5.969 -3.914 1 84 385 MET A O 1
ATOM 3079 N N . THR A 1 386 ? 8.414 -5.457 -5.906 1 83 386 THR A N 1
ATOM 3080 C CA . THR A 1 386 ? 7.66 -6.441 -6.676 1 83 386 THR A CA 1
ATOM 3081 C C . THR A 1 386 ? 8.562 -7.145 -7.684 1 83 386 THR A C 1
ATOM 3083 O O . THR A 1 386 ? 9.68 -6.691 -7.953 1 83 386 THR A O 1
ATOM 3086 N N . LYS A 1 387 ? 8.047 -8.273 -8.125 1 82.81 387 LYS A N 1
ATOM 3087 C CA . LYS A 1 387 ? 8.781 -8.961 -9.188 1 82.81 387 LYS A CA 1
ATOM 3088 C C . LYS A 1 387 ? 8.727 -8.172 -10.492 1 82.81 387 LYS A C 1
ATOM 3090 O O . LYS A 1 387 ? 7.684 -7.633 -10.852 1 82.81 387 LYS A O 1
ATOM 3095 N N . ASP A 1 388 ? 9.922 -8.078 -11.086 1 77.25 388 ASP A N 1
ATOM 3096 C CA . ASP A 1 388 ? 9.945 -7.473 -12.414 1 77.25 388 ASP A CA 1
ATOM 3097 C C . ASP A 1 388 ? 9.211 -8.336 -13.43 1 77.25 388 ASP A C 1
ATOM 3099 O O . ASP A 1 388 ? 9.352 -9.562 -13.422 1 77.25 388 ASP A O 1
ATOM 3103 N N . GLN A 1 389 ? 8.469 -7.711 -14.234 1 72.94 389 GLN A N 1
ATOM 3104 C CA . GLN A 1 389 ? 7.684 -8.453 -15.211 1 72.94 389 GLN A CA 1
ATOM 3105 C C . GLN A 1 389 ? 8.555 -8.906 -16.375 1 72.94 389 GLN A C 1
ATOM 3107 O O . GLN A 1 389 ? 9.555 -8.266 -16.703 1 72.94 389 GLN A O 1
ATOM 3112 N N . GLY A 1 390 ? 8.211 -10.031 -16.938 1 73.62 390 GLY A N 1
ATOM 3113 C CA . GLY A 1 390 ? 8.93 -10.539 -18.094 1 73.62 390 GLY A CA 1
ATOM 3114 C C . GLY A 1 390 ? 9.477 -11.945 -17.891 1 73.62 390 GLY A C 1
ATOM 3115 O O . GLY A 1 390 ? 9.812 -12.328 -16.766 1 73.62 390 GLY A O 1
ATOM 3116 N N . LEU A 1 391 ? 9.594 -12.656 -18.922 1 79.62 391 LEU A N 1
ATOM 3117 C CA . LEU A 1 391 ? 10.062 -14.039 -18.906 1 79.62 391 LEU A CA 1
ATOM 3118 C C . LEU A 1 391 ? 11.57 -14.102 -18.734 1 79.62 391 LEU A C 1
ATOM 3120 O O . LEU A 1 391 ? 12.102 -15.086 -18.203 1 79.62 391 LEU A O 1
ATOM 3124 N N . ASP A 1 392 ? 12.219 -12.953 -19.047 1 72.56 392 ASP A N 1
ATOM 3125 C CA . ASP A 1 392 ? 13.68 -12.961 -19.094 1 72.56 392 ASP A CA 1
ATOM 3126 C C . ASP A 1 392 ? 14.273 -12.461 -17.781 1 72.56 392 ASP A C 1
ATOM 3128 O O . ASP A 1 392 ? 15.492 -12.492 -17.594 1 72.56 392 ASP A O 1
ATOM 3132 N N . LYS A 1 393 ? 13.422 -12.094 -16.922 1 71 393 LYS A N 1
ATOM 3133 C CA . LYS A 1 393 ? 13.969 -11.406 -15.758 1 71 393 LYS A CA 1
ATOM 3134 C C . LYS A 1 393 ? 13.93 -12.305 -14.523 1 71 393 LYS A C 1
ATOM 3136 O O . LYS A 1 393 ? 14.305 -11.875 -13.43 1 71 393 LYS A O 1
ATOM 3141 N N . GLY A 1 394 ? 13.609 -13.43 -14.664 1 69.81 394 GLY A N 1
ATOM 3142 C CA . GLY A 1 394 ? 13.555 -14.297 -13.5 1 69.81 394 GLY A CA 1
ATOM 3143 C C . GLY A 1 394 ? 12.836 -13.672 -12.32 1 69.81 394 GLY A C 1
ATOM 3144 O O . GLY A 1 394 ? 11.75 -13.117 -12.469 1 69.81 394 GLY A O 1
ATOM 3145 N N . MET A 1 395 ? 13.438 -13.797 -11.117 1 73.69 395 MET A N 1
ATOM 3146 C CA . MET A 1 395 ? 12.844 -13.258 -9.898 1 73.69 395 MET A CA 1
ATOM 3147 C C . MET A 1 395 ? 13.461 -11.914 -9.539 1 73.69 395 MET A C 1
ATOM 3149 O O . MET A 1 395 ? 13.578 -11.57 -8.359 1 73.69 395 MET A O 1
ATOM 3153 N N . GLN A 1 396 ? 13.82 -11.188 -10.516 1 75.81 396 GLN A N 1
ATOM 3154 C CA . GLN A 1 396 ? 14.344 -9.852 -10.273 1 75.81 396 GLN A CA 1
ATOM 3155 C C . GLN A 1 396 ? 13.266 -8.922 -9.719 1 75.81 396 GLN A C 1
ATOM 3157 O O . GLN A 1 396 ? 12.102 -9.016 -10.117 1 75.81 396 GLN A O 1
ATOM 3162 N N . LEU A 1 397 ? 13.727 -8.102 -8.789 1 77.31 397 LEU A N 1
ATOM 3163 C CA . LEU A 1 397 ? 12.789 -7.234 -8.086 1 77.31 397 LEU A CA 1
ATOM 3164 C C . LEU A 1 397 ? 12.82 -5.82 -8.656 1 77.31 397 LEU A C 1
ATOM 3166 O O . LEU A 1 397 ? 13.828 -5.395 -9.219 1 77.31 397 LEU A O 1
ATOM 3170 N N . ARG A 1 398 ? 11.789 -5.164 -8.57 1 74.5 398 ARG A N 1
ATOM 3171 C CA . ARG A 1 398 ? 11.711 -3.74 -8.883 1 74.5 398 ARG A CA 1
ATOM 3172 C C . ARG A 1 398 ? 10.875 -3 -7.84 1 74.5 398 ARG A C 1
ATOM 3174 O O . ARG A 1 398 ? 9.961 -3.578 -7.242 1 74.5 398 ARG A O 1
ATOM 3181 N N . SER A 1 399 ? 11.328 -1.791 -7.656 1 73.12 399 SER A N 1
ATOM 3182 C CA . SER A 1 399 ? 10.547 -0.939 -6.762 1 73.12 399 SER A CA 1
ATOM 3183 C C . SER A 1 399 ? 9.367 -0.305 -7.492 1 73.12 399 SER A C 1
ATOM 3185 O O . SER A 1 399 ? 9.516 0.201 -8.602 1 73.12 399 SER A O 1
ATOM 3187 N N . GLY A 1 400 ? 8.211 -0.629 -7.023 1 71.31 400 GLY A N 1
ATOM 3188 C CA . GLY A 1 400 ? 7.059 0.034 -7.617 1 71.31 400 GLY A CA 1
ATOM 3189 C C . GLY A 1 400 ? 6.219 0.79 -6.605 1 71.31 400 GLY A C 1
ATOM 3190 O O . GLY A 1 400 ? 6.184 0.43 -5.426 1 71.31 400 GLY A O 1
ATOM 3191 N N . PRO A 1 401 ? 5.797 2.078 -6.938 1 65.44 401 PRO A N 1
ATOM 3192 C CA . PRO A 1 401 ? 4.973 2.859 -6.012 1 65.44 401 PRO A CA 1
ATOM 3193 C C . PRO A 1 401 ? 3.506 2.436 -6.023 1 65.44 401 PRO A C 1
ATOM 3195 O O . PRO A 1 401 ? 2.973 2.078 -7.078 1 65.44 401 PRO A O 1
ATOM 3198 N N . LEU A 1 402 ? 3.109 2.029 -4.852 1 68.88 402 LEU A N 1
ATOM 3199 C CA . LEU A 1 402 ? 1.668 2.074 -4.637 1 68.88 402 LEU A CA 1
ATOM 3200 C C . LEU A 1 402 ? 1.221 3.479 -4.242 1 68.88 402 LEU A C 1
ATOM 3202 O O . LEU A 1 402 ? 1.762 4.066 -3.305 1 68.88 402 LEU A O 1
ATOM 3206 N N . GLN A 1 403 ? 0.486 4.109 -5.207 1 62.72 403 GLN A N 1
ATOM 3207 C CA . GLN A 1 403 ? 0.134 5.5 -4.926 1 62.72 403 GLN A CA 1
ATOM 3208 C C . GLN A 1 403 ? -1.323 5.621 -4.488 1 62.72 403 GLN A C 1
ATOM 3210 O O . GLN A 1 403 ? -2.195 4.93 -5.02 1 62.72 403 GLN A O 1
ATOM 3215 N N . LEU A 1 404 ? -1.476 6.055 -3.396 1 60.69 404 LEU A N 1
ATOM 3216 C CA . LEU A 1 404 ? -2.789 6.574 -3.033 1 60.69 404 LEU A CA 1
ATOM 3217 C C . LEU A 1 404 ? -2.875 8.07 -3.305 1 60.69 404 LEU A C 1
ATOM 3219 O O . LEU A 1 404 ? -2.031 8.844 -2.838 1 60.69 404 LEU A O 1
ATOM 3223 N N . ASN A 1 405 ? -3.404 8.344 -4.527 1 55.56 405 ASN A N 1
ATOM 3224 C CA . ASN A 1 405 ? -3.52 9.781 -4.75 1 55.56 405 ASN A CA 1
ATOM 3225 C C . ASN A 1 405 ? -4.852 10.32 -4.238 1 55.56 405 ASN A C 1
ATOM 3227 O O . ASN A 1 405 ? -5.914 9.836 -4.625 1 55.56 405 ASN A O 1
ATOM 3231 N N . PHE A 1 406 ? -4.836 10.883 -3.176 1 51.94 406 PHE A N 1
ATOM 3232 C CA . PHE A 1 406 ? -6.02 11.609 -2.727 1 51.94 406 PHE A CA 1
ATOM 3233 C C . PHE A 1 406 ? -6.66 12.375 -3.881 1 51.94 406 PHE A C 1
ATOM 3235 O O . PHE A 1 406 ? -7.875 12.562 -3.91 1 51.94 406 PHE A O 1
ATOM 3242 N N . SER A 1 407 ? -5.84 12.734 -4.867 1 47.72 407 SER A N 1
ATOM 3243 C CA . SER A 1 407 ? -6.43 13.578 -5.898 1 47.72 407 SER A CA 1
ATOM 3244 C C . SER A 1 407 ? -7.371 12.781 -6.797 1 47.72 407 SER A C 1
ATOM 3246 O O . SER A 1 407 ? -8.375 13.312 -7.281 1 47.72 407 SER A O 1
ATOM 3248 N N . ASP A 1 408 ? -7.012 11.555 -7.047 1 46 408 ASP A N 1
ATOM 3249 C CA . ASP A 1 408 ? -7.695 10.969 -8.195 1 46 408 ASP A CA 1
ATOM 3250 C C . ASP A 1 408 ? -9.039 10.367 -7.785 1 46 408 ASP A C 1
ATOM 3252 O O . ASP A 1 408 ? -9.852 10.016 -8.641 1 46 408 ASP A O 1
ATOM 3256 N N . THR A 1 409 ? -9.125 9.773 -6.699 1 42.56 409 THR A N 1
ATOM 3257 C CA . THR A 1 409 ? -10.406 9.094 -6.551 1 42.56 409 THR A CA 1
ATOM 3258 C C . THR A 1 409 ? -11.562 10.07 -6.758 1 42.56 409 THR A C 1
ATOM 3260 O O . THR A 1 409 ? -12.672 9.664 -7.086 1 42.56 409 THR A O 1
ATOM 3263 N N . TYR A 1 410 ? -11.82 10.891 -5.852 1 39.72 410 TYR A N 1
ATOM 3264 C CA . TYR A 1 410 ? -12.977 11.734 -6.102 1 39.72 410 TYR A CA 1
ATOM 3265 C C . TYR A 1 410 ? -12.68 12.766 -7.184 1 39.72 410 TYR A C 1
ATOM 3267 O O . TYR A 1 410 ? -11.867 13.68 -6.973 1 39.72 410 TYR A O 1
ATOM 3275 N N . ARG A 1 411 ? -12.688 12.258 -8.312 1 43.94 411 ARG A N 1
ATOM 3276 C CA . ARG A 1 411 ? -12.82 13.195 -9.422 1 43.94 411 ARG A CA 1
ATOM 3277 C C . ARG A 1 411 ? -13.375 14.539 -8.953 1 43.94 411 ARG A C 1
ATOM 3279 O O . ARG A 1 411 ? -13.797 15.359 -9.766 1 43.94 411 ARG A O 1
ATOM 3286 N N . SER A 1 412 ? -13.914 14.516 -7.828 1 45.91 412 SER A N 1
ATOM 3287 C CA . SER A 1 412 ? -14.305 15.898 -7.574 1 45.91 412 SER A CA 1
ATOM 3288 C C . SER A 1 412 ? -13.109 16.844 -7.656 1 45.91 412 SER A C 1
ATOM 3290 O O . SER A 1 412 ? -11.961 16.406 -7.512 1 45.91 412 SER A O 1
ATOM 3292 N N . ALA A 1 413 ? -13.297 18.406 -7.543 1 54.25 413 ALA A N 1
ATOM 3293 C CA . ALA A 1 413 ? -12.914 19.781 -7.801 1 54.25 413 ALA A CA 1
ATOM 3294 C C . ALA A 1 413 ? -11.695 20.188 -6.973 1 54.25 413 ALA A C 1
ATOM 3296 O O . ALA A 1 413 ? -11.156 19.359 -6.223 1 54.25 413 ALA A O 1
ATOM 3297 N N . ARG A 1 414 ? -11.594 21.109 -6.281 1 72.69 414 ARG A N 1
ATOM 3298 C CA . ARG A 1 414 ? -10.609 21.984 -5.656 1 72.69 414 ARG A CA 1
ATOM 3299 C C . ARG A 1 414 ? -10.18 21.453 -4.297 1 72.69 414 ARG A C 1
ATOM 3301 O O . ARG A 1 414 ? -11.023 21.062 -3.482 1 72.69 414 ARG A O 1
ATOM 3308 N N . VAL A 1 415 ? -8.898 21.062 -4.066 1 77.62 415 VAL A N 1
ATOM 3309 C CA . VAL A 1 415 ? -8.359 20.797 -2.738 1 77.62 415 VAL A CA 1
ATOM 3310 C C . VAL A 1 415 ? -8.422 22.062 -1.888 1 77.62 415 VAL A C 1
ATOM 3312 O O . VAL A 1 415 ? -7.824 23.094 -2.236 1 77.62 415 VAL A O 1
ATOM 3315 N N . PRO A 1 416 ? -9.219 21.906 -0.895 1 85.81 416 PRO A N 1
ATOM 3316 C CA . PRO A 1 416 ? -9.32 23.109 -0.066 1 85.81 416 PRO A CA 1
ATOM 3317 C C . PRO A 1 416 ? -7.984 23.531 0.528 1 85.81 416 PRO A C 1
ATOM 3319 O O . PRO A 1 416 ? -7.164 22.688 0.888 1 85.81 416 PRO A O 1
ATOM 3322 N N . ASP A 1 417 ? -7.902 24.781 0.664 1 88.38 417 ASP A N 1
ATOM 3323 C CA . ASP A 1 417 ? -6.723 25.344 1.317 1 88.38 417 ASP A CA 1
ATOM 3324 C C . ASP A 1 417 ? -6.746 25.062 2.82 1 88.38 417 ASP A C 1
ATOM 3326 O O . ASP A 1 417 ? -7.82 24.906 3.412 1 88.38 417 ASP A O 1
ATOM 3330 N N . ALA A 1 418 ? -5.598 25.094 3.455 1 91.69 418 ALA A N 1
ATOM 3331 C CA . ALA A 1 418 ? -5.449 24.812 4.883 1 91.69 418 ALA A CA 1
ATOM 3332 C C . ALA A 1 418 ? -6.254 25.812 5.719 1 91.69 418 ALA A C 1
ATOM 3334 O O . ALA A 1 418 ? -6.848 25.438 6.73 1 91.69 418 ALA A O 1
ATOM 3335 N N . TYR A 1 419 ? -6.297 27.031 5.293 1 96.06 419 TYR A N 1
ATOM 3336 C CA . TYR A 1 419 ? -6.984 28.062 6.062 1 96.06 419 TYR A CA 1
ATOM 3337 C C . TYR A 1 419 ? -8.492 27.844 6.039 1 96.06 419 TYR A C 1
ATOM 3339 O O . TYR A 1 419 ? -9.188 28.156 7.012 1 96.06 419 TYR A O 1
ATOM 3347 N N . GLU A 1 420 ? -9.016 27.359 4.969 1 95.06 420 GLU A N 1
ATOM 3348 C CA . GLU A 1 420 ? -10.445 27.047 4.918 1 95.06 420 GLU A CA 1
ATOM 3349 C C . GLU A 1 420 ? -10.844 26.094 6.039 1 95.06 420 GLU A C 1
ATOM 3351 O O . GLU A 1 420 ? -11.805 26.344 6.766 1 95.06 420 GLU A O 1
ATOM 3356 N N . ARG A 1 421 ? -10.031 25.125 6.148 1 93.25 421 ARG A N 1
ATOM 3357 C CA . ARG A 1 421 ? -10.281 24.125 7.172 1 93.25 421 ARG A CA 1
ATOM 3358 C C . ARG A 1 421 ? -10.141 24.719 8.57 1 93.25 421 ARG A C 1
ATOM 3360 O O . ARG A 1 421 ? -11 24.484 9.43 1 93.25 421 ARG A O 1
ATOM 3367 N N . LEU A 1 422 ? -9.133 25.406 8.805 1 96.06 422 LEU A N 1
ATOM 3368 C CA . LEU A 1 422 ? -8.859 25.953 10.133 1 96.06 422 LEU A CA 1
ATOM 3369 C C . LEU A 1 422 ? -9.938 26.953 10.539 1 96.06 422 LEU A C 1
ATOM 3371 O O . LEU A 1 422 ? -10.406 26.938 11.68 1 96.06 422 LEU A O 1
ATOM 3375 N N . LEU A 1 423 ? -10.336 27.781 9.578 1 96.88 423 LEU A N 1
ATOM 3376 C CA . LEU A 1 423 ? -11.375 28.766 9.883 1 96.88 423 LEU A CA 1
ATOM 3377 C C . LEU A 1 423 ? -12.695 28.078 10.211 1 96.88 423 LEU A C 1
ATOM 3379 O O . LEU A 1 423 ? -13.391 28.5 11.141 1 96.88 423 LEU A O 1
ATOM 3383 N N . LEU A 1 424 ? -12.977 27.109 9.453 1 94.5 424 LEU A N 1
ATOM 3384 C CA . LEU A 1 424 ? -14.203 26.344 9.719 1 94.5 424 LEU A CA 1
ATOM 3385 C C . LEU A 1 424 ? -14.164 25.719 11.102 1 94.5 424 LEU A C 1
ATOM 3387 O O . LEU A 1 424 ? -15.164 25.75 11.828 1 94.5 424 LEU A O 1
ATOM 3391 N N . GLU A 1 425 ? -13.062 25.188 11.461 1 93.75 425 GLU A N 1
ATOM 3392 C CA . GLU A 1 425 ? -12.93 24.547 12.758 1 93.75 425 GLU A CA 1
ATOM 3393 C C . GLU A 1 425 ? -13.047 25.562 13.898 1 93.75 425 GLU A C 1
ATOM 3395 O O . GLU A 1 425 ? -13.594 25.25 14.953 1 93.75 425 GLU A O 1
ATOM 3400 N N . VAL A 1 426 ? -12.523 26.719 13.695 1 96.12 426 VAL A N 1
ATOM 3401 C CA . VAL A 1 426 ? -12.68 27.766 14.695 1 96.12 426 VAL A CA 1
ATOM 3402 C C . VAL A 1 426 ? -14.156 28.078 14.875 1 96.12 426 VAL A C 1
ATOM 3404 O O . VAL A 1 426 ? -14.633 28.219 16 1 96.12 426 VAL A O 1
ATOM 3407 N N . MET A 1 427 ? -14.867 28.203 13.781 1 95.56 427 MET A N 1
ATOM 3408 C CA . MET A 1 427 ? -16.281 28.516 13.828 1 95.56 427 MET A CA 1
ATOM 3409 C C . MET A 1 427 ? -17.078 27.422 14.539 1 95.56 427 MET A C 1
ATOM 3411 O O . MET A 1 427 ? -18.062 27.703 15.219 1 95.56 427 MET A O 1
ATOM 3415 N N . ARG A 1 428 ? -16.547 26.25 14.438 1 92.69 428 ARG A N 1
ATOM 3416 C CA . ARG A 1 428 ? -17.219 25.094 15.055 1 92.69 428 ARG A CA 1
ATOM 3417 C C . ARG A 1 428 ? -16.797 24.953 16.516 1 92.69 428 ARG A C 1
ATOM 3419 O O . ARG A 1 428 ? -17.406 24.188 17.266 1 92.69 428 ARG A O 1
ATOM 3426 N N . GLY A 1 429 ? -15.797 25.641 16.891 1 93.88 429 GLY A N 1
ATOM 3427 C CA . GLY A 1 429 ? -15.297 25.562 18.266 1 93.88 429 GLY A CA 1
ATOM 3428 C C . GLY A 1 429 ? -14.422 24.344 18.516 1 93.88 429 GLY A C 1
ATOM 3429 O O . GLY A 1 429 ? -14.344 23.859 19.641 1 93.88 429 GLY A O 1
ATOM 3430 N N . ASN A 1 430 ? -13.82 23.828 17.469 1 92.81 430 ASN A N 1
ATOM 3431 C CA . ASN A 1 430 ? -12.969 22.656 17.562 1 92.81 430 ASN A CA 1
ATOM 3432 C C . ASN A 1 430 ? -11.492 23.031 17.562 1 92.81 430 ASN A C 1
ATOM 3434 O O . ASN A 1 430 ? -11 23.656 16.625 1 92.81 430 ASN A O 1
ATOM 3438 N N . GLN A 1 431 ? -10.727 22.625 18.578 1 95.31 431 GLN A N 1
ATOM 3439 C CA . GLN A 1 431 ? -9.336 23.047 18.734 1 95.31 431 GLN A CA 1
ATOM 3440 C C . GLN A 1 431 ? -8.383 21.938 18.297 1 95.31 431 GLN A C 1
ATOM 3442 O O . GLN A 1 431 ? -7.168 22.047 18.484 1 95.31 431 GLN A O 1
ATOM 3447 N N . ASN A 1 432 ? -8.867 20.875 17.672 1 90.25 432 ASN A N 1
ATOM 3448 C CA . ASN A 1 432 ? -8.078 19.688 17.359 1 90.25 432 ASN A CA 1
ATOM 3449 C C . ASN A 1 432 ? -6.906 20.031 16.438 1 90.25 432 ASN A C 1
ATOM 3451 O O . ASN A 1 432 ? -5.867 19.359 16.484 1 90.25 432 ASN A O 1
ATOM 3455 N N . LEU A 1 433 ? -7.082 21.094 15.664 1 93 433 LEU A N 1
ATOM 3456 C CA . LEU A 1 433 ? -6.07 21.422 14.664 1 93 433 LEU A CA 1
ATOM 3457 C C . LEU A 1 433 ? -5.258 22.641 15.086 1 93 433 LEU A C 1
ATOM 3459 O O . LEU A 1 433 ? -4.562 23.234 14.266 1 93 433 LEU A O 1
ATOM 3463 N N . PHE A 1 434 ? -5.34 23 16.344 1 96.88 434 PHE A N 1
ATOM 3464 C CA . PHE A 1 434 ? -4.668 24.188 16.828 1 96.88 434 PHE A CA 1
ATOM 3465 C C . PHE A 1 434 ? -3.68 23.859 17.938 1 96.88 434 PHE A C 1
ATOM 3467 O O . PHE A 1 434 ? -3.902 22.922 18.703 1 96.88 434 PHE A O 1
ATOM 3474 N N . VAL A 1 435 ? -2.641 24.594 17.984 1 97 435 VAL A N 1
ATOM 3475 C CA . VAL A 1 435 ? -1.53 24.312 18.891 1 97 435 VAL A CA 1
ATOM 3476 C C . VAL A 1 435 ? -1.854 24.828 20.281 1 97 435 VAL A C 1
ATOM 3478 O O . VAL A 1 435 ? -2.336 25.953 20.438 1 97 435 VAL A O 1
ATOM 3481 N N . ARG A 1 436 ? -1.664 24.016 21.266 1 97.06 436 ARG A N 1
ATOM 3482 C CA . ARG A 1 436 ? -1.912 24.406 22.641 1 97.06 436 ARG A CA 1
ATOM 3483 C C . ARG A 1 436 ? -0.728 25.188 23.219 1 97.06 436 ARG A C 1
ATOM 3485 O O . ARG A 1 436 ? 0.397 25.047 22.719 1 97.06 436 ARG A O 1
ATOM 3492 N N . LYS A 1 437 ? -0.937 25.922 24.219 1 96.62 437 LYS A N 1
ATOM 3493 C CA . LYS A 1 437 ? 0.069 26.781 24.828 1 96.62 437 LYS A CA 1
ATOM 3494 C C . LYS A 1 437 ? 1.301 25.984 25.25 1 96.62 437 LYS A C 1
ATOM 3496 O O . LYS A 1 437 ? 2.432 26.375 24.953 1 96.62 437 LYS A O 1
ATOM 3501 N N . ASP A 1 438 ? 1.138 24.859 25.906 1 96.62 438 ASP A N 1
ATOM 3502 C CA . ASP A 1 438 ? 2.271 24.094 26.422 1 96.62 438 ASP A CA 1
ATOM 3503 C C . ASP A 1 438 ? 3.062 23.453 25.281 1 96.62 438 ASP A C 1
ATOM 3505 O O . ASP A 1 438 ? 4.273 23.234 25.391 1 96.62 438 ASP A O 1
ATOM 3509 N N . GLU A 1 439 ? 2.432 23.094 24.172 1 96.75 439 GLU A N 1
ATOM 3510 C CA . GLU A 1 439 ? 3.15 22.625 22.984 1 96.75 439 GLU A CA 1
ATOM 3511 C C . GLU A 1 439 ? 4.18 23.656 22.516 1 96.75 439 GLU A C 1
ATOM 3513 O O . GLU A 1 439 ? 5.328 23.297 22.25 1 96.75 439 GLU A O 1
ATOM 3518 N N . ILE A 1 440 ? 3.705 24.875 22.453 1 96.81 440 ILE A N 1
ATOM 3519 C CA . ILE A 1 440 ? 4.566 25.969 22 1 96.81 440 ILE A CA 1
ATOM 3520 C C . ILE A 1 440 ? 5.727 26.141 22.984 1 96.81 440 ILE A C 1
ATOM 3522 O O . ILE A 1 440 ? 6.871 26.328 22.562 1 96.81 440 ILE A O 1
ATOM 3526 N N . GLU A 1 441 ? 5.434 26.062 24.234 1 96.94 441 GLU A N 1
ATOM 3527 C CA . GLU A 1 441 ? 6.453 26.281 25.25 1 96.94 441 GLU A CA 1
ATOM 3528 C C . GLU A 1 441 ? 7.535 25.203 25.188 1 96.94 441 GLU A C 1
ATOM 3530 O O . GLU A 1 441 ? 8.727 25.516 25.219 1 96.94 441 GLU A O 1
ATOM 3535 N N . TYR A 1 442 ? 7.117 23.984 25.078 1 97.38 442 TYR A N 1
ATOM 3536 C CA . TYR A 1 442 ? 8.102 22.906 25.016 1 97.38 442 TYR A CA 1
ATOM 3537 C C . TYR A 1 442 ? 8.875 22.953 23.703 1 97.38 442 TYR A C 1
ATOM 3539 O O . TYR A 1 442 ? 10.062 22.625 23.672 1 97.38 442 TYR A O 1
ATOM 3547 N N . ALA A 1 443 ? 8.234 23.328 22.656 1 97.69 443 ALA A N 1
ATOM 3548 C CA . ALA A 1 443 ? 8.938 23.516 21.391 1 97.69 443 ALA A CA 1
ATOM 3549 C C . ALA A 1 443 ? 10.016 24.578 21.5 1 97.69 443 ALA A C 1
ATOM 3551 O O . ALA A 1 443 ? 11.141 24.391 21.047 1 97.69 443 ALA A O 1
ATOM 3552 N N . TRP A 1 444 ? 9.664 25.703 22.156 1 97.44 444 TRP A N 1
ATOM 3553 C CA . TRP A 1 444 ? 10.625 26.797 22.344 1 97.44 444 TRP A CA 1
ATOM 3554 C C . TRP A 1 444 ? 11.758 26.359 23.266 1 97.44 444 TRP A C 1
ATOM 3556 O O . TRP A 1 444 ? 12.922 26.719 23.031 1 97.44 444 TRP A O 1
ATOM 3566 N N . GLN A 1 445 ? 11.438 25.641 24.281 1 97 445 GLN A N 1
ATOM 3567 C CA . GLN A 1 445 ? 12.469 25.172 25.188 1 97 445 GLN A CA 1
ATOM 3568 C C . GLN A 1 445 ? 13.547 24.391 24.438 1 97 445 GLN A C 1
ATOM 3570 O O . GLN A 1 445 ? 14.742 24.625 24.641 1 97 445 GLN A O 1
ATOM 3575 N N . TRP A 1 446 ? 13.125 23.531 23.609 1 97.19 446 TRP A N 1
ATOM 3576 C CA . TRP A 1 446 ? 14.039 22.703 22.828 1 97.19 446 TRP A CA 1
ATOM 3577 C C . TRP A 1 446 ? 14.805 23.547 21.812 1 97.19 446 TRP A C 1
ATOM 3579 O O . TRP A 1 446 ? 16.031 23.438 21.688 1 97.19 446 TRP A O 1
ATOM 3589 N N . CYS A 1 447 ? 14.164 24.469 21.141 1 96.44 447 CYS A N 1
ATOM 3590 C CA . CYS A 1 447 ? 14.773 25.312 20.109 1 96.44 447 CYS A CA 1
ATOM 3591 C C . CYS A 1 447 ? 15.719 26.328 20.734 1 96.44 447 CYS A C 1
ATOM 3593 O O . CYS A 1 447 ? 16.766 26.641 20.156 1 96.44 447 CYS A O 1
ATOM 3595 N N . ASP A 1 448 ? 15.328 26.891 21.891 1 96 448 ASP A N 1
ATOM 3596 C CA . ASP A 1 448 ? 16.172 27.859 22.562 1 96 448 ASP A CA 1
ATOM 3597 C C . ASP A 1 448 ? 17.516 27.234 22.953 1 96 448 ASP A C 1
ATOM 3599 O O . ASP A 1 448 ? 18.562 27.906 22.891 1 96 448 ASP A O 1
ATOM 3603 N N . GLN A 1 449 ? 17.422 26 23.328 1 94.25 449 GLN A N 1
ATOM 3604 C CA . GLN A 1 449 ? 18.656 25.297 23.641 1 94.25 449 GLN A CA 1
ATOM 3605 C C . GLN A 1 449 ? 19.547 25.172 22.406 1 94.25 449 GLN A C 1
ATOM 3607 O O . GLN A 1 449 ? 20.766 25.375 22.5 1 94.25 449 GLN A O 1
ATOM 3612 N N . LEU A 1 450 ? 18.953 24.859 21.375 1 94.12 450 LEU A N 1
ATOM 3613 C CA . LEU A 1 450 ? 19.672 24.75 20.109 1 94.12 450 LEU A CA 1
ATOM 3614 C C . LEU A 1 450 ? 20.281 26.094 19.703 1 94.12 450 LEU A C 1
ATOM 3616 O O . LEU A 1 450 ? 21.453 26.172 19.344 1 94.12 450 LEU A O 1
ATOM 3620 N N . ILE A 1 451 ? 19.5 27.156 19.812 1 93.44 451 ILE A N 1
ATOM 3621 C CA . ILE A 1 451 ? 19.906 28.5 19.422 1 93.44 451 ILE A CA 1
ATOM 3622 C C . ILE A 1 451 ? 21.047 28.969 20.328 1 93.44 451 ILE A C 1
ATOM 3624 O O . ILE A 1 451 ? 22.047 29.5 19.859 1 93.44 451 ILE A O 1
ATOM 3628 N N . ALA A 1 452 ? 20.906 28.734 21.609 1 93.31 452 ALA A N 1
ATOM 3629 C CA . ALA A 1 452 ? 21.938 29.109 22.562 1 93.31 452 ALA A CA 1
ATOM 3630 C C . ALA A 1 452 ? 23.25 28.375 22.266 1 93.31 452 ALA A C 1
ATOM 3632 O O . ALA A 1 452 ? 24.328 28.953 22.375 1 93.31 452 ALA A O 1
ATOM 3633 N N . GLY A 1 453 ? 23.047 27.188 21.922 1 91.5 453 GLY A N 1
ATOM 3634 C CA . GLY A 1 453 ? 24.219 26.375 21.609 1 91.5 453 GLY A CA 1
ATOM 3635 C C . GLY A 1 453 ? 25 26.875 20.406 1 91.5 453 GLY A C 1
ATOM 3636 O O . GLY A 1 453 ? 26.219 26.969 20.469 1 91.5 453 GLY A O 1
ATOM 3637 N N . TRP A 1 454 ? 24.359 27.125 19.359 1 88.5 454 TRP A N 1
ATOM 3638 C CA . TRP A 1 454 ? 25.078 27.547 18.172 1 88.5 454 TRP A CA 1
ATOM 3639 C C . TRP A 1 454 ? 25.641 28.953 18.344 1 88.5 454 TRP A C 1
ATOM 3641 O O . TRP A 1 454 ? 26.703 29.281 17.812 1 88.5 454 TRP A O 1
ATOM 3651 N N . LYS A 1 455 ? 24.906 29.828 19.109 1 89.62 455 LYS A N 1
ATOM 3652 C CA . LYS A 1 455 ? 25.438 31.156 19.391 1 89.62 455 LYS A CA 1
ATOM 3653 C C . LYS A 1 455 ? 26.734 31.062 20.203 1 89.62 455 LYS A C 1
ATOM 3655 O O . LYS A 1 455 ? 27.688 31.797 19.938 1 89.62 455 LYS A O 1
ATOM 3660 N N . LYS A 1 456 ? 26.734 30.203 21.109 1 90.69 456 LYS A N 1
ATOM 3661 C CA . LYS A 1 456 ? 27.938 29.984 21.922 1 90.69 456 LYS A CA 1
ATOM 3662 C C . LYS A 1 456 ? 29.078 29.422 21.094 1 90.69 456 LYS A C 1
ATOM 3664 O O . LYS A 1 456 ? 30.234 29.797 21.297 1 90.69 456 LYS A O 1
ATOM 3669 N N . ALA A 1 457 ? 28.719 28.578 20.25 1 87.75 457 ALA A N 1
ATOM 3670 C CA . ALA A 1 457 ? 29.75 27.969 19.391 1 87.75 457 ALA A CA 1
ATOM 3671 C C . ALA A 1 457 ? 30.344 29 18.438 1 87.75 457 ALA A C 1
ATOM 3673 O O . ALA A 1 457 ? 31.5 28.906 18.047 1 87.75 457 ALA A O 1
ATOM 3674 N N . GLY A 1 458 ? 29.516 30.016 18.031 1 84.31 458 GLY A N 1
ATOM 3675 C CA . GLY A 1 458 ? 29.984 31.109 17.203 1 84.31 458 GLY A CA 1
ATOM 3676 C C . GLY A 1 458 ? 30.203 30.719 15.75 1 84.31 458 GLY A C 1
ATOM 3677 O O . GLY A 1 458 ? 30.859 31.438 15 1 84.31 458 GLY A O 1
ATOM 3678 N N . ASP A 1 459 ? 29.734 29.672 15.383 1 83.62 459 ASP A N 1
ATOM 3679 C CA . ASP A 1 459 ? 29.953 29.219 14.008 1 83.62 459 ASP A CA 1
ATOM 3680 C C . ASP A 1 459 ? 29 29.938 13.047 1 83.62 459 ASP A C 1
ATOM 3682 O O . ASP A 1 459 ? 27.797 30.047 13.32 1 83.62 459 ASP A O 1
ATOM 3686 N N . ALA A 1 460 ? 29.562 30.438 11.977 1 91.06 460 ALA A N 1
ATOM 3687 C CA . ALA A 1 460 ? 28.766 31.047 10.922 1 91.06 460 ALA A CA 1
ATOM 3688 C C . ALA A 1 460 ? 28.031 29.984 10.117 1 91.06 460 ALA A C 1
ATOM 3690 O O . ALA A 1 460 ? 28.484 28.844 10.031 1 91.06 460 ALA A O 1
ATOM 3691 N N . PRO A 1 461 ? 26.859 30.328 9.578 1 95.88 461 PRO A N 1
ATOM 3692 C CA . PRO A 1 461 ? 26.188 29.375 8.688 1 95.88 461 PRO A CA 1
ATOM 3693 C C . PRO A 1 461 ? 27.031 29.031 7.469 1 95.88 461 PRO A C 1
ATOM 3695 O O . PRO A 1 461 ? 27.75 29.875 6.934 1 95.88 461 PRO A O 1
ATOM 3698 N N . LYS A 1 462 ? 26.984 27.812 7.094 1 96.5 462 LYS A N 1
ATOM 3699 C CA . LYS A 1 462 ? 27.719 27.359 5.922 1 96.5 462 LYS A CA 1
ATOM 3700 C C . LYS A 1 462 ? 27.078 27.859 4.633 1 96.5 462 LYS A C 1
ATOM 3702 O O . LYS A 1 462 ? 25.859 27.891 4.516 1 96.5 462 LYS A O 1
ATOM 3707 N N . PRO A 1 463 ? 27.922 28.312 3.732 1 97.12 463 PRO A N 1
ATOM 3708 C CA . PRO A 1 463 ? 27.344 28.781 2.469 1 97.12 463 PRO A CA 1
ATOM 3709 C C . PRO A 1 463 ? 26.781 27.641 1.616 1 97.12 463 PRO A C 1
ATOM 3711 O O . PRO A 1 463 ? 27.328 26.531 1.634 1 97.12 463 PRO A O 1
ATOM 3714 N N . TYR A 1 464 ? 25.719 27.875 0.962 1 97.62 464 TYR A N 1
ATOM 3715 C CA . TYR A 1 464 ? 25.219 26.984 -0.079 1 97.62 464 TYR A CA 1
ATOM 3716 C C . TYR A 1 464 ? 24.656 27.781 -1.252 1 97.62 464 TYR A C 1
ATOM 3718 O O . TYR A 1 464 ? 24.109 28.875 -1.064 1 97.62 464 TYR A O 1
ATOM 3726 N N . THR A 1 465 ? 24.828 27.297 -2.43 1 97.25 465 THR A N 1
ATOM 3727 C CA . THR A 1 465 ? 24.422 28 -3.639 1 97.25 465 THR A CA 1
ATOM 3728 C C . THR A 1 465 ? 22.906 28 -3.781 1 97.25 465 THR A C 1
ATOM 3730 O O . THR A 1 465 ? 22.266 26.953 -3.637 1 97.25 465 THR A O 1
ATOM 3733 N N . ALA A 1 466 ? 22.344 29.219 -4.102 1 97.06 466 ALA A N 1
ATOM 3734 C CA . ALA A 1 466 ? 20.922 29.25 -4.422 1 97.06 466 ALA A CA 1
ATOM 3735 C C . ALA A 1 466 ? 20.578 28.234 -5.512 1 97.06 466 ALA A C 1
ATOM 3737 O O . ALA A 1 466 ? 21.328 28.094 -6.492 1 97.06 466 ALA A O 1
ATOM 3738 N N . GLY A 1 467 ? 19.5 27.469 -5.238 1 95.88 467 GLY A N 1
ATOM 3739 C CA . GLY A 1 467 ? 19.109 26.453 -6.191 1 95.88 467 GLY A CA 1
ATOM 3740 C C . GLY A 1 467 ? 19.609 25.062 -5.824 1 95.88 467 GLY A C 1
ATOM 3741 O O . GLY A 1 467 ? 19.359 24.094 -6.539 1 95.88 467 GLY A O 1
ATOM 3742 N N . SER A 1 468 ? 20.297 24.953 -4.742 1 95 468 SER A N 1
ATOM 3743 C CA . SER A 1 468 ? 20.812 23.672 -4.301 1 95 468 SER A CA 1
ATOM 3744 C C . SER A 1 468 ? 20.062 23.156 -3.07 1 95 468 SER A C 1
ATOM 3746 O O . SER A 1 468 ? 19.219 23.859 -2.52 1 95 468 SER A O 1
ATOM 3748 N N . TRP A 1 469 ? 20.422 21.984 -2.627 1 95.5 469 TRP A N 1
ATOM 3749 C CA . TRP A 1 469 ? 19.703 21.328 -1.532 1 95.5 469 TRP A CA 1
ATOM 3750 C C . TRP A 1 469 ? 20.359 21.641 -0.193 1 95.5 469 TRP A C 1
ATOM 3752 O O . TRP A 1 469 ? 20.078 20.984 0.812 1 95.5 469 TRP A O 1
ATOM 3762 N N . GLY A 1 470 ? 21.266 22.594 -0.153 1 95.62 470 GLY A N 1
ATOM 3763 C CA . GLY A 1 470 ? 21.891 22.984 1.098 1 95.62 470 GLY A CA 1
ATOM 3764 C C . GLY A 1 470 ? 23.391 22.703 1.113 1 95.62 470 GLY A C 1
ATOM 3765 O O . GLY A 1 470 ? 23.969 22.312 0.093 1 95.62 470 GLY A O 1
ATOM 3766 N N . PRO A 1 471 ? 24.031 22.984 2.184 1 96.19 471 PRO A N 1
ATOM 3767 C CA . PRO A 1 471 ? 25.469 22.766 2.299 1 96.19 471 PRO A CA 1
ATOM 3768 C C . PRO A 1 471 ? 25.844 21.297 2.307 1 96.19 471 PRO A C 1
ATOM 3770 O O . PRO A 1 471 ? 25.016 20.438 2.654 1 96.19 471 PRO A O 1
ATOM 3773 N N . MET A 1 472 ? 27 21 1.937 1 92.25 472 MET A N 1
ATOM 3774 C CA . MET A 1 472 ? 27.516 19.641 1.894 1 92.25 472 MET A CA 1
ATOM 3775 C C . MET A 1 472 ? 27.422 18.984 3.264 1 92.25 472 MET A C 1
ATOM 3777 O O . MET A 1 472 ? 27.203 17.766 3.357 1 92.25 472 MET A O 1
ATOM 3781 N N . SER A 1 473 ? 27.562 19.734 4.211 1 92.81 473 SER A N 1
ATOM 3782 C CA . SER A 1 473 ? 27.516 19.203 5.57 1 92.81 473 SER A CA 1
ATOM 3783 C C . SER A 1 473 ? 26.156 18.594 5.871 1 92.81 473 SER A C 1
ATOM 3785 O O . SER A 1 473 ? 26.031 17.734 6.758 1 92.81 473 SER A O 1
ATOM 3787 N N . SER A 1 474 ? 25.125 19.078 5.223 1 93.94 474 SER A N 1
ATOM 3788 C CA . SER A 1 474 ? 23.812 18.484 5.422 1 93.94 474 SER A CA 1
ATOM 3789 C C . SER A 1 474 ? 23.75 17.062 4.879 1 93.94 474 SER A C 1
ATOM 3791 O O . SER A 1 474 ? 22.984 16.234 5.383 1 93.94 474 SER A O 1
ATOM 3793 N N . ILE A 1 475 ? 24.484 16.75 3.867 1 92.19 475 ILE A N 1
ATOM 3794 C CA . ILE A 1 475 ? 24.609 15.398 3.346 1 92.19 475 ILE A CA 1
ATOM 3795 C C . ILE A 1 475 ? 25.375 14.531 4.344 1 92.19 475 ILE A C 1
ATOM 3797 O O . ILE A 1 475 ? 25 13.391 4.602 1 92.19 475 ILE A O 1
ATOM 3801 N N . ALA A 1 476 ? 26.391 15.086 4.918 1 91.19 476 ALA A N 1
ATOM 3802 C CA . ALA A 1 476 ? 27.203 14.375 5.906 1 91.19 476 ALA A CA 1
ATOM 3803 C C . ALA A 1 476 ? 26.391 14.031 7.145 1 91.19 476 ALA A C 1
ATOM 3805 O O . ALA A 1 476 ? 26.609 12.992 7.77 1 91.19 476 ALA A O 1
ATOM 3806 N N . LEU A 1 477 ? 25.469 14.867 7.465 1 93.75 477 LEU A N 1
ATOM 3807 C CA . LEU A 1 477 ? 24.609 14.688 8.633 1 93.75 477 LEU A CA 1
ATOM 3808 C C . LEU A 1 477 ? 23.938 13.328 8.609 1 93.75 477 LEU A C 1
ATOM 3810 O O . LEU A 1 477 ? 23.953 12.594 9.602 1 93.75 477 LEU A O 1
ATOM 3814 N N . ILE A 1 478 ? 23.391 12.93 7.492 1 92.75 478 ILE A N 1
ATOM 3815 C CA . ILE A 1 478 ? 22.625 11.695 7.395 1 92.75 478 ILE A CA 1
ATOM 3816 C C . ILE A 1 478 ? 23.531 10.539 6.996 1 92.75 478 ILE A C 1
ATOM 3818 O O . ILE A 1 478 ? 23.344 9.398 7.43 1 92.75 478 ILE A O 1
ATOM 3822 N N . THR A 1 479 ? 24.625 10.82 6.281 1 91.19 479 THR A N 1
ATOM 3823 C CA . THR A 1 479 ? 25.547 9.789 5.809 1 91.19 479 THR A CA 1
ATOM 3824 C C . THR A 1 479 ? 26.344 9.203 6.969 1 91.19 479 THR A C 1
ATOM 3826 O O . THR A 1 479 ? 26.719 8.031 6.945 1 91.19 479 THR A O 1
ATOM 3829 N N . ARG A 1 480 ? 26.562 10 7.934 1 90.44 480 ARG A N 1
ATOM 3830 C CA . ARG A 1 480 ? 27.281 9.531 9.117 1 90.44 480 ARG A CA 1
ATOM 3831 C C . ARG A 1 480 ? 26.578 8.336 9.742 1 90.44 480 ARG A C 1
ATOM 3833 O O . ARG A 1 480 ? 27.219 7.461 10.328 1 90.44 480 ARG A O 1
ATOM 3840 N N . ASP A 1 481 ? 25.266 8.289 9.578 1 91 481 ASP A N 1
ATOM 3841 C CA . ASP A 1 481 ? 24.469 7.188 10.117 1 91 481 ASP A CA 1
ATOM 3842 C C . ASP A 1 481 ? 24.266 6.094 9.07 1 91 481 ASP A C 1
ATOM 3844 O O . ASP A 1 481 ? 23.438 5.195 9.258 1 91 481 ASP A O 1
ATOM 3848 N N . GLY A 1 482 ? 24.938 6.23 7.945 1 88.56 482 GLY A N 1
ATOM 3849 C CA . GLY A 1 482 ? 24.844 5.23 6.891 1 88.56 482 GLY A CA 1
ATOM 3850 C C . GLY A 1 482 ? 23.578 5.359 6.059 1 88.56 482 GLY A C 1
ATOM 3851 O O . GLY A 1 482 ? 23.094 4.375 5.5 1 88.56 482 GLY A O 1
ATOM 3852 N N . ARG A 1 483 ? 23.031 6.539 6.035 1 90 483 ARG A N 1
ATOM 3853 C CA . ARG A 1 483 ? 21.781 6.789 5.324 1 90 483 ARG A CA 1
ATOM 3854 C C . ARG A 1 483 ? 21.953 7.898 4.293 1 90 483 ARG A C 1
ATOM 3856 O O . ARG A 1 483 ? 23.016 8.523 4.215 1 90 483 ARG A O 1
ATOM 3863 N N . SER A 1 484 ? 20.938 8.062 3.404 1 88.06 484 SER A N 1
ATOM 3864 C CA . SER A 1 484 ? 20.938 9.117 2.4 1 88.06 484 SER A CA 1
ATOM 3865 C C . SER A 1 484 ? 19.578 9.805 2.312 1 88.06 484 SER A C 1
ATOM 3867 O O . SER A 1 484 ? 18.547 9.18 2.568 1 88.06 484 SER A O 1
ATOM 3869 N N . TRP A 1 485 ? 19.625 11.102 1.993 1 91.31 485 TRP A N 1
ATOM 3870 C CA . TRP A 1 485 ? 18.359 11.828 1.799 1 91.31 485 TRP A CA 1
ATOM 3871 C C . TRP A 1 485 ? 17.594 11.266 0.609 1 91.31 485 TRP A C 1
ATOM 3873 O O . TRP A 1 485 ? 18.188 10.953 -0.43 1 91.31 485 TRP A O 1
ATOM 3883 N N . TYR A 1 486 ? 16.344 11.094 0.767 1 88.25 486 TYR A N 1
ATOM 3884 C CA . TYR A 1 486 ? 15.492 10.633 -0.33 1 88.25 486 TYR A CA 1
ATOM 3885 C C . TYR A 1 486 ? 15.352 11.711 -1.398 1 88.25 486 TYR A C 1
ATOM 3887 O O . TYR A 1 486 ? 14.984 12.844 -1.095 1 88.25 486 TYR A O 1
ATOM 3895 N N . GLY A 1 487 ? 15.539 11.297 -2.682 1 72.25 487 GLY A N 1
ATOM 3896 C CA . GLY A 1 487 ? 15.258 12.164 -3.814 1 72.25 487 GLY A CA 1
ATOM 3897 C C . GLY A 1 487 ? 16.375 13.148 -4.102 1 72.25 487 GLY A C 1
ATOM 3898 O O . GLY A 1 487 ? 16.297 13.922 -5.055 1 72.25 487 GLY A O 1
ATOM 3899 N N . ASP A 1 488 ? 17.375 13.328 -3.248 1 63.5 488 ASP A N 1
ATOM 3900 C CA . ASP A 1 488 ? 18.438 14.297 -3.518 1 63.5 488 ASP A CA 1
ATOM 3901 C C . ASP A 1 488 ? 19.281 13.859 -4.715 1 63.5 488 ASP A C 1
ATOM 3903 O O . ASP A 1 488 ? 19.875 12.781 -4.703 1 63.5 488 ASP A O 1
ATOM 3907 N N . MET A 1 489 ? 18.625 13.695 -5.941 1 44.94 489 MET A N 1
ATOM 3908 C CA . MET A 1 489 ? 19.516 13.422 -7.066 1 44.94 489 MET A CA 1
ATOM 3909 C C . MET A 1 489 ? 20.453 14.594 -7.312 1 44.94 489 MET A C 1
ATOM 3911 O O . MET A 1 489 ? 20.094 15.75 -7.074 1 44.94 489 MET A O 1
ATOM 3915 N N . MET B 1 1 ? 22.734 -7.078 -19.984 1 29.83 1 MET B N 1
ATOM 3916 C CA . MET B 1 1 ? 21.469 -7.793 -19.875 1 29.83 1 MET B CA 1
ATOM 3917 C C . MET B 1 1 ? 21.703 -9.297 -19.797 1 29.83 1 MET B C 1
ATOM 3919 O O . MET B 1 1 ? 22.25 -9.898 -20.719 1 29.83 1 MET B O 1
ATOM 3923 N N . LEU B 1 2 ? 22 -9.805 -18.766 1 38.56 2 LEU B N 1
ATOM 3924 C CA . LEU B 1 2 ? 22.344 -11.227 -18.828 1 38.56 2 LEU B CA 1
ATOM 3925 C C . LEU B 1 2 ? 21.297 -11.992 -19.641 1 38.56 2 LEU B C 1
ATOM 3927 O O . LEU B 1 2 ? 20.109 -11.992 -19.297 1 38.56 2 LEU B O 1
ATOM 3931 N N . SER B 1 3 ? 21.422 -12.062 -20.828 1 45.47 3 SER B N 1
ATOM 3932 C CA . SER B 1 3 ? 20.594 -12.812 -21.781 1 45.47 3 SER B CA 1
ATOM 3933 C C . SER B 1 3 ? 20.266 -14.203 -21.25 1 45.47 3 SER B C 1
ATOM 3935 O O . SER B 1 3 ? 21.172 -14.945 -20.828 1 45.47 3 SER B O 1
ATOM 3937 N N . ILE B 1 4 ? 19.125 -14.32 -20.531 1 53.72 4 ILE B N 1
ATOM 3938 C CA . ILE B 1 4 ? 18.672 -15.664 -20.172 1 53.72 4 ILE B CA 1
ATOM 3939 C C . ILE B 1 4 ? 19.016 -16.641 -21.297 1 53.72 4 ILE B C 1
ATOM 3941 O O . ILE B 1 4 ? 18.5 -16.5 -22.406 1 53.72 4 ILE B O 1
ATOM 3945 N N . THR B 1 5 ? 20.203 -17.234 -21.266 1 65.44 5 THR B N 1
ATOM 3946 C CA . THR B 1 5 ? 20.656 -18.109 -22.344 1 65.44 5 THR B CA 1
ATOM 3947 C C . THR B 1 5 ? 20.141 -19.531 -22.125 1 65.44 5 THR B C 1
ATOM 3949 O O . THR B 1 5 ? 20.328 -20.109 -21.047 1 65.44 5 THR B O 1
ATOM 3952 N N . VAL B 1 6 ? 19.031 -20.047 -22.781 1 83.5 6 VAL B N 1
ATOM 3953 C CA . VAL B 1 6 ? 18.562 -21.438 -22.828 1 83.5 6 VAL B CA 1
ATOM 3954 C C . VAL B 1 6 ? 19.453 -22.25 -23.734 1 83.5 6 VAL B C 1
ATOM 3956 O O . VAL B 1 6 ? 19.891 -21.781 -24.797 1 83.5 6 VAL B O 1
ATOM 3959 N N . GLU B 1 7 ? 19.922 -23.406 -23.266 1 89.56 7 GLU B N 1
ATOM 3960 C CA . GLU B 1 7 ? 20.688 -24.312 -24.094 1 89.56 7 GLU B CA 1
ATOM 3961 C C . GLU B 1 7 ? 19.797 -25 -25.141 1 89.56 7 GLU B C 1
ATOM 3963 O O . GLU B 1 7 ? 18.594 -25.094 -24.953 1 89.56 7 GLU B O 1
ATOM 3968 N N . PRO B 1 8 ? 20.453 -25.359 -26.219 1 93.56 8 PRO B N 1
ATOM 3969 C CA . PRO B 1 8 ? 19.656 -26.094 -27.219 1 93.56 8 PRO B CA 1
ATOM 3970 C C . PRO B 1 8 ? 19.062 -27.391 -26.672 1 93.56 8 PRO B C 1
ATOM 3972 O O . PRO B 1 8 ? 19.703 -28.078 -25.891 1 93.56 8 PRO B O 1
ATOM 3975 N N . CYS B 1 9 ? 17.844 -27.672 -27.094 1 95.94 9 CYS B N 1
ATOM 3976 C CA . CYS B 1 9 ? 17.203 -28.906 -26.672 1 95.94 9 CYS B CA 1
ATOM 3977 C C . CYS B 1 9 ? 16.25 -29.422 -27.734 1 95.94 9 CYS B C 1
ATOM 3979 O O . CYS B 1 9 ? 15.961 -28.719 -28.703 1 95.94 9 CYS B O 1
ATOM 3981 N N . THR B 1 10 ? 15.992 -30.672 -27.688 1 97.69 10 THR B N 1
ATOM 3982 C CA . THR B 1 10 ? 14.875 -31.25 -28.438 1 97.69 10 THR B CA 1
ATOM 3983 C C . THR B 1 10 ? 13.641 -31.391 -27.547 1 97.69 10 THR B C 1
ATOM 3985 O O . THR B 1 10 ? 13.672 -32.094 -26.531 1 97.69 10 THR B O 1
ATOM 3988 N N . PHE B 1 11 ? 12.672 -30.703 -27.906 1 98.25 11 PHE B N 1
ATOM 3989 C CA . PHE B 1 11 ? 11.414 -30.734 -27.172 1 98.25 11 PHE B CA 1
ATOM 3990 C C . PHE B 1 11 ? 10.453 -31.75 -27.797 1 98.25 11 PHE B C 1
ATOM 3992 O O . PHE B 1 11 ? 9.836 -31.469 -28.828 1 98.25 11 PHE B O 1
ATOM 3999 N N . ALA B 1 12 ? 10.344 -32.875 -27.172 1 98.56 12 ALA B N 1
ATOM 4000 C CA . ALA B 1 12 ? 9.438 -33.906 -27.641 1 98.56 12 ALA B CA 1
ATOM 4001 C C . ALA B 1 12 ? 8.094 -33.844 -26.938 1 98.56 12 ALA B C 1
ATOM 4003 O O . ALA B 1 12 ? 8 -34.094 -25.734 1 98.56 12 ALA B O 1
ATOM 4004 N N . LEU B 1 13 ? 7.039 -33.562 -27.672 1 98.62 13 LEU B N 1
ATOM 4005 C CA . LEU B 1 13 ? 5.703 -33.406 -27.109 1 98.62 13 LEU B CA 1
ATOM 4006 C C . LEU B 1 13 ? 4.852 -34.625 -27.375 1 98.62 13 LEU B C 1
ATOM 4008 O O . LEU B 1 13 ? 4.34 -34.812 -28.469 1 98.62 13 LEU B O 1
ATOM 4012 N N . PHE B 1 14 ? 4.762 -35.5 -26.328 1 98.44 14 PHE B N 1
ATOM 4013 C CA . PHE B 1 14 ? 3.877 -36.656 -26.422 1 98.44 14 PHE B CA 1
ATOM 4014 C C . PHE B 1 14 ? 2.418 -36.219 -26.312 1 98.44 14 PHE B C 1
ATOM 4016 O O . PHE B 1 14 ? 2.033 -35.531 -25.359 1 98.44 14 PHE B O 1
ATOM 4023 N N . GLY B 1 15 ? 1.575 -36.656 -27.203 1 97.25 15 GLY B N 1
ATOM 4024 C CA . GLY B 1 15 ? 0.195 -36.188 -27.25 1 97.25 15 GLY B CA 1
ATOM 4025 C C . GLY B 1 15 ? 0.032 -34.844 -27.953 1 97.25 15 GLY B C 1
ATOM 4026 O O . GLY B 1 15 ? -0.744 -34 -27.516 1 97.25 15 GLY B O 1
ATOM 4027 N N . ALA B 1 16 ? 0.733 -34.594 -29.031 1 97.88 16 ALA B N 1
ATOM 4028 C CA . ALA B 1 16 ? 0.895 -33.312 -29.688 1 97.88 16 ALA B CA 1
ATOM 4029 C C . ALA B 1 16 ? -0.397 -32.906 -30.391 1 97.88 16 ALA B C 1
ATOM 4031 O O . ALA B 1 16 ? -0.578 -31.719 -30.703 1 97.88 16 ALA B O 1
ATOM 4032 N N . LEU B 1 17 ? -1.271 -33.781 -30.625 1 96.75 17 LEU B N 1
ATOM 4033 C CA . LEU B 1 17 ? -2.48 -33.438 -31.359 1 96.75 17 LEU B CA 1
ATOM 4034 C C . LEU B 1 17 ? -3.664 -33.25 -30.422 1 96.75 17 LEU B C 1
ATOM 4036 O O . LEU B 1 17 ? -4.77 -32.938 -30.859 1 96.75 17 LEU B O 1
ATOM 4040 N N . GLY B 1 18 ? -3.381 -33.469 -29.109 1 94.62 18 GLY B N 1
ATOM 4041 C CA . GLY B 1 18 ? -4.438 -33.312 -28.125 1 94.62 18 GLY B CA 1
ATOM 4042 C C . GLY B 1 18 ? -4.789 -31.844 -27.859 1 94.62 18 GLY B C 1
ATOM 4043 O O . GLY B 1 18 ? -4.066 -30.938 -28.281 1 94.62 18 GLY B O 1
ATOM 4044 N N . ASP B 1 19 ? -5.836 -31.656 -27.156 1 92.06 19 ASP B N 1
ATOM 4045 C CA . ASP B 1 19 ? -6.391 -30.328 -26.875 1 92.06 19 ASP B CA 1
ATOM 4046 C C . ASP B 1 19 ? -5.383 -29.453 -26.125 1 92.06 19 ASP B C 1
ATOM 4048 O O . ASP B 1 19 ? -5.172 -28.297 -26.484 1 92.06 19 ASP B O 1
ATOM 4052 N N . LEU B 1 20 ? -4.777 -30.016 -25.078 1 94.06 20 LEU B N 1
ATOM 4053 C CA . LEU B 1 20 ? -3.793 -29.266 -24.297 1 94.06 20 LEU B CA 1
ATOM 4054 C C . LEU B 1 20 ? -2.656 -28.781 -25.203 1 94.06 20 LEU B C 1
ATOM 4056 O O . LEU B 1 20 ? -2.248 -27.609 -25.109 1 94.06 20 LEU B O 1
ATOM 4060 N N . ALA B 1 21 ? -2.18 -29.625 -26.016 1 97.12 21 ALA B N 1
ATOM 4061 C CA . ALA B 1 21 ? -1.039 -29.312 -26.875 1 97.12 21 ALA B CA 1
ATOM 4062 C C . ALA B 1 21 ? -1.373 -28.188 -27.844 1 97.12 21 ALA B C 1
ATOM 4064 O O . ALA B 1 21 ? -0.658 -27.188 -27.922 1 97.12 21 ALA B O 1
ATOM 4065 N N . VAL B 1 22 ? -2.461 -28.297 -28.5 1 96.38 22 VAL B N 1
ATOM 4066 C CA . VAL B 1 22 ? -2.76 -27.375 -29.594 1 96.38 22 VAL B CA 1
ATOM 4067 C C . VAL B 1 22 ? -3.268 -26.062 -29.031 1 96.38 22 VAL B C 1
ATOM 4069 O O . VAL B 1 22 ? -3.049 -25 -29.625 1 96.38 22 VAL B O 1
ATOM 4072 N N . ARG B 1 23 ? -3.834 -26.109 -27.844 1 94.75 23 ARG B N 1
ATOM 4073 C CA . ARG B 1 23 ? -4.445 -24.891 -27.297 1 94.75 23 ARG B CA 1
ATOM 4074 C C . ARG B 1 23 ? -3.447 -24.109 -26.453 1 94.75 23 ARG B C 1
ATOM 4076 O O . ARG B 1 23 ? -3.514 -22.891 -26.391 1 94.75 23 ARG B O 1
ATOM 4083 N N . LYS B 1 24 ? -2.59 -24.844 -25.812 1 96.25 24 LYS B N 1
ATOM 4084 C CA . LYS B 1 24 ? -1.795 -24.156 -24.797 1 96.25 24 LYS B CA 1
ATOM 4085 C C . LYS B 1 24 ? -0.302 -24.328 -25.062 1 96.25 24 LYS B C 1
ATOM 4087 O O . LYS B 1 24 ? 0.457 -23.359 -25 1 96.25 24 LYS B O 1
ATOM 4092 N N . LEU B 1 25 ? 0.174 -25.453 -25.438 1 98 25 LEU B N 1
ATOM 4093 C CA . LEU B 1 25 ? 1.604 -25.75 -25.453 1 98 25 LEU B CA 1
ATOM 4094 C C . LEU B 1 25 ? 2.256 -25.188 -26.719 1 98 25 LEU B C 1
ATOM 4096 O O . LEU B 1 25 ? 3.258 -24.469 -26.641 1 98 25 LEU B O 1
ATOM 4100 N N . PHE B 1 26 ? 1.635 -25.484 -27.891 1 98.25 26 PHE B N 1
ATOM 4101 C CA . PHE B 1 26 ? 2.209 -24.969 -29.125 1 98.25 26 PHE B CA 1
ATOM 4102 C C . PHE B 1 26 ? 2.166 -23.438 -29.141 1 98.25 26 PHE B C 1
ATOM 4104 O O . PHE B 1 26 ? 3.158 -22.797 -29.484 1 98.25 26 PHE B O 1
ATOM 4111 N N . PRO B 1 27 ? 1.036 -22.859 -28.75 1 97.56 27 PRO B N 1
ATOM 4112 C CA . PRO B 1 27 ? 1.021 -21.391 -28.672 1 97.56 27 PRO B CA 1
ATOM 4113 C C . PRO B 1 27 ? 2.098 -20.844 -27.734 1 97.56 27 PRO B C 1
ATOM 4115 O O . PRO B 1 27 ? 2.734 -19.844 -28.047 1 97.56 27 PRO B O 1
ATOM 4118 N N . ALA B 1 28 ? 2.285 -21.484 -26.609 1 97.19 28 ALA B N 1
ATOM 4119 C CA . ALA B 1 28 ? 3.303 -21.047 -25.656 1 97.19 28 ALA B CA 1
ATOM 4120 C C . ALA B 1 28 ? 4.699 -21.156 -26.266 1 97.19 28 ALA B C 1
ATOM 4122 O O . ALA B 1 28 ? 5.516 -20.25 -26.125 1 97.19 28 ALA B O 1
ATOM 4123 N N . LEU B 1 29 ? 4.961 -22.219 -26.906 1 97.75 29 LEU B N 1
ATOM 4124 C CA . LEU B 1 29 ? 6.25 -22.422 -27.562 1 97.75 29 LEU B CA 1
ATOM 4125 C C . LEU B 1 29 ? 6.473 -21.359 -28.656 1 97.75 29 LEU B C 1
ATOM 4127 O O . LEU B 1 29 ? 7.574 -20.828 -28.781 1 97.75 29 LEU B O 1
ATOM 4131 N N . TYR B 1 30 ? 5.426 -21.125 -29.359 1 97.5 30 TYR B N 1
ATOM 4132 C CA . TYR B 1 30 ? 5.496 -20.109 -30.391 1 97.5 30 TYR B CA 1
ATOM 4133 C C . TYR B 1 30 ? 5.84 -18.75 -29.797 1 97.5 30 TYR B C 1
ATOM 4135 O O . TYR B 1 30 ? 6.707 -18.031 -30.312 1 97.5 30 TYR B O 1
ATOM 4143 N N . GLN B 1 31 ? 5.125 -18.422 -28.766 1 95.44 31 GLN B N 1
ATOM 4144 C CA . GLN B 1 31 ? 5.367 -17.141 -28.125 1 95.44 31 GLN B CA 1
ATOM 4145 C C . GLN B 1 31 ? 6.805 -17.031 -27.625 1 95.44 31 GLN B C 1
ATOM 4147 O O . GLN B 1 31 ? 7.418 -15.961 -27.719 1 95.44 31 GLN B O 1
ATOM 4152 N N . LEU B 1 32 ? 7.34 -18.094 -27.078 1 95.44 32 LEU B N 1
ATOM 4153 C CA . LEU B 1 32 ? 8.727 -18.109 -26.656 1 95.44 32 LEU B CA 1
ATOM 4154 C C . LEU B 1 32 ? 9.672 -17.891 -27.828 1 95.44 32 LEU B C 1
ATOM 4156 O O . LEU B 1 32 ? 10.656 -17.156 -27.719 1 95.44 32 LEU B O 1
ATOM 4160 N N . ASP B 1 33 ? 9.367 -18.531 -28.891 1 95.5 33 ASP B N 1
ATOM 4161 C CA . ASP B 1 33 ? 10.164 -18.375 -30.094 1 95.5 33 ASP B CA 1
ATOM 4162 C C . ASP B 1 33 ? 10.086 -16.938 -30.609 1 95.5 33 ASP B C 1
ATOM 4164 O O . ASP B 1 33 ? 11.109 -16.344 -30.984 1 95.5 33 ASP B O 1
ATOM 4168 N N . ARG B 1 34 ? 8.875 -16.469 -30.672 1 94.31 34 ARG B N 1
ATOM 4169 C CA . ARG B 1 34 ? 8.641 -15.094 -31.125 1 94.31 34 ARG B CA 1
ATOM 4170 C C . ARG B 1 34 ? 9.445 -14.094 -30.297 1 94.31 34 ARG B C 1
ATOM 4172 O O . ARG B 1 34 ? 9.984 -13.133 -30.828 1 94.31 34 ARG B O 1
ATOM 4179 N N . ALA B 1 35 ? 9.555 -14.359 -29.047 1 90.75 35 ALA B N 1
ATOM 4180 C CA . ALA B 1 35 ? 10.258 -13.461 -28.125 1 90.75 35 ALA B CA 1
ATOM 4181 C C . ALA B 1 35 ? 11.766 -13.688 -28.188 1 90.75 35 ALA B C 1
ATOM 4183 O O . ALA B 1 35 ? 12.531 -13.023 -27.484 1 90.75 35 ALA B O 1
ATOM 4184 N N . GLY B 1 36 ? 12.18 -14.625 -28.969 1 91.69 36 GLY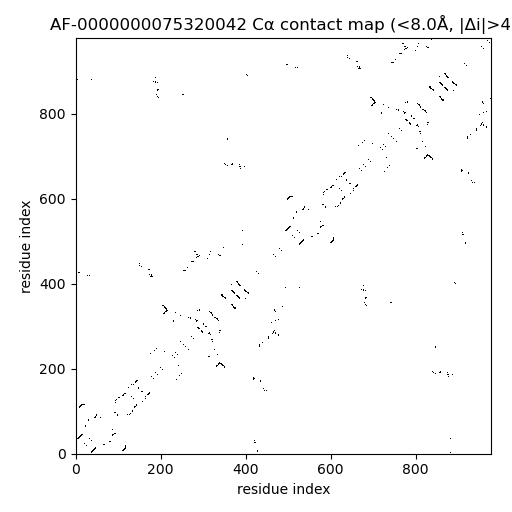 B N 1
ATOM 4185 C CA . GLY B 1 36 ? 13.594 -14.914 -29.109 1 91.69 36 GLY B CA 1
ATOM 4186 C C . GLY B 1 36 ? 14.188 -15.617 -27.906 1 91.69 36 GLY B C 1
ATOM 4187 O O . GLY B 1 36 ? 15.375 -15.477 -27.609 1 91.69 36 GLY B O 1
ATOM 4188 N N . LEU B 1 37 ? 13.344 -16.359 -27.219 1 92.69 37 LEU B N 1
ATOM 4189 C CA . LEU B 1 37 ? 13.781 -16.953 -25.953 1 92.69 37 LEU B CA 1
ATOM 4190 C C . LEU B 1 37 ? 14.148 -18.422 -26.141 1 92.69 37 LEU B C 1
ATOM 4192 O O . LEU B 1 37 ? 14.602 -19.078 -25.203 1 92.69 37 LEU B O 1
ATOM 4196 N N . LEU B 1 38 ? 13.945 -19 -27.328 1 94.5 38 LEU B N 1
ATOM 4197 C CA . LEU B 1 38 ? 14.383 -20.344 -27.641 1 94.5 38 LEU B CA 1
ATOM 4198 C C . LEU B 1 38 ? 15.734 -20.328 -28.344 1 94.5 38 LEU B C 1
ATOM 4200 O O . LEU B 1 38 ? 15.992 -19.469 -29.188 1 94.5 38 LEU B O 1
ATOM 4204 N N . HIS B 1 39 ? 16.562 -21.203 -27.953 1 93.75 39 HIS B N 1
ATOM 4205 C CA . HIS B 1 39 ? 17.844 -21.328 -28.656 1 93.75 39 HIS B CA 1
ATOM 4206 C C . HIS B 1 39 ? 17.625 -21.641 -30.125 1 93.75 39 HIS B C 1
ATOM 4208 O O . HIS B 1 39 ? 16.703 -22.359 -30.484 1 93.75 39 HIS B O 1
ATOM 4214 N N . ALA B 1 40 ? 18.516 -21.203 -30.938 1 92.56 40 ALA B N 1
ATOM 4215 C CA . ALA B 1 40 ? 18.375 -21.328 -32.406 1 92.56 40 ALA B CA 1
ATOM 4216 C C . ALA B 1 40 ? 18.328 -22.797 -32.812 1 92.56 40 ALA B C 1
ATOM 4218 O O . ALA B 1 40 ? 17.641 -23.156 -33.781 1 92.56 40 ALA B O 1
ATOM 4219 N N . ASP B 1 41 ? 18.938 -23.641 -32.062 1 93.62 41 ASP B N 1
ATOM 4220 C CA . ASP B 1 41 ? 19.062 -25.047 -32.438 1 93.62 41 ASP B CA 1
ATOM 4221 C C . ASP B 1 41 ? 18.016 -25.906 -31.75 1 93.62 41 ASP B C 1
ATOM 4223 O O . ASP B 1 41 ? 18.062 -27.125 -31.812 1 93.62 41 ASP B O 1
ATOM 4227 N N . THR B 1 42 ? 17.125 -25.25 -31.047 1 95.75 42 THR B N 1
ATOM 4228 C CA . THR B 1 42 ? 16.062 -25.984 -30.406 1 95.75 42 THR B CA 1
ATOM 4229 C C . THR B 1 42 ? 15.094 -26.562 -31.438 1 95.75 42 THR B C 1
ATOM 4231 O O . THR B 1 42 ? 14.648 -25.859 -32.344 1 95.75 42 THR B O 1
ATOM 4234 N N . ARG B 1 43 ? 14.852 -27.859 -31.297 1 96.81 43 ARG B N 1
ATOM 4235 C CA . ARG B 1 43 ? 13.914 -28.547 -32.188 1 96.81 43 ARG B CA 1
ATOM 4236 C C . ARG B 1 43 ? 12.664 -28.984 -31.422 1 96.81 43 ARG B C 1
ATOM 4238 O O . ARG B 1 43 ? 12.727 -29.281 -30.219 1 96.81 43 ARG B O 1
ATOM 4245 N N . ILE B 1 44 ? 11.523 -29.016 -32.125 1 97.94 44 ILE B N 1
ATOM 4246 C CA . ILE B 1 44 ? 10.258 -29.438 -31.531 1 97.94 44 ILE B CA 1
ATOM 4247 C C . ILE B 1 44 ? 9.727 -30.656 -32.281 1 97.94 44 ILE B C 1
ATOM 4249 O O . ILE B 1 44 ? 9.492 -30.594 -33.5 1 97.94 44 ILE B O 1
ATOM 4253 N N . LEU B 1 45 ? 9.641 -31.703 -31.578 1 97.94 45 LEU B N 1
ATOM 4254 C CA . LEU B 1 45 ? 9.141 -32.938 -32.125 1 97.94 45 LEU B CA 1
ATOM 4255 C C . LEU B 1 45 ? 7.73 -33.25 -31.641 1 97.94 45 LEU B C 1
ATOM 4257 O O . LEU B 1 45 ? 7.527 -33.5 -30.453 1 97.94 45 LEU B O 1
ATOM 4261 N N . ALA B 1 46 ? 6.754 -33.188 -32.531 1 98.5 46 ALA B N 1
ATOM 4262 C CA . ALA B 1 46 ? 5.371 -33.562 -32.219 1 98.5 46 ALA B CA 1
ATOM 4263 C C . ALA B 1 46 ? 5.148 -35.062 -32.344 1 98.5 46 ALA B C 1
ATOM 4265 O O . ALA B 1 46 ? 5.371 -35.625 -33.406 1 98.5 46 ALA B O 1
ATOM 4266 N N . LEU B 1 47 ? 4.75 -35.656 -31.25 1 98.31 47 LEU B N 1
ATOM 4267 C CA . LEU B 1 47 ? 4.531 -37.094 -31.219 1 98.31 47 LEU B CA 1
ATOM 4268 C C . LEU B 1 47 ? 3.061 -37.406 -30.984 1 98.31 47 LEU B C 1
ATOM 4270 O O . LEU B 1 47 ? 2.438 -36.844 -30.078 1 98.31 47 LEU B O 1
ATOM 4274 N N . ALA B 1 48 ? 2.514 -38.281 -31.75 1 96.75 48 ALA B N 1
ATOM 4275 C CA . ALA B 1 48 ? 1.133 -38.719 -31.562 1 96.75 48 ALA B CA 1
ATOM 4276 C C . ALA B 1 48 ? 0.916 -40.125 -32.156 1 96.75 48 ALA B C 1
ATOM 4278 O O . ALA B 1 48 ? 1.734 -40.594 -32.938 1 96.75 48 ALA B O 1
ATOM 4279 N N . ARG B 1 49 ? -0.127 -40.719 -31.703 1 92.88 49 ARG B N 1
ATOM 4280 C CA . ARG B 1 49 ? -0.403 -42.094 -32.125 1 92.88 49 ARG B CA 1
ATOM 4281 C C . ARG B 1 49 ? -1.398 -42.125 -33.281 1 92.88 49 ARG B C 1
ATOM 4283 O O . ARG B 1 49 ? -1.581 -43.156 -33.906 1 92.88 49 ARG B O 1
ATOM 4290 N N . GLU B 1 50 ? -2.01 -41.031 -33.531 1 91 50 GLU B N 1
ATOM 4291 C CA . GLU B 1 50 ? -3.066 -40.969 -34.531 1 91 50 GLU B CA 1
ATOM 4292 C C . GLU B 1 50 ? -2.52 -41.281 -35.938 1 91 50 GLU B C 1
ATOM 4294 O O . GLU B 1 50 ? -1.411 -40.844 -36.281 1 91 50 GLU B O 1
ATOM 4299 N N . PRO B 1 51 ? -3.367 -41.906 -36.688 1 90.62 51 PRO B N 1
ATOM 4300 C CA . PRO B 1 51 ? -2.93 -42.188 -38.062 1 90.62 51 PRO B CA 1
ATOM 4301 C C . PRO B 1 51 ? -2.928 -40.938 -38.938 1 90.62 51 PRO B C 1
ATOM 4303 O O . PRO B 1 51 ? -3.652 -39.969 -38.656 1 90.62 51 PRO B O 1
ATOM 4306 N N . GLY B 1 52 ? -2.137 -40.969 -39.938 1 91.56 52 GLY B N 1
ATOM 4307 C CA . GLY B 1 52 ? -2.02 -39.844 -40.875 1 91.56 52 GLY B CA 1
ATOM 4308 C C . GLY B 1 52 ? -0.588 -39.562 -41.281 1 91.56 52 GLY B C 1
ATOM 4309 O O . GLY B 1 52 ? 0.349 -40.156 -40.75 1 91.56 52 GLY B O 1
ATOM 4310 N N . THR B 1 53 ? -0.454 -38.625 -42.219 1 94.5 53 THR B N 1
ATOM 4311 C CA . THR B 1 53 ? 0.877 -38.281 -42.688 1 94.5 53 THR B CA 1
ATOM 4312 C C . THR B 1 53 ? 1.467 -37.156 -41.844 1 94.5 53 THR B C 1
ATOM 4314 O O . THR B 1 53 ? 0.734 -36.406 -41.188 1 94.5 53 THR B O 1
ATOM 4317 N N . GLU B 1 54 ? 2.717 -37.094 -41.844 1 94.56 54 GLU B N 1
ATOM 4318 C CA . GLU B 1 54 ? 3.416 -36 -41.156 1 94.56 54 GLU B CA 1
ATOM 4319 C C . GLU B 1 54 ? 2.906 -34.625 -41.625 1 94.56 54 GLU B C 1
ATOM 4321 O O . GLU B 1 54 ? 2.658 -33.75 -40.781 1 94.56 54 GLU B O 1
ATOM 4326 N N . GLN B 1 55 ? 2.729 -34.5 -42.906 1 95.5 55 GLN B N 1
ATOM 4327 C CA . GLN B 1 55 ? 2.291 -33.219 -43.469 1 95.5 55 GLN B CA 1
ATOM 4328 C C . GLN B 1 55 ? 0.899 -32.844 -42.969 1 95.5 55 GLN B C 1
ATOM 4330 O O . GLN B 1 55 ? 0.638 -31.672 -42.656 1 95.5 55 GLN B O 1
ATOM 4335 N N . GLN B 1 56 ? 0.059 -33.812 -42.875 1 96.56 56 GLN B N 1
ATOM 4336 C CA . GLN B 1 56 ? -1.302 -33.594 -42.406 1 96.56 56 GLN B CA 1
ATOM 4337 C C . GLN B 1 56 ? -1.308 -33.125 -40.969 1 96.56 56 GLN B C 1
ATOM 4339 O O . GLN B 1 56 ? -2.039 -32.188 -40.594 1 96.56 56 GLN B O 1
ATOM 4344 N N . HIS B 1 57 ? -0.565 -33.781 -40.188 1 96.94 57 HIS B N 1
ATOM 4345 C CA . HIS B 1 57 ? -0.533 -33.469 -38.75 1 96.94 57 HIS B CA 1
ATOM 4346 C C . HIS B 1 57 ? 0.119 -32.094 -38.5 1 96.94 57 HIS B C 1
ATOM 4348 O O . HIS B 1 57 ? -0.333 -31.344 -37.656 1 96.94 57 HIS B O 1
ATOM 4354 N N . LEU B 1 58 ? 1.187 -31.781 -39.25 1 97.31 58 LEU B N 1
ATOM 4355 C CA . LEU B 1 58 ? 1.825 -30.484 -39.125 1 97.31 58 LEU B CA 1
ATOM 4356 C C . LEU B 1 58 ? 0.879 -29.375 -39.562 1 97.31 58 LEU B C 1
ATOM 4358 O O . LEU B 1 58 ? 0.872 -28.281 -39 1 97.31 58 LEU B O 1
ATOM 4362 N N . ALA B 1 59 ? 0.099 -29.625 -40.594 1 97.06 59 ALA B N 1
ATOM 4363 C CA . ALA B 1 59 ? -0.902 -28.672 -41.031 1 97.06 59 ALA B CA 1
ATOM 4364 C C . ALA B 1 59 ? -1.96 -28.422 -39.969 1 97.06 59 ALA B C 1
ATOM 4366 O O . ALA B 1 59 ? -2.412 -27.297 -39.781 1 97.06 59 ALA B O 1
ATOM 4367 N N . TYR B 1 60 ? -2.314 -29.516 -39.344 1 97.06 60 TYR B N 1
ATOM 4368 C CA . TYR B 1 60 ? -3.287 -29.406 -38.25 1 97.06 60 TYR B CA 1
ATOM 4369 C C . TYR B 1 60 ? -2.754 -28.531 -37.125 1 97.06 60 TYR B C 1
ATOM 4371 O O . TYR B 1 60 ? -3.475 -27.688 -36.594 1 97.06 60 TYR B O 1
ATOM 4379 N N . ILE B 1 61 ? -1.536 -28.75 -36.781 1 97.19 61 ILE B N 1
ATOM 4380 C CA . ILE B 1 61 ? -0.896 -27.969 -35.719 1 97.19 61 ILE B CA 1
ATOM 4381 C C . ILE B 1 61 ? -0.826 -26.5 -36.125 1 97.19 61 ILE B C 1
ATOM 4383 O O . ILE B 1 61 ? -1.116 -25.609 -35.344 1 97.19 61 ILE B O 1
ATOM 4387 N N . ASP B 1 62 ? -0.469 -26.25 -37.344 1 96.88 62 ASP B N 1
ATOM 4388 C CA . ASP B 1 62 ? -0.382 -24.875 -37.875 1 96.88 62 ASP B CA 1
ATOM 4389 C C . ASP B 1 62 ? -1.746 -24.203 -37.844 1 96.88 62 ASP B C 1
ATOM 4391 O O . ASP B 1 62 ? -1.855 -23.031 -37.469 1 96.88 62 ASP B O 1
ATOM 4395 N N . GLU B 1 63 ? -2.723 -24.906 -38.25 1 96.94 63 GLU B N 1
ATOM 4396 C CA . GLU B 1 63 ? -4.082 -24.375 -38.25 1 96.94 63 GLU B CA 1
ATOM 4397 C C . GLU B 1 63 ? -4.52 -24.016 -36.812 1 96.94 63 GLU B C 1
ATOM 4399 O O . GLU B 1 63 ? -5.16 -23 -36.594 1 96.94 63 GLU B O 1
ATOM 4404 N N . SER B 1 64 ? -4.23 -24.891 -35.938 1 95.88 64 SER B N 1
ATOM 4405 C CA . SER B 1 64 ? -4.57 -24.672 -34.531 1 95.88 64 SER B CA 1
ATOM 4406 C C . SER B 1 64 ? -3.826 -23.453 -34 1 95.88 64 SER B C 1
ATOM 4408 O O . SER B 1 64 ? -4.398 -22.656 -33.25 1 95.88 64 SER B O 1
ATOM 4410 N N . LEU B 1 65 ? -2.566 -23.375 -34.344 1 96.31 65 LEU B N 1
ATOM 4411 C CA . LEU B 1 65 ? -1.767 -22.234 -33.906 1 96.31 65 LEU B CA 1
ATOM 4412 C C . LEU B 1 65 ? -2.414 -20.922 -34.344 1 96.31 65 LEU B C 1
ATOM 4414 O O . LEU B 1 65 ? -2.496 -19.969 -33.531 1 96.31 65 LEU B O 1
ATOM 4418 N N . ARG B 1 66 ? -2.887 -20.844 -35.5 1 95.56 66 ARG B N 1
ATOM 4419 C CA . ARG B 1 66 ? -3.506 -19.641 -36.062 1 95.56 66 ARG B CA 1
ATOM 4420 C C . ARG B 1 66 ? -4.848 -19.359 -35.406 1 95.56 66 ARG B C 1
ATOM 4422 O O . ARG B 1 66 ? -5.289 -18.219 -35.344 1 95.56 66 ARG B O 1
ATOM 4429 N N . ARG B 1 67 ? -5.391 -20.359 -34.875 1 95.5 67 ARG B N 1
ATOM 4430 C CA . ARG B 1 67 ? -6.672 -20.219 -34.188 1 95.5 67 ARG B CA 1
ATOM 4431 C C . ARG B 1 67 ? -6.48 -19.688 -32.781 1 95.5 67 ARG B C 1
ATOM 4433 O O . ARG B 1 67 ? -7.293 -18.906 -32.281 1 95.5 67 ARG B O 1
ATOM 4440 N N . PHE B 1 68 ? -5.465 -20.078 -32.125 1 94.62 68 PHE B N 1
ATOM 4441 C CA . PHE B 1 68 ? -5.383 -19.844 -30.688 1 94.62 68 PHE B CA 1
ATOM 4442 C C . PHE B 1 68 ? -4.375 -18.734 -30.375 1 94.62 68 PHE B C 1
ATOM 4444 O O . PHE B 1 68 ? -4.281 -18.266 -29.25 1 94.62 68 PHE B O 1
ATOM 4451 N N . VAL B 1 69 ? -3.625 -18.312 -31.359 1 95.31 69 VAL B N 1
ATOM 4452 C CA . VAL B 1 69 ? -2.746 -17.156 -31.219 1 95.31 69 VAL B CA 1
ATOM 4453 C C . VAL B 1 69 ? -3.363 -15.953 -31.938 1 95.31 69 VAL B C 1
ATOM 4455 O O . VAL B 1 69 ? -3.814 -16.078 -33.094 1 95.31 69 VAL B O 1
ATOM 4458 N N . PRO B 1 70 ? -3.4 -14.852 -31.25 1 92.75 70 PRO B N 1
ATOM 4459 C CA . PRO B 1 70 ? -3.977 -13.672 -31.906 1 92.75 70 PRO B CA 1
ATOM 4460 C C . PRO B 1 70 ? -3.285 -13.328 -33.219 1 92.75 70 PRO B C 1
ATOM 4462 O O . PRO B 1 70 ? -2.059 -13.406 -33.312 1 92.75 70 PRO B O 1
ATOM 4465 N N . ASP B 1 71 ? -4.031 -12.828 -34.156 1 92.69 71 ASP B N 1
ATOM 4466 C CA . ASP B 1 71 ? -3.555 -12.523 -35.5 1 92.69 71 ASP B CA 1
ATOM 4467 C C . ASP B 1 71 ? -2.432 -11.484 -35.469 1 92.69 71 ASP B C 1
ATOM 4469 O O . ASP B 1 71 ? -1.471 -11.578 -36.25 1 92.69 71 ASP B O 1
ATOM 4473 N N . THR B 1 72 ? -2.609 -10.609 -34.531 1 91.94 72 THR B N 1
ATOM 4474 C CA . THR B 1 72 ? -1.658 -9.508 -34.438 1 91.94 72 THR B CA 1
ATOM 4475 C C . THR B 1 72 ? -0.287 -10.016 -34 1 91.94 72 THR B C 1
ATOM 4477 O O . THR B 1 72 ? 0.714 -9.312 -34.125 1 91.94 72 THR B O 1
ATOM 4480 N N . GLN B 1 73 ? -0.314 -11.297 -33.594 1 92.62 73 GLN B N 1
ATOM 4481 C CA . GLN B 1 73 ? 0.94 -11.844 -33.094 1 92.62 73 GLN B CA 1
ATOM 4482 C C . GLN B 1 73 ? 1.495 -12.914 -34.031 1 92.62 73 GLN B C 1
ATOM 4484 O O . GLN B 1 73 ? 2.531 -13.516 -33.75 1 92.62 73 GLN B O 1
ATOM 4489 N N . LEU B 1 74 ? 0.798 -13.094 -35.031 1 95.31 74 LEU B N 1
ATOM 4490 C CA . LEU B 1 74 ? 1.214 -14.094 -36 1 95.31 74 LEU B CA 1
ATOM 4491 C C . LEU B 1 74 ? 1.975 -13.453 -37.156 1 95.31 74 LEU B C 1
ATOM 4493 O O . LEU B 1 74 ? 1.493 -13.438 -38.312 1 95.31 74 LEU B O 1
ATOM 4497 N N . GLU B 1 75 ? 3.125 -13.031 -36.938 1 93.94 75 GLU B N 1
ATOM 4498 C CA . GLU B 1 75 ? 3.979 -12.492 -37.969 1 93.94 75 GLU B CA 1
ATOM 4499 C C . GLU B 1 75 ? 4.562 -13.609 -38.844 1 93.94 75 GLU B C 1
ATOM 4501 O O . GLU B 1 75 ? 5.09 -14.594 -38.312 1 93.94 75 GLU B O 1
ATOM 4506 N N . ALA B 1 76 ? 4.621 -13.406 -40.125 1 94.25 76 ALA B N 1
ATOM 4507 C CA . ALA B 1 76 ? 4.98 -14.438 -41.094 1 94.25 76 ALA B CA 1
ATOM 4508 C C . ALA B 1 76 ? 6.387 -14.977 -40.812 1 94.25 76 ALA B C 1
ATOM 4510 O O . ALA B 1 76 ? 6.609 -16.188 -40.875 1 94.25 76 ALA B O 1
ATOM 4511 N N . GLU B 1 77 ? 7.262 -14.133 -40.594 1 96 77 GLU B N 1
ATOM 4512 C CA . GLU B 1 77 ? 8.641 -14.539 -40.344 1 96 77 GLU B CA 1
ATOM 4513 C C . GLU B 1 77 ? 8.758 -15.422 -39.125 1 96 77 GLU B C 1
ATOM 4515 O O . GLU B 1 77 ? 9.492 -16.406 -39.125 1 96 77 GLU B O 1
ATOM 4520 N N . HIS B 1 78 ? 8.078 -15.062 -38.094 1 95.94 78 HIS B N 1
ATOM 4521 C CA . HIS B 1 78 ? 8.117 -15.828 -36.844 1 95.94 78 HIS B CA 1
ATOM 4522 C C . HIS B 1 78 ? 7.418 -17.172 -37.031 1 95.94 78 HIS B C 1
ATOM 4524 O O . HIS B 1 78 ? 7.875 -18.188 -36.5 1 95.94 78 HIS B O 1
ATOM 4530 N N . VAL B 1 79 ? 6.328 -17.156 -37.719 1 96.81 79 VAL B N 1
ATOM 4531 C CA . VAL B 1 79 ? 5.586 -18.391 -37.938 1 96.81 79 VAL B CA 1
ATOM 4532 C C . VAL B 1 79 ? 6.438 -19.359 -38.781 1 96.81 79 VAL B C 1
ATOM 4534 O O . VAL B 1 79 ? 6.516 -20.547 -38.438 1 96.81 79 VAL B O 1
ATOM 4537 N N . GLN B 1 80 ? 7.047 -18.828 -39.812 1 96.38 80 GLN B N 1
ATOM 4538 C CA . GLN B 1 80 ? 7.902 -19.672 -40.625 1 96.38 80 GLN B CA 1
ATOM 4539 C C . GLN B 1 80 ? 9.062 -20.25 -39.844 1 96.38 80 GLN B C 1
ATOM 4541 O O . GLN B 1 80 ? 9.398 -21.422 -40 1 96.38 80 GLN B O 1
ATOM 4546 N N . ARG B 1 81 ? 9.672 -19.438 -39.062 1 96.81 81 ARG B N 1
ATOM 4547 C CA . ARG B 1 81 ? 10.773 -19.891 -38.219 1 96.81 81 ARG B CA 1
ATOM 4548 C C . ARG B 1 81 ? 10.312 -21 -37.25 1 96.81 81 ARG B C 1
ATOM 4550 O O . ARG B 1 81 ? 10.992 -22 -37.094 1 96.81 81 ARG B O 1
ATOM 4557 N N . PHE B 1 82 ? 9.188 -20.781 -36.656 1 97.31 82 PHE B N 1
ATOM 4558 C CA . PHE B 1 82 ? 8.641 -21.75 -35.719 1 97.31 82 PHE B CA 1
ATOM 4559 C C . PHE B 1 82 ? 8.328 -23.062 -36.438 1 97.31 82 PHE B C 1
ATOM 4561 O O . PHE B 1 82 ? 8.641 -24.141 -35.906 1 97.31 82 PHE B O 1
ATOM 4568 N N . GLN B 1 83 ? 7.699 -22.938 -37.562 1 96.56 83 GLN B N 1
ATOM 4569 C CA . GLN B 1 83 ? 7.34 -24.125 -38.344 1 96.56 83 GLN B CA 1
ATOM 4570 C C . GLN B 1 83 ? 8.578 -24.906 -38.75 1 96.56 83 GLN B C 1
ATOM 4572 O O . GLN B 1 83 ? 8.547 -26.141 -38.812 1 96.56 83 GLN B O 1
ATOM 4577 N N . ALA B 1 84 ? 9.578 -24.219 -39 1 96.25 84 ALA B N 1
ATOM 4578 C CA . ALA B 1 84 ? 10.828 -24.859 -39.406 1 96.25 84 ALA B CA 1
ATOM 4579 C C . ALA B 1 84 ? 11.406 -25.703 -38.281 1 96.25 84 ALA B C 1
ATOM 4581 O O . ALA B 1 84 ? 12.164 -26.641 -38.531 1 96.25 84 ALA B O 1
ATOM 4582 N N . ARG B 1 85 ? 11.047 -25.391 -37 1 96 85 ARG B N 1
ATOM 4583 C CA . ARG B 1 85 ? 11.531 -26.125 -35.844 1 96 85 ARG B CA 1
ATOM 4584 C C . ARG B 1 85 ? 10.703 -27.391 -35.625 1 96 85 ARG B C 1
ATOM 4586 O O . ARG B 1 85 ? 11.133 -28.297 -34.906 1 96 85 ARG B O 1
ATOM 4593 N N . LEU B 1 86 ? 9.555 -27.406 -36.219 1 97.25 86 LEU B N 1
ATOM 4594 C CA . LEU B 1 86 ? 8.562 -28.438 -35.906 1 97.25 86 LEU B CA 1
ATOM 4595 C C . LEU B 1 86 ? 8.719 -29.641 -36.844 1 97.25 86 LEU B C 1
ATOM 4597 O O . LEU B 1 86 ? 8.898 -29.484 -38.062 1 97.25 86 LEU B O 1
ATOM 4601 N N . SER B 1 87 ? 8.75 -30.766 -36.312 1 96.88 87 SER B N 1
ATOM 4602 C CA . SER B 1 87 ? 8.648 -32.031 -37.031 1 96.88 87 SER B CA 1
ATOM 4603 C C . SER B 1 87 ? 7.676 -32.969 -36.375 1 96.88 87 SER B C 1
ATOM 4605 O O . SER B 1 87 ? 7.293 -32.75 -35.219 1 96.88 87 SER B O 1
ATOM 4607 N N . TYR B 1 88 ? 7.188 -33.906 -37.125 1 97.69 88 TYR B N 1
ATOM 4608 C CA . TYR B 1 88 ? 6.211 -34.875 -36.625 1 97.69 88 TYR B CA 1
ATOM 4609 C C . TYR B 1 88 ? 6.727 -36.281 -36.719 1 97.69 88 TYR B C 1
ATOM 4611 O O . TYR B 1 88 ? 7.418 -36.625 -37.688 1 97.69 88 TYR B O 1
ATOM 4619 N N . LEU B 1 89 ? 6.457 -37.062 -35.75 1 97.06 89 LEU B N 1
ATOM 4620 C CA . LEU B 1 89 ? 6.77 -38.5 -35.75 1 97.06 89 LEU B CA 1
ATOM 4621 C C . LEU B 1 89 ? 5.629 -39.312 -35.156 1 97.06 89 LEU B C 1
ATOM 4623 O O . LEU B 1 89 ? 5.152 -39 -34.062 1 97.06 89 LEU B O 1
ATOM 4627 N N . HIS B 1 90 ? 5.168 -40.281 -35.875 1 96.81 90 HIS B N 1
ATOM 4628 C CA . HIS B 1 90 ? 4.164 -41.188 -35.375 1 96.81 90 HIS B CA 1
ATOM 4629 C C . HIS B 1 90 ? 4.77 -42.125 -34.344 1 96.81 90 HIS B C 1
ATOM 4631 O O . HIS B 1 90 ? 5.734 -42.844 -34.625 1 96.81 90 HIS B O 1
ATOM 4637 N N . VAL B 1 91 ? 4.219 -42.156 -33.156 1 96.44 91 VAL B N 1
ATOM 4638 C CA . VAL B 1 91 ? 4.695 -43.031 -32.094 1 96.44 91 VAL B CA 1
ATOM 4639 C C . VAL B 1 91 ? 3.506 -43.562 -31.312 1 96.44 91 VAL B C 1
ATOM 4641 O O . VAL B 1 91 ? 2.701 -42.812 -30.781 1 96.44 91 VAL B O 1
ATOM 4644 N N . ASP B 1 92 ? 3.34 -44.844 -31.344 1 95.94 92 ASP B N 1
ATOM 4645 C CA . ASP B 1 92 ? 2.486 -45.469 -30.328 1 95.94 92 ASP B CA 1
ATOM 4646 C C . ASP B 1 92 ? 3.188 -45.5 -28.984 1 95.94 92 ASP B C 1
ATOM 4648 O O . ASP B 1 92 ? 4.211 -46.188 -28.828 1 95.94 92 ASP B O 1
ATOM 4652 N N . PHE B 1 93 ? 2.637 -44.969 -27.984 1 96.19 93 PHE B N 1
ATOM 4653 C CA . PHE B 1 93 ? 3.316 -44.688 -26.734 1 96.19 93 PHE B CA 1
ATOM 4654 C C . PHE B 1 93 ? 3.574 -45.969 -25.969 1 96.19 93 PHE B C 1
ATOM 4656 O O . PHE B 1 93 ? 4.406 -46 -25.047 1 96.19 93 PHE B O 1
ATOM 4663 N N . LEU B 1 94 ? 2.896 -47.062 -26.344 1 95.5 94 LEU B N 1
ATOM 4664 C CA . LEU B 1 94 ? 3.031 -48.312 -25.625 1 95.5 94 LEU B CA 1
ATOM 4665 C C . LEU B 1 94 ? 3.893 -49.312 -26.406 1 95.5 94 LEU B C 1
ATOM 4667 O O . LEU B 1 94 ? 4.168 -50.406 -25.922 1 95.5 94 LEU B O 1
ATOM 4671 N N . LYS B 1 95 ? 4.32 -48.875 -27.578 1 96.19 95 LYS B N 1
ATOM 4672 C CA . LYS B 1 95 ? 5.094 -49.781 -28.438 1 96.19 95 LYS B CA 1
ATOM 4673 C C . LYS B 1 95 ? 6.57 -49.406 -28.438 1 96.19 95 LYS B C 1
ATOM 4675 O O . LYS B 1 95 ? 6.961 -48.406 -29.062 1 96.19 95 LYS B O 1
ATOM 4680 N N . ALA B 1 96 ? 7.395 -50.25 -27.984 1 96.31 96 ALA B N 1
ATOM 4681 C CA . ALA B 1 96 ? 8.82 -50 -27.812 1 96.31 96 ALA B CA 1
ATOM 4682 C C . ALA B 1 96 ? 9.508 -49.781 -29.156 1 96.31 96 ALA B C 1
ATOM 4684 O O . ALA B 1 96 ? 10.43 -48.969 -29.266 1 96.31 96 ALA B O 1
ATOM 4685 N N . GLU B 1 97 ? 9.062 -50.438 -30.172 1 96.19 97 GLU B N 1
ATOM 4686 C CA . GLU B 1 97 ? 9.695 -50.406 -31.484 1 96.19 97 GLU B CA 1
ATOM 4687 C C . GLU B 1 97 ? 9.641 -49 -32.062 1 96.19 97 GLU B C 1
ATOM 4689 O O . GLU B 1 97 ? 10.547 -48.594 -32.812 1 96.19 97 GLU B O 1
ATOM 4694 N N . ASP B 1 98 ? 8.625 -48.312 -31.75 1 96.38 98 ASP B N 1
ATOM 4695 C CA . ASP B 1 98 ? 8.438 -47 -32.312 1 96.38 98 ASP B CA 1
ATOM 4696 C C . ASP B 1 98 ? 9.461 -46 -31.766 1 96.38 98 ASP B C 1
ATOM 4698 O O . ASP B 1 98 ? 9.688 -44.938 -32.344 1 96.38 98 ASP B O 1
ATOM 4702 N N . TYR B 1 99 ? 10.102 -46.312 -30.656 1 97.94 99 TYR B N 1
ATOM 4703 C CA . TYR B 1 99 ? 11.016 -45.375 -29.984 1 97.94 99 TYR B CA 1
ATOM 4704 C C . TYR B 1 99 ? 12.391 -45.406 -30.641 1 97.94 99 TYR B C 1
ATOM 4706 O O . TYR B 1 99 ? 13.219 -44.531 -30.406 1 97.94 99 TYR B O 1
ATOM 4714 N N . VAL B 1 100 ? 12.664 -46.438 -31.391 1 97.56 100 VAL B N 1
ATOM 4715 C CA . VAL B 1 100 ? 13.914 -46.469 -32.156 1 97.56 100 VAL B CA 1
ATOM 4716 C C . VAL B 1 100 ? 13.977 -45.281 -33.125 1 97.56 100 VAL B C 1
ATOM 4718 O O . VAL B 1 100 ? 14.992 -44.594 -33.188 1 97.56 100 VAL B O 1
ATOM 4721 N N . ALA B 1 101 ? 12.859 -45.094 -33.812 1 96.5 101 ALA B N 1
ATOM 4722 C CA . ALA B 1 101 ? 12.781 -43.969 -34.719 1 96.5 101 ALA B CA 1
ATOM 4723 C C . ALA B 1 101 ? 12.898 -42.656 -33.938 1 96.5 101 ALA B C 1
ATOM 4725 O O . ALA B 1 101 ? 13.484 -41.688 -34.438 1 96.5 101 ALA B O 1
ATOM 4726 N N . LEU B 1 102 ? 12.32 -42.625 -32.812 1 96.88 102 LEU B N 1
ATOM 4727 C CA . LEU B 1 102 ? 12.414 -41.438 -31.969 1 96.88 102 LEU B CA 1
ATOM 4728 C C . LEU B 1 102 ? 13.859 -41.156 -31.578 1 96.88 102 LEU B C 1
ATOM 4730 O O . LEU B 1 102 ? 14.312 -40 -31.641 1 96.88 102 LEU B O 1
ATOM 4734 N N . ALA B 1 103 ? 14.57 -42.156 -31.188 1 97.5 103 ALA B N 1
ATOM 4735 C CA . ALA B 1 103 ? 15.977 -42 -30.812 1 97.5 103 ALA B CA 1
ATOM 4736 C C . ALA B 1 103 ? 16.797 -41.469 -31.984 1 97.5 103 ALA B C 1
ATOM 4738 O O . ALA B 1 103 ? 17.703 -40.656 -31.797 1 97.5 103 ALA B O 1
ATOM 4739 N N . GLU B 1 104 ? 16.5 -41.969 -33.125 1 96.5 104 GLU B N 1
ATOM 4740 C CA . GLU B 1 104 ? 17.203 -41.5 -34.312 1 96.5 104 GLU B CA 1
ATOM 4741 C C . GLU B 1 104 ? 16.938 -40.031 -34.594 1 96.5 104 GLU B C 1
ATOM 4743 O O . GLU B 1 104 ? 17.859 -39.281 -34.938 1 96.5 104 GLU B O 1
ATOM 4748 N N . ARG B 1 105 ? 15.703 -39.656 -34.406 1 95.44 105 ARG B N 1
ATOM 4749 C CA . ARG B 1 105 ? 15.328 -38.25 -34.625 1 95.44 105 ARG B CA 1
ATOM 4750 C C . ARG B 1 105 ? 15.977 -37.344 -33.625 1 95.44 105 ARG B C 1
ATOM 4752 O O . ARG B 1 105 ? 16.359 -36.219 -33.938 1 95.44 105 ARG B O 1
ATOM 4759 N N . VAL B 1 106 ? 16.016 -37.781 -32.375 1 96.06 106 VAL B N 1
ATOM 4760 C CA . VAL B 1 106 ? 16.609 -37 -31.297 1 96.06 106 VAL B CA 1
ATOM 4761 C C . VAL B 1 106 ? 18.109 -36.875 -31.516 1 96.06 106 VAL B C 1
ATOM 4763 O O . VAL B 1 106 ? 18.703 -35.812 -31.25 1 96.06 106 VAL B O 1
ATOM 4766 N N . GLY B 1 107 ? 18.719 -37.875 -31.922 1 92.75 107 GLY B N 1
ATOM 4767 C CA . GLY B 1 107 ? 20.125 -37.875 -32.219 1 92.75 107 GLY B CA 1
ATOM 4768 C C . GLY B 1 107 ? 21.016 -37.594 -31.031 1 92.75 107 GLY B C 1
ATOM 4769 O O . GLY B 1 107 ? 20.828 -38.156 -29.969 1 92.75 107 GLY B O 1
ATOM 4770 N N . ASP B 1 108 ? 21.969 -36.656 -31.219 1 88.06 108 ASP B N 1
ATOM 4771 C CA . ASP B 1 108 ? 22.969 -36.375 -30.188 1 88.06 108 ASP B CA 1
ATOM 4772 C C . ASP B 1 108 ? 22.625 -35.125 -29.375 1 88.06 108 ASP B C 1
ATOM 4774 O O . ASP B 1 108 ? 23.484 -34.562 -28.734 1 88.06 108 ASP B O 1
ATOM 4778 N N . ALA B 1 109 ? 21.375 -34.75 -29.5 1 88.25 109 ALA B N 1
ATOM 4779 C CA . ALA B 1 109 ? 20.938 -33.625 -28.703 1 88.25 109 ALA B CA 1
ATOM 4780 C C . ALA B 1 109 ? 21.312 -33.812 -27.234 1 88.25 109 ALA B C 1
ATOM 4782 O O . ALA B 1 109 ? 21.094 -34.875 -26.672 1 88.25 109 ALA B O 1
ATOM 4783 N N . GLU B 1 110 ? 21.891 -32.844 -26.625 1 89.94 110 GLU B N 1
ATOM 4784 C CA . GLU B 1 110 ? 22.375 -32.938 -25.266 1 89.94 110 GLU B CA 1
ATOM 4785 C C . GLU B 1 110 ? 21.234 -33.031 -24.266 1 89.94 110 GLU B C 1
ATOM 4787 O O . GLU B 1 110 ? 21.359 -33.656 -23.219 1 89.94 110 GLU B O 1
ATOM 4792 N N . THR B 1 111 ? 20.125 -32.375 -24.562 1 96.12 111 THR B N 1
ATOM 4793 C CA . THR B 1 111 ? 18.984 -32.375 -23.656 1 96.12 111 THR B CA 1
ATOM 4794 C C . THR B 1 111 ? 17.703 -32.719 -24.406 1 96.12 111 THR B C 1
ATOM 4796 O O . THR B 1 111 ? 17.406 -32.125 -25.438 1 96.12 111 THR B O 1
ATOM 4799 N N . LEU B 1 112 ? 17.016 -33.688 -23.922 1 98.06 112 LEU B N 1
ATOM 4800 C CA . LEU B 1 112 ? 15.688 -34.031 -24.391 1 98.06 112 LEU B CA 1
ATOM 4801 C C . LEU B 1 112 ? 14.625 -33.656 -23.359 1 98.06 112 LEU B C 1
ATOM 4803 O O . LEU B 1 112 ? 14.695 -34.094 -22.219 1 98.06 112 LEU B O 1
ATOM 4807 N N . ILE B 1 113 ? 13.734 -32.812 -23.719 1 98.44 113 ILE B N 1
ATOM 4808 C CA . ILE B 1 113 ? 12.562 -32.562 -22.891 1 98.44 113 ILE B CA 1
ATOM 4809 C C . ILE B 1 113 ? 11.383 -33.375 -23.391 1 98.44 113 ILE B C 1
ATOM 4811 O O . ILE B 1 113 ? 10.922 -33.219 -24.516 1 98.44 113 ILE B O 1
ATOM 4815 N N . ALA B 1 114 ? 11.016 -34.281 -22.609 1 98.62 114 ALA B N 1
ATOM 4816 C CA . ALA B 1 114 ? 9.859 -35.125 -22.922 1 98.62 114 ALA B CA 1
ATOM 4817 C C . ALA B 1 114 ? 8.617 -34.625 -22.188 1 98.62 114 ALA B C 1
ATOM 4819 O O . ALA B 1 114 ? 8.453 -34.844 -20.984 1 98.62 114 ALA B O 1
ATOM 4820 N N . TYR B 1 115 ? 7.777 -33.938 -22.875 1 98.69 115 TYR B N 1
ATOM 4821 C CA . TYR B 1 115 ? 6.543 -33.406 -22.297 1 98.69 115 TYR B CA 1
ATOM 4822 C C . TYR B 1 115 ? 5.391 -34.406 -22.5 1 98.69 115 TYR B C 1
ATOM 4824 O O . TYR B 1 115 ? 5.035 -34.75 -23.625 1 98.69 115 TYR B O 1
ATOM 4832 N N . PHE B 1 116 ? 4.812 -34.812 -21.391 1 98 116 PHE B N 1
ATOM 4833 C CA . PHE B 1 116 ? 3.738 -35.781 -21.438 1 98 116 PHE B CA 1
ATOM 4834 C C . PHE B 1 116 ? 2.375 -35.094 -21.422 1 98 116 PHE B C 1
ATOM 4836 O O . PHE B 1 116 ? 1.745 -35 -20.359 1 98 116 PHE B O 1
ATOM 4843 N N . ALA B 1 117 ? 1.921 -34.688 -22.531 1 96.31 117 ALA B N 1
ATOM 4844 C CA . ALA B 1 117 ? 0.544 -34.219 -22.672 1 96.31 117 ALA B CA 1
ATOM 4845 C C . ALA B 1 117 ? -0.406 -35.375 -22.938 1 96.31 117 ALA B C 1
ATOM 4847 O O . ALA B 1 117 ? -1.175 -35.375 -23.891 1 96.31 117 ALA B O 1
ATOM 4848 N N . THR B 1 118 ? -0.319 -36.438 -22.062 1 94.62 118 THR B N 1
ATOM 4849 C CA . THR B 1 118 ? -1.045 -37.688 -22.141 1 94.62 118 THR B CA 1
ATOM 4850 C C . THR B 1 118 ? -1.664 -38.062 -20.781 1 94.62 118 THR B C 1
ATOM 4852 O O . THR B 1 118 ? -1.385 -37.406 -19.781 1 94.62 118 THR B O 1
ATOM 4855 N N . PRO B 1 119 ? -2.58 -38.969 -20.781 1 90.69 119 PRO B N 1
ATOM 4856 C CA . PRO B 1 119 ? -3.061 -39.438 -19.484 1 90.69 119 PRO B CA 1
ATOM 4857 C C . PRO B 1 119 ? -1.946 -40 -18.625 1 90.69 119 PRO B C 1
ATOM 4859 O O . PRO B 1 119 ? -1 -40.594 -19.141 1 90.69 119 PRO B O 1
ATOM 4862 N N . ALA B 1 120 ? -2.105 -39.969 -17.391 1 92.94 120 ALA B N 1
ATOM 4863 C CA . ALA B 1 120 ? -1.081 -40.375 -16.438 1 92.94 120 ALA B CA 1
ATOM 4864 C C . ALA B 1 120 ? -0.8 -41.875 -16.547 1 92.94 120 ALA B C 1
ATOM 4866 O O . ALA B 1 120 ? 0.301 -42.344 -16.234 1 92.94 120 ALA B O 1
ATOM 4867 N N . SER B 1 121 ? -1.703 -42.562 -17.047 1 90.94 121 SER B N 1
ATOM 4868 C CA . SER B 1 121 ? -1.608 -44.031 -17.125 1 90.94 121 SER B CA 1
ATOM 4869 C C . SER B 1 121 ? -0.491 -44.469 -18.062 1 90.94 121 SER B C 1
ATOM 4871 O O . SER B 1 121 ? -0.01 -45.594 -17.969 1 90.94 121 SER B O 1
ATOM 4873 N N . VAL B 1 122 ? -0.076 -43.594 -18.922 1 95 122 VAL B N 1
ATOM 4874 C CA . VAL B 1 122 ? 0.9 -44.031 -19.906 1 95 122 VAL B CA 1
ATOM 4875 C C . VAL B 1 122 ? 2.275 -43.469 -19.578 1 95 122 VAL B C 1
ATOM 4877 O O . VAL B 1 122 ? 3.264 -43.781 -20.25 1 95 122 VAL B O 1
ATOM 4880 N N . TYR B 1 123 ? 2.412 -42.688 -18.531 1 97.44 123 TYR B N 1
ATOM 4881 C CA . TYR B 1 123 ? 3.672 -42.062 -18.172 1 97.44 123 TYR B CA 1
ATOM 4882 C C . TYR B 1 123 ? 4.773 -43.094 -17.984 1 97.44 123 TYR B C 1
ATOM 4884 O O . TYR B 1 123 ? 5.859 -42.969 -18.547 1 97.44 123 TYR B O 1
ATOM 4892 N N . GLY B 1 124 ? 4.469 -44.062 -17.188 1 96.75 124 GLY B N 1
ATOM 4893 C CA . GLY B 1 124 ? 5.445 -45.125 -16.906 1 96.75 124 GLY B CA 1
ATOM 4894 C C . GLY B 1 124 ? 5.93 -45.812 -18.156 1 96.75 124 GLY B C 1
ATOM 4895 O O . GLY B 1 124 ? 7.129 -46.031 -18.328 1 96.75 124 GLY B O 1
ATOM 4896 N N . ALA B 1 125 ? 5 -46.125 -19 1 97.44 125 ALA B N 1
ATOM 4897 C CA . ALA B 1 125 ? 5.328 -46.812 -20.234 1 97.44 125 ALA B CA 1
ATOM 4898 C C . ALA B 1 125 ? 6.219 -45.969 -21.141 1 97.44 125 ALA B C 1
ATOM 4900 O O . ALA B 1 125 ? 7.16 -46.469 -21.75 1 97.44 125 ALA B O 1
ATOM 4901 N N . ILE B 1 126 ? 5.91 -44.719 -21.219 1 98.06 126 ILE B N 1
ATOM 4902 C CA . ILE B 1 126 ? 6.727 -43.812 -22.016 1 98.06 126 ILE B CA 1
ATOM 4903 C C . ILE B 1 126 ? 8.156 -43.812 -21.484 1 98.06 126 ILE B C 1
ATOM 4905 O O . ILE B 1 126 ? 9.117 -43.938 -22.25 1 98.06 126 ILE B O 1
ATOM 4909 N N . CYS B 1 127 ? 8.289 -43.688 -20.203 1 98.19 127 CYS B N 1
ATOM 4910 C CA . CYS B 1 127 ? 9.609 -43.625 -19.578 1 98.19 127 CYS B CA 1
ATOM 4911 C C . CYS B 1 127 ? 10.375 -44.906 -19.812 1 98.19 127 CYS B C 1
ATOM 4913 O O . CYS B 1 127 ? 11.57 -44.906 -20.094 1 98.19 127 CYS B O 1
ATOM 4915 N N . GLU B 1 128 ? 9.695 -46 -19.641 1 97.94 128 GLU B N 1
ATOM 4916 C CA . GLU B 1 128 ? 10.305 -47.312 -19.875 1 97.94 128 GLU B CA 1
ATOM 4917 C C . GLU B 1 128 ? 10.828 -47.438 -21.297 1 97.94 128 GLU B C 1
ATOM 4919 O O . GLU B 1 128 ? 11.945 -47.906 -21.516 1 97.94 128 GLU B O 1
ATOM 4924 N N . ASN B 1 129 ? 9.992 -47.031 -22.234 1 98.12 129 ASN B N 1
ATOM 4925 C CA . ASN B 1 129 ? 10.367 -47.125 -23.641 1 98.12 129 ASN B CA 1
ATOM 4926 C C . ASN B 1 129 ? 11.5 -46.125 -23.984 1 98.12 129 ASN B C 1
ATOM 4928 O O . ASN B 1 129 ? 12.359 -46.438 -24.797 1 98.12 129 ASN B O 1
ATOM 4932 N N . LEU B 1 130 ? 11.5 -44.938 -23.438 1 98.19 130 LEU B N 1
ATOM 4933 C CA . LEU B 1 130 ? 12.625 -44.031 -23.594 1 98.19 130 LEU B CA 1
ATOM 4934 C C . LEU B 1 130 ? 13.914 -44.656 -23.078 1 98.19 130 LEU B C 1
ATOM 4936 O O . LEU B 1 130 ? 14.977 -44.469 -23.688 1 98.19 130 LEU B O 1
ATOM 4940 N N . ALA B 1 131 ? 13.805 -45.281 -21.922 1 97.81 131 ALA B N 1
ATOM 4941 C CA . ALA B 1 131 ? 14.961 -45.938 -21.312 1 97.81 131 ALA B CA 1
ATOM 4942 C C . ALA B 1 131 ? 15.484 -47.062 -22.219 1 97.81 131 ALA B C 1
ATOM 4944 O O . ALA B 1 131 ? 16.703 -47.25 -22.344 1 97.81 131 ALA B O 1
ATOM 4945 N N . SER B 1 132 ? 14.617 -47.781 -22.859 1 97.38 132 SER B N 1
ATOM 4946 C CA . SER B 1 132 ? 14.984 -48.906 -23.688 1 97.38 132 SER B CA 1
ATOM 4947 C C . SER B 1 132 ? 15.844 -48.469 -24.875 1 97.38 132 SER B C 1
ATOM 4949 O O . SER B 1 132 ? 16.578 -49.281 -25.438 1 97.38 132 SER B O 1
ATOM 4951 N N . VAL B 1 133 ? 15.727 -47.25 -25.266 1 97.12 133 VAL B N 1
ATOM 4952 C CA . VAL B 1 133 ? 16.516 -46.75 -26.391 1 97.12 133 VAL B CA 1
ATOM 4953 C C . VAL B 1 133 ? 17.594 -45.781 -25.891 1 97.12 133 VAL B C 1
ATOM 4955 O O . VAL B 1 133 ? 18.078 -44.969 -26.656 1 97.12 133 VAL B O 1
ATOM 4958 N N . ASN B 1 134 ? 17.875 -45.75 -24.609 1 96.19 134 ASN B N 1
ATOM 4959 C CA . ASN B 1 134 ? 18.969 -45.031 -23.953 1 96.19 134 ASN B CA 1
ATOM 4960 C C . ASN B 1 134 ? 18.797 -43.531 -24.078 1 96.19 134 ASN B C 1
ATOM 4962 O O . ASN B 1 134 ? 19.766 -42.812 -24.328 1 96.19 134 ASN B O 1
ATOM 4966 N N . LEU B 1 135 ? 17.562 -43.031 -23.891 1 97.06 135 LEU B N 1
ATOM 4967 C CA . LEU B 1 135 ? 17.328 -41.594 -23.984 1 97.06 135 LEU B CA 1
ATOM 4968 C C . LEU B 1 135 ? 17.125 -40.969 -22.594 1 97.06 135 LEU B C 1
ATOM 4970 O O . LEU B 1 135 ? 17.203 -39.75 -22.422 1 97.06 135 LEU B O 1
ATOM 4974 N N . THR B 1 136 ? 16.906 -41.719 -21.594 1 96 136 THR B N 1
ATOM 4975 C CA . THR B 1 136 ? 16.469 -41.25 -20.297 1 96 136 THR B CA 1
ATOM 4976 C C . THR B 1 136 ? 17.594 -40.469 -19.609 1 96 136 THR B C 1
ATOM 4978 O O . THR B 1 136 ? 17.328 -39.531 -18.844 1 96 136 THR B O 1
ATOM 4981 N N . ASP B 1 137 ? 18.859 -40.688 -19.906 1 94.88 137 ASP B N 1
ATOM 4982 C CA . ASP B 1 137 ? 20 -40.094 -19.219 1 94.88 137 ASP B CA 1
ATOM 4983 C C . ASP B 1 137 ? 20.094 -38.625 -19.5 1 94.88 137 ASP B C 1
ATOM 4985 O O . ASP B 1 137 ? 20.719 -37.875 -18.75 1 94.88 137 ASP B O 1
ATOM 4989 N N . ARG B 1 138 ? 19.531 -38.125 -20.5 1 95.88 138 ARG B N 1
ATOM 4990 C CA . ARG B 1 138 ? 19.594 -36.719 -20.844 1 95.88 138 ARG B CA 1
ATOM 4991 C C . ARG B 1 138 ? 18.203 -36.125 -21.016 1 95.88 138 ARG B C 1
ATOM 4993 O O . ARG B 1 138 ? 18 -35.219 -21.812 1 95.88 138 ARG B O 1
ATOM 5000 N N . THR B 1 139 ? 17.25 -36.844 -20.375 1 97.81 139 THR B N 1
ATOM 5001 C CA . THR B 1 139 ? 15.859 -36.438 -20.562 1 97.81 139 THR B CA 1
ATOM 5002 C C . THR B 1 139 ? 15.32 -35.75 -19.312 1 97.81 139 THR B C 1
ATOM 5004 O O . THR B 1 139 ? 15.578 -36.188 -18.188 1 97.81 139 THR B O 1
ATOM 5007 N N . ARG B 1 140 ? 14.664 -34.625 -19.469 1 98.12 140 ARG B N 1
ATOM 5008 C CA . ARG B 1 140 ? 13.758 -34.031 -18.5 1 98.12 140 ARG B CA 1
ATOM 5009 C C . ARG B 1 140 ? 12.305 -34.375 -18.812 1 98.12 140 ARG B C 1
ATOM 5011 O O . ARG B 1 140 ? 11.828 -34.094 -19.922 1 98.12 140 ARG B O 1
ATOM 5018 N N . ALA B 1 141 ? 11.648 -34.938 -17.906 1 98.56 141 ALA B N 1
ATOM 5019 C CA . ALA B 1 141 ? 10.258 -35.344 -18.141 1 98.56 141 ALA B CA 1
ATOM 5020 C C . ALA B 1 141 ? 9.297 -34.344 -17.516 1 98.56 141 ALA B C 1
ATOM 5022 O O . ALA B 1 141 ? 9.453 -33.969 -16.344 1 98.56 141 ALA B O 1
ATOM 5023 N N . VAL B 1 142 ? 8.336 -33.875 -18.266 1 98.56 142 VAL B N 1
ATOM 5024 C CA . VAL B 1 142 ? 7.328 -32.938 -17.797 1 98.56 142 VAL B CA 1
ATOM 5025 C C . VAL B 1 142 ? 5.973 -33.625 -17.688 1 98.56 142 VAL B C 1
ATOM 5027 O O . VAL B 1 142 ? 5.469 -34.156 -18.688 1 98.56 142 VAL B O 1
ATOM 5030 N N . LEU B 1 143 ? 5.434 -33.656 -16.531 1 97.75 143 LEU B N 1
ATOM 5031 C CA . LEU B 1 143 ? 4.176 -34.344 -16.266 1 97.75 143 LEU B CA 1
ATOM 5032 C C . LEU B 1 143 ? 3.051 -33.344 -16 1 97.75 143 LEU B C 1
ATOM 5034 O O . LEU B 1 143 ? 3.236 -32.375 -15.281 1 97.75 143 LEU B O 1
ATOM 5038 N N . GLU B 1 144 ? 1.967 -33.594 -16.578 1 93.25 144 GLU B N 1
ATOM 5039 C CA . GLU B 1 144 ? 0.784 -32.75 -16.375 1 93.25 144 GLU B CA 1
ATOM 5040 C C . GLU B 1 144 ? -0.107 -33.344 -15.273 1 93.25 144 GLU B C 1
ATOM 5042 O O . GLU B 1 144 ? -0.083 -34.531 -15.016 1 93.25 144 GLU B O 1
ATOM 5047 N N . LYS B 1 145 ? -0.766 -32.469 -14.688 1 88.06 145 LYS B N 1
ATOM 5048 C CA . LYS B 1 145 ? -1.774 -32.906 -13.734 1 88.06 145 LYS B CA 1
ATOM 5049 C C . LYS B 1 145 ? -2.973 -33.531 -14.438 1 88.06 145 LYS B C 1
ATOM 5051 O O . LYS B 1 145 ? -3.24 -33.219 -15.602 1 88.06 145 LYS B O 1
ATOM 5056 N N . PRO B 1 146 ? -3.684 -34.344 -13.852 1 89.75 146 PRO B N 1
ATOM 5057 C CA . PRO B 1 146 ? -3.525 -34.844 -12.492 1 89.75 146 PRO B CA 1
ATOM 5058 C C . PRO B 1 146 ? -2.564 -36.031 -12.406 1 89.75 146 PRO B C 1
ATOM 5060 O O . PRO B 1 146 ? -2.537 -36.875 -13.312 1 89.75 146 PRO B O 1
ATOM 5063 N N . ILE B 1 147 ? -1.873 -36.062 -11.375 1 92.94 147 ILE B N 1
ATOM 5064 C CA . ILE B 1 147 ? -1.024 -37.219 -11.094 1 92.94 147 ILE B CA 1
ATOM 5065 C C . ILE B 1 147 ? -1.706 -38.125 -10.07 1 92.94 147 ILE B C 1
ATOM 5067 O O . ILE B 1 147 ? -1.517 -37.938 -8.859 1 92.94 147 ILE B O 1
ATOM 5071 N N . GLY B 1 148 ? -2.518 -39.031 -10.609 1 92.06 148 GLY B N 1
ATOM 5072 C CA . GLY B 1 148 ? -3.314 -39.906 -9.773 1 92.06 148 GLY B CA 1
ATOM 5073 C C . GLY B 1 148 ? -4.68 -39.344 -9.43 1 92.06 148 GLY B C 1
ATOM 5074 O O . GLY B 1 148 ? -4.945 -38.156 -9.695 1 92.06 148 GLY B O 1
ATOM 5075 N N . HIS B 1 149 ? -5.582 -40.219 -8.945 1 94.12 149 HIS B N 1
ATOM 5076 C CA . HIS B 1 149 ? -6.902 -39.812 -8.484 1 94.12 149 HIS B CA 1
ATOM 5077 C C . HIS B 1 149 ? -7.062 -40.031 -6.988 1 94.12 149 HIS B C 1
ATOM 5079 O O . HIS B 1 149 ? -8.109 -39.719 -6.418 1 94.12 149 HIS B O 1
ATOM 5085 N N . ASP B 1 150 ? -6.145 -40.531 -6.336 1 96.12 150 ASP B N 1
ATOM 5086 C CA . ASP B 1 150 ? -5.965 -40.688 -4.898 1 96.12 150 ASP B CA 1
ATOM 5087 C C . ASP B 1 150 ? -4.496 -40.938 -4.555 1 96.12 150 ASP B C 1
ATOM 5089 O O . ASP B 1 150 ? -3.637 -40.938 -5.441 1 96.12 150 ASP B O 1
ATOM 5093 N N . LEU B 1 151 ? -4.207 -41.094 -3.312 1 97.44 151 LEU B N 1
ATOM 5094 C CA . LEU B 1 151 ? -2.824 -41.25 -2.871 1 97.44 151 LEU B CA 1
ATOM 5095 C C . LEU B 1 151 ? -2.205 -42.5 -3.48 1 97.44 151 LEU B C 1
ATOM 5097 O O . LEU B 1 151 ? -1.087 -42.469 -3.998 1 97.44 151 LEU B O 1
ATOM 5101 N N . ALA B 1 152 ? -2.916 -43.594 -3.455 1 97.75 152 ALA B N 1
ATOM 5102 C CA . ALA B 1 152 ? -2.396 -44.844 -3.945 1 97.75 152 ALA B CA 1
ATOM 5103 C C . ALA B 1 152 ? -2.068 -44.781 -5.434 1 97.75 152 ALA B C 1
ATOM 5105 O O . ALA B 1 152 ? -0.985 -45.188 -5.859 1 97.75 152 ALA B O 1
ATOM 5106 N N . SER B 1 153 ? -3.023 -44.312 -6.207 1 96.56 153 SER B N 1
ATOM 5107 C CA . SER B 1 153 ? -2.799 -44.219 -7.645 1 96.56 153 SER B CA 1
ATOM 5108 C C . SER B 1 153 ? -1.692 -43.188 -7.953 1 96.56 153 SER B C 1
ATOM 5110 O O . SER B 1 153 ? -0.932 -43.375 -8.906 1 96.56 153 SER B O 1
ATOM 5112 N N . SER B 1 154 ? -1.619 -42.125 -7.238 1 96.75 154 SER B N 1
ATOM 5113 C CA . SER B 1 154 ? -0.556 -41.125 -7.41 1 96.75 154 SER B CA 1
ATOM 5114 C C . SER B 1 154 ? 0.816 -41.75 -7.172 1 96.75 154 SER B C 1
ATOM 5116 O O . SER B 1 154 ? 1.747 -41.531 -7.949 1 96.75 154 SER B O 1
ATOM 5118 N N . ARG B 1 155 ? 0.971 -42.531 -6.117 1 97.62 155 ARG B N 1
ATOM 5119 C CA . ARG B 1 155 ? 2.223 -43.219 -5.816 1 97.62 155 ARG B CA 1
ATOM 5120 C C . ARG B 1 155 ? 2.615 -44.156 -6.945 1 97.62 155 ARG B C 1
ATOM 5122 O O . ARG B 1 155 ? 3.783 -44.219 -7.336 1 97.62 155 ARG B O 1
ATOM 5129 N N . ARG B 1 156 ? 1.642 -44.812 -7.457 1 97.31 156 ARG B N 1
ATOM 5130 C CA . ARG B 1 156 ? 1.908 -45.75 -8.555 1 97.31 156 ARG B CA 1
ATOM 5131 C C . ARG B 1 156 ? 2.473 -45 -9.766 1 97.31 156 ARG B C 1
ATOM 5133 O O . ARG B 1 156 ? 3.457 -45.438 -10.359 1 97.31 156 ARG B O 1
ATOM 5140 N N . VAL B 1 157 ? 1.823 -43.938 -10.078 1 96.56 157 VAL B N 1
ATOM 5141 C CA . VAL B 1 157 ? 2.256 -43.156 -11.234 1 96.56 157 VAL B CA 1
ATOM 5142 C C . VAL B 1 157 ? 3.664 -42.625 -10.992 1 96.56 157 VAL B C 1
ATOM 5144 O O . VAL B 1 157 ? 4.543 -42.75 -11.844 1 96.56 157 VAL B O 1
ATOM 5147 N N . ASN B 1 158 ? 3.887 -42.031 -9.859 1 97 158 ASN B N 1
ATOM 5148 C CA . ASN B 1 158 ? 5.176 -41.406 -9.539 1 97 158 ASN B CA 1
ATOM 5149 C C . ASN B 1 158 ? 6.277 -42.469 -9.453 1 97 158 ASN B C 1
ATOM 5151 O O . ASN B 1 158 ? 7.406 -42.219 -9.883 1 97 158 ASN B O 1
ATOM 5155 N N . ASP B 1 159 ? 5.969 -43.594 -8.867 1 97.31 159 ASP B N 1
ATOM 5156 C CA . ASP B 1 159 ? 6.945 -44.656 -8.742 1 97.31 159 ASP B CA 1
ATOM 5157 C C . ASP B 1 159 ? 7.324 -45.219 -10.109 1 97.31 159 ASP B C 1
ATOM 5159 O O . ASP B 1 159 ? 8.484 -45.562 -10.344 1 97.31 159 ASP B O 1
ATOM 5163 N N . ALA B 1 160 ? 6.309 -45.312 -10.961 1 97.31 160 ALA B N 1
ATOM 5164 C CA . ALA B 1 160 ? 6.562 -45.812 -12.32 1 97.31 160 ALA B CA 1
ATOM 5165 C C . ALA B 1 160 ? 7.555 -44.906 -13.047 1 97.31 160 ALA B C 1
ATOM 5167 O O . ALA B 1 160 ? 8.445 -45.375 -13.758 1 97.31 160 ALA B O 1
ATOM 5168 N N . VAL B 1 161 ? 7.414 -43.656 -12.883 1 97.62 161 VAL B N 1
ATOM 5169 C CA . VAL B 1 161 ? 8.305 -42.688 -13.508 1 97.62 161 VAL B CA 1
ATOM 5170 C C . VAL B 1 161 ? 9.68 -42.719 -12.844 1 97.62 161 VAL B C 1
ATOM 5172 O O . VAL B 1 161 ? 10.703 -42.719 -13.523 1 97.62 161 VAL B O 1
ATOM 5175 N N . ALA B 1 162 ? 9.711 -42.875 -11.547 1 97.12 162 ALA B N 1
ATOM 5176 C CA . ALA B 1 162 ? 10.922 -42.844 -10.742 1 97.12 162 ALA B CA 1
ATOM 5177 C C . ALA B 1 162 ? 11.836 -44.031 -11.031 1 97.12 162 ALA B C 1
ATOM 5179 O O . ALA B 1 162 ? 13.039 -43.969 -10.766 1 97.12 162 ALA B O 1
ATOM 5180 N N . GLN B 1 163 ? 11.297 -45.031 -11.547 1 97.56 163 GLN B N 1
ATOM 5181 C CA . GLN B 1 163 ? 12.094 -46.188 -11.906 1 97.56 163 GLN B CA 1
ATOM 5182 C C . GLN B 1 163 ? 13.117 -45.844 -12.984 1 97.56 163 GLN B C 1
ATOM 5184 O O . GLN B 1 163 ? 14.18 -46.469 -13.07 1 97.56 163 GLN B O 1
ATOM 5189 N N . PHE B 1 164 ? 12.805 -44.781 -13.734 1 97.75 164 PHE B N 1
ATOM 5190 C CA . PHE B 1 164 ? 13.617 -44.531 -14.914 1 97.75 164 PHE B CA 1
ATOM 5191 C C . PHE B 1 164 ? 14.25 -43.156 -14.859 1 97.75 164 PHE B C 1
ATOM 5193 O O . PHE B 1 164 ? 15.227 -42.875 -15.562 1 97.75 164 PHE B O 1
ATOM 5200 N N . LEU B 1 165 ? 13.664 -42.281 -14.125 1 97.69 165 LEU B N 1
ATOM 5201 C CA . LEU B 1 165 ? 14.125 -40.906 -14.055 1 97.69 165 LEU B CA 1
ATOM 5202 C C . LEU B 1 165 ? 14.281 -40.438 -12.609 1 97.69 165 LEU B C 1
ATOM 5204 O O . LEU B 1 165 ? 13.398 -40.688 -11.781 1 97.69 165 LEU B O 1
ATOM 5208 N N . PRO B 1 166 ? 15.406 -39.812 -12.32 1 97.06 166 PRO B N 1
ATOM 5209 C CA . PRO B 1 166 ? 15.531 -39.219 -10.984 1 97.06 166 PRO B CA 1
ATOM 5210 C C . PRO B 1 166 ? 14.617 -38 -10.781 1 97.06 166 PRO B C 1
ATOM 5212 O O . PRO B 1 166 ? 14.234 -37.344 -11.75 1 97.06 166 PRO B O 1
ATOM 5215 N N . GLU B 1 167 ? 14.312 -37.719 -9.523 1 96.5 167 GLU B N 1
ATOM 5216 C CA . GLU B 1 167 ? 13.406 -36.625 -9.18 1 96.5 167 GLU B CA 1
ATOM 5217 C C . GLU B 1 167 ? 13.922 -35.312 -9.711 1 96.5 167 GLU B C 1
ATOM 5219 O O . GLU B 1 167 ? 13.141 -34.438 -10.102 1 96.5 167 GLU B O 1
ATOM 5224 N N . SER B 1 168 ? 15.195 -35.125 -9.828 1 96 168 SER B N 1
ATOM 5225 C CA . SER B 1 168 ? 15.812 -33.875 -10.25 1 96 168 SER B CA 1
ATOM 5226 C C . SER B 1 168 ? 15.531 -33.594 -11.727 1 96 168 SER B C 1
ATOM 5228 O O . SER B 1 168 ? 15.773 -32.5 -12.211 1 96 168 SER B O 1
ATOM 5230 N N . ARG B 1 169 ? 14.969 -34.531 -12.453 1 97.38 169 ARG B N 1
ATOM 5231 C CA . ARG B 1 169 ? 14.688 -34.344 -13.875 1 97.38 169 ARG B CA 1
ATOM 5232 C C . ARG B 1 169 ? 13.211 -34.562 -14.18 1 97.38 169 ARG B C 1
ATOM 5234 O O . ARG B 1 169 ? 12.828 -34.781 -15.328 1 97.38 169 ARG B O 1
ATOM 5241 N N . VAL B 1 170 ? 12.406 -34.625 -13.117 1 98.06 170 VAL B N 1
ATOM 5242 C CA . VAL B 1 170 ? 10.953 -34.75 -13.266 1 98.06 170 VAL B CA 1
ATOM 5243 C C . VAL B 1 170 ? 10.289 -33.406 -12.914 1 98.06 170 VAL B C 1
ATOM 5245 O O . VAL B 1 170 ? 10.508 -32.875 -11.836 1 98.06 170 VAL B O 1
ATOM 5248 N N . TYR B 1 171 ? 9.547 -32.844 -13.828 1 98.19 171 TYR B N 1
ATOM 5249 C CA . TYR B 1 171 ? 8.859 -31.578 -13.688 1 98.19 171 TYR B CA 1
ATOM 5250 C C . TYR B 1 171 ? 7.348 -31.766 -13.695 1 98.19 171 TYR B C 1
ATOM 5252 O O . TYR B 1 171 ? 6.762 -32.094 -14.734 1 98.19 171 TYR B O 1
ATOM 5260 N N . ARG B 1 172 ? 6.75 -31.609 -12.586 1 97.75 172 ARG B N 1
ATOM 5261 C CA . ARG B 1 172 ? 5.301 -31.75 -12.5 1 97.75 172 ARG B CA 1
ATOM 5262 C C . ARG B 1 172 ? 4.621 -30.391 -12.578 1 97.75 172 ARG B C 1
ATOM 5264 O O . ARG B 1 172 ? 4.816 -29.531 -11.711 1 97.75 172 ARG B O 1
ATOM 5271 N N . ILE B 1 173 ? 3.76 -30.203 -13.516 1 96 173 ILE B N 1
ATOM 5272 C CA . ILE B 1 173 ? 3.221 -28.891 -13.867 1 96 173 ILE B CA 1
ATOM 5273 C C . ILE B 1 173 ? 1.974 -28.609 -13.039 1 96 173 ILE B C 1
ATOM 5275 O O . ILE B 1 173 ? 1.087 -29.453 -12.922 1 96 173 ILE B O 1
ATOM 5279 N N . ASP B 1 174 ? 1.931 -27.484 -12.492 1 94.12 174 ASP B N 1
ATOM 5280 C CA . ASP B 1 174 ? 0.749 -26.734 -12.078 1 94.12 174 ASP B CA 1
ATOM 5281 C C . ASP B 1 174 ? 0.753 -25.328 -12.672 1 94.12 174 ASP B C 1
ATOM 5283 O O . ASP B 1 174 ? 1.549 -24.484 -12.266 1 94.12 174 ASP B O 1
ATOM 5287 N N . HIS B 1 175 ? -0.136 -25.062 -13.539 1 91.75 175 HIS B N 1
ATOM 5288 C CA . HIS B 1 175 ? -0.038 -23.875 -14.367 1 91.75 175 HIS B CA 1
ATOM 5289 C C . HIS B 1 175 ? -0.31 -22.609 -13.547 1 91.75 175 HIS B C 1
ATOM 5291 O O . HIS B 1 175 ? 0.035 -21.5 -13.969 1 91.75 175 HIS B O 1
ATOM 5297 N N . TYR B 1 176 ? -0.872 -22.703 -12.344 1 90.75 176 TYR B N 1
ATOM 5298 C CA . TYR B 1 176 ? -1.033 -21.531 -11.492 1 90.75 176 TYR B CA 1
ATOM 5299 C C . TYR B 1 176 ? 0.319 -21.016 -11.016 1 90.75 176 TYR B C 1
ATOM 5301 O O . TYR B 1 176 ? 0.476 -19.828 -10.758 1 90.75 176 TYR B O 1
ATOM 5309 N N . LEU B 1 177 ? 1.242 -21.906 -10.898 1 92.56 177 LEU B N 1
ATOM 5310 C CA . LEU B 1 177 ? 2.562 -21.531 -10.398 1 92.56 177 LEU B CA 1
ATOM 5311 C C . LEU B 1 177 ? 3.34 -20.734 -11.438 1 92.56 177 LEU B C 1
ATOM 5313 O O . LEU B 1 177 ? 4.344 -20.094 -11.109 1 92.56 177 LEU B O 1
ATOM 5317 N N . GLY B 1 178 ? 2.855 -20.797 -12.656 1 90.94 178 GLY B N 1
ATOM 5318 C CA . GLY B 1 178 ? 3.508 -20.047 -13.719 1 90.94 178 GLY B CA 1
ATOM 5319 C C . GLY B 1 178 ? 2.951 -18.641 -13.891 1 90.94 178 GLY B C 1
ATOM 5320 O O . GLY B 1 178 ? 3.506 -17.844 -14.648 1 90.94 178 GLY B O 1
ATOM 5321 N N . LYS B 1 179 ? 1.884 -18.359 -13.164 1 88.31 179 LYS B N 1
ATOM 5322 C CA . LYS B 1 179 ? 1.272 -17.031 -13.273 1 88.31 179 LYS B CA 1
ATOM 5323 C C . LYS B 1 179 ? 2.137 -15.969 -12.602 1 88.31 179 LYS B C 1
ATOM 5325 O O . LYS B 1 179 ? 2.709 -16.203 -11.539 1 88.31 179 LYS B O 1
ATOM 5330 N N . ASP B 1 180 ? 2.17 -14.836 -13.234 1 84.06 180 ASP B N 1
ATOM 5331 C CA . ASP B 1 180 ? 3.008 -13.734 -12.766 1 84.06 180 ASP B CA 1
ATOM 5332 C C . ASP B 1 180 ? 2.596 -13.289 -11.367 1 84.06 180 ASP B C 1
ATOM 5334 O O . ASP B 1 180 ? 3.447 -12.969 -10.531 1 84.06 180 ASP B O 1
ATOM 5338 N N . THR B 1 181 ? 1.335 -13.211 -11.148 1 83.5 181 THR B N 1
ATOM 5339 C CA . THR B 1 181 ? 0.836 -12.742 -9.859 1 83.5 181 THR B CA 1
ATOM 5340 C C . THR B 1 181 ? 1.262 -13.688 -8.742 1 83.5 181 THR B C 1
ATOM 5342 O O . THR B 1 181 ? 1.496 -13.258 -7.609 1 83.5 181 THR B O 1
ATOM 5345 N N . VAL B 1 182 ? 1.32 -14.945 -9.086 1 87.31 182 VAL B N 1
ATOM 5346 C CA . VAL B 1 182 ? 1.749 -15.93 -8.094 1 87.31 182 VAL B CA 1
ATOM 5347 C C . VAL B 1 182 ? 3.232 -15.734 -7.789 1 87.31 182 VAL B C 1
ATOM 5349 O O . VAL B 1 182 ? 3.646 -15.812 -6.629 1 87.31 182 VAL B O 1
ATOM 5352 N N . GLN B 1 183 ? 3.984 -15.453 -8.781 1 86.5 183 GLN B N 1
ATOM 5353 C CA . GLN B 1 183 ? 5.395 -15.148 -8.578 1 86.5 183 GLN B CA 1
ATOM 5354 C C . GLN B 1 183 ? 5.566 -13.867 -7.762 1 86.5 183 GLN B C 1
ATOM 5356 O O . GLN B 1 183 ? 6.449 -13.781 -6.906 1 86.5 183 GLN B O 1
ATOM 5361 N N . ASN B 1 184 ? 4.805 -13.031 -8.016 1 86.38 184 ASN B N 1
ATOM 5362 C CA . ASN B 1 184 ? 4.875 -11.766 -7.289 1 86.38 184 ASN B CA 1
ATOM 5363 C C . ASN B 1 184 ? 4.516 -11.938 -5.816 1 86.38 184 ASN B C 1
ATOM 5365 O O . ASN B 1 184 ? 4.965 -11.164 -4.969 1 86.38 184 ASN B O 1
ATOM 5369 N N . LEU B 1 185 ? 3.658 -12.883 -5.602 1 88.56 185 LEU B N 1
ATOM 5370 C CA . LEU B 1 185 ? 3.324 -13.18 -4.211 1 88.56 185 LEU B CA 1
ATOM 5371 C C . LEU B 1 185 ? 4.578 -13.5 -3.406 1 88.56 185 LEU B C 1
ATOM 5373 O O . LEU B 1 185 ? 4.715 -13.055 -2.262 1 88.56 185 LEU B O 1
ATOM 5377 N N . ILE B 1 186 ? 5.508 -14.141 -4.004 1 88.75 186 ILE B N 1
ATOM 5378 C CA . ILE B 1 186 ? 6.758 -14.484 -3.336 1 88.75 186 ILE B CA 1
ATOM 5379 C C . ILE B 1 186 ? 7.562 -13.211 -3.066 1 88.75 186 ILE B C 1
ATOM 5381 O O . ILE B 1 186 ? 8.062 -13.008 -1.958 1 88.75 186 ILE B O 1
ATOM 5385 N N . ALA B 1 187 ? 7.672 -12.391 -4.059 1 87.56 187 ALA B N 1
ATOM 5386 C CA . ALA B 1 187 ? 8.391 -11.125 -3.902 1 87.56 187 ALA B CA 1
ATOM 5387 C C . ALA B 1 187 ? 7.738 -10.25 -2.834 1 87.56 187 ALA B C 1
ATOM 5389 O O . ALA B 1 187 ? 8.43 -9.695 -1.976 1 87.56 187 ALA B O 1
ATOM 5390 N N . LEU B 1 188 ? 6.484 -10.164 -2.873 1 88.12 188 LEU B N 1
ATOM 5391 C CA . LEU B 1 188 ? 5.73 -9.328 -1.94 1 88.12 188 LEU B CA 1
ATOM 5392 C C . LEU B 1 188 ? 5.98 -9.766 -0.5 1 88.12 188 LEU B C 1
ATOM 5394 O O . LEU B 1 188 ? 6.16 -8.93 0.385 1 88.12 188 LEU B O 1
ATOM 5398 N N . ARG B 1 189 ? 6.012 -11.039 -0.268 1 91.94 189 ARG B N 1
ATOM 5399 C CA . ARG B 1 189 ? 6.125 -11.594 1.077 1 91.94 189 ARG B CA 1
ATOM 5400 C C . ARG B 1 189 ? 7.547 -11.445 1.61 1 91.94 189 ARG B C 1
ATOM 5402 O O . ARG B 1 189 ? 7.746 -11.117 2.781 1 91.94 189 ARG B O 1
ATOM 5409 N N . PHE B 1 190 ? 8.516 -11.688 0.679 1 91.12 190 PHE B N 1
ATOM 5410 C CA . PHE B 1 190 ? 9.828 -11.938 1.262 1 91.12 190 PHE B CA 1
ATOM 5411 C C . PHE B 1 190 ? 10.797 -10.805 0.931 1 91.12 190 PHE B C 1
ATOM 5413 O O . PHE B 1 190 ? 11.891 -10.742 1.483 1 91.12 190 PHE B O 1
ATOM 5420 N N . ALA B 1 191 ? 10.375 -9.938 0.009 1 88.56 191 ALA B N 1
ATOM 5421 C CA . ALA B 1 191 ? 11.242 -8.805 -0.302 1 88.56 191 ALA B CA 1
ATOM 5422 C C . ALA B 1 191 ? 10.789 -7.551 0.436 1 88.56 191 ALA B C 1
ATOM 5424 O O . ALA B 1 191 ? 11.469 -6.523 0.397 1 88.56 191 ALA B O 1
ATOM 5425 N N . ASN B 1 192 ? 9.664 -7.602 1.124 1 89.88 192 ASN B N 1
ATOM 5426 C CA . ASN B 1 192 ? 9.102 -6.438 1.791 1 89.88 192 ASN B CA 1
ATOM 5427 C C . ASN B 1 192 ? 8.922 -6.676 3.287 1 89.88 192 ASN B C 1
ATOM 5429 O O . ASN B 1 192 ? 8.039 -7.426 3.701 1 89.88 192 ASN B O 1
ATOM 5433 N N . SER B 1 193 ? 9.672 -5.953 4.047 1 90.06 193 SER B N 1
ATOM 5434 C CA . SER B 1 193 ? 9.586 -6.102 5.496 1 90.06 193 SER B CA 1
ATOM 5435 C C . SER B 1 193 ? 8.219 -5.68 6.02 1 90.06 193 SER B C 1
ATOM 5437 O O . SER B 1 193 ? 7.715 -6.254 6.988 1 90.06 193 SER B O 1
ATOM 5439 N N . LEU B 1 194 ? 7.625 -4.742 5.398 1 88.94 194 LEU B N 1
ATOM 5440 C CA . LEU B 1 194 ? 6.312 -4.23 5.785 1 88.94 194 LEU B CA 1
ATOM 5441 C C . LEU B 1 194 ? 5.281 -5.352 5.828 1 88.94 194 LEU B C 1
ATOM 5443 O O . LEU B 1 194 ? 4.41 -5.363 6.699 1 88.94 194 LEU B O 1
ATOM 5447 N N . PHE B 1 195 ? 5.41 -6.305 4.957 1 90.56 195 PHE B N 1
ATOM 5448 C CA . PHE B 1 195 ? 4.426 -7.375 4.871 1 90.56 195 PHE B CA 1
ATOM 5449 C C . PHE B 1 195 ? 4.879 -8.594 5.672 1 90.56 195 PHE B C 1
ATOM 5451 O O . PHE B 1 195 ? 4.102 -9.164 6.438 1 90.56 195 PHE B O 1
ATOM 5458 N N . GLU B 1 196 ? 6.098 -8.938 5.504 1 91.31 196 GLU B N 1
ATOM 5459 C CA . GLU B 1 196 ? 6.562 -10.188 6.105 1 91.31 196 GLU B CA 1
ATOM 5460 C C . GLU B 1 196 ? 6.453 -10.141 7.629 1 91.31 196 GLU B C 1
ATOM 5462 O O . GLU B 1 196 ? 6.145 -11.148 8.266 1 91.31 196 GLU B O 1
ATOM 5467 N N . THR B 1 197 ? 6.684 -8.977 8.219 1 91.25 197 THR B N 1
ATOM 5468 C CA . THR B 1 197 ? 6.645 -8.859 9.672 1 91.25 197 THR B CA 1
ATOM 5469 C C . THR B 1 197 ? 5.223 -9.062 10.188 1 91.25 197 THR B C 1
ATOM 5471 O O . THR B 1 197 ? 5.027 -9.383 11.359 1 91.25 197 THR B O 1
ATOM 5474 N N . GLN B 1 198 ? 4.27 -8.938 9.305 1 93.38 198 GLN B N 1
ATOM 5475 C CA . GLN B 1 198 ? 2.869 -9.039 9.703 1 93.38 198 GLN B CA 1
ATOM 5476 C C . GLN B 1 198 ? 2.229 -10.305 9.148 1 93.38 198 GLN B C 1
ATOM 5478 O O . GLN B 1 198 ? 1.031 -10.539 9.328 1 93.38 198 GLN B O 1
ATOM 5483 N N . TRP B 1 199 ? 3.004 -11.148 8.539 1 95.62 199 TRP B N 1
ATOM 5484 C CA . TRP B 1 199 ? 2.477 -12.297 7.805 1 95.62 199 TRP B CA 1
ATOM 5485 C C . TRP B 1 199 ? 2.312 -13.5 8.727 1 95.62 199 TRP B C 1
ATOM 5487 O O . TRP B 1 199 ? 2.902 -14.555 8.492 1 95.62 199 TRP B O 1
ATOM 5497 N N . ASN B 1 200 ? 1.493 -13.344 9.773 1 96.75 200 ASN B N 1
ATOM 5498 C CA . ASN B 1 200 ? 1.312 -14.406 10.758 1 96.75 200 ASN B CA 1
ATOM 5499 C C . ASN B 1 200 ? -0.008 -14.25 11.508 1 96.75 200 ASN B C 1
ATOM 5501 O O . ASN B 1 200 ? -0.777 -13.328 11.234 1 96.75 200 ASN B O 1
ATOM 5505 N N . GLN B 1 201 ? -0.217 -15.133 12.461 1 96.81 201 GLN B N 1
ATOM 5506 C CA . GLN B 1 201 ? -1.483 -15.242 13.18 1 96.81 201 GLN B CA 1
ATOM 5507 C C . GLN B 1 201 ? -1.717 -14.031 14.07 1 96.81 201 GLN B C 1
ATOM 5509 O O . GLN B 1 201 ? -2.848 -13.758 14.477 1 96.81 201 GLN B O 1
ATOM 5514 N N . ASN B 1 202 ? -0.724 -13.25 14.383 1 95.12 202 ASN B N 1
ATOM 5515 C CA . ASN B 1 202 ? -0.879 -12.094 15.25 1 95.12 202 ASN B CA 1
ATOM 5516 C C . ASN B 1 202 ? -1.544 -10.93 14.516 1 95.12 202 ASN B C 1
ATOM 5518 O O . ASN B 1 202 ? -2.172 -10.07 15.148 1 95.12 202 ASN B O 1
ATOM 5522 N N . HIS B 1 203 ? -1.4 -10.938 13.211 1 95.38 203 HIS B N 1
ATOM 5523 C CA . HIS B 1 203 ? -1.836 -9.75 12.484 1 95.38 203 HIS B CA 1
ATOM 5524 C C . HIS B 1 203 ? -2.879 -10.102 11.43 1 95.38 203 HIS B C 1
ATOM 5526 O O . HIS B 1 203 ? -3.641 -9.234 10.984 1 95.38 203 HIS B O 1
ATOM 5532 N N . ILE B 1 204 ? -2.9 -11.289 10.938 1 96.69 204 ILE B N 1
ATOM 5533 C CA . ILE B 1 204 ? -3.838 -11.711 9.898 1 96.69 204 ILE B CA 1
ATOM 5534 C C . ILE B 1 204 ? -5.027 -12.422 10.539 1 96.69 204 ILE B C 1
ATOM 5536 O O . ILE B 1 204 ? -4.852 -13.352 11.328 1 96.69 204 ILE B O 1
ATOM 5540 N N . SER B 1 205 ? -6.25 -11.945 10.219 1 95.62 205 SER B N 1
ATOM 5541 C CA . SER B 1 205 ? -7.488 -12.516 10.742 1 95.62 205 SER B CA 1
ATOM 5542 C C . SER B 1 205 ? -7.844 -13.812 10.023 1 95.62 205 SER B C 1
ATOM 5544 O O . SER B 1 205 ? -8.195 -14.805 10.664 1 95.62 205 SER B O 1
ATOM 5546 N N . HIS B 1 206 ? -7.832 -13.805 8.758 1 97.06 206 HIS B N 1
ATOM 5547 C CA . HIS B 1 206 ? -8.109 -14.984 7.938 1 97.06 206 HIS B CA 1
ATOM 5548 C C . HIS B 1 206 ? -7.719 -14.742 6.484 1 97.06 206 HIS B C 1
ATOM 5550 O O . HIS B 1 206 ? -7.445 -13.609 6.086 1 97.06 206 HIS B O 1
ATOM 5556 N N . VAL B 1 207 ? -7.641 -15.82 5.723 1 98.06 207 VAL B N 1
ATOM 5557 C CA . VAL B 1 207 ? -7.273 -15.773 4.312 1 98.06 207 VAL B CA 1
ATOM 5558 C C . VAL B 1 207 ? -8.352 -16.453 3.475 1 98.06 207 VAL B C 1
ATOM 5560 O O . VAL B 1 207 ? -8.859 -17.516 3.855 1 98.06 207 VAL B O 1
ATOM 5563 N N . GLU B 1 208 ? -8.734 -15.828 2.363 1 97.94 208 GLU B N 1
ATOM 5564 C CA . GLU B 1 208 ? -9.664 -16.422 1.404 1 97.94 208 GLU B CA 1
ATOM 5565 C C . GLU B 1 208 ? -8.969 -16.734 0.083 1 97.94 208 GLU B C 1
ATOM 5567 O O . GLU B 1 208 ? -8.266 -15.891 -0.472 1 97.94 208 GLU B O 1
ATOM 5572 N N . ILE B 1 209 ? -9.117 -17.891 -0.355 1 97.94 209 ILE B N 1
ATOM 5573 C CA . ILE B 1 209 ? -8.688 -18.266 -1.696 1 97.94 209 ILE B CA 1
ATOM 5574 C C . ILE B 1 209 ? -9.891 -18.75 -2.508 1 97.94 209 ILE B C 1
ATOM 5576 O O . ILE B 1 209 ? -10.508 -19.766 -2.18 1 97.94 209 ILE B O 1
ATOM 5580 N N . THR B 1 210 ? -10.25 -18 -3.549 1 97.62 210 THR B N 1
ATOM 5581 C CA . THR B 1 210 ? -11.414 -18.312 -4.367 1 97.62 210 THR B CA 1
ATOM 5582 C C . THR B 1 210 ? -11.008 -18.531 -5.824 1 97.62 210 THR B C 1
ATOM 5584 O O . THR B 1 210 ? -10.312 -17.703 -6.41 1 97.62 210 THR B O 1
ATOM 5587 N N . VAL B 1 211 ? -11.352 -19.625 -6.328 1 97.06 211 VAL B N 1
ATOM 5588 C CA . VAL B 1 211 ? -11.234 -19.906 -7.758 1 97.06 211 VAL B CA 1
ATOM 5589 C C . VAL B 1 211 ? -12.594 -20.266 -8.336 1 97.06 211 VAL B C 1
ATOM 5591 O O . VAL B 1 211 ? -13.094 -21.375 -8.133 1 97.06 211 VAL B O 1
ATOM 5594 N N . ALA B 1 212 ? -13.188 -19.328 -9.047 1 96.75 212 ALA B N 1
ATOM 5595 C CA . ALA B 1 212 ? -14.516 -19.484 -9.625 1 96.75 212 ALA B CA 1
ATOM 5596 C C . ALA B 1 212 ? -14.445 -19.625 -11.148 1 96.75 212 ALA B C 1
ATOM 5598 O O . ALA B 1 212 ? -13.734 -18.859 -11.812 1 96.75 212 ALA B O 1
ATOM 5599 N N . GLU B 1 213 ? -15.117 -20.609 -11.625 1 95.25 213 GLU B N 1
ATOM 5600 C CA . GLU B 1 213 ? -15.227 -20.797 -13.07 1 95.25 213 GLU B CA 1
ATOM 5601 C C . GLU B 1 213 ? -16.641 -20.547 -13.555 1 95.25 213 GLU B C 1
ATOM 5603 O O . GLU B 1 213 ? -17.609 -20.953 -12.914 1 95.25 213 GLU B O 1
ATOM 5608 N N . LYS B 1 214 ? -16.688 -19.906 -14.625 1 93.5 214 LYS B N 1
ATOM 5609 C CA . LYS B 1 214 ? -17.984 -19.625 -15.211 1 93.5 214 LYS B CA 1
ATOM 5610 C C . LYS B 1 214 ? -18.484 -20.812 -16.047 1 93.5 214 LYS B C 1
ATOM 5612 O O . LYS B 1 214 ? -19.688 -21.016 -16.172 1 93.5 214 LYS B O 1
ATOM 5617 N N . VAL B 1 215 ? -17.594 -21.625 -16.531 1 90.88 215 VAL B N 1
ATOM 5618 C CA . VAL B 1 215 ? -17.906 -22.703 -17.453 1 90.88 215 VAL B CA 1
ATOM 5619 C C . VAL B 1 215 ? -18.391 -23.922 -16.688 1 90.88 215 VAL B C 1
ATOM 5621 O O . VAL B 1 215 ? -18.062 -24.094 -15.508 1 90.88 215 VAL B O 1
ATOM 5624 N N . GLY B 1 216 ? -19.219 -24.641 -17.375 1 91.25 216 GLY B N 1
ATOM 5625 C CA . GLY B 1 216 ? -19.641 -25.922 -16.812 1 91.25 216 GLY B CA 1
ATOM 5626 C C . GLY B 1 216 ? -18.719 -27.062 -17.156 1 91.25 216 GLY B C 1
ATOM 5627 O O . GLY B 1 216 ? -17.5 -26.953 -16.984 1 91.25 216 GLY B O 1
ATOM 5628 N N . ILE B 1 217 ? -19.312 -28.188 -17.531 1 88.5 217 ILE B N 1
ATOM 5629 C CA . ILE B 1 217 ? -18.516 -29.375 -17.781 1 88.5 217 ILE B CA 1
ATOM 5630 C C . ILE B 1 217 ? -18.094 -29.422 -19.25 1 88.5 217 ILE B C 1
ATOM 5632 O O . ILE B 1 217 ? -17.172 -30.156 -19.609 1 88.5 217 ILE B O 1
ATOM 5636 N N . GLU B 1 218 ? -18.641 -28.641 -20.016 1 82.31 218 GLU B N 1
ATOM 5637 C CA . GLU B 1 218 ? -18.266 -28.453 -21.422 1 82.31 218 GLU B CA 1
ATOM 5638 C C . GLU B 1 218 ? -18 -29.797 -22.094 1 82.31 218 GLU B C 1
ATOM 5640 O O . GLU B 1 218 ? -16.953 -29.969 -22.734 1 82.31 218 GLU B O 1
ATOM 5645 N N . GLY B 1 219 ? -18.875 -30.672 -21.969 1 78.69 219 GLY B N 1
ATOM 5646 C CA . GLY B 1 219 ? -18.812 -31.922 -22.688 1 78.69 219 GLY B CA 1
ATOM 5647 C C . GLY B 1 219 ? -17.844 -32.906 -22.078 1 78.69 219 GLY B C 1
ATOM 5648 O O . GLY B 1 219 ? -17.609 -34 -22.625 1 78.69 219 GLY B O 1
ATOM 5649 N N . ARG B 1 220 ? -17.188 -32.656 -21 1 82.19 220 ARG B N 1
ATOM 5650 C CA . ARG B 1 220 ? -16.219 -33.562 -20.359 1 82.19 220 ARG B CA 1
ATOM 5651 C C . ARG B 1 220 ? -16.859 -34.25 -19.156 1 82.19 220 ARG B C 1
ATOM 5653 O O . ARG B 1 220 ? -16.219 -34.406 -18.109 1 82.19 220 ARG B O 1
ATOM 5660 N N . TRP B 1 221 ? -18.062 -34.656 -19.312 1 84.81 221 TRP B N 1
ATOM 5661 C CA . TRP B 1 221 ? -18.828 -35.219 -18.203 1 84.81 221 TRP B CA 1
ATOM 5662 C C . TRP B 1 221 ? -18.188 -36.5 -17.703 1 84.81 221 TRP B C 1
ATOM 5664 O O . TRP B 1 221 ? -18.047 -36.719 -16.5 1 84.81 221 TRP B O 1
ATOM 5674 N N . GLY B 1 222 ? -17.828 -37.406 -18.594 1 81.81 222 GLY B N 1
ATOM 5675 C CA . GLY B 1 222 ? -17.25 -38.688 -18.203 1 81.81 222 GLY B CA 1
ATOM 5676 C C . GLY B 1 222 ? -16.016 -38.531 -17.328 1 81.81 222 GLY B C 1
ATOM 5677 O O . GLY B 1 222 ? -15.891 -39.219 -16.312 1 81.81 222 GLY B O 1
ATOM 5678 N N . TYR B 1 223 ? -15.164 -37.719 -17.562 1 81.44 223 TYR B N 1
ATOM 5679 C CA . TYR B 1 223 ? -13.945 -37.469 -16.812 1 81.44 223 TYR B CA 1
ATOM 5680 C C . TYR B 1 223 ? -14.266 -36.75 -15.508 1 81.44 223 TYR B C 1
ATOM 5682 O O . TYR B 1 223 ? -13.844 -37.188 -14.43 1 81.44 223 TYR B O 1
ATOM 5690 N N . PHE B 1 224 ? -15.055 -35.719 -15.617 1 90.19 224 PHE B N 1
ATOM 5691 C CA . PHE B 1 224 ? -15.305 -34.844 -14.469 1 90.19 224 PHE B CA 1
ATOM 5692 C C . PHE B 1 224 ? -16.078 -35.594 -13.391 1 90.19 224 PHE B C 1
ATOM 5694 O O . PHE B 1 224 ? -15.859 -35.406 -12.195 1 90.19 224 PHE B O 1
ATOM 5701 N N . ASP B 1 225 ? -17 -36.406 -13.836 1 91.88 225 ASP B N 1
ATOM 5702 C CA . ASP B 1 225 ? -17.859 -37.125 -12.891 1 91.88 225 ASP B CA 1
ATOM 5703 C C . ASP B 1 225 ? -17.047 -38.062 -12.008 1 91.88 225 ASP B C 1
ATOM 5705 O O . ASP B 1 225 ? -17.5 -38.438 -10.93 1 91.88 225 ASP B O 1
ATOM 5709 N N . GLN B 1 226 ? -15.891 -38.375 -12.469 1 86.94 226 GLN B N 1
ATOM 5710 C CA . GLN B 1 226 ? -15.008 -39.219 -11.672 1 86.94 226 GLN B CA 1
ATOM 5711 C C . GLN B 1 226 ? -14.078 -38.375 -10.805 1 86.94 226 GLN B C 1
ATOM 5713 O O . GLN B 1 226 ? -13.617 -38.812 -9.75 1 86.94 226 GLN B O 1
ATOM 5718 N N . ALA B 1 227 ? -13.766 -37.25 -11.141 1 90.38 227 ALA B N 1
ATOM 5719 C CA . ALA B 1 227 ? -12.781 -36.406 -10.477 1 90.38 227 ALA B CA 1
ATOM 5720 C C . ALA B 1 227 ? -13.445 -35.531 -9.438 1 90.38 227 ALA B C 1
ATOM 5722 O O . ALA B 1 227 ? -13.219 -35.656 -8.234 1 90.38 227 ALA B O 1
ATOM 5723 N N . GLY B 1 228 ? -14.453 -34.656 -9.953 1 93.62 228 GLY B N 1
ATOM 5724 C CA . GLY B 1 228 ? -15.055 -33.656 -9.086 1 93.62 228 GLY B CA 1
ATOM 5725 C C . GLY B 1 228 ? -14.164 -32.438 -8.875 1 93.62 228 GLY B C 1
ATOM 5726 O O . GLY B 1 228 ? -12.992 -32.438 -9.25 1 93.62 228 GLY B O 1
ATOM 5727 N N . GLN B 1 229 ? -14.727 -31.484 -8.258 1 95.31 229 GLN B N 1
ATOM 5728 C CA . GLN B 1 229 ? -14.031 -30.203 -8.062 1 95.31 229 GLN B CA 1
ATOM 5729 C C . GLN B 1 229 ? -12.906 -30.344 -7.031 1 95.31 229 GLN B C 1
ATOM 5731 O O . GLN B 1 229 ? -11.883 -29.672 -7.125 1 95.31 229 GLN B O 1
ATOM 5736 N N . LEU B 1 230 ? -13.055 -31.172 -6.055 1 95.69 230 LEU B N 1
ATOM 5737 C CA . LEU B 1 230 ? -12.039 -31.391 -5.027 1 95.69 230 LEU B CA 1
ATOM 5738 C C . LEU B 1 230 ? -10.734 -31.891 -5.641 1 95.69 230 LEU B C 1
ATOM 5740 O O . LEU B 1 230 ? -9.672 -31.312 -5.387 1 95.69 230 LEU B O 1
ATOM 5744 N N . ARG B 1 231 ? -10.805 -32.875 -6.523 1 95 231 ARG B N 1
ATOM 5745 C CA . ARG B 1 231 ? -9.625 -33.438 -7.164 1 95 231 ARG B CA 1
ATOM 5746 C C . ARG B 1 231 ? -9.094 -32.5 -8.258 1 95 231 ARG B C 1
ATOM 5748 O O . ARG B 1 231 ? -7.883 -32.406 -8.461 1 95 231 ARG B O 1
ATOM 5755 N N . ASP B 1 232 ? -9.953 -31.797 -8.828 1 92.88 232 ASP B N 1
ATOM 5756 C CA . ASP B 1 232 ? -9.594 -30.984 -9.992 1 92.88 232 ASP B CA 1
ATOM 5757 C C . ASP B 1 232 ? -8.938 -29.672 -9.57 1 92.88 232 ASP B C 1
ATOM 5759 O O . ASP B 1 232 ? -8.109 -29.125 -10.297 1 92.88 232 ASP B O 1
ATOM 5763 N N . MET B 1 233 ? -9.391 -29.172 -8.422 1 95.75 233 MET B N 1
ATOM 5764 C CA . MET B 1 233 ? -8.992 -27.797 -8.133 1 95.75 233 MET B CA 1
ATOM 5765 C C . MET B 1 233 ? -8.359 -27.688 -6.75 1 95.75 233 MET B C 1
ATOM 5767 O O . MET B 1 233 ? -7.363 -26.984 -6.57 1 95.75 233 MET B O 1
ATOM 5771 N N . ILE B 1 234 ? -8.836 -28.359 -5.781 1 96.88 234 ILE B N 1
ATOM 5772 C CA . ILE B 1 234 ? -8.375 -28.203 -4.406 1 96.88 234 ILE B CA 1
ATOM 5773 C C . ILE B 1 234 ? -7.047 -28.922 -4.223 1 96.88 234 ILE B C 1
ATOM 5775 O O . ILE B 1 234 ? -6.066 -28.344 -3.76 1 96.88 234 ILE B O 1
ATOM 5779 N N . GLN B 1 235 ? -7.027 -30.188 -4.582 1 96 235 GLN B N 1
ATOM 5780 C CA . GLN B 1 235 ? -5.883 -31.062 -4.344 1 96 235 GLN B CA 1
ATOM 5781 C C . GLN B 1 235 ? -4.613 -30.484 -4.953 1 96 235 GLN B C 1
ATOM 5783 O O . GLN B 1 235 ? -3.518 -30.672 -4.418 1 96 235 GLN B O 1
ATOM 5788 N N . ASN B 1 236 ? -4.684 -29.641 -5.918 1 94.44 236 ASN B N 1
ATOM 5789 C CA . ASN B 1 236 ? -3.529 -29.062 -6.613 1 94.44 236 ASN B CA 1
ATOM 5790 C C . ASN B 1 236 ? -3.496 -27.547 -6.492 1 94.44 236 ASN B C 1
ATOM 5792 O O . ASN B 1 236 ? -3.045 -27.016 -5.48 1 94.44 236 ASN B O 1
ATOM 5796 N N . HIS B 1 237 ? -4.258 -26.859 -7.348 1 95.12 237 HIS B N 1
ATOM 5797 C CA . HIS B 1 237 ? -4.16 -25.422 -7.512 1 95.12 237 HIS B CA 1
ATOM 5798 C C . HIS B 1 237 ? -4.34 -24.703 -6.176 1 95.12 237 HIS B C 1
ATOM 5800 O O . HIS B 1 237 ? -3.457 -23.953 -5.746 1 95.12 237 HIS B O 1
ATOM 5806 N N . LEU B 1 238 ? -5.398 -24.984 -5.523 1 97.88 238 LEU B N 1
ATOM 5807 C CA . LEU B 1 238 ? -5.711 -24.203 -4.332 1 97.88 238 LEU B CA 1
ATOM 5808 C C . LEU B 1 238 ? -4.754 -24.531 -3.193 1 97.88 238 LEU B C 1
ATOM 5810 O O . LEU B 1 238 ? -4.371 -23.656 -2.422 1 97.88 238 LEU B O 1
ATOM 5814 N N . LEU B 1 239 ? -4.398 -25.812 -3.055 1 97.88 239 LEU B N 1
ATOM 5815 C CA . LEU B 1 239 ? -3.441 -26.172 -2.012 1 97.88 239 LEU B CA 1
ATOM 5816 C C . LEU B 1 239 ? -2.07 -25.562 -2.311 1 97.88 239 LEU B C 1
ATOM 5818 O O . LEU B 1 239 ? -1.345 -25.188 -1.392 1 97.88 239 LEU B O 1
ATOM 5822 N N . GLN B 1 240 ? -1.672 -25.5 -3.594 1 96.94 240 GLN B N 1
ATOM 5823 C CA . GLN B 1 240 ? -0.418 -24.844 -3.949 1 96.94 240 GLN B CA 1
ATOM 5824 C C . GLN B 1 240 ? -0.44 -23.359 -3.561 1 96.94 240 GLN B C 1
ATOM 5826 O O . GLN B 1 240 ? 0.535 -22.844 -3.014 1 96.94 240 GLN B O 1
ATOM 5831 N N . LEU B 1 241 ? -1.541 -22.734 -3.848 1 97.44 241 LEU B N 1
ATOM 5832 C CA . LEU B 1 241 ? -1.678 -21.328 -3.467 1 97.44 241 LEU B CA 1
ATOM 5833 C C . LEU B 1 241 ? -1.632 -21.172 -1.95 1 97.44 241 LEU B C 1
ATOM 5835 O O . LEU B 1 241 ? -0.972 -20.266 -1.435 1 97.44 241 LEU B O 1
ATOM 5839 N N . LEU B 1 242 ? -2.352 -22.047 -1.281 1 98.44 242 LEU B N 1
ATOM 5840 C CA . LEU B 1 242 ? -2.338 -22.031 0.177 1 98.44 242 LEU B CA 1
ATOM 5841 C C . LEU B 1 242 ? -0.915 -22.156 0.71 1 98.44 242 LEU B C 1
ATOM 5843 O O . LEU B 1 242 ? -0.511 -21.406 1.601 1 98.44 242 LEU B O 1
ATOM 5847 N N . CYS B 1 243 ? -0.145 -23.062 0.15 1 98.06 243 CYS B N 1
ATOM 5848 C CA . CYS B 1 243 ? 1.229 -23.297 0.585 1 98.06 243 CYS B CA 1
ATOM 5849 C C . CYS B 1 243 ? 2.08 -22.047 0.364 1 98.06 243 CYS B C 1
ATOM 5851 O O . CYS B 1 243 ? 2.85 -21.656 1.242 1 98.06 243 CYS B O 1
ATOM 5853 N N . LEU B 1 244 ? 1.943 -21.422 -0.771 1 96.81 244 LEU B N 1
ATOM 5854 C CA . LEU B 1 244 ? 2.734 -20.234 -1.1 1 96.81 244 LEU B CA 1
ATOM 5855 C C . LEU B 1 244 ? 2.42 -19.078 -0.146 1 96.81 244 LEU B C 1
ATOM 5857 O O . LEU B 1 244 ? 3.311 -18.312 0.224 1 96.81 244 LEU B O 1
ATOM 5861 N N . ILE B 1 245 ? 1.214 -19.016 0.266 1 97.44 245 ILE B N 1
ATOM 5862 C CA . ILE B 1 245 ? 0.791 -17.969 1.188 1 97.44 245 ILE B CA 1
ATOM 5863 C C . ILE B 1 245 ? 1.291 -18.297 2.596 1 97.44 245 ILE B C 1
ATOM 5865 O O . ILE B 1 245 ? 1.722 -17.391 3.324 1 97.44 245 ILE B O 1
ATOM 5869 N N . ALA B 1 246 ? 1.331 -19.547 2.943 1 98.25 246 ALA B N 1
ATOM 5870 C CA . ALA B 1 246 ? 1.474 -19.906 4.352 1 98.25 246 ALA B CA 1
ATOM 5871 C C . ALA B 1 246 ? 2.908 -20.312 4.676 1 98.25 246 ALA B C 1
ATOM 5873 O O . ALA B 1 246 ? 3.289 -20.391 5.844 1 98.25 246 ALA B O 1
ATOM 5874 N N . MET B 1 247 ? 3.729 -20.609 3.715 1 97.31 247 MET B N 1
ATOM 5875 C CA . MET B 1 247 ? 5.047 -21.172 3.982 1 97.31 247 MET B CA 1
ATOM 5876 C C . MET B 1 247 ? 5.945 -20.156 4.68 1 97.31 247 MET B C 1
ATOM 5878 O O . MET B 1 247 ? 5.715 -18.953 4.586 1 97.31 247 MET B O 1
ATOM 5882 N N . ASP B 1 248 ? 6.926 -20.672 5.387 1 96 248 ASP B N 1
ATOM 5883 C CA . ASP B 1 248 ? 7.977 -19.844 5.973 1 96 248 ASP B CA 1
ATOM 5884 C C . ASP B 1 248 ? 8.953 -19.359 4.902 1 96 248 ASP B C 1
ATOM 5886 O O . ASP B 1 248 ? 8.961 -19.875 3.785 1 96 248 ASP B O 1
ATOM 5890 N N . PRO B 1 249 ? 9.695 -18.297 5.223 1 92.12 249 PRO B N 1
ATOM 5891 C CA . PRO B 1 249 ? 10.711 -17.875 4.254 1 92.12 249 PRO B CA 1
ATOM 5892 C C . PRO B 1 249 ? 11.734 -18.969 3.953 1 92.12 249 PRO B C 1
ATOM 5894 O O . PRO B 1 249 ? 12.328 -19.531 4.875 1 92.12 249 PRO B O 1
ATOM 5897 N N . PRO B 1 250 ? 11.844 -19.266 2.709 1 93.5 250 PRO B N 1
ATOM 5898 C CA . PRO B 1 250 ? 12.891 -20.234 2.371 1 93.5 250 PRO B CA 1
ATOM 5899 C C . PRO B 1 250 ? 14.297 -19.672 2.58 1 93.5 250 PRO B C 1
ATOM 5901 O O . PRO B 1 250 ? 14.477 -18.453 2.654 1 93.5 250 PRO B O 1
ATOM 5904 N N . SER B 1 251 ? 15.266 -20.578 2.713 1 91.88 251 SER B N 1
ATOM 5905 C CA . SER B 1 251 ? 16.641 -20.156 2.912 1 91.88 251 SER B CA 1
ATOM 5906 C C . SER B 1 251 ? 17.188 -19.453 1.676 1 91.88 251 SER B C 1
ATOM 5908 O O . SER B 1 251 ? 18.047 -18.562 1.784 1 91.88 251 SER B O 1
ATOM 5910 N N . ASP B 1 252 ? 16.719 -19.812 0.546 1 90.06 252 ASP B N 1
ATOM 5911 C CA . ASP B 1 252 ? 17.031 -19.219 -0.748 1 90.06 252 ASP B CA 1
ATOM 5912 C C . ASP B 1 252 ? 15.953 -19.531 -1.779 1 90.06 252 ASP B C 1
ATOM 5914 O O . ASP B 1 252 ? 14.93 -20.141 -1.448 1 90.06 252 ASP B O 1
ATOM 5918 N N . LEU B 1 253 ? 16.188 -19.172 -3.055 1 88.31 253 LEU B N 1
ATOM 5919 C CA . LEU B 1 253 ? 15.148 -19.312 -4.066 1 88.31 253 LEU B CA 1
ATOM 5920 C C . LEU B 1 253 ? 15.336 -20.609 -4.852 1 88.31 253 LEU B C 1
ATOM 5922 O O . LEU B 1 253 ? 14.75 -20.781 -5.922 1 88.31 253 LEU B O 1
ATOM 5926 N N . SER B 1 254 ? 16.109 -21.453 -4.293 1 91.31 254 SER B N 1
ATOM 5927 C CA . SER B 1 254 ? 16.25 -22.75 -4.945 1 91.31 254 SER B CA 1
ATOM 5928 C C . SER B 1 254 ? 14.961 -23.562 -4.855 1 91.31 254 SER B C 1
ATOM 5930 O O . SER B 1 254 ? 14.156 -23.344 -3.945 1 91.31 254 SER B O 1
ATOM 5932 N N . ALA B 1 255 ? 14.812 -24.484 -5.766 1 93.44 255 ALA B N 1
ATOM 5933 C CA . ALA B 1 255 ? 13.609 -25.312 -5.836 1 93.44 255 ALA B CA 1
ATOM 5934 C C . ALA B 1 255 ? 13.391 -26.078 -4.531 1 93.44 255 ALA B C 1
ATOM 5936 O O . ALA B 1 255 ? 12.289 -26.062 -3.973 1 93.44 255 ALA B O 1
ATOM 5937 N N . ASP B 1 256 ? 14.375 -26.672 -4.051 1 94.25 256 ASP B N 1
ATOM 5938 C CA . ASP B 1 256 ? 14.25 -27.5 -2.855 1 94.25 256 ASP B CA 1
ATOM 5939 C C . ASP B 1 256 ? 13.891 -26.656 -1.635 1 94.25 256 ASP B C 1
ATOM 5941 O O . ASP B 1 256 ? 13.094 -27.078 -0.797 1 94.25 256 ASP B O 1
ATOM 5945 N N . SER B 1 257 ? 14.516 -25.531 -1.533 1 94.44 257 SER B N 1
ATOM 5946 C CA . SER B 1 257 ? 14.234 -24.656 -0.399 1 94.44 257 SER B CA 1
ATOM 5947 C C . SER B 1 257 ? 12.766 -24.234 -0.379 1 94.44 257 SER B C 1
ATOM 5949 O O . SER B 1 257 ? 12.133 -24.234 0.677 1 94.44 257 SER B O 1
ATOM 5951 N N . ILE B 1 258 ? 12.273 -23.906 -1.495 1 93.94 258 ILE B N 1
ATOM 5952 C CA . ILE B 1 258 ? 10.883 -23.484 -1.603 1 93.94 258 ILE B CA 1
ATOM 5953 C C . ILE B 1 258 ? 9.953 -24.656 -1.349 1 93.94 258 ILE B C 1
ATOM 5955 O O . ILE B 1 258 ? 9.023 -24.578 -0.544 1 93.94 258 ILE B O 1
ATOM 5959 N N . ARG B 1 259 ? 10.203 -25.781 -1.997 1 96.81 259 ARG B N 1
ATOM 5960 C CA . ARG B 1 259 ? 9.344 -26.969 -1.899 1 96.81 259 ARG B CA 1
ATOM 5961 C C . ARG B 1 259 ? 9.359 -27.531 -0.486 1 96.81 259 ARG B C 1
ATOM 5963 O O . ARG B 1 259 ? 8.344 -28.047 -0.006 1 96.81 259 ARG B O 1
ATOM 5970 N N . ASP B 1 260 ? 10.492 -27.375 0.192 1 97.19 260 ASP B N 1
ATOM 5971 C CA . ASP B 1 260 ? 10.57 -27.828 1.581 1 97.19 260 ASP B CA 1
ATOM 5972 C C . ASP B 1 260 ? 9.602 -27.047 2.463 1 97.19 260 ASP B C 1
ATOM 5974 O O . ASP B 1 260 ? 8.906 -27.625 3.301 1 97.19 260 ASP B O 1
ATOM 5978 N N . GLU B 1 261 ? 9.602 -25.797 2.281 1 97.38 261 GLU B N 1
ATOM 5979 C CA . GLU B 1 261 ? 8.719 -24.953 3.086 1 97.38 261 GLU B CA 1
ATOM 5980 C C . GLU B 1 261 ? 7.254 -25.219 2.754 1 97.38 261 GLU B C 1
ATOM 5982 O O . GLU B 1 261 ? 6.395 -25.172 3.635 1 97.38 261 GLU B O 1
ATOM 5987 N N . LYS B 1 262 ? 6.977 -25.516 1.513 1 97.81 262 LYS B N 1
ATOM 5988 C CA . LYS B 1 262 ? 5.609 -25.875 1.128 1 97.81 262 LYS B CA 1
ATOM 5989 C C . LYS B 1 262 ? 5.164 -27.172 1.794 1 97.81 262 LYS B C 1
ATOM 5991 O O . LYS B 1 262 ? 4.039 -27.266 2.289 1 97.81 262 LYS B O 1
ATOM 5996 N N . VAL B 1 263 ? 6 -28.109 1.812 1 98.06 263 VAL B N 1
ATOM 5997 C CA . VAL B 1 263 ? 5.684 -29.422 2.377 1 98.06 263 VAL B CA 1
ATOM 5998 C C . VAL B 1 263 ? 5.391 -29.281 3.869 1 98.06 263 VAL B C 1
ATOM 6000 O O . VAL B 1 263 ? 4.504 -29.953 4.398 1 98.06 263 VAL B O 1
ATOM 6003 N N . LYS B 1 264 ? 6.141 -28.391 4.531 1 98.12 264 LYS B N 1
ATOM 6004 C CA . LYS B 1 264 ? 5.891 -28.141 5.949 1 98.12 264 LYS B CA 1
ATOM 6005 C C . LYS B 1 264 ? 4.453 -27.688 6.184 1 98.12 264 LYS B C 1
ATOM 6007 O O . LYS B 1 264 ? 3.822 -28.109 7.16 1 98.12 264 LYS B O 1
ATOM 6012 N N . VAL B 1 265 ? 3.955 -26.906 5.305 1 98.44 265 VAL B N 1
ATOM 6013 C CA . VAL B 1 265 ? 2.588 -26.406 5.422 1 98.44 265 VAL B CA 1
ATOM 6014 C C . VAL B 1 265 ? 1.605 -27.562 5.246 1 98.44 265 VAL B C 1
ATOM 6016 O O . VAL B 1 265 ? 0.672 -27.719 6.035 1 98.44 265 VAL B O 1
ATOM 6019 N N . LEU B 1 266 ? 1.816 -28.391 4.258 1 98.44 266 LEU B N 1
ATOM 6020 C CA . LEU B 1 266 ? 0.939 -29.531 3.977 1 98.44 266 LEU B CA 1
ATOM 6021 C C . LEU B 1 266 ? 0.916 -30.5 5.152 1 98.44 266 LEU B C 1
ATOM 6023 O O . LEU B 1 266 ? -0.148 -31 5.527 1 98.44 266 LEU B O 1
ATOM 6027 N N . LYS B 1 267 ? 2.094 -30.672 5.754 1 97.88 267 LYS B N 1
ATOM 6028 C CA . LYS B 1 267 ? 2.201 -31.562 6.902 1 97.88 267 LYS B CA 1
ATOM 6029 C C . LYS B 1 267 ? 1.453 -31.016 8.109 1 97.88 267 LYS B C 1
ATOM 6031 O O . LYS B 1 267 ? 0.979 -31.766 8.953 1 97.88 267 LYS B O 1
ATOM 6036 N N . ALA B 1 268 ? 1.318 -29.719 8.094 1 98.19 268 ALA B N 1
ATOM 6037 C CA . ALA B 1 268 ? 0.749 -29.062 9.258 1 98.19 268 ALA B CA 1
ATOM 6038 C C . ALA B 1 268 ? -0.756 -28.859 9.094 1 98.19 268 ALA B C 1
ATOM 6040 O O . ALA B 1 268 ? -1.427 -28.375 10.016 1 98.19 268 ALA B O 1
ATOM 6041 N N . LEU B 1 269 ? -1.326 -29.203 7.973 1 98.06 269 LEU B N 1
ATOM 6042 C CA . LEU B 1 269 ? -2.768 -29.094 7.789 1 98.06 269 LEU B CA 1
ATOM 6043 C C . LEU B 1 269 ? -3.518 -29.969 8.781 1 98.06 269 LEU B C 1
ATOM 6045 O O . LEU B 1 269 ? -3.195 -31.141 8.945 1 98.06 269 LEU B O 1
ATOM 6049 N N . ALA B 1 270 ? -4.469 -29.375 9.438 1 97.19 270 ALA B N 1
ATOM 6050 C CA . ALA B 1 270 ? -5.266 -30.125 10.398 1 97.19 270 ALA B CA 1
ATOM 6051 C C . ALA B 1 270 ? -6.09 -31.203 9.695 1 97.19 270 ALA B C 1
ATOM 6053 O O . ALA B 1 270 ? -6.746 -30.938 8.688 1 97.19 270 ALA B O 1
ATOM 6054 N N . PRO B 1 271 ? -6.047 -32.375 10.203 1 94.44 271 PRO B N 1
ATOM 6055 C CA . PRO B 1 271 ? -6.883 -33.438 9.625 1 94.44 271 PRO B CA 1
ATOM 6056 C C . PRO B 1 271 ? -8.375 -33.188 9.828 1 94.44 271 PRO B C 1
ATOM 6058 O O . PRO B 1 271 ? -8.758 -32.406 10.695 1 94.44 271 PRO B O 1
ATOM 6061 N N . PHE B 1 272 ? -9.156 -33.875 8.992 1 91.12 272 PHE B N 1
ATOM 6062 C CA . PHE B 1 272 ? -10.602 -33.719 9.102 1 91.12 272 PHE B CA 1
ATOM 6063 C C . PHE B 1 272 ? -11.188 -34.844 9.961 1 91.12 272 PHE B C 1
ATOM 6065 O O . PHE B 1 272 ? -11.008 -36.031 9.648 1 91.12 272 PHE B O 1
ATOM 6072 N N . THR B 1 273 ? -11.758 -34.5 11.055 1 89.69 273 THR B N 1
ATOM 6073 C CA . THR B 1 273 ? -12.602 -35.406 11.82 1 89.69 273 THR B CA 1
ATOM 6074 C C . THR B 1 273 ? -14.039 -35.375 11.297 1 89.69 273 THR B C 1
ATOM 6076 O O . THR B 1 273 ? -14.406 -34.469 10.539 1 89.69 273 THR B O 1
ATOM 6079 N N . PRO B 1 274 ? -14.727 -36.406 11.641 1 88.75 274 PRO B N 1
ATOM 6080 C CA . PRO B 1 274 ? -16.125 -36.375 11.211 1 88.75 274 PRO B CA 1
ATOM 6081 C C . PRO B 1 274 ? -16.844 -35.094 11.609 1 88.75 274 PRO B C 1
ATOM 6083 O O . PRO B 1 274 ? -17.625 -34.531 10.82 1 88.75 274 PRO B O 1
ATOM 6086 N N . GLU B 1 275 ? -16.547 -34.656 12.734 1 88.5 275 GLU B N 1
ATOM 6087 C CA . GLU B 1 275 ? -17.172 -33.406 13.203 1 88.5 275 GLU B CA 1
ATOM 6088 C C . GLU B 1 275 ? -16.734 -32.219 12.359 1 88.5 275 GLU B C 1
ATOM 6090 O O . GLU B 1 275 ? -17.562 -31.391 11.977 1 88.5 275 GLU B O 1
ATOM 6095 N N . ARG B 1 276 ? -15.531 -32.125 12.047 1 89.62 276 ARG B N 1
ATOM 6096 C CA . ARG B 1 276 ? -15 -31.016 11.258 1 89.62 276 ARG B CA 1
ATOM 6097 C C . ARG B 1 276 ? -15.516 -31.062 9.82 1 89.62 276 ARG B C 1
ATOM 6099 O O . ARG B 1 276 ? -15.773 -30.031 9.211 1 89.62 276 ARG B O 1
ATOM 6106 N N . LEU B 1 277 ? -15.68 -32.25 9.367 1 91.12 277 LEU B N 1
ATOM 6107 C CA . LEU B 1 277 ? -16.188 -32.438 8.008 1 91.12 277 LEU B CA 1
ATOM 6108 C C . LEU B 1 277 ? -17.594 -31.859 7.875 1 91.12 277 LEU B C 1
ATOM 6110 O O . LEU B 1 277 ? -17.906 -31.234 6.859 1 91.12 277 LEU B O 1
ATOM 6114 N N . ALA B 1 278 ? -18.297 -32.031 8.891 1 88.5 278 ALA B N 1
ATOM 6115 C CA . ALA B 1 278 ? -19.688 -31.594 8.875 1 88.5 278 ALA B CA 1
ATOM 6116 C C . ALA B 1 278 ? -19.781 -30.078 8.961 1 88.5 278 ALA B C 1
ATOM 6118 O O . ALA B 1 278 ? -20.703 -29.484 8.406 1 88.5 278 ALA B O 1
ATOM 6119 N N . THR B 1 279 ? -18.797 -29.516 9.539 1 90.56 279 THR B N 1
ATOM 6120 C CA . THR B 1 279 ? -18.938 -28.094 9.82 1 90.56 279 THR B CA 1
ATOM 6121 C C . THR B 1 279 ? -17.984 -27.281 8.953 1 90.56 279 THR B C 1
ATOM 6123 O O . THR B 1 279 ? -18.188 -26.078 8.766 1 90.56 279 THR B O 1
ATOM 6126 N N . GLN B 1 280 ? -16.984 -27.906 8.383 1 94.12 280 GLN B N 1
ATOM 6127 C CA . GLN B 1 280 ? -15.938 -27.125 7.758 1 94.12 280 GLN B CA 1
ATOM 6128 C C . GLN B 1 280 ? -15.828 -27.422 6.266 1 94.12 280 GLN B C 1
ATOM 6130 O O . GLN B 1 280 ? -14.945 -26.891 5.586 1 94.12 280 GLN B O 1
ATOM 6135 N N . VAL B 1 281 ? -16.719 -28.234 5.75 1 95.5 281 VAL B N 1
ATOM 6136 C CA . VAL B 1 281 ? -16.656 -28.562 4.328 1 95.5 281 VAL B CA 1
ATOM 6137 C C . VAL B 1 281 ? -18.062 -28.5 3.725 1 95.5 281 VAL B C 1
ATOM 6139 O O . VAL B 1 281 ? -19.016 -29.031 4.305 1 95.5 281 VAL B O 1
ATOM 6142 N N . VAL B 1 282 ? -18.172 -27.859 2.623 1 96.31 282 VAL B N 1
ATOM 6143 C CA . VAL B 1 282 ? -19.422 -27.75 1.883 1 96.31 282 VAL B CA 1
ATOM 6144 C C . VAL B 1 282 ? -19.219 -28.234 0.447 1 96.31 282 VAL B C 1
ATOM 6146 O O . VAL B 1 282 ? -18.328 -27.75 -0.252 1 96.31 282 VAL B O 1
ATOM 6149 N N . ARG B 1 283 ? -19.984 -29.188 0.025 1 96.69 283 ARG B N 1
ATOM 6150 C CA . ARG B 1 283 ? -20.016 -29.656 -1.357 1 96.69 283 ARG B CA 1
ATOM 6151 C C . ARG B 1 283 ? -21.297 -29.219 -2.049 1 96.69 283 ARG B C 1
ATOM 6153 O O . ARG B 1 283 ? -22.375 -29.219 -1.439 1 96.69 283 ARG B O 1
ATOM 6160 N N . GLY B 1 284 ? -21.156 -28.828 -3.273 1 97.62 284 GLY B N 1
ATOM 6161 C CA . GLY B 1 284 ? -22.328 -28.406 -4.035 1 97.62 284 GLY B CA 1
ATOM 6162 C C . GLY B 1 284 ? -22.359 -28.984 -5.441 1 97.62 284 GLY B C 1
ATOM 6163 O O . GLY B 1 284 ? -21.344 -29.516 -5.922 1 97.62 284 GLY B O 1
ATOM 6164 N N . GLN B 1 285 ? -23.5 -28.938 -6.039 1 97.88 285 GLN B N 1
ATOM 6165 C CA . GLN B 1 285 ? -23.734 -29.344 -7.418 1 97.88 285 GLN B CA 1
ATOM 6166 C C . GLN B 1 285 ? -24.734 -28.422 -8.109 1 97.88 285 GLN B C 1
ATOM 6168 O O . GLN B 1 285 ? -25.812 -28.172 -7.586 1 97.88 285 GLN B O 1
ATOM 6173 N N . TYR B 1 286 ? -24.297 -27.906 -9.227 1 97.5 286 TYR B N 1
ATOM 6174 C CA . TYR B 1 286 ? -25.125 -26.828 -9.781 1 97.5 286 TYR B CA 1
ATOM 6175 C C . TYR B 1 286 ? -26.375 -27.391 -10.445 1 97.5 286 TYR B C 1
ATOM 6177 O O . TYR B 1 286 ? -26.344 -28.469 -11.039 1 97.5 286 TYR B O 1
ATOM 6185 N N . THR B 1 287 ? -27.484 -26.734 -10.25 1 97.38 287 THR B N 1
ATOM 6186 C CA . THR B 1 287 ? -28.75 -26.953 -10.93 1 97.38 287 THR B CA 1
ATOM 6187 C C . THR B 1 287 ? -28.953 -25.953 -12.07 1 97.38 287 THR B C 1
ATOM 6189 O O . THR B 1 287 ? -28.109 -25.078 -12.281 1 97.38 287 THR B O 1
ATOM 6192 N N . ALA B 1 288 ? -30 -26.203 -12.766 1 97.31 288 ALA B N 1
ATOM 6193 C CA . ALA B 1 288 ? -30.266 -25.312 -13.883 1 97.31 288 ALA B CA 1
ATOM 6194 C C . ALA B 1 288 ? -30.359 -23.859 -13.414 1 97.31 288 ALA B C 1
ATOM 6196 O O . ALA B 1 288 ? -30.828 -23.578 -12.305 1 97.31 288 ALA B O 1
ATOM 6197 N N . GLY B 1 289 ? -29.844 -23 -14.227 1 96.5 289 GLY B N 1
ATOM 6198 C CA . GLY B 1 289 ? -29.859 -21.578 -13.953 1 96.5 289 GLY B CA 1
ATOM 6199 C C . GLY B 1 289 ? -29.469 -20.734 -15.164 1 96.5 289 GLY B C 1
ATOM 6200 O O . GLY B 1 289 ? -29.891 -21.031 -16.281 1 96.5 289 GLY B O 1
ATOM 6201 N N . TYR B 1 290 ? -28.844 -19.625 -14.891 1 94.88 290 TYR B N 1
ATOM 6202 C CA . TYR B 1 290 ? -28.469 -18.719 -15.969 1 94.88 290 TYR B CA 1
ATOM 6203 C C . TYR B 1 290 ? -26.984 -18.375 -15.906 1 94.88 290 TYR B C 1
ATOM 6205 O O . TYR B 1 290 ? -26.438 -18.203 -14.82 1 94.88 290 TYR B O 1
ATOM 6213 N N . 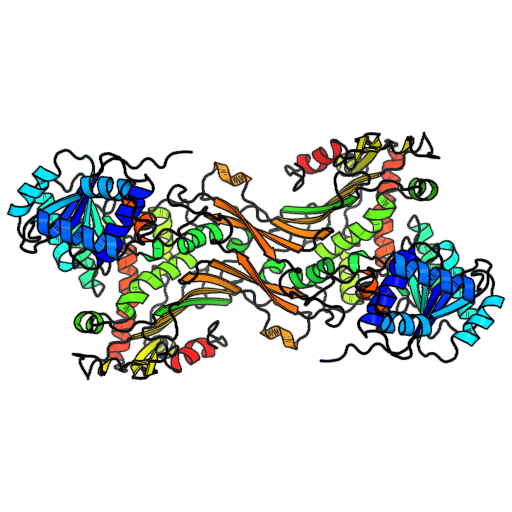SER B 1 291 ? -26.359 -18.422 -17 1 91.19 291 SER B N 1
ATOM 6214 C CA . SER B 1 291 ? -24.969 -17.984 -17.172 1 91.19 291 SER B CA 1
ATOM 6215 C C . SER B 1 291 ? -24.828 -17.062 -18.375 1 91.19 291 SER B C 1
ATOM 6217 O O . SER B 1 291 ? -25.188 -17.422 -19.484 1 91.19 291 SER B O 1
ATOM 6219 N N . ASP B 1 292 ? -24.344 -15.836 -18.109 1 89.19 292 ASP B N 1
ATOM 6220 C CA . ASP B 1 292 ? -24.203 -14.812 -19.141 1 89.19 292 ASP B CA 1
ATOM 6221 C C . ASP B 1 292 ? -25.531 -14.578 -19.859 1 89.19 292 ASP B C 1
ATOM 6223 O O . ASP B 1 292 ? -25.594 -14.531 -21.078 1 89.19 292 ASP B O 1
ATOM 6227 N N . GLY B 1 293 ? -26.578 -14.539 -19.141 1 89.56 293 GLY B N 1
ATOM 6228 C CA . GLY B 1 293 ? -27.906 -14.219 -19.656 1 89.56 293 GLY B CA 1
ATOM 6229 C C . GLY B 1 293 ? -28.562 -15.375 -20.375 1 89.56 293 GLY B C 1
ATOM 6230 O O . GLY B 1 293 ? -29.672 -15.242 -20.891 1 89.56 293 GLY B O 1
ATOM 6231 N N . LYS B 1 294 ? -27.969 -16.5 -20.484 1 94.56 294 LYS B N 1
ATOM 6232 C CA . LYS B 1 294 ? -28.531 -17.656 -21.172 1 94.56 294 LYS B CA 1
ATOM 6233 C C . LYS B 1 294 ? -28.859 -18.781 -20.172 1 94.56 294 LYS B C 1
ATOM 6235 O O . LYS B 1 294 ? -28.109 -19 -19.219 1 94.56 294 LYS B O 1
ATOM 6240 N N . ALA B 1 295 ? -29.906 -19.453 -20.5 1 95.25 295 ALA B N 1
ATOM 6241 C CA . ALA B 1 295 ? -30.281 -20.609 -19.672 1 95.25 295 ALA B CA 1
ATOM 6242 C C . ALA B 1 295 ? -29.297 -21.75 -19.875 1 95.25 295 ALA B C 1
ATOM 6244 O O . ALA B 1 295 ? -28.906 -22.062 -21 1 95.25 295 ALA B O 1
ATOM 6245 N N . VAL B 1 296 ? -28.828 -22.391 -18.828 1 95.62 296 VAL B N 1
ATOM 6246 C CA . VAL B 1 296 ? -27.906 -23.5 -18.875 1 95.62 296 VAL B CA 1
ATOM 6247 C C . VAL B 1 296 ? -28.438 -24.672 -18.047 1 95.62 296 VAL B C 1
ATOM 6249 O O . VAL B 1 296 ? -29.109 -24.453 -17.031 1 95.62 296 VAL B O 1
ATOM 6252 N N . PRO B 1 297 ? -28.234 -25.844 -18.438 1 95.12 297 PRO B N 1
ATOM 6253 C CA . PRO B 1 297 ? -28.75 -27 -17.703 1 95.12 297 PRO B CA 1
ATOM 6254 C C . PRO B 1 297 ? -27.969 -27.266 -16.422 1 95.12 297 PRO B C 1
ATOM 6256 O O . PRO B 1 297 ? -26.859 -26.781 -16.25 1 95.12 297 PRO B O 1
ATOM 6259 N N . GLY B 1 298 ? -28.672 -28 -15.57 1 95.94 298 GLY B N 1
ATOM 6260 C CA . GLY B 1 298 ? -27.984 -28.516 -14.391 1 95.94 298 GLY B CA 1
ATOM 6261 C C . GLY B 1 298 ? -27 -29.625 -14.703 1 95.94 298 GLY B C 1
ATOM 6262 O O . GLY B 1 298 ? -27 -30.172 -15.805 1 95.94 298 GLY B O 1
ATOM 6263 N N . TYR B 1 299 ? -26.188 -29.891 -13.672 1 96.38 299 TYR B N 1
ATOM 6264 C CA . TYR B 1 299 ? -25.156 -30.922 -13.828 1 96.38 299 TYR B CA 1
ATOM 6265 C C . TYR B 1 299 ? -25.781 -32.25 -14.211 1 96.38 299 TYR B C 1
ATOM 6267 O O . TYR B 1 299 ? -25.281 -32.938 -15.117 1 96.38 299 TYR B O 1
ATOM 6275 N N . LEU B 1 300 ? -26.859 -32.625 -13.57 1 95.06 300 LEU B N 1
ATOM 6276 C CA . LEU B 1 300 ? -27.5 -33.906 -13.789 1 95.06 300 LEU B CA 1
ATOM 6277 C C . LEU B 1 300 ? -28.359 -33.875 -15.047 1 95.06 300 LEU B C 1
ATOM 6279 O O . LEU B 1 300 ? -28.891 -34.906 -15.461 1 95.06 300 LEU B O 1
ATOM 6283 N N . GLU B 1 301 ? -28.406 -32.688 -15.641 1 93.94 301 GLU B N 1
ATOM 6284 C CA . GLU B 1 301 ? -29.219 -32.5 -16.828 1 93.94 301 GLU B CA 1
ATOM 6285 C C . GLU B 1 301 ? -28.359 -32.312 -18.078 1 93.94 301 GLU B C 1
ATOM 6287 O O . GLU B 1 301 ? -28.875 -32.188 -19.188 1 93.94 301 GLU B O 1
ATOM 6292 N N . GLU B 1 302 ? -27.109 -32.312 -17.875 1 92.5 302 GLU B N 1
ATOM 6293 C CA . GLU B 1 302 ? -26.203 -32.156 -19.016 1 92.5 302 GLU B CA 1
ATOM 6294 C C . GLU B 1 302 ? -26.281 -33.375 -19.953 1 92.5 302 GLU B C 1
ATOM 6296 O O . GLU B 1 302 ? -26.766 -34.438 -19.547 1 92.5 302 GLU B O 1
ATOM 6301 N N . GLU B 1 303 ? -25.812 -33.094 -21.094 1 87.12 303 GLU B N 1
ATOM 6302 C CA . GLU B 1 303 ? -25.844 -34.188 -22.062 1 87.12 303 GLU B CA 1
ATOM 6303 C C . GLU B 1 303 ? -25 -35.375 -21.609 1 87.12 303 GLU B C 1
ATOM 6305 O O . GLU B 1 303 ? -23.859 -35.188 -21.172 1 87.12 303 GLU B O 1
ATOM 6310 N N . ASN B 1 304 ? -25.562 -36.562 -21.609 1 85.19 304 ASN B N 1
ATOM 6311 C CA . ASN B 1 304 ? -24.906 -37.812 -21.281 1 85.19 304 ASN B CA 1
ATOM 6312 C C . ASN B 1 304 ? -24.562 -37.906 -19.797 1 85.19 304 ASN B C 1
ATOM 6314 O O . ASN B 1 304 ? -23.656 -38.625 -19.391 1 85.19 304 ASN B O 1
ATOM 6318 N N . SER B 1 305 ? -25.375 -37.219 -19.109 1 87.56 305 SER B N 1
ATOM 6319 C CA . SER B 1 305 ? -25.094 -37.156 -17.688 1 87.56 305 SER B CA 1
ATOM 6320 C C . SER B 1 305 ? -25.562 -38.406 -16.969 1 87.56 305 SER B C 1
ATOM 6322 O O . SER B 1 305 ? -26.516 -39.062 -17.406 1 87.56 305 SER B O 1
ATOM 6324 N N . ASN B 1 306 ? -24.797 -38.781 -16.016 1 88.31 306 ASN B N 1
ATOM 6325 C CA . ASN B 1 306 ? -25.297 -39.688 -14.992 1 88.31 306 ASN B CA 1
ATOM 6326 C C . ASN B 1 306 ? -26.25 -39 -14.047 1 88.31 306 ASN B C 1
ATOM 6328 O O . ASN B 1 306 ? -25.828 -38.219 -13.172 1 88.31 306 ASN B O 1
ATOM 6332 N N . THR B 1 307 ? -27.438 -39.281 -14.102 1 90.5 307 THR B N 1
ATOM 6333 C CA . THR B 1 307 ? -28.484 -38.531 -13.414 1 90.5 307 THR B CA 1
ATOM 6334 C C . THR B 1 307 ? -28.469 -38.844 -11.914 1 90.5 307 THR B C 1
ATOM 6336 O O . THR B 1 307 ? -29.109 -38.125 -11.125 1 90.5 307 THR B O 1
ATOM 6339 N N . GLN B 1 308 ? -27.734 -39.781 -11.539 1 91.31 308 GLN B N 1
ATOM 6340 C CA . GLN B 1 308 ? -27.672 -40.125 -10.125 1 91.31 308 GLN B CA 1
ATOM 6341 C C . GLN B 1 308 ? -26.312 -39.781 -9.539 1 91.31 308 GLN B C 1
ATOM 6343 O O . GLN B 1 308 ? -25.953 -40.25 -8.453 1 91.31 308 GLN B O 1
ATOM 6348 N N . SER B 1 309 ? -25.547 -39 -10.234 1 94.25 309 SER B N 1
ATOM 6349 C CA . SER B 1 309 ? -24.188 -38.656 -9.812 1 94.25 309 SER B CA 1
ATOM 6350 C C . SER B 1 309 ? -24.203 -37.844 -8.531 1 94.25 309 SER B C 1
ATOM 6352 O O . SER B 1 309 ? -25.031 -36.938 -8.367 1 94.25 309 SER B O 1
ATOM 6354 N N . ASP B 1 310 ? -23.312 -38.156 -7.637 1 93 310 ASP B N 1
ATOM 6355 C CA . ASP B 1 310 ? -23.094 -37.375 -6.422 1 93 310 ASP B CA 1
ATOM 6356 C C . ASP B 1 310 ? -21.797 -36.594 -6.488 1 93 310 ASP B C 1
ATOM 6358 O O . ASP B 1 310 ? -21.234 -36.219 -5.453 1 93 310 ASP B O 1
ATOM 6362 N N . THR B 1 311 ? -21.328 -36.375 -7.699 1 94.88 311 THR B N 1
ATOM 6363 C CA . THR B 1 311 ? -20.062 -35.656 -7.879 1 94.88 311 THR B CA 1
ATOM 6364 C C . THR B 1 311 ? -20.25 -34.156 -7.613 1 94.88 311 THR B C 1
ATOM 6366 O O . THR B 1 311 ? -21.234 -33.562 -8.047 1 94.88 311 THR B O 1
ATOM 6369 N N . GLU B 1 312 ? -19.359 -33.594 -6.812 1 96.5 312 GLU B N 1
ATOM 6370 C CA . GLU B 1 312 ? -19.453 -32.156 -6.453 1 96.5 312 GLU B CA 1
ATOM 6371 C C . GLU B 1 312 ? -18.875 -31.281 -7.551 1 96.5 312 GLU B C 1
ATOM 6373 O O . GLU B 1 312 ? -17.812 -31.578 -8.102 1 96.5 312 GLU B O 1
ATOM 6378 N N . THR B 1 313 ? -19.578 -30.234 -7.906 1 97.44 313 THR B N 1
ATOM 6379 C CA . THR B 1 313 ? -19.109 -29.219 -8.852 1 97.44 313 THR B CA 1
ATOM 6380 C C . THR B 1 313 ? -18.703 -27.938 -8.117 1 97.44 313 THR B C 1
ATOM 6382 O O . THR B 1 313 ? -18.344 -26.938 -8.75 1 97.44 313 THR B O 1
ATOM 6385 N N . PHE B 1 314 ? -18.828 -28 -6.812 1 97.62 314 PHE B N 1
ATOM 6386 C CA . PHE B 1 314 ? -18.484 -26.906 -5.906 1 97.62 314 PHE B CA 1
ATOM 6387 C C . PHE B 1 314 ? -17.938 -27.453 -4.594 1 97.62 314 PHE B C 1
ATOM 6389 O O . PHE B 1 314 ? -18.453 -28.422 -4.051 1 97.62 314 PHE B O 1
ATOM 6396 N N . VAL B 1 315 ? -16.891 -26.781 -4.082 1 97.75 315 VAL B N 1
ATOM 6397 C CA . VAL B 1 315 ? -16.344 -27.125 -2.773 1 97.75 315 VAL B CA 1
ATOM 6398 C C . VAL B 1 315 ? -15.93 -25.844 -2.045 1 97.75 315 VAL B C 1
ATOM 6400 O O . VAL B 1 315 ? -15.281 -24.969 -2.627 1 97.75 315 VAL B O 1
ATOM 6403 N N . ALA B 1 316 ? -16.375 -25.672 -0.86 1 97.62 316 ALA B N 1
ATOM 6404 C CA . ALA B 1 316 ? -15.875 -24.672 0.077 1 97.62 316 ALA B CA 1
ATOM 6405 C C . ALA B 1 316 ? -15.445 -25.328 1.393 1 97.62 316 ALA B C 1
ATOM 6407 O O . ALA B 1 316 ? -16.125 -26.234 1.894 1 97.62 316 ALA B O 1
ATOM 6408 N N . LEU B 1 317 ? -14.328 -24.922 1.909 1 97.25 317 LEU B N 1
ATOM 6409 C CA . LEU B 1 317 ? -13.898 -25.531 3.166 1 97.25 317 LEU B CA 1
ATOM 6410 C C . LEU B 1 317 ? -13.031 -24.562 3.971 1 97.25 317 LEU B C 1
ATOM 6412 O O . LEU B 1 317 ? -12.531 -23.578 3.43 1 97.25 317 LEU B O 1
ATOM 6416 N N . ARG B 1 318 ? -12.984 -24.75 5.215 1 97.31 318 ARG B N 1
ATOM 6417 C CA . ARG B 1 318 ? -12.07 -24.094 6.141 1 97.31 318 ARG B CA 1
ATOM 6418 C C . ARG B 1 318 ? -10.875 -24.984 6.461 1 97.31 318 ARG B C 1
ATOM 6420 O O . ARG B 1 318 ? -11.047 -26.125 6.91 1 97.31 318 ARG B O 1
ATOM 6427 N N . ALA B 1 319 ? -9.695 -24.562 6.133 1 97.81 319 ALA B N 1
ATOM 6428 C CA . ALA B 1 319 ? -8.461 -25.266 6.473 1 97.81 319 ALA B CA 1
ATOM 6429 C C . ALA B 1 319 ? -7.738 -24.578 7.625 1 97.81 319 ALA B C 1
ATOM 6431 O O . ALA B 1 319 ? -7.676 -23.344 7.676 1 97.81 319 ALA B O 1
ATOM 6432 N N . ASP B 1 320 ? -7.27 -25.406 8.531 1 97.56 320 ASP B N 1
ATOM 6433 C CA . ASP B 1 320 ? -6.445 -24.922 9.633 1 97.56 320 ASP B CA 1
ATOM 6434 C C . ASP B 1 320 ? -5.023 -25.469 9.539 1 97.56 320 ASP B C 1
ATOM 6436 O O . ASP B 1 320 ? -4.82 -26.625 9.18 1 97.56 320 ASP B O 1
ATOM 6440 N N . ILE B 1 321 ? -4.117 -24.641 9.734 1 98.25 321 ILE B N 1
ATOM 6441 C CA . ILE B 1 321 ? -2.711 -25.031 9.734 1 98.25 321 ILE B CA 1
ATOM 6442 C C . ILE B 1 321 ? -2.184 -25.047 11.172 1 98.25 321 ILE B C 1
ATOM 6444 O O . ILE B 1 321 ? -2.221 -24.031 11.867 1 98.25 321 ILE B O 1
ATOM 6448 N N . ARG B 1 322 ? -1.661 -26.172 11.664 1 97.44 322 ARG B N 1
ATOM 6449 C CA . ARG B 1 322 ? -1.239 -26.375 13.047 1 97.44 322 ARG B CA 1
ATOM 6450 C C . ARG B 1 322 ? 0.255 -26.109 13.203 1 97.44 322 ARG B C 1
ATOM 6452 O O . ARG B 1 322 ? 1.027 -27.047 13.469 1 97.44 322 ARG B O 1
ATOM 6459 N N . ASN B 1 323 ? 0.681 -24.906 13.172 1 97.06 323 ASN B N 1
ATOM 6460 C CA . ASN B 1 323 ? 2.055 -24.5 13.445 1 97.06 323 ASN B CA 1
ATOM 6461 C C . ASN B 1 323 ? 2.111 -23.141 14.125 1 97.06 323 ASN B C 1
ATOM 6463 O O . ASN B 1 323 ? 1.074 -22.531 14.383 1 97.06 323 ASN B O 1
ATOM 6467 N N . TRP B 1 324 ? 3.24 -22.75 14.469 1 95 324 TRP B N 1
ATOM 6468 C CA . TRP B 1 324 ? 3.42 -21.531 15.266 1 95 324 TRP B CA 1
ATOM 6469 C C . TRP B 1 324 ? 2.969 -20.297 14.484 1 95 324 TRP B C 1
ATOM 6471 O O . TRP B 1 324 ? 2.402 -19.375 15.062 1 95 324 TRP B O 1
ATOM 6481 N N . ARG B 1 325 ? 3.166 -20.25 13.211 1 96.94 325 ARG B N 1
ATOM 6482 C CA . ARG B 1 325 ? 2.928 -19.078 12.383 1 96.94 325 ARG B CA 1
ATOM 6483 C C . ARG B 1 325 ? 1.435 -18.844 12.18 1 96.94 325 ARG B C 1
ATOM 6485 O O . ARG B 1 325 ? 0.979 -17.703 12.125 1 96.94 325 ARG B O 1
ATOM 6492 N N . TRP B 1 326 ? 0.649 -19.922 12.102 1 98 326 TRP B N 1
ATOM 6493 C CA . TRP B 1 326 ? -0.699 -19.766 11.57 1 98 326 TRP B CA 1
ATOM 6494 C C . TRP B 1 326 ? -1.739 -20.297 12.547 1 98 326 TRP B C 1
ATOM 6496 O O . TRP B 1 326 ? -2.941 -20.25 12.273 1 98 326 TRP B O 1
ATOM 6506 N N . SER B 1 327 ? -1.295 -20.828 13.672 1 96.69 327 SER B N 1
ATOM 6507 C CA . SER B 1 327 ? -2.25 -21.406 14.617 1 96.69 327 SER B CA 1
ATOM 6508 C C . SER B 1 327 ? -3.377 -20.422 14.93 1 96.69 327 SER B C 1
ATOM 6510 O O . SER B 1 327 ? -3.127 -19.266 15.242 1 96.69 327 SER B O 1
ATOM 6512 N N . GLY B 1 328 ? -4.621 -20.922 14.711 1 95.56 328 GLY B N 1
ATOM 6513 C CA . GLY B 1 328 ? -5.785 -20.109 15.039 1 95.56 328 GLY B CA 1
ATOM 6514 C C . GLY B 1 328 ? -6.277 -19.281 13.867 1 95.56 328 GLY B C 1
ATOM 6515 O O . GLY B 1 328 ? -7.352 -18.672 13.938 1 95.56 328 GLY B O 1
ATOM 6516 N N . THR B 1 329 ? -5.574 -19.141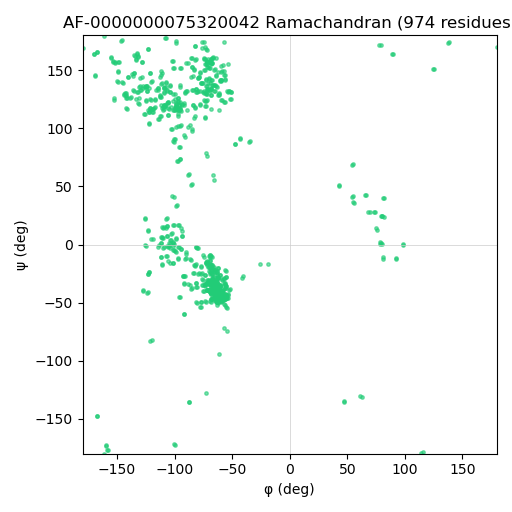 12.797 1 97.56 329 THR B N 1
ATOM 6517 C CA . THR B 1 329 ? -5.957 -18.375 11.625 1 97.56 329 THR B CA 1
ATOM 6518 C C . THR B 1 329 ? -6.578 -19.266 10.562 1 97.56 329 THR B C 1
ATOM 6520 O O . THR B 1 329 ? -5.898 -20.125 9.984 1 97.56 329 THR B O 1
ATOM 6523 N N . PRO B 1 330 ? -7.816 -19.062 10.266 1 97.94 330 PRO B N 1
ATOM 6524 C CA . PRO B 1 330 ? -8.469 -19.922 9.281 1 97.94 330 PRO B CA 1
ATOM 6525 C C . PRO B 1 330 ? -8.125 -19.547 7.844 1 97.94 330 PRO B C 1
ATOM 6527 O O . PRO B 1 330 ? -8.008 -18.359 7.523 1 97.94 330 PRO B O 1
ATOM 6530 N N . PHE B 1 331 ? -8.008 -20.516 7.008 1 98.5 331 PHE B N 1
ATOM 6531 C CA . PHE B 1 331 ? -7.922 -20.391 5.559 1 98.5 331 PHE B CA 1
ATOM 6532 C C . PHE B 1 331 ? -9.188 -20.906 4.891 1 98.5 331 PHE B C 1
ATOM 6534 O O . PHE B 1 331 ? -9.523 -22.094 5.012 1 98.5 331 PHE B O 1
ATOM 6541 N N . TYR B 1 332 ? -9.922 -20.062 4.223 1 98.31 332 TYR B N 1
ATOM 6542 C CA . TYR B 1 332 ? -11.133 -20.469 3.523 1 98.31 332 TYR B CA 1
ATOM 6543 C C . TYR B 1 332 ? -10.867 -20.672 2.039 1 98.31 332 TYR B C 1
ATOM 6545 O O . TYR B 1 332 ? -10.406 -19.75 1.35 1 98.31 332 TYR B O 1
ATOM 6553 N N . LEU B 1 333 ? -11.109 -21.844 1.588 1 98.25 333 LEU B N 1
ATOM 6554 C CA . LEU B 1 333 ? -10.945 -22.188 0.181 1 98.25 333 LEU B CA 1
ATOM 6555 C C . LEU B 1 333 ? -12.305 -22.406 -0.483 1 98.25 333 LEU B C 1
ATOM 6557 O O . LEU B 1 333 ? -13.203 -23.016 0.105 1 98.25 333 LEU B O 1
ATOM 6561 N N . ARG B 1 334 ? -12.43 -21.828 -1.634 1 97.62 334 ARG B N 1
ATOM 6562 C CA . ARG B 1 334 ? -13.688 -21.953 -2.359 1 97.62 334 ARG B CA 1
ATOM 6563 C C . ARG B 1 334 ? -13.445 -22.094 -3.859 1 97.62 334 ARG B C 1
ATOM 6565 O O . ARG B 1 334 ? -12.656 -21.344 -4.438 1 97.62 334 ARG B O 1
ATOM 6572 N N . THR B 1 335 ? -14.055 -23.078 -4.469 1 97.94 335 THR B N 1
ATOM 6573 C CA . THR B 1 335 ? -13.984 -23.266 -5.914 1 97.94 335 THR B CA 1
ATOM 6574 C C . THR B 1 335 ? -15.266 -23.906 -6.438 1 97.94 335 THR B C 1
ATOM 6576 O O . THR B 1 335 ? -15.945 -24.625 -5.715 1 97.94 335 THR B O 1
ATOM 6579 N N . GLY B 1 336 ? -15.609 -23.547 -7.695 1 97.62 336 GLY B N 1
ATOM 6580 C CA . GLY B 1 336 ? -16.812 -24.125 -8.281 1 97.62 336 GLY B CA 1
ATOM 6581 C C . GLY B 1 336 ? -16.953 -23.828 -9.758 1 97.62 336 GLY B C 1
ATOM 6582 O O . GLY B 1 336 ? -16.266 -22.953 -10.297 1 97.62 336 GLY B O 1
ATOM 6583 N N . LYS B 1 337 ? -17.844 -24.609 -10.398 1 97 337 LYS B N 1
ATOM 6584 C CA . LYS B 1 337 ? -18.234 -24.406 -11.789 1 97 337 LYS B CA 1
ATOM 6585 C C . LYS B 1 337 ? -19.594 -23.734 -11.898 1 97 337 LYS B C 1
ATOM 6587 O O . LYS B 1 337 ? -20.391 -23.781 -10.953 1 97 337 LYS B O 1
ATOM 6592 N N . ARG B 1 338 ? -19.859 -23.094 -13.031 1 97 338 ARG B N 1
ATOM 6593 C CA . ARG B 1 338 ? -21.094 -22.359 -13.273 1 97 338 ARG B CA 1
ATOM 6594 C C . ARG B 1 338 ? -21.312 -21.297 -12.188 1 97 338 ARG B C 1
ATOM 6596 O O . ARG B 1 338 ? -22.422 -21.156 -11.672 1 97 338 ARG B O 1
ATOM 6603 N N . MET B 1 339 ? -20.219 -20.719 -11.75 1 96.12 339 MET B N 1
ATOM 6604 C CA . MET B 1 339 ? -20.281 -19.594 -10.836 1 96.12 339 MET B CA 1
ATOM 6605 C C . MET B 1 339 ? -20.531 -18.281 -11.594 1 96.12 339 MET B C 1
ATOM 6607 O O . MET B 1 339 ? -20.5 -18.266 -12.828 1 96.12 339 MET B O 1
ATOM 6611 N N . PRO B 1 340 ? -20.797 -17.172 -10.953 1 94.06 340 PRO B N 1
ATOM 6612 C CA . PRO B 1 340 ? -21.266 -15.969 -11.656 1 94.06 340 PRO B CA 1
ATOM 6613 C C . PRO B 1 340 ? -20.188 -15.391 -12.586 1 94.06 340 PRO B C 1
ATOM 6615 O O . PRO B 1 340 ? -20.531 -14.711 -13.562 1 94.06 340 PRO B O 1
ATOM 6618 N N . GLN B 1 341 ? -18.922 -15.602 -12.266 1 93.62 341 GLN B N 1
ATOM 6619 C CA . GLN B 1 341 ? -17.828 -15.047 -13.062 1 93.62 341 GLN B CA 1
ATOM 6620 C C . GLN B 1 341 ? -16.578 -15.891 -12.938 1 93.62 341 GLN B C 1
ATOM 6622 O O . GLN B 1 341 ? -16.453 -16.719 -12.031 1 93.62 341 GLN B O 1
ATOM 6627 N N . LYS B 1 342 ? -15.711 -15.781 -13.898 1 94.19 342 LYS B N 1
ATOM 6628 C CA . LYS B 1 342 ? -14.359 -16.312 -13.773 1 94.19 342 LYS B CA 1
ATOM 6629 C C . LYS B 1 342 ? -13.516 -15.453 -12.844 1 94.19 342 LYS B C 1
ATOM 6631 O O . LYS B 1 342 ? -13.344 -14.258 -13.078 1 94.19 342 LYS B O 1
ATOM 6636 N N . LEU B 1 343 ? -13.078 -16.109 -11.797 1 94.25 343 LEU B N 1
ATOM 6637 C CA . LEU B 1 343 ? -12.359 -15.328 -10.797 1 94.25 343 LEU B CA 1
ATOM 6638 C C . LEU B 1 343 ? -11.367 -16.219 -10.031 1 94.25 343 LEU B C 1
ATOM 6640 O O . LEU B 1 343 ? -11.734 -17.281 -9.555 1 94.25 343 LEU B O 1
ATOM 6644 N N . SER B 1 344 ? -10.164 -15.859 -9.984 1 95.12 344 SER B N 1
ATOM 6645 C CA . SER B 1 344 ? -9.156 -16.406 -9.086 1 95.12 344 SER B CA 1
ATOM 6646 C C . SER B 1 344 ? -8.523 -15.297 -8.242 1 95.12 344 SER B C 1
ATOM 6648 O O . SER B 1 344 ? -7.852 -14.414 -8.773 1 95.12 344 SER B O 1
ATOM 6650 N N . GLN B 1 345 ? -8.758 -15.422 -6.93 1 95.25 345 GLN B N 1
ATOM 6651 C CA . GLN B 1 345 ? -8.391 -14.297 -6.074 1 95.25 345 GLN B CA 1
ATOM 6652 C C . GLN B 1 345 ? -8 -14.773 -4.68 1 95.25 345 GLN B C 1
ATOM 6654 O O . GLN B 1 345 ? -8.594 -15.719 -4.152 1 95.25 345 GLN B O 1
ATOM 6659 N N . ILE B 1 346 ? -7.012 -14.164 -4.156 1 96.5 346 ILE B N 1
ATOM 6660 C CA . ILE B 1 346 ? -6.598 -14.336 -2.766 1 96.5 346 ILE B CA 1
ATOM 6661 C C . ILE B 1 346 ? -6.844 -13.039 -1.992 1 96.5 346 ILE B C 1
ATOM 6663 O O . ILE B 1 346 ? -6.438 -11.961 -2.434 1 96.5 346 ILE B O 1
ATOM 6667 N N . VAL B 1 347 ? -7.543 -13.148 -0.89 1 96.06 347 VAL B N 1
ATOM 6668 C CA . VAL B 1 347 ? -7.773 -11.984 -0.043 1 96.06 347 VAL B CA 1
ATOM 6669 C C . VAL B 1 347 ? -7.223 -12.25 1.357 1 96.06 347 VAL B C 1
ATOM 6671 O O . VAL B 1 347 ? -7.648 -13.195 2.031 1 96.06 347 VAL B O 1
ATOM 6674 N N . ILE B 1 348 ? -6.289 -11.508 1.771 1 96.38 348 ILE B N 1
ATOM 6675 C CA . ILE B 1 348 ? -5.734 -11.555 3.121 1 96.38 348 ILE B CA 1
ATOM 6676 C C . ILE B 1 348 ? -6.379 -10.461 3.977 1 96.38 348 ILE B C 1
ATOM 6678 O O . ILE B 1 348 ? -6.25 -9.273 3.676 1 96.38 348 ILE B O 1
ATOM 6682 N N . HIS B 1 349 ? -7.082 -10.906 4.973 1 95.31 349 HIS B N 1
ATOM 6683 C CA . HIS B 1 349 ? -7.73 -9.977 5.895 1 95.31 349 HIS B CA 1
ATOM 6684 C C . HIS B 1 349 ? -6.875 -9.75 7.133 1 95.31 349 HIS B C 1
ATOM 6686 O O . HIS B 1 349 ? -6.57 -10.688 7.867 1 95.31 349 HIS B O 1
ATOM 6692 N N . PHE B 1 350 ? -6.504 -8.516 7.352 1 94.06 350 PHE B N 1
ATOM 6693 C CA . PHE B 1 350 ? -5.75 -8.18 8.547 1 94.06 350 PHE B CA 1
ATOM 6694 C C . PHE B 1 350 ? -6.684 -7.93 9.727 1 94.06 350 PHE B C 1
ATOM 6696 O O . PHE B 1 350 ? -7.859 -7.609 9.531 1 94.06 350 PHE B O 1
ATOM 6703 N N . LYS B 1 351 ? -6.148 -8.172 10.875 1 92.25 351 LYS B N 1
ATOM 6704 C CA . LYS B 1 351 ? -6.922 -7.898 12.086 1 92.25 351 LYS B CA 1
ATOM 6705 C C . LYS B 1 351 ? -7.188 -6.406 12.242 1 92.25 351 LYS B C 1
ATOM 6707 O O . LYS B 1 351 ? -6.406 -5.578 11.766 1 92.25 351 LYS B O 1
ATOM 6712 N N . GLU B 1 352 ? -8.289 -6.102 12.859 1 87.25 352 GLU B N 1
ATOM 6713 C CA . GLU B 1 352 ? -8.617 -4.715 13.164 1 87.25 352 GLU B CA 1
ATOM 6714 C C . GLU B 1 352 ? -7.691 -4.152 14.242 1 87.25 352 GLU B C 1
ATOM 6716 O O . GLU B 1 352 ? -7.145 -4.906 15.047 1 87.25 352 GLU B O 1
ATOM 6721 N N . PRO B 1 353 ? -7.488 -2.844 14.195 1 83.56 353 PRO B N 1
ATOM 6722 C CA . PRO B 1 353 ? -6.727 -2.256 15.305 1 83.56 353 PRO B CA 1
ATOM 6723 C C . PRO B 1 353 ? -7.398 -2.473 16.656 1 83.56 353 PRO B C 1
ATOM 6725 O O . PRO B 1 353 ? -8.625 -2.434 16.766 1 83.56 353 PRO B O 1
ATOM 6728 N N . PRO B 1 354 ? -6.578 -2.748 17.625 1 81.12 354 PRO B N 1
ATOM 6729 C CA . PRO B 1 354 ? -7.148 -2.99 18.953 1 81.12 354 PRO B CA 1
ATOM 6730 C C . PRO B 1 354 ? -7.867 -1.77 19.531 1 81.12 354 PRO B C 1
ATOM 6732 O O . PRO B 1 354 ? -8.805 -1.912 20.312 1 81.12 354 PRO B O 1
ATOM 6735 N N . HIS B 1 355 ? -7.316 -0.618 19.203 1 82.44 355 HIS B N 1
ATOM 6736 C CA . HIS B 1 355 ? -7.898 0.626 19.688 1 82.44 355 HIS B CA 1
ATOM 6737 C C . HIS B 1 355 ? -8.391 1.495 18.531 1 82.44 355 HIS B C 1
ATOM 6739 O O . HIS B 1 355 ? -7.66 1.734 17.578 1 82.44 355 HIS B O 1
ATOM 6745 N N . TYR B 1 356 ? -9.711 1.872 18.609 1 81.19 356 TYR B N 1
ATOM 6746 C CA . TYR B 1 356 ? -10.367 2.623 17.547 1 81.19 356 TYR B CA 1
ATOM 6747 C C . TYR B 1 356 ? -10.844 3.982 18.047 1 81.19 356 TYR B C 1
ATOM 6749 O O . TYR B 1 356 ? -11.609 4.062 19.016 1 81.19 356 TYR B O 1
ATOM 6757 N N . ILE B 1 357 ? -10.266 4.996 17.422 1 83 357 ILE B N 1
ATOM 6758 C CA . ILE B 1 357 ? -10.5 6.324 17.969 1 83 357 ILE B CA 1
ATOM 6759 C C . ILE B 1 357 ? -11.383 7.129 17.016 1 83 357 ILE B C 1
ATOM 6761 O O . ILE B 1 357 ? -11.578 8.328 17.203 1 83 357 ILE B O 1
ATOM 6765 N N . PHE B 1 358 ? -11.922 6.582 15.938 1 83.06 358 PHE B N 1
ATOM 6766 C CA . PHE B 1 358 ? -12.758 7.281 14.969 1 83.06 358 PHE B CA 1
ATOM 6767 C C . PHE B 1 358 ? -14.234 6.988 15.211 1 83.06 358 PHE B C 1
ATOM 6769 O O . PHE B 1 358 ? -14.602 6.484 16.281 1 83.06 358 PHE B O 1
ATOM 6776 N N . ALA B 1 359 ? -15.094 7.434 14.289 1 77.94 359 ALA B N 1
ATOM 6777 C CA . ALA B 1 359 ? -16.531 7.25 14.469 1 77.94 359 ALA B CA 1
ATOM 6778 C C . ALA B 1 359 ? -16.875 5.777 14.648 1 77.94 359 ALA B C 1
ATOM 6780 O O . ALA B 1 359 ? -16.562 4.945 13.797 1 77.94 359 ALA B O 1
ATOM 6781 N N . PRO B 1 360 ? -17.484 5.461 15.703 1 73.44 360 PRO B N 1
ATOM 6782 C CA . PRO B 1 360 ? -17.766 4.066 16.047 1 73.44 360 PRO B CA 1
ATOM 6783 C C . PRO B 1 360 ? -18.531 3.334 14.938 1 73.44 360 PRO B C 1
ATOM 6785 O O . PRO B 1 360 ? -18.344 2.127 14.758 1 73.44 360 PRO B O 1
ATOM 6788 N N . GLU B 1 361 ? -19.266 4.082 14.203 1 72.81 361 GLU B N 1
ATOM 6789 C CA . GLU B 1 361 ? -20.109 3.459 13.18 1 72.81 361 GLU B CA 1
ATOM 6790 C C . GLU B 1 361 ? -19.266 2.879 12.055 1 72.81 361 GLU B C 1
ATOM 6792 O O . GLU B 1 361 ? -19.734 2.043 11.281 1 72.81 361 GLU B O 1
ATOM 6797 N N . GLN B 1 362 ? -18.016 3.324 12.109 1 75 362 GLN B N 1
ATOM 6798 C CA . GLN B 1 362 ? -17.188 2.896 10.984 1 75 362 GLN B CA 1
ATOM 6799 C C . GLN B 1 362 ? -16.25 1.772 11.391 1 75 362 GLN B C 1
ATOM 6801 O O . GLN B 1 362 ? -15.5 1.243 10.562 1 75 362 GLN B O 1
ATOM 6806 N N . ARG B 1 363 ? -16.375 1.343 12.57 1 74.25 363 ARG B N 1
ATOM 6807 C CA . ARG B 1 363 ? -15.414 0.388 13.117 1 74.25 363 ARG B CA 1
ATOM 6808 C C . ARG B 1 363 ? -15.445 -0.927 12.344 1 74.25 363 ARG B C 1
ATOM 6810 O O . ARG B 1 363 ? -14.398 -1.497 12.031 1 74.25 363 ARG B O 1
ATOM 6817 N N . MET B 1 364 ? -16.641 -1.377 12.07 1 64.94 364 MET B N 1
ATOM 6818 C CA . MET B 1 364 ? -16.797 -2.697 11.461 1 64.94 364 MET B CA 1
ATOM 6819 C C . MET B 1 364 ? -16.281 -2.699 10.023 1 64.94 364 MET B C 1
ATOM 6821 O O . MET B 1 364 ? -16.062 -3.764 9.445 1 64.94 364 MET B O 1
ATOM 6825 N N . GLN B 1 365 ? -16.031 -1.486 9.594 1 66.69 365 GLN B N 1
ATOM 6826 C CA . GLN B 1 365 ? -15.656 -1.394 8.188 1 66.69 365 GLN B CA 1
ATOM 6827 C C . GLN B 1 365 ? -14.141 -1.236 8.031 1 66.69 365 GLN B C 1
ATOM 6829 O O . GLN B 1 365 ? -13.617 -1.267 6.918 1 66.69 365 GLN B O 1
ATOM 6834 N N . ILE B 1 366 ? -13.625 -1.276 9.25 1 71.31 366 ILE B N 1
ATOM 6835 C CA . ILE B 1 366 ? -12.219 -0.883 9.18 1 71.31 366 ILE B CA 1
ATOM 6836 C C . ILE B 1 366 ? -11.336 -2.125 9.211 1 71.31 366 ILE B C 1
ATOM 6838 O O . ILE B 1 366 ? -11.266 -2.822 10.227 1 71.31 366 ILE B O 1
ATOM 6842 N N . SER B 1 367 ? -10.969 -2.715 8.109 1 79.56 367 SER B N 1
ATOM 6843 C CA . SER B 1 367 ? -9.961 -3.773 8.023 1 79.56 367 SER B CA 1
ATOM 6844 C C . SER B 1 367 ? -9.141 -3.66 6.746 1 79.56 367 SER B C 1
ATOM 6846 O O . SER B 1 367 ? -9.688 -3.379 5.676 1 79.56 367 SER B O 1
ATOM 6848 N N . ASN B 1 368 ? -7.852 -3.684 7.047 1 89.31 368 ASN B N 1
ATOM 6849 C CA . ASN B 1 368 ? -6.988 -3.717 5.871 1 89.31 368 ASN B CA 1
ATOM 6850 C C . ASN B 1 368 ? -7.086 -5.051 5.137 1 89.31 368 ASN B C 1
ATOM 6852 O O . ASN B 1 368 ? -7.238 -6.102 5.766 1 89.31 368 ASN B O 1
ATOM 6856 N N . ARG B 1 369 ? -7.117 -4.957 3.859 1 91.75 369 ARG B N 1
ATOM 6857 C CA . ARG B 1 369 ? -7.156 -6.164 3.039 1 91.75 369 ARG B CA 1
ATOM 6858 C C . ARG B 1 369 ? -6.117 -6.102 1.924 1 91.75 369 ARG B C 1
ATOM 6860 O O . ARG B 1 369 ? -5.926 -5.055 1.305 1 91.75 369 ARG B O 1
ATOM 6867 N N . LEU B 1 370 ? -5.398 -7.109 1.796 1 91.56 370 LEU B N 1
ATOM 6868 C CA . LEU B 1 370 ? -4.543 -7.309 0.631 1 91.56 370 LEU B CA 1
ATOM 6869 C C . LEU B 1 370 ? -5.191 -8.266 -0.364 1 91.56 370 LEU B C 1
ATOM 6871 O O . LEU B 1 370 ? -5.426 -9.43 -0.046 1 91.56 370 LEU B O 1
ATOM 6875 N N . ILE B 1 371 ? -5.516 -7.766 -1.562 1 91.38 371 ILE B N 1
ATOM 6876 C CA . ILE B 1 371 ? -6.223 -8.539 -2.578 1 91.38 371 ILE B CA 1
ATOM 6877 C C . ILE B 1 371 ? -5.277 -8.867 -3.729 1 91.38 371 ILE B C 1
ATOM 6879 O O . ILE B 1 371 ? -4.711 -7.969 -4.355 1 91.38 371 ILE B O 1
ATOM 6883 N N . ILE B 1 372 ? -5.086 -10.117 -3.969 1 91.31 372 ILE B N 1
ATOM 6884 C CA . ILE B 1 372 ? -4.273 -10.609 -5.078 1 91.31 372 ILE B CA 1
ATOM 6885 C C . ILE B 1 372 ? -5.168 -11.305 -6.105 1 91.31 372 ILE B C 1
ATOM 6887 O O . ILE B 1 372 ? -5.668 -12.406 -5.859 1 91.31 372 ILE B O 1
ATOM 6891 N N . ARG B 1 373 ? -5.297 -10.672 -7.219 1 91.06 373 ARG B N 1
ATOM 6892 C CA . ARG B 1 373 ? -6.133 -11.219 -8.281 1 91.06 373 ARG B CA 1
ATOM 6893 C C . ARG B 1 373 ? -5.285 -11.938 -9.328 1 91.06 373 ARG B C 1
ATOM 6895 O O . ARG B 1 373 ? -4.406 -11.328 -9.945 1 91.06 373 ARG B O 1
ATOM 6902 N N . LEU B 1 374 ? -5.531 -13.195 -9.461 1 90.31 374 LEU B N 1
ATOM 6903 C CA . LEU B 1 374 ? -4.777 -14 -10.414 1 90.31 374 LEU B CA 1
ATOM 6904 C C . LEU B 1 374 ? -5.426 -13.969 -11.789 1 90.31 374 LEU B C 1
ATOM 6906 O O . LEU B 1 374 ? -4.742 -14.094 -12.805 1 90.31 374 LEU B O 1
ATOM 6910 N N . GLN B 1 375 ? -6.754 -13.898 -11.875 1 87.69 375 GLN B N 1
ATOM 6911 C CA . GLN B 1 375 ? -7.5 -13.773 -13.117 1 87.69 375 GLN B CA 1
ATOM 6912 C C . GLN B 1 375 ? -8.969 -13.453 -12.859 1 87.69 375 GLN B C 1
ATOM 6914 O O . GLN B 1 375 ? -9.531 -13.875 -11.844 1 87.69 375 GLN B O 1
ATOM 6919 N N . PRO B 1 376 ? -9.625 -12.758 -13.594 1 87.38 376 PRO B N 1
ATOM 6920 C CA . PRO B 1 376 ? -9.086 -11.938 -14.672 1 87.38 376 PRO B CA 1
ATOM 6921 C C . PRO B 1 376 ? -8.391 -10.68 -14.164 1 87.38 376 PRO B C 1
ATOM 6923 O O . PRO B 1 376 ? -8.352 -10.43 -12.953 1 87.38 376 PRO B O 1
ATOM 6926 N N . ASP B 1 377 ? -7.773 -9.922 -14.992 1 80.44 377 ASP B N 1
ATOM 6927 C CA . ASP B 1 377 ? -7.148 -8.641 -14.672 1 80.44 377 ASP B CA 1
ATOM 6928 C C . ASP B 1 377 ? -6.16 -8.789 -13.523 1 80.44 377 ASP B C 1
ATOM 6930 O O . ASP B 1 377 ? -6.355 -8.211 -12.453 1 80.44 377 ASP B O 1
ATOM 6934 N N . GLU B 1 378 ? -5.176 -9.422 -13.781 1 84.44 378 GLU B N 1
ATOM 6935 C CA . GLU B 1 378 ? -4.156 -9.703 -12.781 1 84.44 378 GLU B CA 1
ATOM 6936 C C . GLU B 1 378 ? -3.674 -8.43 -12.102 1 84.44 378 GLU B C 1
ATOM 6938 O O . GLU B 1 378 ? -3.494 -7.398 -12.75 1 84.44 378 GLU B O 1
ATOM 6943 N N . GLY B 1 379 ? -3.648 -8.508 -10.734 1 82.81 379 GLY B N 1
ATOM 6944 C CA . GLY B 1 379 ? -3.176 -7.348 -9.992 1 82.81 379 GLY B CA 1
ATOM 6945 C C . GLY B 1 379 ? -3.182 -7.559 -8.492 1 82.81 379 GLY B C 1
ATOM 6946 O O . GLY B 1 379 ? -3.652 -8.586 -8.008 1 82.81 379 GLY B O 1
ATOM 6947 N N . ILE B 1 380 ? -2.562 -6.633 -7.812 1 85.44 380 ILE B N 1
ATOM 6948 C CA . ILE B 1 380 ? -2.521 -6.609 -6.355 1 85.44 380 ILE B CA 1
ATOM 6949 C C . ILE B 1 380 ? -3.059 -5.277 -5.844 1 85.44 380 ILE B C 1
ATOM 6951 O O . ILE B 1 380 ? -2.721 -4.219 -6.379 1 85.44 380 ILE B O 1
ATOM 6955 N N . SER B 1 381 ? -3.922 -5.332 -4.902 1 85.25 381 SER B N 1
ATOM 6956 C CA . SER B 1 381 ? -4.5 -4.133 -4.312 1 85.25 381 SER B CA 1
ATOM 6957 C C . SER B 1 381 ? -4.441 -4.184 -2.789 1 85.25 381 SER B C 1
ATOM 6959 O O . SER B 1 381 ? -4.672 -5.234 -2.188 1 85.25 381 SER B O 1
ATOM 6961 N N . LEU B 1 382 ? -4.066 -3.125 -2.26 1 87.56 382 LEU B N 1
ATOM 6962 C CA . LEU B 1 382 ? -4.094 -2.963 -0.811 1 87.56 382 LEU B CA 1
ATOM 6963 C C . LEU B 1 382 ? -5.18 -1.976 -0.395 1 87.56 382 LEU B C 1
ATOM 6965 O O . LEU B 1 382 ? -5.168 -0.818 -0.82 1 87.56 382 LEU B O 1
ATOM 6969 N N . GLN B 1 383 ? -6.094 -2.424 0.341 1 86.81 383 GLN B N 1
ATOM 6970 C CA . GLN B 1 383 ? -7.148 -1.55 0.841 1 86.81 383 GLN B CA 1
ATOM 6971 C C . GLN B 1 383 ? -6.797 -0.993 2.217 1 86.81 383 GLN B C 1
ATOM 6973 O O . GLN B 1 383 ? -6.602 -1.753 3.168 1 86.81 383 GLN B O 1
ATOM 6978 N N . VAL B 1 384 ? -6.738 0.311 2.281 1 86.31 384 VAL B N 1
ATOM 6979 C CA . VAL B 1 384 ? -6.418 0.991 3.531 1 86.31 384 VAL B CA 1
ATOM 6980 C C . VAL B 1 384 ? -7.465 2.062 3.822 1 86.31 384 VAL B C 1
ATOM 6982 O O . VAL B 1 384 ? -8.172 2.508 2.916 1 86.31 384 VAL B O 1
ATOM 6985 N N . MET B 1 385 ? -7.539 2.367 5.051 1 84.06 385 MET B N 1
ATOM 6986 C CA . MET B 1 385 ? -8.438 3.447 5.457 1 84.06 385 MET B CA 1
ATOM 6987 C C . MET B 1 385 ? -7.754 4.805 5.312 1 84.06 385 MET B C 1
ATOM 6989 O O . MET B 1 385 ? -6.578 4.949 5.648 1 84.06 385 MET B O 1
ATOM 6993 N N . THR B 1 386 ? -8.445 5.758 4.707 1 83 386 THR B N 1
ATOM 6994 C CA . THR B 1 386 ? -7.984 7.133 4.59 1 83 386 THR B CA 1
ATOM 6995 C C . THR B 1 386 ? -9.086 8.109 5.004 1 83 386 THR B C 1
ATOM 6997 O O . THR B 1 386 ? -10.25 7.73 5.113 1 83 386 THR B O 1
ATOM 7000 N N . LYS B 1 387 ? -8.625 9.305 5.293 1 82.81 387 LYS B N 1
ATOM 7001 C CA . LYS B 1 387 ? -9.617 10.344 5.578 1 82.81 387 LYS B CA 1
ATOM 7002 C C . LYS B 1 387 ? -10.406 10.703 4.328 1 82.81 387 LYS B C 1
ATOM 7004 O O . LYS B 1 387 ? -9.844 10.82 3.238 1 82.81 387 LYS B O 1
ATOM 7009 N N . ASP B 1 388 ? -11.727 10.789 4.555 1 77.12 388 ASP B N 1
ATOM 7010 C CA . ASP B 1 388 ? -12.555 11.273 3.457 1 77.12 388 ASP B CA 1
ATOM 7011 C C . ASP B 1 388 ? -12.258 12.734 3.143 1 77.12 388 ASP B C 1
ATOM 7013 O O . ASP B 1 388 ? -12.078 13.547 4.055 1 77.12 388 ASP B O 1
ATOM 7017 N N . GLN B 1 389 ? -12.18 13.008 1.916 1 73 389 GLN B N 1
ATOM 7018 C CA . GLN B 1 389 ? -11.844 14.367 1.514 1 73 389 GLN B CA 1
ATOM 7019 C C . GLN B 1 389 ? -13.055 15.289 1.644 1 73 389 GLN B C 1
ATOM 7021 O O . GLN B 1 389 ? -14.195 14.852 1.52 1 73 389 GLN B O 1
ATOM 7026 N N . GLY B 1 390 ? -12.789 16.516 1.966 1 73.56 390 GLY B N 1
ATOM 7027 C CA . GLY B 1 390 ? -13.859 17.516 2.064 1 73.56 390 GLY B CA 1
ATOM 7028 C C . GLY B 1 390 ? -13.898 18.219 3.406 1 73.56 390 GLY B C 1
ATOM 7029 O O . GLY B 1 390 ? -13.539 17.625 4.43 1 73.56 390 GLY B O 1
ATOM 7030 N N . LEU B 1 391 ? -14.344 19.406 3.41 1 79.5 391 LEU B N 1
ATOM 7031 C CA . LEU B 1 391 ? -14.406 20.234 4.605 1 79.5 391 LEU B CA 1
ATOM 7032 C C . LEU B 1 391 ? -15.57 19.828 5.496 1 79.5 391 LEU B C 1
ATOM 7034 O O . LEU B 1 391 ? -15.539 20.031 6.711 1 79.5 391 LEU B O 1
ATOM 7038 N N . ASP B 1 392 ? -16.516 19.109 4.875 1 72.25 392 ASP B N 1
ATOM 7039 C CA . ASP B 1 392 ? -17.766 18.828 5.582 1 72.25 392 ASP B CA 1
ATOM 7040 C C . ASP B 1 392 ? -17.719 17.438 6.23 1 72.25 392 ASP B C 1
ATOM 7042 O O . ASP B 1 392 ? -18.625 17.062 6.969 1 72.25 392 ASP B O 1
ATOM 7046 N N . LYS B 1 393 ? -16.672 16.797 6.004 1 71.44 393 LYS B N 1
ATOM 7047 C CA . LYS B 1 393 ? -16.703 15.406 6.422 1 71.44 393 LYS B CA 1
ATOM 7048 C C . LYS B 1 393 ? -15.844 15.18 7.668 1 71.44 393 LYS B C 1
ATOM 7050 O O . LYS B 1 393 ? -15.695 14.047 8.133 1 71.44 393 LYS B O 1
ATOM 7055 N N . GLY B 1 394 ? -15.383 16.125 8.203 1 69.56 394 GLY B N 1
ATOM 7056 C CA . GLY B 1 394 ? -14.555 15.93 9.383 1 69.56 394 GLY B CA 1
ATOM 7057 C C . GLY B 1 394 ? -13.508 14.844 9.219 1 69.56 394 GLY B C 1
ATOM 7058 O O . GLY B 1 394 ? -12.812 14.797 8.203 1 69.56 394 GLY B O 1
ATOM 7059 N N . MET B 1 395 ? -13.367 13.969 10.25 1 73.44 395 MET B N 1
ATOM 7060 C CA . MET B 1 395 ? -12.383 12.891 10.227 1 73.44 395 MET B CA 1
ATOM 7061 C C . MET B 1 395 ? -13.031 11.578 9.805 1 73.44 395 MET B C 1
ATOM 7063 O O . MET B 1 395 ? -12.633 10.508 10.273 1 73.44 395 MET B O 1
ATOM 7067 N N . GLN B 1 396 ? -13.977 11.664 8.961 1 75.56 396 GLN B N 1
ATOM 7068 C CA . GLN B 1 396 ? -14.594 10.453 8.438 1 75.56 396 GLN B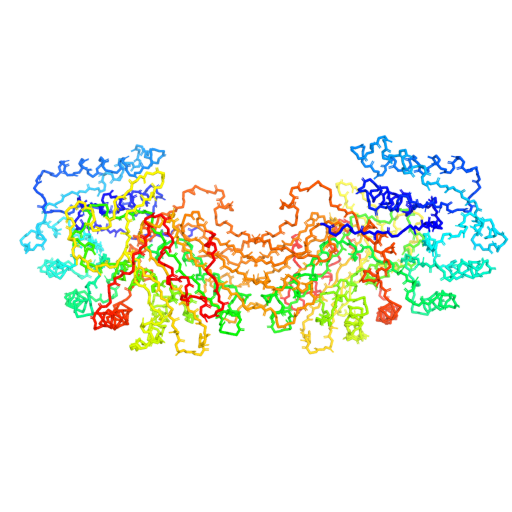 CA 1
ATOM 7069 C C . GLN B 1 396 ? -13.625 9.68 7.555 1 75.56 396 GLN B C 1
ATOM 7071 O O . GLN B 1 396 ? -12.836 10.273 6.82 1 75.56 396 GLN B O 1
ATOM 7076 N N . LEU B 1 397 ? -13.727 8.352 7.703 1 76.31 397 LEU B N 1
ATOM 7077 C CA . LEU B 1 397 ? -12.781 7.484 7 1 76.31 397 LEU B CA 1
ATOM 7078 C C . LEU B 1 397 ? -13.422 6.887 5.75 1 76.31 397 LEU B C 1
ATOM 7080 O O . LEU B 1 397 ? -14.641 6.754 5.676 1 76.31 397 LEU B O 1
ATOM 7084 N N . ARG B 1 398 ? -12.672 6.609 4.82 1 73.5 398 ARG B N 1
ATOM 7085 C CA . ARG B 1 398 ? -13.086 5.859 3.641 1 73.5 398 ARG B CA 1
ATOM 7086 C C . ARG B 1 398 ? -12.039 4.812 3.266 1 73.5 398 ARG B C 1
ATOM 7088 O O . ARG B 1 398 ? -10.844 5.008 3.508 1 73.5 398 ARG B O 1
ATOM 7095 N N . SER B 1 399 ? -12.609 3.734 2.779 1 72.5 399 SER B N 1
ATOM 7096 C CA . SER B 1 399 ? -11.711 2.701 2.275 1 72.5 399 SER B CA 1
ATOM 7097 C C . SER B 1 399 ? -11.258 3.01 0.852 1 72.5 399 SER B C 1
ATOM 7099 O O . SER B 1 399 ? -12.07 3.35 -0.006 1 72.5 399 SER B O 1
ATOM 7101 N N . GLY B 1 400 ? -9.984 3.191 0.727 1 71.19 400 GLY B N 1
ATOM 7102 C CA . GLY B 1 400 ? -9.5 3.385 -0.628 1 71.19 400 GLY B CA 1
ATOM 7103 C C . GLY B 1 400 ? -8.414 2.398 -1.017 1 71.19 400 GLY B C 1
ATOM 7104 O O . GLY B 1 400 ? -7.668 1.915 -0.159 1 71.19 400 GLY B O 1
ATOM 7105 N N . PRO B 1 401 ? -8.5 1.831 -2.268 1 65.38 401 PRO B N 1
ATOM 7106 C CA . PRO B 1 401 ? -7.492 0.868 -2.721 1 65.38 401 PRO B CA 1
ATOM 7107 C C . PRO B 1 401 ? -6.195 1.538 -3.168 1 65.38 401 PRO B C 1
ATOM 7109 O O . PRO B 1 401 ? -6.23 2.605 -3.785 1 65.38 401 PRO B O 1
ATOM 7112 N N . LEU B 1 402 ? -5.176 1.109 -2.469 1 69.75 402 LEU B N 1
ATOM 7113 C CA . LEU B 1 402 ? -3.879 1.285 -3.113 1 69.75 402 LEU B CA 1
ATOM 7114 C C . LEU B 1 402 ? -3.596 0.143 -4.082 1 69.75 402 LEU B C 1
ATOM 7116 O O . LEU B 1 402 ? -3.676 -1.029 -3.709 1 69.75 402 LEU B O 1
ATOM 7120 N N . GLN B 1 403 ? -3.656 0.534 -5.383 1 62.53 403 GLN B N 1
ATOM 7121 C CA . GLN B 1 403 ? -3.537 -0.541 -6.359 1 62.53 403 GLN B CA 1
ATOM 7122 C C . GLN B 1 403 ? -2.133 -0.589 -6.957 1 62.53 403 GLN B C 1
ATOM 7124 O O . GLN B 1 403 ? -1.531 0.452 -7.227 1 62.53 403 GLN B O 1
ATOM 7129 N N . LEU B 1 404 ? -1.542 -1.556 -6.715 1 59.25 404 LEU B N 1
ATOM 7130 C CA . LEU B 1 404 ? -0.386 -1.88 -7.543 1 59.25 404 LEU B CA 1
ATOM 7131 C C . LEU B 1 404 ? -0.792 -2.75 -8.727 1 59.25 404 LEU B C 1
ATOM 7133 O O . LEU B 1 404 ? -1.394 -3.812 -8.547 1 59.25 404 LEU B O 1
ATOM 7137 N N . ASN B 1 405 ? -1.07 -2.008 -9.82 1 54.81 405 ASN B N 1
ATOM 7138 C CA . ASN B 1 405 ? -1.406 -2.852 -10.961 1 54.81 405 ASN B CA 1
ATOM 7139 C C . ASN B 1 405 ? -0.159 -3.275 -11.727 1 54.81 405 ASN B C 1
ATOM 7141 O O . ASN B 1 405 ? 0.631 -2.43 -12.156 1 54.81 405 ASN B O 1
ATOM 7145 N N . PHE B 1 406 ? 0.216 -4.414 -11.539 1 51.38 406 PHE B N 1
ATOM 7146 C CA . PHE B 1 406 ? 1.261 -4.977 -12.391 1 51.38 406 PHE B CA 1
ATOM 7147 C C . PHE B 1 406 ? 1.042 -4.582 -13.844 1 51.38 406 PHE B C 1
ATOM 7149 O O . PHE B 1 406 ? 2.002 -4.434 -14.602 1 51.38 406 PHE B O 1
ATOM 7156 N N . SER B 1 407 ? -0.176 -4.375 -14.203 1 47.62 407 SER B N 1
ATOM 7157 C CA . SER B 1 407 ? -0.413 -4.156 -15.625 1 47.62 407 SER B CA 1
ATOM 7158 C C . SER B 1 407 ? 0.061 -2.773 -16.062 1 47.62 407 SER B C 1
ATOM 7160 O O . SER B 1 407 ? 0.505 -2.59 -17.188 1 47.62 407 SER B O 1
ATOM 7162 N N . ASP B 1 408 ? -0.088 -1.835 -15.172 1 46.31 408 ASP B N 1
ATOM 7163 C CA . ASP B 1 408 ? 0.005 -0.5 -15.758 1 46.31 408 ASP B CA 1
ATOM 7164 C C . ASP B 1 408 ? 1.459 -0.045 -15.859 1 46.31 408 ASP B C 1
ATOM 7166 O O . ASP B 1 408 ? 1.76 0.942 -16.531 1 46.31 408 ASP B O 1
ATOM 7170 N N . THR B 1 409 ? 2.238 -0.354 -14.938 1 42.56 409 THR B N 1
ATOM 7171 C CA . THR B 1 409 ? 3.529 0.308 -15.086 1 42.56 409 THR B CA 1
ATOM 7172 C C . THR B 1 409 ? 4.156 -0.033 -16.438 1 42.56 409 THR B C 1
ATOM 7174 O O . THR B 1 409 ? 5.02 0.7 -16.922 1 42.56 409 THR B O 1
ATOM 7177 N N . TYR B 1 410 ? 4.594 -1.157 -16.609 1 40.28 410 TYR B N 1
ATOM 7178 C CA . TYR B 1 410 ? 5.254 -1.394 -17.891 1 40.28 410 TYR B CA 1
ATOM 7179 C C . TYR B 1 410 ? 4.234 -1.468 -19.016 1 40.28 410 TYR B C 1
ATOM 7181 O O . TYR B 1 410 ? 3.459 -2.426 -19.109 1 40.28 410 TYR B O 1
ATOM 7189 N N . ARG B 1 411 ? 3.912 -0.315 -19.312 1 44.69 411 ARG B N 1
ATOM 7190 C CA . ARG B 1 411 ? 3.273 -0.19 -20.609 1 44.69 411 ARG B CA 1
ATOM 7191 C C . ARG B 1 411 ? 3.695 -1.324 -21.547 1 44.69 411 ARG B C 1
ATOM 7193 O O . ARG B 1 411 ? 3.479 -1.256 -22.75 1 44.69 411 ARG B O 1
ATOM 7200 N N . SER B 1 412 ? 4.738 -1.956 -21.188 1 46.84 412 SER B N 1
ATOM 7201 C CA . SER B 1 412 ? 4.879 -3.02 -22.172 1 46.84 412 SER B CA 1
ATOM 7202 C C . SER B 1 412 ? 3.6 -3.84 -22.297 1 46.84 412 SER B C 1
ATOM 7204 O O . SER B 1 412 ? 2.834 -3.949 -21.328 1 46.84 412 SER B O 1
ATOM 7206 N N . ALA B 1 413 ? 3.322 -4.57 -23.578 1 55.62 413 ALA B N 1
ATOM 7207 C CA . ALA B 1 413 ? 2.363 -5.246 -24.453 1 55.62 413 ALA B CA 1
ATOM 7208 C C . ALA B 1 413 ? 1.762 -6.469 -23.766 1 55.62 413 ALA B C 1
ATOM 7210 O O . ALA B 1 413 ? 0.638 -6.414 -23.266 1 55.62 413 ALA B O 1
ATOM 7211 N N . ARG B 1 414 ? 2.053 -7.652 -23.766 1 73.5 414 ARG B N 1
ATOM 7212 C CA . ARG B 1 414 ? 1.371 -8.93 -23.578 1 73.5 414 ARG B CA 1
ATOM 7213 C C . ARG B 1 414 ? 1.811 -9.602 -22.281 1 73.5 414 ARG B C 1
ATOM 7215 O O . ARG B 1 414 ? 3.006 -9.672 -21.984 1 73.5 414 ARG B O 1
ATOM 7222 N N . VAL B 1 415 ? 0.905 -9.906 -21.281 1 77.38 415 VAL B N 1
ATOM 7223 C CA . VAL B 1 415 ? 1.18 -10.75 -20.125 1 77.38 415 VAL B CA 1
ATOM 7224 C C . VAL B 1 415 ? 1.38 -12.195 -20.578 1 77.38 415 VAL B C 1
ATOM 7226 O O . VAL B 1 415 ? 0.477 -12.797 -21.156 1 77.38 415 VAL B O 1
ATOM 7229 N N . PRO B 1 416 ? 2.578 -12.586 -20.312 1 85.75 416 PRO B N 1
ATOM 7230 C CA . PRO B 1 416 ? 2.816 -13.961 -20.766 1 85.75 416 PRO B CA 1
ATOM 7231 C C . PRO B 1 416 ? 1.9 -14.969 -20.062 1 85.75 416 PRO B C 1
ATOM 7233 O O . PRO B 1 416 ? 1.586 -14.82 -18.891 1 85.75 416 PRO B O 1
ATOM 7236 N N . ASP B 1 417 ? 1.618 -15.953 -20.812 1 88.38 417 ASP B N 1
ATOM 7237 C CA . ASP B 1 417 ? 0.837 -17.062 -20.266 1 88.38 417 ASP B CA 1
ATOM 7238 C C . ASP B 1 417 ? 1.676 -17.891 -19.297 1 88.38 417 ASP B C 1
ATOM 7240 O O . ASP B 1 417 ? 2.9 -17.953 -19.422 1 88.38 417 ASP B O 1
ATOM 7244 N N . ALA B 1 418 ? 1.032 -18.609 -18.406 1 91.69 418 ALA B N 1
ATOM 7245 C CA . ALA B 1 418 ? 1.689 -19.438 -17.391 1 91.69 418 ALA B CA 1
ATOM 7246 C C . ALA B 1 418 ? 2.559 -20.516 -18.031 1 91.69 418 ALA B C 1
ATOM 7248 O O . ALA B 1 418 ? 3.654 -20.797 -17.562 1 91.69 418 ALA B O 1
ATOM 7249 N N . TYR B 1 419 ? 2.109 -21.047 -19.125 1 96.06 419 TYR B N 1
ATOM 7250 C CA . TYR B 1 419 ? 2.838 -22.141 -19.766 1 96.06 419 TYR B CA 1
ATOM 7251 C C . TYR B 1 419 ? 4.129 -21.625 -20.391 1 96.06 419 TYR B C 1
ATOM 7253 O O . TYR B 1 419 ? 5.129 -22.344 -20.438 1 96.06 419 TYR B O 1
ATOM 7261 N N . GLU B 1 420 ? 4.141 -20.438 -20.891 1 95.06 420 GLU B N 1
ATOM 7262 C CA . GLU B 1 420 ? 5.375 -19.875 -21.422 1 95.06 420 GLU B CA 1
ATOM 7263 C C . GLU B 1 420 ? 6.488 -19.891 -20.391 1 95.06 420 GLU B C 1
ATOM 7265 O O . GLU B 1 420 ? 7.598 -20.344 -20.656 1 95.06 420 GLU B O 1
ATOM 7270 N N . ARG B 1 421 ? 6.082 -19.484 -19.25 1 93.12 421 ARG B N 1
ATOM 7271 C CA . ARG B 1 421 ? 7.039 -19.422 -18.156 1 93.12 421 ARG B CA 1
ATOM 7272 C C . ARG B 1 421 ? 7.492 -20.828 -17.75 1 93.12 421 ARG B C 1
ATOM 7274 O O . ARG B 1 421 ? 8.688 -21.078 -17.578 1 93.12 421 ARG B O 1
ATOM 7281 N N . LEU B 1 422 ? 6.605 -21.688 -17.594 1 96 422 LEU B N 1
ATOM 7282 C CA . LEU B 1 422 ? 6.918 -23.047 -17.141 1 96 422 LEU B CA 1
ATOM 7283 C C . LEU B 1 422 ? 7.793 -23.766 -18.156 1 96 422 LEU B C 1
ATOM 7285 O O . LEU B 1 422 ? 8.758 -24.438 -17.781 1 96 422 LEU B O 1
ATOM 7289 N N . LEU B 1 423 ? 7.457 -23.594 -19.422 1 96.81 423 LEU B N 1
ATOM 7290 C CA . LEU B 1 423 ? 8.242 -24.25 -20.469 1 96.81 423 LEU B CA 1
ATOM 7291 C C . LEU B 1 423 ? 9.672 -23.703 -20.484 1 96.81 423 LEU B C 1
ATOM 7293 O O . LEU B 1 423 ? 10.625 -24.469 -20.625 1 96.81 423 LEU B O 1
ATOM 7297 N N . LEU B 1 424 ? 9.758 -22.453 -20.359 1 94.44 424 LEU B N 1
ATOM 7298 C CA . LEU B 1 424 ? 11.078 -21.828 -20.328 1 94.44 424 LEU B CA 1
ATOM 7299 C C . LEU B 1 424 ? 11.891 -22.359 -19.141 1 94.44 424 LEU B C 1
ATOM 7301 O O . LEU B 1 424 ? 13.078 -22.672 -19.281 1 94.44 424 LEU B O 1
ATOM 7305 N N . GLU B 1 425 ? 11.266 -22.484 -18.031 1 93.62 425 GLU B N 1
ATOM 7306 C CA . GLU B 1 425 ? 11.953 -22.969 -16.828 1 93.62 425 GLU B CA 1
ATOM 7307 C C . GLU B 1 425 ? 12.398 -24.422 -17 1 93.62 425 GLU B C 1
ATOM 7309 O O . GLU B 1 425 ? 13.461 -24.797 -16.5 1 93.62 425 GLU B O 1
ATOM 7314 N N . VAL B 1 426 ? 11.594 -25.188 -17.641 1 96.12 426 VAL B N 1
ATOM 7315 C CA . VAL B 1 426 ? 11.992 -26.562 -17.906 1 96.12 426 VAL B CA 1
ATOM 7316 C C . VAL B 1 426 ? 13.25 -26.578 -18.781 1 96.12 426 VAL B C 1
ATOM 7318 O O . VAL B 1 426 ? 14.18 -27.344 -18.516 1 96.12 426 VAL B O 1
ATOM 7321 N N . MET B 1 427 ? 13.25 -25.75 -19.781 1 95.5 427 MET B N 1
ATOM 7322 C CA . MET B 1 427 ? 14.391 -25.688 -20.703 1 95.5 427 MET B CA 1
ATOM 7323 C C . MET B 1 427 ? 15.648 -25.234 -19.969 1 95.5 427 MET B C 1
ATOM 7325 O O . MET B 1 427 ? 16.75 -25.672 -20.312 1 95.5 427 MET B O 1
ATOM 7329 N N . ARG B 1 428 ? 15.438 -24.469 -18.953 1 92.56 428 ARG B N 1
ATOM 7330 C CA . ARG B 1 428 ? 16.562 -23.969 -18.172 1 92.56 428 ARG B CA 1
ATOM 7331 C C . ARG B 1 428 ? 16.984 -24.953 -17.094 1 92.56 428 ARG B C 1
ATOM 7333 O O . ARG B 1 428 ? 18.031 -24.797 -16.469 1 92.56 428 ARG B O 1
ATOM 7340 N N . GLY B 1 429 ? 16.172 -25.906 -16.859 1 93.75 429 GLY B N 1
ATOM 7341 C CA . GLY B 1 429 ? 16.469 -26.906 -15.836 1 93.75 429 GLY B CA 1
ATOM 7342 C C . GLY B 1 429 ? 16.125 -26.438 -14.438 1 93.75 429 GLY B C 1
ATOM 7343 O O . GLY B 1 429 ? 16.734 -26.891 -13.461 1 93.75 429 GLY B O 1
ATOM 7344 N N . ASN B 1 430 ? 15.227 -25.5 -14.328 1 92.62 430 ASN B N 1
ATOM 7345 C CA . ASN B 1 430 ? 14.82 -24.953 -13.031 1 92.62 430 ASN B CA 1
ATOM 7346 C C . ASN B 1 430 ? 13.508 -25.562 -12.555 1 92.62 430 ASN B C 1
ATOM 7348 O O . ASN B 1 430 ? 12.484 -25.453 -13.234 1 92.62 430 ASN B O 1
ATOM 7352 N N . GLN B 1 431 ? 13.484 -26.125 -11.352 1 95.12 431 GLN B N 1
ATOM 7353 C CA . GLN B 1 431 ? 12.312 -26.844 -10.859 1 95.12 431 GLN B CA 1
ATOM 7354 C C . GLN B 1 431 ? 11.531 -25.984 -9.852 1 95.12 431 GLN B C 1
ATOM 7356 O O . GLN B 1 431 ? 10.602 -26.484 -9.211 1 95.12 431 GLN B O 1
ATOM 7361 N N . ASN B 1 432 ? 11.867 -24.719 -9.695 1 90 432 ASN B N 1
ATOM 7362 C CA . ASN B 1 432 ? 11.32 -23.859 -8.648 1 90 432 ASN B CA 1
ATOM 7363 C C . ASN B 1 432 ? 9.805 -23.719 -8.773 1 90 432 ASN B C 1
ATOM 7365 O O . ASN B 1 432 ? 9.109 -23.516 -7.777 1 90 432 ASN B O 1
ATOM 7369 N N . LEU B 1 433 ? 9.32 -23.891 -10.008 1 92.81 433 LEU B N 1
ATOM 7370 C CA . LEU B 1 433 ? 7.902 -23.656 -10.242 1 92.81 433 LEU B CA 1
ATOM 7371 C C . LEU B 1 433 ? 7.156 -24.969 -10.445 1 92.81 433 LEU B C 1
ATOM 7373 O O . LEU B 1 433 ? 6.027 -24.984 -10.945 1 92.81 433 LEU B O 1
ATOM 7377 N N . PHE B 1 434 ? 7.781 -26.062 -10.07 1 96.81 434 PHE B N 1
ATOM 7378 C CA . PHE B 1 434 ? 7.191 -27.375 -10.305 1 96.81 434 PHE B CA 1
ATOM 7379 C C . PHE B 1 434 ? 7.004 -28.125 -8.992 1 96.81 434 PHE B C 1
ATOM 7381 O O . PHE B 1 434 ? 7.793 -27.969 -8.055 1 96.81 434 PHE B O 1
ATOM 7388 N N . VAL B 1 435 ? 5.992 -28.906 -8.945 1 96.88 435 VAL B N 1
ATOM 7389 C CA . VAL B 1 435 ? 5.586 -29.578 -7.719 1 96.88 435 VAL B CA 1
ATOM 7390 C C . VAL B 1 435 ? 6.441 -30.828 -7.504 1 96.88 435 VAL B C 1
ATOM 7392 O O . VAL B 1 435 ? 6.66 -31.609 -8.438 1 96.88 435 VAL B O 1
ATOM 7395 N N . ARG B 1 436 ? 6.957 -30.969 -6.332 1 96.81 436 ARG B N 1
ATOM 7396 C CA . ARG B 1 436 ? 7.77 -32.125 -5.996 1 96.81 436 ARG B CA 1
ATOM 7397 C C . ARG B 1 436 ? 6.895 -33.344 -5.637 1 96.81 436 ARG B C 1
ATOM 7399 O O . ARG B 1 436 ? 5.738 -33.156 -5.238 1 96.81 436 ARG B O 1
ATOM 7406 N N . LYS B 1 437 ? 7.406 -34.469 -5.711 1 96.5 437 LYS B N 1
ATOM 7407 C CA . LYS B 1 437 ? 6.68 -35.719 -5.477 1 96.5 437 LYS B CA 1
ATOM 7408 C C . LYS B 1 437 ? 6.039 -35.75 -4.09 1 96.5 437 LYS B C 1
ATOM 7410 O O . LYS B 1 437 ? 4.859 -36.062 -3.949 1 96.5 437 LYS B O 1
ATOM 7415 N N . ASP B 1 438 ? 6.762 -35.375 -3.059 1 96.44 438 ASP B N 1
ATOM 7416 C CA . ASP B 1 438 ? 6.246 -35.438 -1.696 1 96.44 438 ASP B CA 1
ATOM 7417 C C . ASP B 1 438 ? 5.16 -34.406 -1.461 1 96.44 438 ASP B C 1
ATOM 7419 O O . ASP B 1 438 ? 4.254 -34.594 -0.649 1 96.44 438 ASP B O 1
ATOM 7423 N N . GLU B 1 439 ? 5.215 -33.25 -2.121 1 96.62 439 GLU B N 1
ATOM 7424 C CA . GLU B 1 439 ? 4.129 -32.281 -2.053 1 96.62 439 GLU B CA 1
ATOM 7425 C C . GLU B 1 439 ? 2.805 -32.906 -2.484 1 96.62 439 GLU B C 1
ATOM 7427 O O . GLU B 1 439 ? 1.787 -32.719 -1.809 1 96.62 439 GLU B O 1
ATOM 7432 N N . ILE B 1 440 ? 2.891 -33.594 -3.594 1 96.69 440 ILE B N 1
ATOM 7433 C CA . ILE B 1 440 ? 1.697 -34.219 -4.145 1 96.69 440 ILE B CA 1
ATOM 7434 C C . ILE B 1 440 ? 1.179 -35.281 -3.17 1 96.69 440 ILE B C 1
ATOM 7436 O O . ILE B 1 440 ? -0.028 -35.375 -2.934 1 96.69 440 ILE B O 1
ATOM 7440 N N . GLU B 1 441 ? 2.066 -36.031 -2.607 1 96.81 441 GLU B N 1
ATOM 7441 C CA . GLU B 1 441 ? 1.677 -37.094 -1.707 1 96.81 441 GLU B CA 1
ATOM 7442 C C . GLU B 1 441 ? 0.993 -36.562 -0.456 1 96.81 441 GLU B C 1
ATOM 7444 O O . GLU B 1 441 ? -0.06 -37.062 -0.052 1 96.81 441 GLU B O 1
ATOM 7449 N N . TYR B 1 442 ? 1.558 -35.562 0.114 1 97.25 442 TYR B N 1
ATOM 7450 C CA . TYR B 1 442 ? 0.951 -35 1.312 1 97.25 442 TYR B CA 1
ATOM 7451 C C . TYR B 1 442 ? -0.368 -34.281 0.983 1 97.25 442 TYR B C 1
ATOM 7453 O O . TYR B 1 442 ? -1.301 -34.312 1.789 1 97.25 442 TYR B O 1
ATOM 7461 N N . ALA B 1 443 ? -0.443 -33.688 -0.154 1 97.56 443 ALA B N 1
ATOM 7462 C CA . ALA B 1 443 ? -1.706 -33.094 -0.589 1 97.56 443 ALA B CA 1
ATOM 7463 C C . ALA B 1 443 ? -2.791 -34.156 -0.726 1 97.56 443 ALA B C 1
ATOM 7465 O O . ALA B 1 443 ? -3.918 -33.969 -0.265 1 97.56 443 ALA B O 1
ATOM 7466 N N . TRP B 1 444 ? -2.422 -35.312 -1.323 1 97.31 444 TRP B N 1
ATOM 7467 C CA . TRP B 1 444 ? -3.373 -36.406 -1.486 1 97.31 444 TRP B CA 1
ATOM 7468 C C . TRP B 1 444 ? -3.764 -37 -0.135 1 97.31 444 TRP B C 1
ATOM 7470 O O . TRP B 1 444 ? -4.926 -37.344 0.088 1 97.31 444 TRP B O 1
ATOM 7480 N N . GLN B 1 445 ? -2.814 -37.125 0.73 1 96.94 445 GLN B N 1
ATOM 7481 C CA . GLN B 1 445 ? -3.115 -37.656 2.055 1 96.94 445 GLN B CA 1
ATOM 7482 C C . GLN B 1 445 ? -4.215 -36.844 2.736 1 96.94 445 GLN B C 1
ATOM 7484 O O . GLN B 1 445 ? -5.168 -37.406 3.277 1 96.94 445 GLN B O 1
ATOM 7489 N N . TRP B 1 446 ? -4.09 -35.594 2.678 1 97.06 446 TRP B N 1
ATOM 7490 C CA . TRP B 1 446 ? -5.059 -34.688 3.293 1 97.06 446 TRP B CA 1
ATOM 7491 C C . TRP B 1 446 ? -6.398 -34.75 2.568 1 97.06 446 TRP B C 1
ATOM 7493 O O . TRP B 1 446 ? -7.449 -34.875 3.201 1 97.06 446 TRP B O 1
ATOM 7503 N N . CYS B 1 447 ? -6.414 -34.781 1.254 1 96.38 447 CYS B N 1
ATOM 7504 C CA . CYS B 1 447 ? -7.625 -34.781 0.443 1 96.38 447 CYS B CA 1
ATOM 7505 C C . CYS B 1 447 ? -8.344 -36.125 0.55 1 96.38 447 CYS B C 1
ATOM 7507 O O . CYS B 1 447 ? -9.57 -36.188 0.583 1 96.38 447 CYS B O 1
ATOM 7509 N N . ASP B 1 448 ? -7.551 -37.219 0.577 1 95.94 448 ASP B N 1
ATOM 7510 C CA . ASP B 1 448 ? -8.148 -38.531 0.694 1 95.94 448 ASP B CA 1
ATOM 7511 C C . ASP B 1 448 ? -8.93 -38.688 1.997 1 95.94 448 ASP B C 1
ATOM 7513 O O . ASP B 1 448 ? -9.977 -39.344 2.031 1 95.94 448 ASP B O 1
ATOM 7517 N N . GLN B 1 449 ? -8.359 -38.062 3 1 94.25 449 GLN B N 1
ATOM 7518 C CA . GLN B 1 449 ? -9.07 -38.062 4.273 1 94.25 449 GLN B CA 1
ATOM 7519 C C . GLN B 1 449 ? -10.414 -37.344 4.156 1 94.25 449 GLN B C 1
ATOM 7521 O O . GLN B 1 449 ? -11.43 -37.812 4.668 1 94.25 449 GLN B O 1
ATOM 7526 N N . LEU B 1 450 ? -10.375 -36.281 3.535 1 94.12 450 LEU B N 1
ATOM 7527 C CA . LEU B 1 450 ? -11.586 -35.5 3.307 1 94.12 450 LEU B CA 1
ATOM 7528 C C . LEU B 1 450 ? -12.594 -36.281 2.477 1 94.12 450 LEU B C 1
ATOM 7530 O O . LEU B 1 450 ? -13.773 -36.375 2.834 1 94.12 450 LEU B O 1
ATOM 7534 N N . ILE B 1 451 ? -12.133 -36.906 1.412 1 93.38 451 ILE B N 1
ATOM 7535 C CA . ILE B 1 451 ? -12.977 -37.688 0.495 1 93.38 451 ILE B CA 1
ATOM 7536 C C . ILE B 1 451 ? -13.578 -38.875 1.219 1 93.38 451 ILE B C 1
ATOM 7538 O O . ILE B 1 451 ? -14.773 -39.125 1.111 1 93.38 451 ILE B O 1
ATOM 7542 N N . ALA B 1 452 ? -12.758 -39.562 1.973 1 93.25 452 ALA B N 1
ATOM 7543 C CA . ALA B 1 452 ? -13.234 -40.719 2.736 1 93.25 452 ALA B C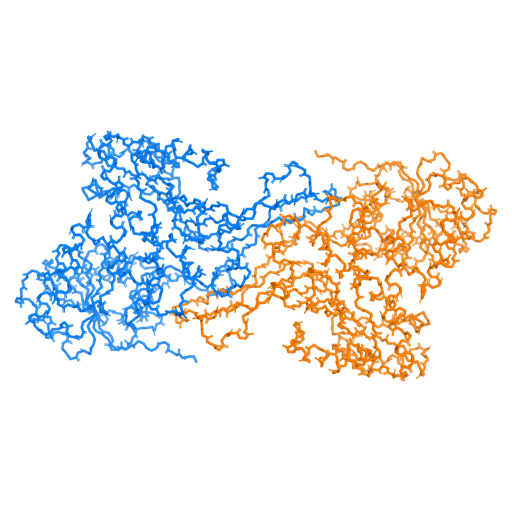A 1
ATOM 7544 C C . ALA B 1 452 ? -14.305 -40.281 3.742 1 93.25 452 ALA B C 1
ATOM 7546 O O . ALA B 1 452 ? -15.289 -41 3.938 1 93.25 452 ALA B O 1
ATOM 7547 N N . GLY B 1 453 ? -14.047 -39.188 4.281 1 91.5 453 GLY B N 1
ATOM 7548 C CA . GLY B 1 453 ? -14.984 -38.688 5.262 1 91.5 453 GLY B CA 1
ATOM 7549 C C . GLY B 1 453 ? -16.359 -38.375 4.676 1 91.5 453 GLY B C 1
ATOM 7550 O O . GLY B 1 453 ? -17.375 -38.75 5.246 1 91.5 453 GLY B O 1
ATOM 7551 N N . TRP B 1 454 ? -16.406 -37.688 3.623 1 88.62 454 TRP B N 1
ATOM 7552 C CA . TRP B 1 454 ? -17.703 -37.312 3.066 1 88.62 454 TRP B CA 1
ATOM 7553 C C . TRP B 1 454 ? -18.406 -38.531 2.479 1 88.62 454 TRP B C 1
ATOM 7555 O O . TRP B 1 454 ? -19.641 -38.625 2.506 1 88.62 454 TRP B O 1
ATOM 7565 N N . LYS B 1 455 ? -17.609 -39.5 1.912 1 89.62 455 LYS B N 1
ATOM 7566 C CA . LYS B 1 455 ? -18.203 -40.75 1.424 1 89.62 455 LYS B CA 1
ATOM 7567 C C . LYS B 1 455 ? -18.859 -41.5 2.559 1 89.62 455 LYS B C 1
ATOM 7569 O O . LYS B 1 455 ? -19.953 -42.062 2.391 1 89.62 455 LYS B O 1
ATOM 7574 N N . LYS B 1 456 ? -18.203 -41.562 3.633 1 90.62 456 LYS B N 1
ATOM 7575 C CA . LYS B 1 456 ? -18.75 -42.219 4.805 1 90.62 456 LYS B CA 1
ATOM 7576 C C . LYS B 1 456 ? -20 -41.531 5.324 1 90.62 456 LYS B C 1
ATOM 7578 O O . LYS B 1 456 ? -20.953 -42.188 5.75 1 90.62 456 LYS B O 1
ATOM 7583 N N . ALA B 1 457 ? -19.938 -40.281 5.289 1 87.75 457 ALA B N 1
ATOM 7584 C CA . ALA B 1 457 ? -21.078 -39.5 5.762 1 87.75 457 ALA B CA 1
ATOM 7585 C C . ALA B 1 457 ? -22.297 -39.688 4.848 1 87.75 457 ALA B C 1
ATOM 7587 O O . ALA B 1 457 ? -23.438 -39.656 5.305 1 87.75 457 ALA B O 1
ATOM 7588 N N . GLY B 1 458 ? -22.047 -39.906 3.535 1 84.19 458 GLY B N 1
ATOM 7589 C CA . GLY B 1 458 ? -23.094 -40.219 2.58 1 84.19 458 GLY B CA 1
ATOM 7590 C C . GLY B 1 458 ? -23.922 -39 2.191 1 84.19 458 GLY B C 1
ATOM 7591 O O . GLY B 1 458 ? -25.016 -39.125 1.639 1 84.19 458 GLY B O 1
ATOM 7592 N N . ASP B 1 459 ? -23.484 -37.938 2.508 1 83.5 459 ASP B N 1
ATOM 7593 C CA . ASP B 1 459 ? -24.25 -36.719 2.199 1 83.5 459 ASP B CA 1
ATOM 7594 C C . ASP B 1 459 ? -24.094 -36.344 0.729 1 83.5 459 ASP B C 1
ATOM 7596 O O . ASP B 1 459 ? -22.984 -36.344 0.197 1 83.5 459 ASP B O 1
ATOM 7600 N N . ALA B 1 460 ? -25.234 -36.062 0.098 1 91 460 ALA B N 1
ATOM 7601 C CA . ALA B 1 460 ? -25.234 -35.594 -1.279 1 91 460 ALA B CA 1
ATOM 7602 C C . ALA B 1 460 ? -24.781 -34.125 -1.343 1 91 460 ALA B C 1
ATOM 7604 O O . ALA B 1 460 ? -24.938 -33.375 -0.375 1 91 460 ALA B O 1
ATOM 7605 N N . PRO B 1 461 ? -24.156 -33.75 -2.449 1 95.81 461 PRO B N 1
ATOM 7606 C CA . PRO B 1 461 ? -23.828 -32.312 -2.6 1 95.81 461 PRO B CA 1
ATOM 7607 C C . PRO B 1 461 ? -25.062 -31.422 -2.572 1 95.81 461 PRO B C 1
ATOM 7609 O O . PRO B 1 461 ? -26.125 -31.812 -3.072 1 95.81 461 PRO B O 1
ATOM 7612 N N . LYS B 1 462 ? -24.938 -30.328 -1.966 1 96.44 462 LYS B N 1
ATOM 7613 C CA . LYS B 1 462 ? -26.031 -29.359 -1.892 1 96.44 462 LYS B CA 1
ATOM 7614 C C . LYS B 1 462 ? -26.266 -28.688 -3.238 1 96.44 462 LYS B C 1
ATOM 7616 O O . LYS B 1 462 ? -25.297 -28.344 -3.936 1 96.44 462 LYS B O 1
ATOM 7621 N N . PRO B 1 463 ? -27.516 -28.562 -3.604 1 97.06 463 PRO B N 1
ATOM 7622 C CA . PRO B 1 463 ? -27.781 -27.891 -4.879 1 97.06 463 PRO B CA 1
ATOM 7623 C C . PRO B 1 463 ? -27.484 -26.391 -4.82 1 97.06 463 PRO B C 1
ATOM 7625 O O . PRO B 1 463 ? -27.672 -25.766 -3.777 1 97.06 463 PRO B O 1
ATOM 7628 N N . TYR B 1 464 ? -26.969 -25.859 -5.859 1 97.62 464 TYR B N 1
ATOM 7629 C CA . TYR B 1 464 ? -26.875 -24.422 -6.051 1 97.62 464 TYR B CA 1
ATOM 7630 C C . TYR B 1 464 ? -27.172 -24.031 -7.492 1 97.62 464 TYR B C 1
ATOM 7632 O O . TYR B 1 464 ? -26.875 -24.797 -8.422 1 97.62 464 TYR B O 1
ATOM 7640 N N . THR B 1 465 ? -27.797 -22.922 -7.68 1 97.19 465 THR B N 1
ATOM 7641 C CA . THR B 1 465 ? -28.234 -22.484 -9.008 1 97.19 465 THR B CA 1
ATOM 7642 C C . THR B 1 465 ? -27.031 -22.047 -9.844 1 97.19 465 THR B C 1
ATOM 7644 O O . THR B 1 465 ? -26.188 -21.281 -9.367 1 97.19 465 THR B O 1
ATOM 7647 N N . ALA B 1 466 ? -27.016 -22.562 -11.133 1 97.06 466 ALA B N 1
ATOM 7648 C CA . ALA B 1 466 ? -26 -22.047 -12.039 1 97.06 466 ALA B CA 1
ATOM 7649 C C . ALA B 1 466 ? -26.031 -20.516 -12.094 1 97.06 466 ALA B C 1
ATOM 7651 O O . ALA B 1 466 ? -27.109 -19.922 -12.141 1 97.06 466 ALA B O 1
ATOM 7652 N N . GLY B 1 467 ? -24.828 -19.922 -11.969 1 95.81 467 GLY B N 1
ATOM 7653 C CA . GLY B 1 467 ? -24.75 -18.469 -11.961 1 95.81 467 GLY B CA 1
ATOM 7654 C C . GLY B 1 467 ? -24.656 -17.875 -10.562 1 95.81 467 GLY B C 1
ATOM 7655 O O . GLY B 1 467 ? -24.578 -16.656 -10.398 1 95.81 467 GLY B O 1
ATOM 7656 N N . SER B 1 468 ? -24.672 -18.703 -9.578 1 94.94 468 SER B N 1
ATOM 7657 C CA . SER B 1 468 ? -24.578 -18.234 -8.203 1 94.94 468 SER B CA 1
ATOM 7658 C C . SER B 1 468 ? -23.219 -18.562 -7.59 1 94.94 468 SER B C 1
ATOM 7660 O O . SER B 1 468 ? -22.391 -19.234 -8.219 1 94.94 468 SER B O 1
ATOM 7662 N N . TRP B 1 469 ? -23.031 -18.141 -6.367 1 95.44 469 TRP B N 1
ATOM 7663 C CA . TRP B 1 469 ? -21.734 -18.281 -5.719 1 95.44 469 TRP B CA 1
ATOM 7664 C C . TRP B 1 469 ? -21.672 -19.562 -4.883 1 95.44 469 TRP B C 1
ATOM 7666 O O . TRP B 1 469 ? -20.781 -19.734 -4.059 1 95.44 469 TRP B O 1
ATOM 7676 N N . GLY B 1 470 ? -22.609 -20.453 -5.078 1 95.56 470 GLY B N 1
ATOM 7677 C CA . GLY B 1 470 ? -22.609 -21.719 -4.355 1 95.56 470 GLY B CA 1
ATOM 7678 C C . GLY B 1 470 ? -23.781 -21.859 -3.408 1 95.56 470 GLY B C 1
ATOM 7679 O O . GLY B 1 470 ? -24.688 -21.031 -3.389 1 95.56 470 GLY B O 1
ATOM 7680 N N . PRO B 1 471 ? -23.828 -22.953 -2.723 1 96.12 471 PRO B N 1
ATOM 7681 C CA . PRO B 1 471 ? -24.938 -23.203 -1.784 1 96.12 471 PRO B CA 1
ATOM 7682 C C . PRO B 1 471 ? -24.906 -22.266 -0.577 1 96.12 471 PRO B C 1
ATOM 7684 O O . PRO B 1 471 ? -23.844 -21.734 -0.228 1 96.12 471 PRO B O 1
ATOM 7687 N N . MET B 1 472 ? -26 -22.078 0.006 1 92 472 MET B N 1
ATOM 7688 C CA . MET B 1 472 ? -26.141 -21.234 1.182 1 92 472 MET B CA 1
ATOM 7689 C C . MET B 1 472 ? -25.219 -21.688 2.305 1 92 472 MET B C 1
ATOM 7691 O O . MET B 1 472 ? -24.703 -20.875 3.078 1 92 472 MET B O 1
ATOM 7695 N N . SER B 1 473 ? -25.031 -22.891 2.35 1 92.5 473 SER B N 1
ATOM 7696 C CA . SER B 1 473 ? -24.188 -23.453 3.4 1 92.5 473 SER B CA 1
ATOM 7697 C C . SER B 1 473 ? -22.75 -22.922 3.303 1 92.5 473 SER B C 1
ATOM 7699 O O . SER B 1 473 ? -22.016 -22.922 4.293 1 92.5 473 SER B O 1
ATOM 7701 N N . SER B 1 474 ? -22.344 -22.594 2.119 1 93.69 474 SER B N 1
ATOM 7702 C CA . SER B 1 474 ? -21 -22.031 1.959 1 93.69 474 SER B CA 1
ATOM 7703 C C . SER B 1 474 ? -20.906 -20.656 2.621 1 93.69 474 SER B C 1
ATOM 7705 O O . SER B 1 474 ? -19.828 -20.266 3.064 1 93.69 474 SER B O 1
ATOM 7707 N N . ILE B 1 475 ? -21.953 -19.922 2.678 1 91.56 475 ILE B N 1
ATOM 7708 C CA . ILE B 1 475 ? -22.016 -18.656 3.398 1 91.56 475 ILE B CA 1
ATOM 7709 C C . ILE B 1 475 ? -21.953 -18.922 4.902 1 91.56 475 ILE B C 1
ATOM 7711 O O . ILE B 1 475 ? -21.25 -18.219 5.629 1 91.56 475 ILE B O 1
ATOM 7715 N N . ALA B 1 476 ? -22.641 -19.938 5.332 1 90.56 476 ALA B N 1
ATOM 7716 C CA . ALA B 1 476 ? -22.656 -20.312 6.746 1 90.56 476 ALA B CA 1
ATOM 7717 C C . ALA B 1 476 ? -21.266 -20.734 7.219 1 90.56 476 ALA B C 1
ATOM 7719 O O . ALA B 1 476 ? -20.891 -20.5 8.367 1 90.56 476 ALA B O 1
ATOM 7720 N N . LEU B 1 477 ? -20.531 -21.312 6.352 1 93.44 477 LEU B N 1
ATOM 7721 C CA . LEU B 1 477 ? -19.188 -21.797 6.656 1 93.44 477 LEU B CA 1
ATOM 7722 C C . LEU B 1 477 ? -18.328 -20.688 7.242 1 93.44 477 LEU B C 1
ATOM 7724 O O . LEU B 1 477 ? -17.688 -20.875 8.281 1 93.44 477 LEU B O 1
ATOM 7728 N N . ILE B 1 478 ? -18.344 -19.531 6.66 1 92.25 478 ILE B N 1
ATOM 7729 C CA . ILE B 1 478 ? -17.469 -18.438 7.066 1 92.25 478 ILE B CA 1
ATOM 7730 C C . ILE B 1 478 ? -18.172 -17.562 8.109 1 92.25 478 ILE B C 1
ATOM 7732 O O . ILE B 1 478 ? -17.531 -17.031 9.023 1 92.25 478 ILE B O 1
ATOM 7736 N N . THR B 1 479 ? -19.5 -17.516 8.094 1 90.62 479 THR B N 1
ATOM 7737 C CA . THR B 1 479 ? -20.281 -16.688 9.008 1 90.62 479 THR B CA 1
ATOM 7738 C C . THR B 1 479 ? -20.234 -17.266 10.422 1 90.62 479 THR B C 1
ATOM 7740 O O . THR B 1 479 ? -20.281 -16.516 11.406 1 90.62 479 THR B O 1
ATOM 7743 N N . ARG B 1 480 ? -20.109 -18.531 10.484 1 89.81 480 ARG B N 1
ATOM 7744 C CA . ARG B 1 480 ? -20 -19.172 11.789 1 89.81 480 ARG B CA 1
ATOM 7745 C C . ARG B 1 480 ? -18.828 -18.625 12.586 1 89.81 480 ARG B C 1
ATOM 7747 O O . ARG B 1 480 ? -18.859 -18.562 13.812 1 89.81 480 ARG B O 1
ATOM 7754 N N . ASP B 1 481 ? -17.812 -18.188 11.875 1 90.44 481 ASP B N 1
ATOM 7755 C CA . ASP B 1 481 ? -16.625 -17.609 12.516 1 90.44 481 ASP B CA 1
ATOM 7756 C C . ASP B 1 481 ? -16.734 -16.094 12.609 1 90.44 481 ASP B C 1
ATOM 7758 O O . ASP B 1 481 ? -15.75 -15.414 12.914 1 90.44 481 ASP B O 1
ATOM 7762 N N . GLY B 1 482 ? -17.875 -15.57 12.258 1 88 482 GLY B N 1
ATOM 7763 C CA . GLY B 1 482 ? -18.109 -14.133 12.352 1 88 482 GLY B CA 1
ATOM 7764 C C . GLY B 1 482 ? -17.5 -13.367 11.188 1 88 482 GLY B C 1
ATOM 7765 O O . GLY B 1 482 ? -17.156 -12.195 11.328 1 88 482 GLY B O 1
ATOM 7766 N N . ARG B 1 483 ? -17.312 -14.039 10.086 1 89.56 483 ARG B N 1
ATOM 7767 C CA . ARG B 1 483 ? -16.688 -13.438 8.914 1 89.56 483 ARG B CA 1
ATOM 7768 C C . ARG B 1 483 ? -17.609 -13.531 7.695 1 89.56 483 ARG B C 1
ATOM 7770 O O . ARG B 1 483 ? -18.672 -14.148 7.762 1 89.56 483 ARG B O 1
ATOM 7777 N N . SER B 1 484 ? -17.25 -12.797 6.613 1 87.19 484 SER B N 1
ATOM 7778 C CA . SER B 1 484 ? -18 -12.844 5.359 1 87.19 484 SER B CA 1
ATOM 7779 C C . SER B 1 484 ? -17.062 -12.945 4.16 1 87.19 484 SER B C 1
ATOM 7781 O O . SER B 1 484 ? -15.93 -12.453 4.207 1 87.19 484 SER B O 1
ATOM 7783 N N . TRP B 1 485 ? -17.547 -13.641 3.119 1 90.5 485 TRP B N 1
ATOM 7784 C CA . TRP B 1 485 ? -16.766 -13.719 1.891 1 90.5 485 TRP B CA 1
ATOM 7785 C C . TRP B 1 485 ? -16.594 -12.336 1.264 1 90.5 485 TRP B C 1
ATOM 7787 O O . TRP B 1 485 ? -17.547 -11.547 1.229 1 90.5 485 TRP B O 1
ATOM 7797 N N . TYR B 1 486 ? -15.43 -12.047 0.842 1 87.56 486 TYR B N 1
ATOM 7798 C CA . TYR B 1 486 ? -15.18 -10.781 0.16 1 87.56 486 TYR B CA 1
ATOM 7799 C C . TYR B 1 486 ? -15.836 -10.758 -1.214 1 87.56 486 TYR B C 1
ATOM 7801 O O . TYR B 1 486 ? -15.641 -11.68 -2.018 1 87.56 486 TYR B O 1
ATOM 7809 N N . GLY B 1 487 ? -16.547 -9.633 -1.522 1 71.5 487 GLY B N 1
ATOM 7810 C CA . GLY B 1 487 ? -17.078 -9.391 -2.854 1 71.5 487 GLY B CA 1
ATOM 7811 C C . GLY B 1 487 ? -18.391 -10.125 -3.113 1 71.5 487 GLY B C 1
ATOM 7812 O O . GLY B 1 487 ? -18.969 -10 -4.191 1 71.5 487 GLY B O 1
ATOM 7813 N N . ASP B 1 488 ? -18.844 -11.086 -2.301 1 63.09 488 ASP B N 1
ATOM 7814 C CA . ASP B 1 488 ? -20.078 -11.805 -2.574 1 63.09 488 ASP B CA 1
ATOM 7815 C C . ASP B 1 488 ? -21.281 -10.875 -2.496 1 63.09 488 ASP B C 1
ATOM 7817 O O . ASP B 1 488 ? -21.562 -10.297 -1.443 1 63.09 488 ASP B O 1
ATOM 7821 N N . MET B 1 489 ? -21.297 -9.727 -3.293 1 44.56 489 MET B N 1
ATOM 7822 C CA . MET B 1 489 ? -22.547 -8.977 -3.256 1 44.56 489 MET B CA 1
ATOM 7823 C C . MET B 1 489 ? -23.672 -9.781 -3.893 1 44.56 489 MET B C 1
ATOM 7825 O O . MET B 1 489 ? -23.438 -10.555 -4.82 1 44.56 489 MET B O 1
#

Sequence (978 aa):
MLSITVEPCTFALFGALGDLAVRKLFPALYQLDRAGLLHADTRILALAREPGTEQQHLAYIDESLRRFVPDTQLEAEHVQRFQARLSYLHVDFLKAEDYVALAERVGDAETLIAYFATPASVYGAICENLASVNLTDRTRAVLEKPIGHDLASSRRVNDAVAQFLPESRVYRIDHYLGKDTVQNLIALRFANSLFETQWNQNHISHVEITVAEKVGIEGRWGYFDQAGQLRDMIQNHLLQLLCLIAMDPPSDLSADSIRDEKVKVLKALAPFTPERLATQVVRGQYTAGYSDGKAVPGYLEEENSNTQSDTETFVALRADIRNWRWSGTPFYLRTGKRMPQKLSQIVIHFKEPPHYIFAPEQRMQISNRLIIRLQPDEGISLQVMTKDQGLDKGMQLRSGPLQLNFSDTYRSARVPDAYERLLLEVMRGNQNLFVRKDEIEYAWQWCDQLIAGWKKAGDAPKPYTAGSWGPMSSIALITRDGRSWYGDMMLSITVEPCTFALFGALGDLAVRKLFPALYQLDRAGLLHADTRILALAREPGTEQQHLAYIDESLRRFVPDTQLEAEHVQRFQARLSYLHVDFLKAEDYVALAERVGDAETLIAYFATPASVYGAICENLASVNLTDRTRAVLEKPIGHDLASSRRVNDAVAQFLPESRVYRIDHYLGKDTVQNLIALRFANSLFETQWNQNHISHVEITVAEKVGIEGRWGYFDQAGQLRDMIQNHLLQLLCLIAMDPPSDLSADSIRDEKVKVLKALAPFTPERLATQVVRGQYTAGYSDGKAVPGYLEEENSNTQSDTETFVALRADIRNWRWSGTPFYLRTGKRMPQKLSQIVIHFKEPPHYIFAPEQRMQISNRLIIRLQPDEGISLQVMTKDQGLDKGMQLRSGPLQLNFSDTYRSARVPDAYERLLLEVMRGNQNLFVRKDEIEYAWQWCDQLIAGWKKAGDAPKPYTAGSWGPMSSIALITRDGRSWYGDM

Foldseek 3Di:
DPQLDFDAEEEEEEPCLDPCNLQPVLLLVLVCLLVVNHDLNHAYEYEYQDDDDFVVSLVSSLVSNPVRDDPVSDDPVSSVSSSVRYTYAYDDLQDLVSCLVVCVVRDVGQAYEYEYPDDLVSLLSNLVSCVVNPNQVRYQYEAEDDQAQFLVSNCVSVVSNCVRHPLLRYFYDDLLLLFPLLVVLLCVCPVDPVRVVQLFQVWFQAKEWEFEAQADCVPVQVVCLSRAPCNVDVLPPVLVSVLSSQFDDFPDLAQCSSLVRSLLQLVQKDADDLVQLVQFKAFEWEAWADEPRDTDHTQLPDPPHDVPGLGGQKMWGWIAGHDDGYHPYIYIYIYGYLAQDGWTKMKTKTDFDPDDDDDPVCRVVAIWIWMATRDDQGWIKIWHWDADDDPPRPRDIDIDIDTDRPCPPPVDDDRRRSSSRSVSCSSVSGRNSGHGSSSSSSSSVRSVSSVVSVVVVVDGHHYDHRNHRGDPSSQVSQCVVVDGDPPRD/DPLLDFDAEEEEEEPCLDPCNLQPVLLLVLVCQLVVNHDLNHAYEYEYQDDDDFVVSLVSSLVSNPVRDDPVSDDPVSSVSSSVRYTYAYDDLQDLVSCLVVCVVRDVGQAYEYEYPDDLVSLLSNLVSCVVNPNQVRYQYEAEDDQALFLVSNCVSVVSNCVRHPLLRYFYDDLLLLFPLLVVLLCVCPVDPVRVVQLFQVWFQAKEWEFEAQADCVPVQVVCLSRFPCNVDVLPPVLVSVLSSQFDDFPDLAQCSSLVRSLLQLVQKDADDLVQLVQFKAFEWEAWADAPRDTDGTQLPDPPHDVPGLGGQKMWGWIAGHDDGYHPYIYIYIYGYLAQDGWTKMKTWTDFDPDDDDDPVCRVVAIWIWMATRDDQGWIKIWHWDADDDPPRPRDIDIDIDTDRPPPPPPDDDRRGSSSRSVSCSSVSGRNSGHGSSSSSSSSVRSVSSVVSVVVVVDGHHYDHRNHRGDPSSQVSQVVVVDGDPPRD